Protein 4CQB (pdb70)

Radius of gyration: 27.53 Å; Cα contacts (8 Å, |Δi|>4): 1996; chains: 2; bounding box: 63×80×60 Å

Solvent-accessible surface area: 27680 Å² total; per-residue (Å²): 167,123,79,12,64,5,0,0,39,61,0,13,5,44,140,83,99,52,54,46,4,0,0,0,60,41,48,72,0,79,58,26,76,85,125,1,139,39,75,25,156,68,83,14,61,1,162,16,29,1,1,1,23,0,0,0,0,0,0,0,6,0,0,0,0,6,11,0,45,71,98,67,77,4,74,62,0,107,58,96,63,79,38,68,37,0,2,102,31,4,38,159,35,0,153,121,7,64,52,120,50,0,38,136,8,0,40,69,0,0,65,37,0,0,56,47,0,0,0,13,0,5,0,0,0,2,0,2,34,48,0,121,27,56,0,0,92,0,0,34,71,0,57,102,99,5,116,90,17,1,60,9,37,0,0,0,1,0,6,3,0,7,84,76,21,140,94,0,47,69,28,0,63,101,0,10,95,48,38,4,52,8,0,0,0,0,0,0,14,70,30,7,124,54,24,68,19,0,0,70,22,0,3,96,0,0,98,85,74,103,14,42,0,0,0,6,0,20,13,112,13,57,61,0,0,106,0,0,28,55,0,0,62,9,0,56,113,38,64,6,124,34,65,1,1,0,0,4,1,56,0,9,23,83,12,65,62,120,101,4,72,133,3,18,75,40,0,112,91,0,29,6,22,2,0,1,1,13,9,20,0,23,42,102,8,26,2,36,75,0,22,111,27,61,7,19,0,0,0,0,3,13,5,0,26,0,0,20,9,0,15,10,14,1,11,0,0,23,0,0,7,8,0,0,3,2,23,79,16,35,20,15,139,27,1,16,24,0,12,83,0,0,8,45,34,0,0,134,0,13,50,50,54,173,71,15,14,20,91,94,40,35,51,0,2,0,0,0,1,50,3,73,0,10,15,13,0,0,1,40,39,28,112,10,42,0,0,0,1,38,10,163,52,4,1,70,87,97,88,48,80,87,147,33,77,4,1,0,27,61,0,13,5,44,148,81,101,51,53,46,3,0,0,0,61,40,47,70,0,81,73,28,76,83,113,0,140,50,114,16,199,66,61,12,62,1,161,17,27,1,2,2,24,0,0,0,0,0,0,0,5,0,0,1,0,16,11,0,44,71,97,69,77,4,71,63,0,109,57,97,62,79,37,68,38,0,2,100,30,4,39,146,35,0,132,112,7,65,48,118,49,0,38,123,9,0,40,66,0,0,64,40,0,0,53,48,0,0,0,13,0,5,0,0,0,3,0,2,34,44,0,110,27,55,0,0,87,0,0,26,64,0,34,103,100,5,107,103,17,1,58,8,37,0,0,0,1,0,8,3,0,7,85,77,20,143,94,0,47,68,27,0,62,102,0,9,94,56,37,5,52,7,0,0,0,0,0,0,14,72,30,6,124,55,24,66,19,0,0,72,23,1,3,98,0,0,98,85,72,102,16,42,1,0,0,6,0,20,12,111,12,58,60,0,0,104,0,0,28,55,0,0,63,9,0,57,113,36,65,7,122,33,66,0,1,0,0,3,1,54,0,10,21,84,11,65,61,120,96,4,71,134,2,17,76,40,1,112,90,0,32,5,21,2,0,2,1,13,8,21,1,22,39,102,8,25,2,36,74,0,22,109,27,60,7,19,1,0,0,0,2,13,5,0,26,0,0,18,7,0,15,11,15,1,12,0,0,23,0,0,7,8,0,0,4,2,25,74,17,31,18,16,130,23,1,16,28,0,14,86,0,0,7,47,33,0,0,130,0,14,50,50,49,174,72,16,13,21,92,93,43,36,52,0,4,0,0,0,1,48,3,72,0,10,16,12,0,0,1,40,37,28,108,10,31,0,0,0,1,39,8,174,50,4,1,64,75,104,90,50,80,97

Organism: Pseudomonas sp. (strain ADP) (NCBI:txid47660)

Nearest PDB structures (foldseek):
  4cqd-assembly1_A  TM=1.002E+00  e=1.845E-79  Pseudomonas sp. ADP
  4cqc-assembly1_B  TM=1.001E+00  e=1.359E-78  Pseudomonas sp. ADP
  5akq-assembly1_B  TM=1.002E+00  e=6.426E-78  Pseudomonas sp. ADP
  2qt3-assembly1_A  TM=9.962E-01  e=4.607E-78  Pseudomonas sp. ADP
  6nbo-assembly1_A  TM=9.271E-01  e=5.659E-36  Burkholderia multivorans ATCC 17616

Structure (mmCIF, N/CA/C/O backbone):
data_4CQB
#
_entry.id   4CQB
#
_cell.length_a   106.474
_cell.length_b   86.733
_cell.length_c   114.175
_cell.angle_alpha   90.00
_cell.angle_beta   104.69
_cell.angle_gamma   90.00
#
_symmetry.space_group_name_H-M   'C 1 2 1'
#
loop_
_entity.id
_entity.type
_entity.pdbx_description
1 polymer 'N-ISOPROPYLAMMELIDE ISOPROPYL AMIDOHYDROLASE'
2 non-polymer 'ZINC ION'
3 non-polymer 'CHLORIDE ION'
4 non-polymer 'DIMETHYL SULFOXIDE'
5 non-polymer 'MALONATE ION'
6 water water
#
loop_
_atom_site.group_PDB
_atom_site.id
_atom_site.type_symbol
_atom_site.label_atom_id
_atom_site.label_alt_id
_atom_site.label_comp_id
_atom_site.label_asym_id
_atom_site.label_entity_id
_atom_site.label_seq_id
_atom_site.pdbx_PDB_ins_code
_atom_site.Cartn_x
_atom_site.Cartn_y
_atom_site.Cartn_z
_atom_site.occupancy
_atom_site.B_iso_or_equiv
_atom_site.auth_seq_id
_atom_site.auth_comp_id
_atom_site.auth_asym_id
_atom_site.auth_atom_id
_atom_site.pdbx_PDB_model_num
ATOM 1 N N . SER A 1 22 ? -15.619 0.100 107.376 1.00 46.26 2 SER A N 1
ATOM 2 C CA . SER A 1 22 ? -16.555 -0.847 106.690 1.00 44.92 2 SER A CA 1
ATOM 3 C C . SER A 1 22 ? -16.889 -2.170 107.408 1.00 44.02 2 SER A C 1
ATOM 4 O O . SER A 1 22 ? -17.956 -2.727 107.156 1.00 43.69 2 SER A O 1
ATOM 7 N N . LYS A 1 23 ? -15.995 -2.694 108.256 1.00 44.00 3 LYS A N 1
ATOM 8 C CA . LYS A 1 23 ? -16.140 -4.071 108.828 1.00 40.19 3 LYS A CA 1
ATOM 9 C C . LYS A 1 23 ? -16.633 -4.111 110.277 1.00 34.24 3 LYS A C 1
ATOM 10 O O . LYS A 1 23 ? -16.439 -3.181 111.019 1.00 38.37 3 LYS A O 1
ATOM 16 N N . ASP A 1 24 ? -17.299 -5.196 110.661 1.00 25.58 4 ASP A N 1
ATOM 17 C CA . ASP A 1 24 ? -17.911 -5.299 111.983 1.00 23.54 4 ASP A CA 1
ATOM 18 C C . ASP A 1 24 ? -16.893 -5.338 113.148 1.00 25.26 4 ASP A C 1
ATOM 19 O O . ASP A 1 24 ? -17.206 -4.839 114.217 1.00 26.21 4 ASP A O 1
ATOM 24 N N . PHE A 1 25 ? -15.705 -5.945 112.958 1.00 22.73 5 PHE A N 1
ATOM 25 C CA . PHE A 1 25 ? -14.720 -6.093 114.061 1.00 22.21 5 PHE A CA 1
ATOM 26 C C . PHE A 1 25 ? -13.353 -5.880 113.528 1.00 22.49 5 PHE A C 1
ATOM 27 O O . PHE A 1 25 ? -13.079 -6.277 112.397 1.00 20.14 5 PHE A O 1
ATOM 35 N N . ASP A 1 26 ? -12.481 -5.265 114.326 1.00 25.65 6 ASP A N 1
ATOM 36 C CA . ASP A 1 26 ? -11.096 -5.086 113.934 1.00 21.82 6 ASP A CA 1
ATOM 37 C C . ASP A 1 26 ? -10.301 -6.380 114.140 1.00 24.93 6 ASP A C 1
ATOM 38 O O . ASP A 1 26 ? -9.361 -6.667 113.398 1.00 27.25 6 ASP A O 1
ATOM 43 N N . LEU A 1 27 ? -10.646 -7.112 115.188 1.00 24.45 7 LEU A N 1
ATOM 44 C CA . LEU A 1 27 ? -9.952 -8.328 115.581 1.00 21.38 7 LEU A CA 1
ATOM 45 C C . LEU A 1 27 ? -10.959 -9.245 116.213 1.00 23.69 7 LEU A C 1
ATOM 46 O O . LEU A 1 27 ? -11.824 -8.788 117.004 1.00 19.54 7 LEU A O 1
ATOM 51 N N . ILE A 1 28 ? -10.882 -10.525 115.865 1.00 20.61 8 ILE A N 1
ATOM 52 C CA . ILE A 1 28 ? -11.675 -11.555 116.544 1.00 19.92 8 ILE A CA 1
ATOM 53 C C . ILE A 1 28 ? -10.746 -12.661 116.958 1.00 21.01 8 ILE A C 1
ATOM 54 O O . ILE A 1 28 ? -9.922 -13.147 116.145 1.00 18.71 8 ILE A O 1
ATOM 59 N N . ILE A 1 29 ? -10.814 -12.989 118.245 1.00 20.67 9 ILE A N 1
ATOM 60 C CA . ILE A 1 29 ? -10.117 -14.130 118.778 1.00 22.42 9 ILE A CA 1
ATOM 61 C C . ILE A 1 29 ? -11.105 -15.247 118.817 1.00 19.32 9 ILE A C 1
ATOM 62 O O . ILE A 1 29 ? -12.081 -15.183 119.571 1.00 20.29 9 ILE A O 1
ATOM 67 N N . ARG A 1 30 ? -10.876 -16.285 117.991 1.00 19.80 10 ARG A N 1
ATOM 68 C CA . ARG A 1 30 ? -11.812 -17.445 117.966 1.00 22.73 10 ARG A CA 1
ATOM 69 C C . ARG A 1 30 ? -11.475 -18.489 119.007 1.00 23.20 10 ARG A C 1
ATOM 70 O O . ARG A 1 30 ? -10.276 -18.747 119.315 1.00 21.36 10 ARG A O 1
ATOM 78 N N . ASN A 1 31 ? -12.527 -19.100 119.557 1.00 21.53 11 ASN A N 1
ATOM 79 C CA . ASN A 1 31 ? -12.360 -20.346 120.325 1.00 22.99 11 ASN A CA 1
ATOM 80 C C . ASN A 1 31 ? -11.513 -20.168 121.592 1.00 24.95 11 ASN A C 1
ATOM 81 O O . ASN A 1 31 ? -10.554 -20.960 121.853 1.00 19.01 11 ASN A O 1
ATOM 86 N N . ALA A 1 32 ? -11.883 -19.132 122.354 1.00 25.29 12 ALA A N 1
ATOM 87 C CA . ALA A 1 32 ? -11.102 -18.712 123.529 1.00 23.43 12 ALA A CA 1
ATOM 88 C C . ALA A 1 32 ? -11.708 -19.312 124.780 1.00 24.78 12 ALA A C 1
ATOM 89 O O . ALA A 1 32 ? -12.841 -18.971 125.120 1.00 22.45 12 ALA A O 1
ATOM 91 N N . TYR A 1 33 ? -10.955 -20.174 125.490 1.00 19.82 13 TYR A N 1
ATOM 92 C CA . TYR A 1 33 ? -11.436 -20.641 126.807 1.00 19.87 13 TYR A CA 1
ATOM 93 C C . TYR A 1 33 ? -11.298 -19.478 127.808 1.00 19.28 13 TYR A C 1
ATOM 94 O O . TYR A 1 33 ? -10.218 -18.874 127.926 1.00 20.12 13 TYR A O 1
ATOM 103 N N . LEU A 1 34 ? -12.382 -19.141 128.504 1.00 21.18 14 LEU A N 1
ATOM 104 C CA . LEU A 1 34 ? -12.368 -18.036 129.481 1.00 23.44 14 LEU A CA 1
ATOM 105 C C . LEU A 1 34 ? -12.584 -18.552 130.897 1.00 25.03 14 LEU A C 1
ATOM 106 O O . LEU A 1 34 ? -13.628 -19.114 131.235 1.00 21.84 14 LEU A O 1
ATOM 111 N N . SER A 1 35 ? -11.561 -18.414 131.730 1.00 23.04 15 SER A N 1
ATOM 112 C CA . SER A 1 35 ? -11.576 -19.130 133.015 1.00 24.45 15 SER A CA 1
ATOM 113 C C . SER A 1 35 ? -12.704 -18.602 133.909 1.00 22.09 15 SER A C 1
ATOM 114 O O . SER A 1 35 ? -13.410 -19.384 134.541 1.00 26.76 15 SER A O 1
ATOM 117 N N . GLU A 1 36 ? -12.908 -17.295 133.930 1.00 24.71 16 GLU A N 1
ATOM 118 C CA . GLU A 1 36 ? -13.999 -16.737 134.769 1.00 26.80 16 GLU A CA 1
ATOM 119 C C . GLU A 1 36 ? -15.375 -17.224 134.329 1.00 27.98 16 GLU A C 1
ATOM 120 O O . GLU A 1 36 ? -16.270 -17.364 135.162 1.00 31.51 16 GLU A O 1
ATOM 126 N N . LYS A 1 37 ? -15.585 -17.508 133.055 1.00 24.65 17 LYS A N 1
ATOM 127 C CA . LYS A 1 37 ? -16.931 -17.982 132.621 1.00 29.41 17 LYS A CA 1
ATOM 128 C C . LYS A 1 37 ? -17.000 -19.500 132.494 1.00 34.63 17 LYS A C 1
ATOM 129 O O . LYS A 1 37 ? -18.071 -20.066 132.346 1.00 39.13 17 LYS A O 1
ATOM 135 N N . ASP A 1 38 ? -15.836 -20.142 132.531 1.00 33.96 18 ASP A N 1
ATOM 136 C CA . ASP A 1 38 ? -15.697 -21.575 132.371 1.00 29.81 18 ASP A CA 1
ATOM 137 C C . ASP A 1 38 ? -16.355 -22.112 131.087 1.00 32.55 18 ASP A C 1
ATOM 138 O O . ASP A 1 38 ? -17.078 -23.133 131.102 1.00 28.75 18 ASP A O 1
ATOM 143 N N . SER A 1 39 ? -16.043 -21.455 129.967 1.00 27.28 19 SER A N 1
ATOM 144 C CA . SER A 1 39 ? -16.466 -21.924 128.672 1.00 25.84 19 SER A CA 1
ATOM 145 C C . SER A 1 39 ? -15.663 -21.224 127.571 1.00 23.84 19 SER A C 1
ATOM 146 O O . SER A 1 39 ? -14.878 -20.310 127.849 1.00 21.86 19 SER A O 1
ATOM 149 N N . VAL A 1 40 ? -15.882 -21.673 126.329 1.00 27.19 20 VAL A N 1
ATOM 150 C CA . VAL A 1 40 ? -15.131 -21.252 125.143 1.00 23.53 20 VAL A CA 1
ATOM 151 C C . VAL A 1 40 ? -16.037 -20.227 124.406 1.00 28.44 20 VAL A C 1
ATOM 152 O O . VAL A 1 40 ? -17.228 -20.440 124.222 1.00 25.45 20 VAL A O 1
ATOM 156 N N . TYR A 1 41 ? -15.457 -19.093 124.061 1.00 25.70 21 TYR A N 1
ATOM 157 C CA . TYR A 1 41 ? -16.128 -18.038 123.319 1.00 30.34 21 TYR A CA 1
ATOM 158 C C . TYR A 1 41 ? -15.256 -17.429 122.232 1.00 27.41 21 TYR A C 1
ATOM 159 O O . TYR A 1 41 ? -14.017 -17.468 122.305 1.00 24.99 21 TYR A O 1
ATOM 168 N N . ASP A 1 42 ? -15.918 -16.783 121.268 1.00 24.67 22 ASP A N 1
ATOM 169 C CA . ASP A 1 42 ? -15.267 -15.831 120.377 1.00 25.74 22 ASP A CA 1
ATOM 170 C C . ASP A 1 42 ? -15.283 -14.436 121.025 1.00 22.36 22 ASP A C 1
ATOM 171 O O . ASP A 1 42 ? -16.250 -14.044 121.660 1.00 20.07 22 ASP A O 1
ATOM 176 N N . ILE A 1 43 ? -14.209 -13.706 120.823 1.00 23.51 23 ILE A N 1
ATOM 177 C CA . ILE A 1 43 ? -14.037 -12.367 121.380 1.00 21.20 23 ILE A CA 1
ATOM 178 C C . ILE A 1 43 ? -13.863 -11.376 120.279 1.00 19.27 23 ILE A C 1
ATOM 179 O O . ILE A 1 43 ? -12.950 -11.465 119.479 1.00 20.03 23 ILE A O 1
ATOM 184 N N . GLY A 1 44 ? -14.746 -10.372 120.251 1.00 21.80 24 GLY A N 1
ATOM 185 C CA . GLY A 1 44 ? -14.753 -9.373 119.189 1.00 21.32 24 GLY A CA 1
ATOM 186 C C . GLY A 1 44 ? -14.290 -8.035 119.690 1.00 23.76 24 GLY A C 1
ATOM 187 O O . GLY A 1 44 ? -14.713 -7.604 120.748 1.00 24.44 24 GLY A O 1
ATOM 188 N N . ILE A 1 45 ? -13.371 -7.431 118.949 1.00 20.82 25 ILE A N 1
ATOM 189 C CA . ILE A 1 45 ? -12.632 -6.279 119.388 1.00 18.85 25 ILE A CA 1
ATOM 190 C C . ILE A 1 45 ? -12.713 -5.235 118.315 1.00 17.36 25 ILE A C 1
ATOM 191 O O . ILE A 1 45 ? -12.502 -5.521 117.128 1.00 21.54 25 ILE A O 1
ATOM 196 N N . VAL A 1 46 ? -12.943 -4.001 118.748 1.00 19.44 26 VAL A N 1
ATOM 197 C CA . VAL A 1 46 ? -12.845 -2.809 117.893 1.00 21.08 26 VAL A CA 1
ATOM 198 C C . VAL A 1 46 ? -11.996 -1.732 118.576 1.00 20.26 26 VAL A C 1
ATOM 199 O O . VAL A 1 46 ? -12.218 -1.396 119.755 1.00 18.92 26 VAL A O 1
ATOM 203 N N . GLY A 1 47 ? -11.020 -1.207 117.871 1.00 17.67 27 GLY A N 1
ATOM 204 C CA . GLY A 1 47 ? -10.096 -0.296 118.518 1.00 19.56 27 GLY A CA 1
ATOM 205 C C . GLY A 1 47 ? -9.383 -0.993 119.711 1.00 23.61 27 GLY A C 1
ATOM 206 O O . GLY A 1 47 ? -9.016 -2.145 119.601 1.00 26.91 27 GLY A O 1
ATOM 207 N N . ASP A 1 48 ? -9.252 -0.312 120.850 1.00 26.41 28 ASP A N 1
ATOM 208 C CA . ASP A 1 48 ? -8.615 -0.884 122.061 1.00 25.84 28 ASP A CA 1
ATOM 209 C C . ASP A 1 48 ? -9.657 -1.498 123.012 1.00 24.01 28 ASP A C 1
ATOM 210 O O . ASP A 1 48 ? -9.388 -1.697 124.204 1.00 23.86 28 ASP A O 1
ATOM 215 N N . ARG A 1 49 ? -10.856 -1.814 122.505 1.00 22.26 29 ARG A N 1
ATOM 216 C CA . ARG A 1 49 ? -11.934 -2.306 123.375 1.00 23.97 29 ARG A CA 1
ATOM 217 C C . ARG A 1 49 ? -12.507 -3.649 122.934 1.00 21.73 29 ARG A C 1
ATOM 218 O O . ARG A 1 49 ? -12.645 -3.961 121.729 1.00 17.73 29 ARG A O 1
ATOM 226 N N . ILE A 1 50 ? -12.840 -4.422 123.952 1.00 19.57 30 ILE A N 1
ATOM 227 C CA . ILE A 1 50 ? -13.597 -5.650 123.792 1.00 18.09 30 ILE A CA 1
ATOM 228 C C . ILE A 1 50 ? -15.039 -5.128 123.634 1.00 20.32 30 ILE A C 1
ATOM 229 O O . ILE A 1 50 ? -15.597 -4.471 124.515 1.00 20.35 30 ILE A O 1
ATOM 234 N N . ILE A 1 51 ? -15.628 -5.524 122.510 1.00 24.82 31 ILE A N 1
ATOM 235 C CA . ILE A 1 51 ? -16.993 -5.159 122.137 1.00 26.21 31 ILE A CA 1
ATOM 236 C C . ILE A 1 51 ? -17.976 -6.287 122.330 1.00 24.07 31 ILE A C 1
ATOM 237 O O . ILE A 1 51 ? -19.185 -6.041 122.588 1.00 26.09 31 ILE A O 1
ATOM 242 N N . LYS A 1 52 ? -17.568 -7.525 122.080 1.00 21.39 32 LYS A N 1
ATOM 243 C CA . LYS A 1 52 ? -18.508 -8.639 122.115 1.00 23.43 32 LYS A CA 1
ATOM 244 C C . LYS A 1 52 ? -17.848 -9.968 122.566 1.00 22.62 32 LYS A C 1
ATOM 245 O O . LYS A 1 52 ? -16.749 -10.237 122.195 1.00 19.52 32 LYS A O 1
ATOM 251 N N . ILE A 1 53 ? -18.548 -10.734 123.392 1.00 20.20 33 ILE A N 1
ATOM 252 C CA . ILE A 1 53 ? -18.142 -12.081 123.796 1.00 23.86 33 ILE A CA 1
ATOM 253 C C . ILE A 1 53 ? -19.302 -13.007 123.592 1.00 25.16 33 ILE A C 1
ATOM 254 O O . ILE A 1 53 ? -20.282 -12.927 124.315 1.00 23.68 33 ILE A O 1
ATOM 259 N N . GLU A 1 54 ? -19.166 -13.932 122.642 1.00 27.85 34 GLU A N 1
ATOM 260 C CA . GLU A 1 54 ? -20.266 -14.813 122.263 1.00 31.15 34 GLU A CA 1
ATOM 261 C C . GLU A 1 54 ? -19.749 -16.175 121.851 1.00 28.76 34 GLU A C 1
ATOM 262 O O . GLU A 1 54 ? -18.629 -16.319 121.336 1.00 32.98 34 GLU A O 1
ATOM 268 N N . ALA A 1 55 ? -20.583 -17.172 122.045 1.00 29.34 35 ALA A N 1
ATOM 269 C CA . ALA A 1 55 ? -20.248 -18.544 121.735 1.00 31.38 35 ALA A CA 1
ATOM 270 C C . ALA A 1 55 ? -19.780 -18.632 120.295 1.00 34.74 35 ALA A C 1
ATOM 271 O O . ALA A 1 55 ? -18.890 -19.412 119.983 1.00 34.86 35 ALA A O 1
ATOM 273 N N . LYS A 1 56 ? -20.384 -17.830 119.424 1.00 34.41 36 LYS A N 1
ATOM 274 C CA . LYS A 1 56 ? -19.954 -17.731 118.051 1.00 37.93 36 LYS A CA 1
ATOM 275 C C . LYS A 1 56 ? -20.267 -16.325 117.546 1.00 37.07 36 LYS A C 1
ATOM 276 O O . LYS A 1 56 ? -21.399 -15.845 117.718 1.00 33.34 36 LYS A O 1
ATOM 282 N N . ILE A 1 57 ? -19.265 -15.666 116.957 1.00 30.51 37 ILE A N 1
ATOM 283 C CA . ILE A 1 57 ? -19.449 -14.342 116.401 1.00 35.00 37 ILE A CA 1
ATOM 284 C C . ILE A 1 57 ? -19.566 -14.451 114.881 1.00 38.67 37 ILE A C 1
ATOM 285 O O . ILE A 1 57 ? -18.700 -15.035 114.217 1.00 32.65 37 ILE A O 1
ATOM 290 N N . GLU A 1 58 ? -20.691 -13.936 114.378 1.00 41.41 38 GLU A N 1
ATOM 291 C CA . GLU A 1 58 ? -20.910 -13.678 112.948 1.00 43.60 38 GLU A CA 1
ATOM 292 C C . GLU A 1 58 ? -20.623 -12.204 112.633 1.00 42.74 38 GLU A C 1
ATOM 293 O O . GLU A 1 58 ? -20.885 -11.282 113.428 1.00 34.17 38 GLU A O 1
ATOM 299 N N . GLY A 1 59 ? -20.053 -11.976 111.463 1.00 46.69 39 GLY A N 1
ATOM 300 C CA . GLY A 1 59 ? -19.751 -10.626 111.018 1.00 39.47 39 GLY A CA 1
ATOM 301 C C . GLY A 1 59 ? -18.412 -10.497 110.330 1.00 36.88 39 GLY A C 1
ATOM 302 O O . GLY A 1 59 ? -17.552 -11.375 110.410 1.00 41.23 39 GLY A O 1
ATOM 303 N N . THR A 1 60 ? -18.220 -9.385 109.638 1.00 35.95 40 THR A N 1
ATOM 304 C CA . THR A 1 60 ? -16.981 -9.196 108.905 1.00 31.94 40 THR A CA 1
ATOM 305 C C . THR A 1 60 ? -15.937 -8.782 109.946 1.00 37.21 40 THR A C 1
ATOM 306 O O . THR A 1 60 ? -16.277 -8.183 110.971 1.00 34.59 40 THR A O 1
ATOM 310 N N . VAL A 1 61 ? -14.684 -9.088 109.655 1.00 33.03 41 VAL A N 1
ATOM 311 C CA . VAL A 1 61 ? -13.584 -8.849 110.583 1.00 34.05 41 VAL A CA 1
ATOM 312 C C . VAL A 1 61 ? -12.281 -8.698 109.790 1.00 35.10 41 VAL A C 1
ATOM 313 O O . VAL A 1 61 ? -12.052 -9.497 108.923 1.00 32.37 41 VAL A O 1
ATOM 317 N N . LYS A 1 62 ? -11.447 -7.709 110.111 1.00 36.11 42 LYS A N 1
ATOM 318 C CA . LYS A 1 62 ? -10.137 -7.544 109.485 1.00 36.60 42 LYS A CA 1
ATOM 319 C C . LYS A 1 62 ? -9.231 -8.755 109.740 1.00 45.77 42 LYS A C 1
ATOM 320 O O . LYS A 1 62 ? -8.833 -9.438 108.800 1.00 46.32 42 LYS A O 1
ATOM 326 N N . ASP A 1 63 ? -8.882 -8.982 111.012 1.00 37.00 43 ASP A N 1
ATOM 327 C CA . ASP A 1 63 ? -7.854 -9.949 111.409 1.00 33.62 43 ASP A CA 1
ATOM 328 C C . ASP A 1 63 ? -8.457 -10.946 112.372 1.00 30.98 43 ASP A C 1
ATOM 329 O O . ASP A 1 63 ? -9.274 -10.550 113.184 1.00 27.75 43 ASP A O 1
ATOM 334 N N . GLU A 1 64 ? -8.030 -12.216 112.347 1.00 30.14 44 GLU A N 1
ATOM 335 C CA . GLU A 1 64 ? -8.469 -13.197 113.352 1.00 33.57 44 GLU A CA 1
ATOM 336 C C . GLU A 1 64 ? -7.277 -13.946 113.958 1.00 36.79 44 GLU A C 1
ATOM 337 O O . GLU A 1 64 ? -6.212 -14.041 113.323 1.00 33.90 44 GLU A O 1
ATOM 343 N N . ILE A 1 65 ? -7.445 -14.407 115.202 1.00 34.09 45 ILE A N 1
ATOM 344 C CA . ILE A 1 65 ? -6.511 -15.273 115.903 1.00 25.37 45 ILE A CA 1
ATOM 345 C C . ILE A 1 65 ? -7.324 -16.431 116.399 1.00 26.19 45 ILE A C 1
ATOM 346 O O . ILE A 1 65 ? -8.315 -16.254 117.101 1.00 26.95 45 ILE A O 1
ATOM 351 N N . ASP A 1 66 ? -6.898 -17.647 116.074 1.00 28.48 46 ASP A N 1
ATOM 352 C CA . ASP A 1 66 ? -7.568 -18.808 116.604 1.00 23.00 46 ASP A CA 1
ATOM 353 C C . ASP A 1 66 ? -6.858 -19.350 117.868 1.00 25.05 46 ASP A C 1
ATOM 354 O O . ASP A 1 66 ? -5.785 -19.914 117.773 1.00 22.85 46 ASP A O 1
ATOM 359 N N . ALA A 1 67 ? -7.500 -19.246 119.037 1.00 21.51 47 ALA A N 1
ATOM 360 C CA . ALA A 1 67 ? -6.941 -19.792 120.285 1.00 24.20 47 ALA A CA 1
ATOM 361 C C . ALA A 1 67 ? -7.083 -21.327 120.410 1.00 25.94 47 ALA A C 1
ATOM 362 O O . ALA A 1 67 ? -6.427 -21.958 121.294 1.00 25.18 47 ALA A O 1
ATOM 364 N N . LYS A 1 68 ? -7.956 -21.912 119.565 1.00 24.73 48 LYS A N 1
ATOM 365 C CA . LYS A 1 68 ? -8.075 -23.372 119.399 1.00 26.76 48 LYS A CA 1
ATOM 366 C C . LYS A 1 68 ? -8.506 -24.068 120.673 1.00 24.69 48 LYS A C 1
ATOM 367 O O . LYS A 1 68 ? -8.053 -25.161 120.988 1.00 24.22 48 LYS A O 1
ATOM 373 N N . GLY A 1 69 ? -9.367 -23.407 121.427 1.00 20.34 49 GLY A N 1
ATOM 374 C CA . GLY A 1 69 ? -9.862 -23.895 122.692 1.00 19.47 49 GLY A CA 1
ATOM 375 C C . GLY A 1 69 ? -9.000 -23.680 123.914 1.00 18.43 49 GLY A C 1
ATOM 376 O O . GLY A 1 69 ? -9.403 -24.039 125.007 1.00 20.65 49 GLY A O 1
ATOM 377 N N . ASN A 1 70 ? -7.835 -23.080 123.746 1.00 20.94 50 ASN A N 1
ATOM 378 C CA . ASN A 1 70 ? -6.982 -22.809 124.873 1.00 20.49 50 ASN A CA 1
ATOM 379 C C . ASN A 1 70 ? -7.387 -21.562 125.630 1.00 21.38 50 ASN A C 1
ATOM 380 O O . ASN A 1 70 ? -8.188 -20.729 125.163 1.00 19.27 50 ASN A O 1
ATOM 385 N N . LEU A 1 71 ? -6.820 -21.419 126.817 1.00 23.54 51 LEU A N 1
ATOM 386 C CA . LEU A 1 71 ? -7.000 -20.237 127.642 1.00 18.95 51 LEU A CA 1
ATOM 387 C C . LEU A 1 71 ? -6.536 -18.964 126.972 1.00 14.56 51 LEU A C 1
ATOM 388 O O . LEU A 1 71 ? -5.438 -18.832 126.393 1.00 13.22 51 LEU A O 1
ATOM 393 N N . VAL A 1 72 ? -7.396 -17.962 127.090 1.00 15.79 52 VAL A N 1
ATOM 394 C CA . VAL A 1 72 ? -7.045 -16.584 126.832 1.00 16.33 52 VAL A CA 1
ATOM 395 C C . VAL A 1 72 ? -7.284 -15.788 128.120 1.00 16.42 52 VAL A C 1
ATOM 396 O O . VAL A 1 72 ? -8.319 -15.918 128.760 1.00 16.19 52 VAL A O 1
ATOM 400 N N . SER A 1 73 ? -6.287 -14.972 128.480 1.00 18.59 53 SER A N 1
ATOM 401 C CA . SER A 1 73 ? -6.228 -14.304 129.772 1.00 16.73 53 SER A CA 1
ATOM 402 C C . SER A 1 73 ? -6.078 -12.796 129.526 1.00 16.71 53 SER A C 1
ATOM 403 O O . SER A 1 73 ? -5.442 -12.394 128.554 1.00 15.45 53 SER A O 1
ATOM 406 N N . PRO A 1 74 ? -6.532 -11.957 130.460 1.00 15.95 54 PRO A N 1
ATOM 407 C CA . PRO A 1 74 ? -6.065 -10.557 130.441 1.00 15.96 54 PRO A CA 1
ATOM 408 C C . PRO A 1 74 ? -4.568 -10.542 130.627 1.00 18.82 54 PRO A C 1
ATOM 409 O O . PRO A 1 74 ? -3.984 -11.570 131.092 1.00 16.41 54 PRO A O 1
ATOM 413 N N . GLY A 1 75 ? -3.937 -9.450 130.213 1.00 18.63 55 GLY A N 1
ATOM 414 C CA . GLY A 1 75 ? -2.506 -9.300 130.336 1.00 16.77 55 GLY A CA 1
ATOM 415 C C . GLY A 1 75 ? -2.055 -9.492 131.787 1.00 15.33 55 GLY A C 1
ATOM 416 O O . GLY A 1 75 ? -2.668 -9.010 132.709 1.00 12.84 55 GLY A O 1
ATOM 417 N N . PHE A 1 76 ? -0.881 -10.084 131.963 1.00 13.94 56 PHE A N 1
ATOM 418 C CA . PHE A 1 76 ? -0.402 -10.286 133.319 1.00 12.04 56 PHE A CA 1
ATOM 419 C C . PHE A 1 76 ? 0.061 -8.973 133.939 1.00 11.64 56 PHE A C 1
ATOM 420 O O . PHE A 1 76 ? 0.462 -8.044 133.237 1.00 14.31 56 PHE A O 1
ATOM 428 N N . VAL A 1 77 ? 0.053 -8.922 135.279 1.00 14.51 57 VAL A N 1
ATOM 429 C CA . VAL A 1 77 ? 0.462 -7.721 135.971 1.00 13.91 57 VAL A CA 1
ATOM 430 C C . VAL A 1 77 ? 1.633 -8.040 136.878 1.00 12.77 57 VAL A C 1
ATOM 431 O O . VAL A 1 77 ? 1.481 -8.907 137.746 1.00 12.98 57 VAL A O 1
ATOM 435 N N . ASP A 1 78 ? 2.758 -7.401 136.606 1.00 10.43 58 ASP A N 1
ATOM 436 C CA . ASP A 1 78 ? 3.994 -7.541 137.356 1.00 12.96 58 ASP A CA 1
ATOM 437 C C . ASP A 1 78 ? 4.010 -6.269 138.197 1.00 13.09 58 ASP A C 1
ATOM 438 O O . ASP A 1 78 ? 4.537 -5.224 137.804 1.00 12.46 58 ASP A O 1
ATOM 443 N N . ALA A 1 79 ? 3.475 -6.410 139.427 1.00 13.40 59 ALA A N 1
ATOM 444 C CA . ALA A 1 79 ? 3.206 -5.228 140.277 1.00 10.74 59 ALA A CA 1
ATOM 445 C C . ALA A 1 79 ? 4.376 -4.609 140.983 1.00 11.93 59 ALA A C 1
ATOM 446 O O . ALA A 1 79 ? 4.216 -3.641 141.737 1.00 13.27 59 ALA A O 1
ATOM 448 N N . HIS A 1 80 ? 5.610 -5.082 140.715 1.00 11.62 60 HIS A N 1
ATOM 449 C CA . HIS A 1 80 ? 6.798 -4.538 141.391 1.00 12.64 60 HIS A CA 1
ATOM 450 C C . HIS A 1 80 ? 8.057 -4.989 140.683 1.00 14.04 60 HIS A C 1
ATOM 451 O O . HIS A 1 80 ? 8.508 -6.141 140.817 1.00 11.27 60 HIS A O 1
ATOM 458 N N . THR A 1 81 ? 8.656 -4.040 139.960 1.00 12.64 61 THR A N 1
ATOM 459 C CA . THR A 1 81 ? 9.927 -4.234 139.334 1.00 13.61 61 THR A CA 1
ATOM 460 C C . THR A 1 81 ? 10.941 -3.141 139.642 1.00 11.35 61 THR A C 1
ATOM 461 O O . THR A 1 81 ? 10.630 -2.106 140.296 1.00 13.78 61 THR A O 1
ATOM 465 N N . HIS A 1 82 ? 12.149 -3.308 139.127 1.00 9.78 62 HIS A N 1
ATOM 466 C CA . HIS A 1 82 ? 13.228 -2.335 139.175 1.00 10.49 62 HIS A CA 1
ATOM 467 C C . HIS A 1 82 ? 13.868 -2.213 137.755 1.00 11.52 62 HIS A C 1
ATOM 468 O O . HIS A 1 82 ? 14.968 -2.638 137.519 1.00 11.59 62 HIS A O 1
ATOM 475 N N . MET A 1 83 ? 13.139 -1.657 136.837 1.00 14.22 63 MET A N 1
ATOM 476 C CA . MET A 1 83 ? 13.566 -1.721 135.416 1.00 15.20 63 MET A CA 1
ATOM 477 C C . MET A 1 83 ? 14.898 -0.938 135.196 1.00 16.66 63 MET A C 1
ATOM 478 O O . MET A 1 83 ? 15.739 -1.283 134.291 1.00 13.74 63 MET A O 1
ATOM 483 N N . ASP A 1 84 ? 15.065 0.103 136.008 1.00 15.57 64 ASP A N 1
ATOM 484 C CA . ASP A 1 84 ? 16.233 0.980 135.934 1.00 18.01 64 ASP A CA 1
ATOM 485 C C . ASP A 1 84 ? 17.602 0.305 136.015 1.00 17.54 64 ASP A C 1
ATOM 486 O O . ASP A 1 84 ? 18.562 0.619 135.259 1.00 18.37 64 ASP A O 1
ATOM 491 N N . LYS A 1 85 ? 17.710 -0.629 136.938 1.00 17.77 65 LYS A N 1
ATOM 492 C CA . LYS A 1 85 ? 18.951 -1.292 137.205 1.00 16.31 65 LYS A CA 1
ATOM 493 C C . LYS A 1 85 ? 18.944 -2.759 136.763 1.00 16.69 65 LYS A C 1
ATOM 494 O O . LYS A 1 85 ? 19.867 -3.496 137.049 1.00 17.02 65 LYS A O 1
ATOM 500 N N . SER A 1 86 ? 17.977 -3.149 135.943 1.00 14.64 66 SER A N 1
ATOM 501 C CA . SER A 1 86 ? 17.927 -4.537 135.509 1.00 15.31 66 SER A CA 1
ATOM 502 C C . SER A 1 86 ? 19.049 -4.856 134.507 1.00 15.55 66 SER A C 1
ATOM 503 O O . SER A 1 86 ? 19.536 -3.959 133.827 1.00 17.19 66 SER A O 1
ATOM 506 N N . PHE A 1 87 ? 19.408 -6.145 134.469 1.00 14.91 67 PHE A N 1
ATOM 507 C CA . PHE A 1 87 ? 20.328 -6.734 133.536 1.00 17.70 67 PHE A CA 1
ATOM 508 C C . PHE A 1 87 ? 21.758 -6.297 133.764 1.00 16.50 67 PHE A C 1
ATOM 509 O O . PHE A 1 87 ? 22.713 -6.724 133.017 1.00 16.91 67 PHE A O 1
ATOM 517 N N . THR A 1 88 ? 21.984 -5.576 134.834 1.00 15.52 68 THR A N 1
ATOM 518 C CA . THR A 1 88 ? 23.377 -5.197 135.207 1.00 15.75 68 THR A CA 1
ATOM 519 C C . THR A 1 88 ? 24.294 -6.332 135.670 1.00 16.76 68 THR A C 1
ATOM 520 O O . THR A 1 88 ? 25.550 -6.153 135.790 1.00 17.37 68 THR A O 1
ATOM 524 N N . SER A 1 89 ? 23.736 -7.515 135.937 1.00 15.13 69 SER A N 1
ATOM 525 C CA . SER A 1 89 ? 24.582 -8.682 136.309 1.00 13.64 69 SER A CA 1
ATOM 526 C C . SER A 1 89 ? 25.094 -9.422 135.081 1.00 15.66 69 SER A C 1
ATOM 527 O O . SER A 1 89 ? 25.909 -10.339 135.210 1.00 16.75 69 SER A O 1
ATOM 530 N N . THR A 1 90 ? 24.619 -9.027 133.908 1.00 17.15 70 THR A N 1
ATOM 531 C CA . THR A 1 90 ? 24.947 -9.734 132.673 1.00 20.20 70 THR A CA 1
ATOM 532 C C . THR A 1 90 ? 26.266 -9.273 132.036 1.00 21.51 70 THR A C 1
ATOM 533 O O . THR A 1 90 ? 26.798 -8.209 132.349 1.00 17.61 70 THR A O 1
ATOM 537 N N . GLY A 1 91 ? 26.788 -10.140 131.168 1.00 24.77 71 GLY A N 1
ATOM 538 C CA . GLY A 1 91 ? 27.939 -9.826 130.296 1.00 28.91 71 GLY A CA 1
ATOM 539 C C . GLY A 1 91 ? 29.153 -10.705 130.491 1.00 28.59 71 GLY A C 1
ATOM 540 O O . GLY A 1 91 ? 30.133 -10.544 129.770 1.00 27.08 71 GLY A O 1
ATOM 541 N N . GLU A 1 92 ? 29.119 -11.606 131.476 1.00 22.12 72 GLU A N 1
ATOM 542 C CA . GLU A 1 92 ? 30.196 -12.584 131.696 1.00 22.30 72 GLU A CA 1
ATOM 543 C C . GLU A 1 92 ? 29.675 -14.020 131.779 1.00 21.11 72 GLU A C 1
ATOM 544 O O . GLU A 1 92 ? 28.447 -14.257 131.731 1.00 21.61 72 GLU A O 1
ATOM 550 N N . ARG A 1 93 ? 30.627 -14.969 131.855 1.00 17.95 73 ARG A N 1
ATOM 551 C CA . ARG A 1 93 ? 30.317 -16.370 131.911 1.00 19.95 73 ARG A CA 1
ATOM 552 C C . ARG A 1 93 ? 29.436 -16.681 133.161 1.00 18.59 73 ARG A C 1
ATOM 553 O O . ARG A 1 93 ? 28.521 -17.485 133.071 1.00 22.79 73 ARG A O 1
ATOM 561 N N . LEU A 1 94 ? 29.783 -16.075 134.276 1.00 17.79 74 LEU A N 1
ATOM 562 C CA . LEU A 1 94 ? 29.009 -16.136 135.523 1.00 21.69 74 LEU A CA 1
ATOM 563 C C . LEU A 1 94 ? 28.335 -14.814 135.830 1.00 21.24 74 LEU A C 1
ATOM 564 O O . LEU A 1 94 ? 28.871 -13.726 135.538 1.00 20.03 74 LEU A O 1
ATOM 569 N N . PRO A 1 95 ? 27.187 -14.893 136.513 1.00 18.38 75 PRO A N 1
ATOM 570 C CA . PRO A 1 95 ? 26.563 -13.590 136.894 1.00 18.36 75 PRO A CA 1
ATOM 571 C C . PRO A 1 95 ? 27.513 -12.725 137.671 1.00 18.45 75 PRO A C 1
ATOM 572 O O . PRO A 1 95 ? 28.192 -13.228 138.578 1.00 19.95 75 PRO A O 1
ATOM 576 N N . LYS A 1 96 ? 27.572 -11.436 137.343 1.00 22.08 76 LYS A N 1
ATOM 577 C CA . LYS A 1 96 ? 28.364 -10.508 138.107 1.00 19.20 76 LYS A CA 1
ATOM 578 C C . LYS A 1 96 ? 27.715 -10.325 139.474 1.00 21.54 76 LYS A C 1
ATOM 579 O O . LYS A 1 96 ? 26.555 -10.525 139.615 1.00 20.00 76 LYS A O 1
ATOM 585 N N . PHE A 1 97 ? 28.512 -9.939 140.442 1.00 19.19 77 PHE A N 1
ATOM 586 C CA . PHE A 1 97 ? 28.082 -9.609 141.831 1.00 21.37 77 PHE A CA 1
ATOM 587 C C . PHE A 1 97 ? 27.825 -10.796 142.738 1.00 19.15 77 PHE A C 1
ATOM 588 O O . PHE A 1 97 ? 27.792 -10.615 143.945 1.00 23.81 77 PHE A O 1
ATOM 596 N N . TRP A 1 98 ? 27.616 -11.991 142.196 1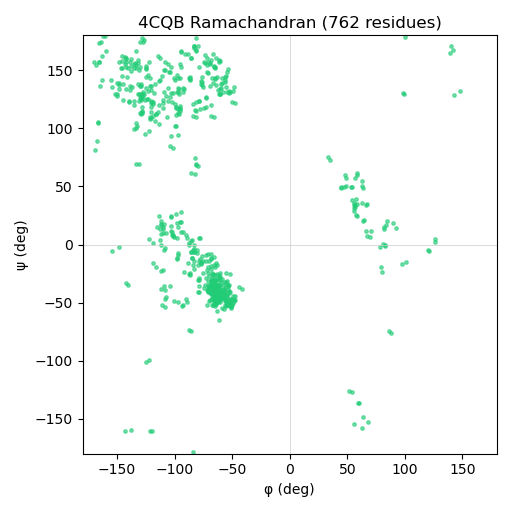.00 15.81 78 TRP A N 1
ATOM 597 C CA . TRP A 1 98 ? 27.108 -13.138 143.002 1.00 16.32 78 TRP A CA 1
ATOM 598 C C . TRP A 1 98 ? 28.205 -14.091 143.457 1.00 18.78 78 TRP A C 1
ATOM 599 O O . TRP A 1 98 ? 27.970 -15.245 143.807 1.00 17.39 78 TRP A O 1
ATOM 610 N N . SER A 1 99 ? 29.403 -13.529 143.571 1.00 18.70 79 SER A N 1
ATOM 611 C CA . SER A 1 99 ? 30.465 -14.202 144.325 1.00 21.81 79 SER A CA 1
ATOM 612 C C . SER A 1 99 ? 30.229 -14.065 145.824 1.00 25.25 79 SER A C 1
ATOM 613 O O . SER A 1 99 ? 30.918 -14.695 146.608 1.00 29.54 79 SER A O 1
ATOM 616 N N . ARG A 1 100 ? 29.283 -13.238 146.245 1.00 23.65 80 ARG A N 1
ATOM 617 C CA . ARG A 1 100 ? 29.067 -12.961 147.668 1.00 26.67 80 ARG A CA 1
ATOM 618 C C . ARG A 1 100 ? 27.583 -13.059 147.929 1.00 24.41 80 ARG A C 1
ATOM 619 O O . ARG A 1 100 ? 26.805 -12.884 147.021 1.00 25.32 80 ARG A O 1
ATOM 627 N N . PRO A 1 101 ? 27.180 -13.413 149.172 1.00 27.51 81 PRO A N 1
ATOM 628 C CA . PRO A 1 101 ? 25.739 -13.465 149.518 1.00 25.06 81 PRO A CA 1
ATOM 629 C C . PRO A 1 101 ? 25.072 -12.082 149.546 1.00 23.42 81 PRO A C 1
ATOM 630 O O . PRO A 1 101 ? 25.761 -11.068 149.724 1.00 19.39 81 PRO A O 1
ATOM 634 N N . TYR A 1 102 ? 23.758 -12.080 149.413 1.00 21.45 82 TYR A N 1
ATOM 635 C CA . TYR A 1 102 ? 22.984 -10.877 149.478 1.00 22.35 82 TYR A CA 1
ATOM 636 C C . TYR A 1 102 ? 22.817 -10.351 150.922 1.00 22.38 82 TYR A C 1
ATOM 637 O O . TYR A 1 102 ? 22.562 -11.110 151.816 1.00 19.16 82 TYR A O 1
ATOM 646 N N . THR A 1 103 ? 22.984 -9.046 151.096 1.00 18.71 83 THR A N 1
ATOM 647 C CA . THR A 1 103 ? 22.357 -8.274 152.180 1.00 21.08 83 THR A CA 1
ATOM 648 C C . THR A 1 103 ? 21.872 -6.960 151.587 1.00 21.95 83 THR A C 1
ATOM 649 O O . THR A 1 103 ? 22.501 -6.400 150.655 1.00 18.89 83 THR A O 1
ATOM 653 N N . ARG A 1 104 ? 20.799 -6.453 152.166 1.00 18.68 84 ARG A N 1
ATOM 654 C CA . ARG A 1 104 ? 20.222 -5.182 151.724 1.00 18.79 84 ARG A CA 1
ATOM 655 C C . ARG A 1 104 ? 21.259 -4.077 151.698 1.00 19.27 84 ARG A C 1
ATOM 656 O O . ARG A 1 104 ? 21.420 -3.405 150.647 1.00 20.38 84 ARG A O 1
ATOM 664 N N . ASP A 1 105 ? 22.018 -3.886 152.786 1.00 18.60 85 ASP A N 1
ATOM 665 C CA . ASP A 1 105 ? 22.934 -2.764 152.801 1.00 19.13 85 ASP A CA 1
ATOM 666 C C . ASP A 1 105 ? 24.049 -2.922 151.808 1.00 18.99 85 ASP A C 1
ATOM 667 O O . ASP A 1 105 ? 24.484 -1.940 151.193 1.00 19.20 85 ASP A O 1
ATOM 672 N N . ALA A 1 106 ? 24.507 -4.138 151.566 1.00 16.63 86 ALA A N 1
ATOM 673 C CA . ALA A 1 106 ? 25.483 -4.289 150.493 1.00 19.39 86 ALA A CA 1
ATOM 674 C C . ALA A 1 106 ? 24.957 -3.956 149.089 1.00 19.19 86 ALA A C 1
ATOM 675 O O . ALA A 1 106 ? 25.707 -3.411 148.213 1.00 20.99 86 ALA A O 1
ATOM 677 N N . ALA A 1 107 ? 23.735 -4.383 148.807 1.00 16.11 87 ALA A N 1
ATOM 678 C CA . ALA A 1 107 ? 23.132 -4.211 147.501 1.00 16.15 87 ALA A CA 1
ATOM 679 C C . ALA A 1 107 ? 22.904 -2.683 147.291 1.00 16.40 87 ALA A C 1
ATOM 680 O O . ALA A 1 107 ? 23.063 -2.161 146.175 1.00 13.74 87 ALA A O 1
ATOM 682 N N . ILE A 1 108 ? 22.650 -1.972 148.372 1.00 18.15 88 ILE A N 1
ATOM 683 C CA . ILE A 1 108 ? 22.521 -0.513 148.305 1.00 17.98 88 ILE A CA 1
ATOM 684 C C . ILE A 1 108 ? 23.850 0.122 147.881 1.00 16.51 88 ILE A C 1
ATOM 685 O O . ILE A 1 108 ? 23.865 0.954 146.982 1.00 17.27 88 ILE A O 1
ATOM 690 N N . GLU A 1 109 ? 24.942 -0.237 148.538 1.00 20.51 89 GLU A N 1
ATOM 691 C CA . GLU A 1 109 ? 26.316 0.196 148.152 1.00 20.49 89 GLU A CA 1
ATOM 692 C C . GLU A 1 109 ? 26.728 -0.175 146.724 1.00 18.71 89 GLU A C 1
ATOM 693 O O . GLU A 1 109 ? 27.238 0.647 146.005 1.00 16.56 89 GLU A O 1
ATOM 699 N N . ASP A 1 110 ? 26.379 -1.360 146.284 1.00 21.85 90 ASP A N 1
ATOM 700 C CA . ASP A 1 110 ? 26.542 -1.768 144.875 1.00 20.45 90 ASP A CA 1
ATOM 701 C C . ASP A 1 110 ? 25.803 -0.814 143.913 1.00 21.18 90 ASP A C 1
ATOM 702 O O . ASP A 1 110 ? 26.318 -0.425 142.830 1.00 18.27 90 ASP A O 1
ATOM 707 N N . GLY A 1 111 ? 24.583 -0.431 144.291 1.00 16.96 91 GLY A N 1
ATOM 708 C CA . GLY A 1 111 ? 23.806 0.426 143.472 1.00 15.28 91 GLY A CA 1
ATOM 709 C C . GLY A 1 111 ? 24.392 1.843 143.370 1.00 16.81 91 GLY A C 1
ATOM 710 O O . GLY A 1 111 ? 24.379 2.476 142.307 1.00 19.60 91 GLY A O 1
ATOM 711 N N . LEU A 1 112 ? 24.889 2.348 144.459 1.00 17.12 92 LEU A N 1
ATOM 712 C CA . LEU A 1 112 ? 25.526 3.683 144.492 1.00 16.37 92 LEU A CA 1
ATOM 713 C C . LEU A 1 112 ? 26.821 3.670 143.688 1.00 19.14 92 LEU A C 1
ATOM 714 O O . LEU A 1 112 ? 27.174 4.687 143.012 1.00 19.46 92 LEU A O 1
ATOM 719 N N . LYS A 1 113 ? 27.545 2.565 143.724 1.00 18.84 93 LYS A N 1
ATOM 720 C CA . LYS A 1 113 ? 28.753 2.411 142.881 1.00 21.37 93 LYS A CA 1
ATOM 721 C C . LYS A 1 113 ? 28.367 2.368 141.401 1.00 23.02 93 LYS A C 1
ATOM 722 O O . LYS A 1 113 ? 28.894 3.095 140.572 1.00 21.18 93 LYS A O 1
ATOM 728 N N . TYR A 1 114 ? 27.431 1.495 141.060 1.00 27.14 94 TYR A N 1
ATOM 729 C CA . TYR A 1 114 ? 26.895 1.438 139.710 1.00 23.97 94 TYR A CA 1
ATOM 730 C C . TYR A 1 114 ? 26.400 2.779 139.110 1.00 21.34 94 TYR A C 1
ATOM 731 O O . TYR A 1 114 ? 26.746 3.124 137.968 1.00 21.78 94 TYR A O 1
ATOM 740 N N . TYR A 1 115 ? 25.542 3.493 139.801 1.00 19.00 95 TYR A N 1
ATOM 741 C CA . TYR A 1 115 ? 24.980 4.717 139.259 1.00 20.78 95 TYR A CA 1
ATOM 742 C C . TYR A 1 115 ? 26.011 5.879 139.164 1.00 23.61 95 TYR A C 1
ATOM 743 O O . TYR A 1 115 ? 25.738 6.858 138.470 1.00 26.27 95 TYR A O 1
ATOM 752 N N . LYS A 1 116 ? 27.158 5.758 139.831 1.00 24.77 96 LYS A N 1
ATOM 753 C CA . LYS A 1 116 ? 28.185 6.792 139.691 1.00 28.36 96 LYS A CA 1
ATOM 754 C C . LYS A 1 116 ? 28.463 7.057 138.207 1.00 27.80 96 LYS A C 1
ATOM 755 O O . LYS A 1 116 ? 28.314 8.197 137.767 1.00 40.66 96 LYS A O 1
ATOM 761 N N . ASN A 1 117 ? 28.783 6.020 137.440 1.00 28.31 97 ASN A N 1
ATOM 762 C CA . ASN A 1 117 ? 29.139 6.166 136.005 1.00 27.86 97 ASN A CA 1
ATOM 763 C C . ASN A 1 117 ? 28.126 5.651 134.975 1.00 27.56 97 ASN A C 1
ATOM 764 O O . ASN A 1 117 ? 28.337 5.781 133.773 1.00 26.73 97 ASN A O 1
ATOM 769 N N . ALA A 1 118 ? 27.041 5.032 135.413 1.00 20.22 98 ALA A N 1
ATOM 770 C CA . ALA A 1 118 ? 26.044 4.563 134.454 1.00 23.60 98 ALA A CA 1
ATOM 771 C C . ALA A 1 118 ? 25.462 5.707 133.618 1.00 20.41 98 ALA A C 1
ATOM 772 O O . ALA A 1 118 ? 25.082 6.748 134.173 1.00 23.58 98 ALA A O 1
ATOM 774 N N . THR A 1 119 ? 25.283 5.472 132.324 1.00 23.87 99 THR A N 1
ATOM 775 C CA . THR A 1 119 ? 24.815 6.494 131.409 1.00 20.31 99 THR A CA 1
ATOM 776 C C . THR A 1 119 ? 23.321 6.439 131.234 1.00 23.32 99 THR A C 1
ATOM 777 O O . THR A 1 119 ? 22.698 5.376 131.345 1.00 26.75 99 THR A O 1
ATOM 781 N N . HIS A 1 120 ? 22.735 7.574 130.919 1.00 19.99 100 HIS A N 1
ATOM 782 C CA . HIS A 1 120 ? 21.356 7.632 130.534 1.00 21.45 100 HIS A CA 1
ATOM 783 C C . HIS A 1 120 ? 21.024 6.568 129.484 1.00 22.93 100 HIS A C 1
ATOM 784 O O . HIS A 1 120 ? 20.019 5.890 129.608 1.00 20.56 100 HIS A O 1
ATOM 791 N N . GLU A 1 121 ? 21.828 6.426 128.434 1.00 20.59 101 GLU A N 1
ATOM 792 C CA . GLU A 1 121 ? 21.472 5.439 127.398 1.00 22.54 101 GLU A CA 1
ATOM 793 C C . GLU A 1 121 ? 21.528 3.967 127.928 1.00 19.15 101 GLU A C 1
ATOM 794 O O . GLU A 1 121 ? 20.679 3.149 127.530 1.00 19.84 101 GLU A O 1
ATOM 800 N N . GLU A 1 122 ? 22.506 3.639 128.771 1.00 19.29 102 GLU A N 1
ATOM 801 C CA . GLU A 1 122 ? 22.587 2.255 129.320 1.00 19.75 102 GLU A CA 1
ATOM 802 C C . GLU A 1 122 ? 21.263 1.933 130.087 1.00 17.85 102 GLU A C 1
ATOM 803 O O . GLU A 1 122 ? 20.647 0.872 129.933 1.00 19.53 102 GLU A O 1
ATOM 809 N N . ILE A 1 123 ? 20.846 2.895 130.895 1.00 16.43 103 ILE A N 1
ATOM 810 C CA . ILE A 1 123 ? 19.684 2.719 131.755 1.00 18.85 103 ILE A CA 1
ATOM 811 C C . ILE A 1 123 ? 18.423 2.623 130.901 1.00 19.87 103 ILE A C 1
ATOM 812 O O . ILE A 1 123 ? 17.562 1.751 131.082 1.00 20.44 103 ILE A O 1
ATOM 817 N N . LYS A 1 124 ? 18.278 3.521 129.938 1.00 15.48 104 LYS A N 1
ATOM 818 C CA . LYS A 1 124 ? 17.131 3.409 129.059 1.00 18.28 104 LYS A CA 1
ATOM 819 C C . LYS A 1 124 ? 17.122 2.060 128.314 1.00 18.16 104 LYS A C 1
ATOM 820 O O . LYS A 1 124 ? 16.047 1.451 128.142 1.00 13.12 104 LYS A O 1
ATOM 826 N N . ARG A 1 125 ? 18.304 1.610 127.861 1.00 18.57 105 ARG A N 1
ATOM 827 C CA . ARG A 1 125 ? 18.406 0.323 127.156 1.00 17.38 105 ARG A CA 1
ATOM 828 C C . ARG A 1 125 ? 17.908 -0.800 128.055 1.00 16.99 105 ARG A C 1
ATOM 829 O O . ARG A 1 125 ? 17.274 -1.725 127.566 1.00 16.61 105 ARG A O 1
ATOM 837 N N . HIS A 1 126 ? 18.272 -0.767 129.326 1.00 16.04 106 HIS A N 1
ATOM 838 C CA . HIS A 1 126 ? 17.895 -1.857 130.277 1.00 15.70 106 HIS A CA 1
ATOM 839 C C . HIS A 1 126 ? 16.397 -1.860 130.460 1.00 15.64 106 HIS A C 1
ATOM 840 O O . HIS A 1 126 ? 15.731 -2.871 130.477 1.00 14.44 106 HIS A O 1
ATOM 847 N N . VAL A 1 127 ? 15.808 -0.665 130.490 1.00 16.58 107 VAL A N 1
ATOM 848 C CA . VAL A 1 127 ? 14.366 -0.567 130.732 1.00 14.06 107 VAL A CA 1
ATOM 849 C C . VAL A 1 127 ? 13.634 -1.114 129.553 1.00 13.97 107 VAL A C 1
ATOM 850 O O . VAL A 1 127 ? 12.686 -1.800 129.697 1.00 15.57 107 VAL A O 1
ATOM 854 N N . ILE A 1 128 ? 14.113 -0.804 128.344 1.00 16.03 108 ILE A N 1
ATOM 855 C CA . ILE A 1 128 ? 13.452 -1.290 127.154 1.00 15.23 108 ILE A CA 1
ATOM 856 C C . ILE A 1 128 ? 13.630 -2.832 127.085 1.00 13.02 108 ILE A C 1
ATOM 857 O O . ILE A 1 128 ? 12.686 -3.551 126.754 1.00 15.45 108 ILE A O 1
ATOM 862 N N . GLU A 1 129 ? 14.830 -3.327 127.337 1.00 14.07 109 GLU A N 1
ATOM 863 C CA . GLU A 1 129 ? 15.083 -4.786 127.331 1.00 16.01 109 GLU A CA 1
ATOM 864 C C . GLU A 1 129 ? 14.146 -5.555 128.299 1.00 14.20 109 GLU A C 1
ATOM 865 O O . GLU A 1 129 ? 13.549 -6.607 127.980 1.00 14.80 109 GLU A O 1
ATOM 871 N N . HIS A 1 130 ? 13.941 -4.940 129.461 1.00 16.81 110 HIS A N 1
ATOM 872 C CA . HIS A 1 130 ? 13.091 -5.492 130.533 1.00 13.28 110 HIS A CA 1
ATOM 873 C C . HIS A 1 130 ? 11.666 -5.532 130.075 1.00 14.56 110 HIS A C 1
ATOM 874 O O . HIS A 1 130 ? 10.941 -6.570 130.197 1.00 13.91 110 HIS A O 1
ATOM 881 N N . ALA A 1 131 ? 11.243 -4.430 129.465 1.00 14.46 111 ALA A N 1
ATOM 882 C CA . ALA A 1 131 ? 9.859 -4.371 128.973 1.00 15.71 111 ALA A CA 1
ATOM 883 C C . ALA A 1 131 ? 9.588 -5.412 127.870 1.00 13.15 111 ALA A C 1
ATOM 884 O O . ALA A 1 131 ? 8.562 -6.071 127.823 1.00 14.82 111 ALA A O 1
ATOM 886 N N . HIS A 1 132 ? 10.515 -5.477 126.909 1.00 16.44 112 HIS A N 1
ATOM 887 C CA . HIS A 1 132 ? 10.423 -6.489 125.838 1.00 17.47 112 HIS A CA 1
ATOM 888 C C . HIS A 1 132 ? 10.323 -7.909 126.400 1.00 14.09 112 HIS A C 1
ATOM 889 O O . HIS A 1 132 ? 9.428 -8.692 126.023 1.00 16.88 112 HIS A O 1
ATOM 896 N N . MET A 1 133 ? 11.152 -8.198 127.420 1.00 13.36 113 MET A N 1
ATOM 897 C CA . MET A 1 133 ? 11.120 -9.511 128.057 1.00 16.13 113 MET A CA 1
ATOM 898 C C . MET A 1 133 ? 9.734 -9.763 128.729 1.00 13.07 113 MET A C 1
ATOM 899 O O . MET A 1 133 ? 9.140 -10.824 128.541 1.00 14.53 113 MET A O 1
ATOM 904 N N . GLN A 1 134 ? 9.190 -8.721 129.331 1.00 15.14 114 GLN A N 1
ATOM 905 C CA . GLN A 1 134 ? 7.884 -8.840 130.011 1.00 15.32 114 GLN A CA 1
ATOM 906 C C . GLN A 1 134 ? 6.766 -9.102 129.016 1.00 13.80 114 GLN A C 1
ATOM 907 O O . GLN A 1 134 ? 5.917 -9.999 129.190 1.00 18.27 114 GLN A O 1
ATOM 913 N N A VAL A 1 135 ? 6.734 -8.306 127.963 0.50 15.72 115 VAL A N 1
ATOM 914 N N B VAL A 1 135 ? 6.734 -8.295 127.957 0.50 15.17 115 VAL A N 1
ATOM 915 C CA A VAL A 1 135 ? 5.625 -8.378 127.016 0.50 16.06 115 VAL A CA 1
ATOM 916 C CA B VAL A 1 135 ? 5.621 -8.349 126.991 0.50 15.12 115 VAL A CA 1
ATOM 917 C C A VAL A 1 135 ? 5.641 -9.697 126.233 0.50 14.85 115 VAL A C 1
ATOM 918 C C B VAL A 1 135 ? 5.640 -9.688 126.225 0.50 14.41 115 VAL A C 1
ATOM 919 O O A VAL A 1 135 ? 4.601 -10.277 125.950 0.50 14.84 115 VAL A O 1
ATOM 920 O O B VAL A 1 135 ? 4.601 -10.273 125.950 0.50 14.50 115 VAL A O 1
ATOM 927 N N . LEU A 1 136 ? 6.832 -10.196 125.921 1.00 15.79 116 LEU A N 1
ATOM 928 C CA . LEU A 1 136 ? 6.979 -11.501 125.289 1.00 15.89 116 LEU A CA 1
ATOM 929 C C . LEU A 1 136 ? 6.325 -12.576 126.114 1.00 15.13 116 LEU A C 1
ATOM 930 O O . LEU A 1 136 ? 5.878 -13.576 125.573 1.00 16.70 116 LEU A O 1
ATOM 935 N N . HIS A 1 137 ? 6.320 -12.444 127.452 1.00 14.38 117 HIS A N 1
ATOM 936 C CA . HIS A 1 137 ? 5.644 -13.404 128.340 1.00 15.13 117 HIS A CA 1
ATOM 937 C C . HIS A 1 137 ? 4.196 -13.041 128.715 1.00 15.21 117 HIS A C 1
ATOM 938 O O . HIS A 1 137 ? 3.563 -13.660 129.617 1.00 13.21 117 HIS A O 1
ATOM 945 N N . GLY A 1 138 ? 3.649 -12.033 128.020 1.00 15.02 118 GLY A N 1
ATOM 946 C CA . GLY A 1 138 ? 2.288 -11.592 128.283 1.00 16.20 118 GLY A CA 1
ATOM 947 C C . GLY A 1 138 ? 1.984 -10.628 129.445 1.00 15.45 118 GLY A C 1
ATOM 948 O O . GLY A 1 138 ? 0.804 -10.432 129.786 1.00 15.17 118 GLY A O 1
ATOM 949 N N . THR A 1 139 ? 2.999 -10.012 130.022 1.00 12.85 119 THR A N 1
ATOM 950 C CA . THR A 1 139 ? 2.791 -8.978 130.979 1.00 15.10 119 THR A CA 1
ATOM 951 C C . THR A 1 139 ? 2.517 -7.725 130.234 1.00 14.01 119 THR A C 1
ATOM 952 O O . THR A 1 139 ? 3.343 -7.311 129.405 1.00 16.73 119 THR A O 1
ATOM 956 N N . LEU A 1 140 ? 1.387 -7.127 130.498 1.00 14.15 120 LEU A N 1
ATOM 957 C CA . LEU A 1 140 ? 1.022 -5.851 129.838 1.00 15.11 120 LEU A CA 1
ATOM 958 C C . LEU A 1 140 ? 0.987 -4.620 130.768 1.00 19.67 120 LEU A C 1
ATOM 959 O O . LEU A 1 140 ? 0.691 -3.507 130.317 1.00 14.03 120 LEU A O 1
ATOM 964 N N . TYR A 1 141 ? 1.269 -4.812 132.068 1.00 14.77 121 TYR A N 1
ATOM 965 C CA . TYR A 1 141 ? 1.159 -3.724 133.057 1.00 15.58 121 TYR A CA 1
ATOM 966 C C . TYR A 1 141 ? 2.241 -4.009 134.101 1.00 13.91 121 TYR A C 1
ATOM 967 O O . TYR A 1 141 ? 2.349 -5.188 134.530 1.00 14.77 121 TYR A O 1
ATOM 976 N N . THR A 1 142 ? 2.975 -2.973 134.459 1.00 13.43 122 THR A N 1
ATOM 977 C CA . THR A 1 142 ? 4.033 -3.086 135.498 1.00 14.45 122 THR A CA 1
ATOM 978 C C . THR A 1 142 ? 4.147 -1.830 136.300 1.00 13.68 122 THR A C 1
ATOM 979 O O . THR A 1 142 ? 3.878 -0.702 135.804 1.00 13.50 122 THR A O 1
ATOM 983 N N . ARG A 1 143 ? 4.588 -1.954 137.564 1.00 13.49 123 ARG A N 1
ATOM 984 C CA . ARG A 1 143 ? 4.898 -0.830 138.373 1.00 11.67 123 ARG A CA 1
ATOM 985 C C . ARG A 1 143 ? 6.360 -1.001 138.773 1.00 11.98 123 ARG A C 1
ATOM 986 O O . ARG A 1 143 ? 6.717 -2.002 139.481 1.00 11.79 123 ARG A O 1
ATOM 994 N N . THR A 1 144 ? 7.200 -0.140 138.218 1.00 13.74 124 THR A N 1
ATOM 995 C CA . THR A 1 144 ? 8.653 -0.114 138.460 1.00 11.53 124 THR A CA 1
ATOM 996 C C . THR A 1 144 ? 8.917 0.883 139.522 1.00 12.85 124 THR A C 1
ATOM 997 O O . THR A 1 144 ? 8.260 1.962 139.578 1.00 16.72 124 THR A O 1
ATOM 1001 N N . HIS A 1 145 ? 9.892 0.542 140.358 1.00 12.91 125 HIS A N 1
ATOM 1002 C CA . HIS A 1 145 ? 10.555 1.498 141.257 1.00 14.31 125 HIS A CA 1
ATOM 1003 C C . HIS A 1 145 ? 11.723 2.011 140.504 1.00 16.60 125 HIS A C 1
ATOM 1004 O O . HIS A 1 145 ? 12.212 1.360 139.488 1.00 14.99 125 HIS A O 1
ATOM 1011 N N A VAL A 1 146 ? 12.203 3.185 140.911 0.50 13.17 126 VAL A N 1
ATOM 1012 N N B VAL A 1 146 ? 12.196 3.197 140.896 0.50 13.31 126 VAL A N 1
ATOM 1013 C CA A VAL A 1 146 ? 13.394 3.756 140.316 0.50 14.35 126 VAL A CA 1
ATOM 1014 C CA B VAL A 1 146 ? 13.386 3.788 140.286 0.50 14.72 126 VAL A CA 1
ATOM 1015 C C A VAL A 1 146 ? 14.285 4.419 141.351 0.50 13.30 126 VAL A C 1
ATOM 1016 C C B VAL A 1 146 ? 14.285 4.434 141.338 0.50 13.47 126 VAL A C 1
ATOM 1017 O O A VAL A 1 146 ? 13.807 5.240 142.131 0.50 15.83 126 VAL A O 1
ATOM 1018 O O B VAL A 1 146 ? 13.807 5.242 142.129 0.50 16.00 126 VAL A O 1
ATOM 1025 N N . ASP A 1 147 ? 15.571 4.108 141.364 1.00 12.13 127 ASP A N 1
ATOM 1026 C CA . ASP A 1 147 ? 16.432 4.579 142.477 1.00 13.89 127 ASP A CA 1
ATOM 1027 C C . ASP A 1 147 ? 16.610 6.122 142.448 1.00 16.95 127 ASP A C 1
ATOM 1028 O O . ASP A 1 147 ? 16.957 6.651 141.385 1.00 18.64 127 ASP A O 1
ATOM 1033 N N . VAL A 1 148 ? 16.334 6.805 143.588 1.00 18.91 128 VAL A N 1
ATOM 1034 C CA . VAL A 1 148 ? 16.556 8.255 143.747 1.00 17.23 128 VAL A CA 1
ATOM 1035 C C . VAL A 1 148 ? 17.367 8.465 145.001 1.00 17.18 128 VAL A C 1
ATOM 1036 O O . VAL A 1 148 ? 16.972 8.065 146.069 1.00 16.07 128 VAL A O 1
ATOM 1040 N N . ASP A 1 149 ? 18.587 8.965 144.844 1.00 17.61 129 ASP A N 1
ATOM 1041 C CA . ASP A 1 149 ? 19.474 9.165 145.909 1.00 16.89 129 ASP A CA 1
ATOM 1042 C C . ASP A 1 149 ? 20.491 10.146 145.437 1.00 18.63 129 ASP A C 1
ATOM 1043 O O . ASP A 1 149 ? 20.484 10.559 144.269 1.00 17.69 129 ASP A O 1
ATOM 1048 N N . SER A 1 150 ? 21.434 10.491 146.308 1.00 21.09 130 SER A N 1
ATOM 1049 C CA . SER A 1 150 ? 22.419 11.515 145.959 1.00 23.97 130 SER A CA 1
ATOM 1050 C C . SER A 1 150 ? 23.349 11.176 144.791 1.00 24.40 130 SER A C 1
ATOM 1051 O O . SER A 1 150 ? 24.044 12.064 144.297 1.00 26.97 130 SER A O 1
ATOM 1054 N N . VAL A 1 151 ? 23.471 9.905 144.412 1.00 22.01 131 VAL A N 1
ATOM 1055 C CA . VAL A 1 151 ? 24.375 9.540 143.336 1.00 17.93 131 VAL A CA 1
ATOM 1056 C C . VAL A 1 151 ? 23.614 9.410 142.038 1.00 19.87 131 VAL A C 1
ATOM 1057 O O . VAL A 1 151 ? 24.053 9.924 140.980 1.00 17.54 131 VAL A O 1
ATOM 1061 N N . ALA A 1 152 ? 22.522 8.662 142.074 1.00 17.65 132 ALA A N 1
ATOM 1062 C CA . ALA A 1 152 ? 21.676 8.535 140.894 1.00 19.55 132 ALA A CA 1
ATOM 1063 C C . ALA A 1 152 ? 20.971 9.867 140.538 1.00 20.47 132 ALA A C 1
ATOM 1064 O O . ALA A 1 152 ? 20.680 10.113 139.391 1.00 20.67 132 ALA A O 1
ATOM 1066 N N . LYS A 1 153 ? 20.670 10.674 141.561 1.00 20.09 133 LYS A N 1
ATOM 1067 C CA . LYS A 1 153 ? 19.940 11.895 141.405 1.00 22.78 133 LYS A CA 1
ATOM 1068 C C . LYS A 1 153 ? 18.630 11.619 140.675 1.00 22.67 133 LYS A C 1
ATOM 1069 O O . LYS A 1 153 ? 17.900 10.737 141.076 1.00 18.57 133 LYS A O 1
ATOM 1075 N N . THR A 1 154 ? 18.328 12.326 139.579 1.00 18.98 134 THR A N 1
ATOM 1076 C CA . THR A 1 154 ? 17.186 11.996 138.752 1.00 17.16 134 THR A CA 1
ATOM 1077 C C . THR A 1 154 ? 17.601 11.459 137.375 1.00 18.78 134 THR A C 1
ATOM 1078 O O . THR A 1 154 ? 16.805 11.433 136.462 1.00 20.60 134 THR A O 1
ATOM 1082 N N . LYS A 1 155 ? 18.860 11.045 137.247 1.00 17.76 135 LYS A N 1
ATOM 1083 C CA . LYS A 1 155 ? 19.355 10.427 136.012 1.00 17.81 135 LYS A CA 1
ATOM 1084 C C . LYS A 1 155 ? 18.578 9.140 135.662 1.00 19.26 135 LYS A C 1
ATOM 1085 O O . LYS A 1 155 ? 18.108 8.963 134.523 1.00 17.54 135 LYS A O 1
ATOM 1091 N N . ALA A 1 156 ? 18.362 8.260 136.660 1.00 16.56 136 ALA A N 1
ATOM 1092 C CA . ALA A 1 156 ? 17.633 7.030 136.402 1.00 14.57 136 ALA A CA 1
ATOM 1093 C C . ALA A 1 156 ? 16.173 7.390 136.120 1.00 14.67 136 ALA A C 1
ATOM 1094 O O . ALA A 1 156 ? 15.556 6.822 135.251 1.00 12.35 136 ALA A O 1
ATOM 1096 N N . VAL A 1 157 ? 15.598 8.333 136.881 1.00 16.46 137 VAL A N 1
ATOM 1097 C CA . VAL A 1 157 ? 14.183 8.694 136.688 1.00 16.87 137 VAL A CA 1
ATOM 1098 C C . VAL A 1 157 ? 13.947 9.196 135.241 1.00 18.42 137 VAL A C 1
ATOM 1099 O O . VAL A 1 157 ? 12.947 8.883 134.609 1.00 19.72 137 VAL A O 1
ATOM 1103 N N . GLU A 1 158 ? 14.907 9.987 134.769 1.00 16.49 138 GLU A N 1
ATOM 1104 C CA . GLU A 1 158 ? 14.802 10.633 133.489 1.00 18.19 138 GLU A CA 1
ATOM 1105 C C . GLU A 1 158 ? 14.756 9.560 132.409 1.00 20.11 138 GLU A C 1
ATOM 1106 O O . GLU A 1 158 ? 13.891 9.590 131.515 1.00 23.61 138 GLU A O 1
ATOM 1112 N N . ALA A 1 159 ? 15.671 8.602 132.508 1.00 20.16 139 ALA A N 1
ATOM 1113 C CA . ALA A 1 159 ? 15.747 7.523 131.527 1.00 17.32 139 ALA A CA 1
ATOM 1114 C C . ALA A 1 159 ? 14.476 6.615 131.548 1.00 15.40 139 ALA A C 1
ATOM 1115 O O . ALA A 1 159 ? 13.986 6.180 130.545 1.00 15.42 139 ALA A O 1
ATOM 1117 N N . VAL A 1 160 ? 13.999 6.294 132.728 1.00 16.41 140 VAL A N 1
ATOM 1118 C CA . VAL A 1 160 ? 12.790 5.500 132.856 1.00 14.96 140 VAL A CA 1
ATOM 1119 C C . VAL A 1 160 ? 11.592 6.182 132.244 1.00 17.08 140 VAL A C 1
ATOM 1120 O O . VAL A 1 160 ? 10.792 5.523 131.522 1.00 20.24 140 VAL A O 1
ATOM 1124 N N . LEU A 1 161 ? 11.414 7.483 132.515 1.00 18.12 141 LEU A N 1
ATOM 1125 C CA . LEU A 1 161 ? 10.250 8.215 131.952 1.00 16.88 141 LEU A CA 1
ATOM 1126 C C . LEU A 1 161 ? 10.405 8.363 130.420 1.00 16.93 141 LEU A C 1
ATOM 1127 O O . LEU A 1 161 ? 9.470 8.237 129.673 1.00 19.27 141 LEU A O 1
ATOM 1132 N N . GLU A 1 162 ? 11.618 8.515 129.957 1.00 20.81 142 GLU A N 1
ATOM 1133 C CA . GLU A 1 162 ? 11.809 8.529 128.528 1.00 21.51 142 GLU A CA 1
ATOM 1134 C C . GLU A 1 162 ? 11.416 7.158 127.870 1.00 17.67 142 GLU A C 1
ATOM 1135 O O . GLU A 1 162 ? 10.751 7.108 126.835 1.00 16.60 142 GLU A O 1
ATOM 1141 N N . ALA A 1 163 ? 11.857 6.048 128.454 1.00 22.44 143 ALA A N 1
ATOM 1142 C CA . ALA A 1 163 ? 11.576 4.737 127.903 1.00 17.59 143 ALA A CA 1
ATOM 1143 C C . ALA A 1 163 ? 10.143 4.510 127.966 1.00 15.50 143 ALA A C 1
ATOM 1144 O O . ALA A 1 163 ? 9.586 3.958 127.044 1.00 18.61 143 ALA A O 1
ATOM 1146 N N . LYS A 1 164 ? 9.523 4.885 129.081 1.00 18.65 144 LYS A N 1
ATOM 1147 C CA . LYS A 1 164 ? 8.079 4.627 129.293 1.00 18.46 144 LYS A CA 1
ATOM 1148 C C . LYS A 1 164 ? 7.263 5.112 128.120 1.00 19.03 144 LYS A C 1
ATOM 1149 O O . LYS A 1 164 ? 6.314 4.469 127.667 1.00 22.77 144 LYS A O 1
ATOM 1155 N N . GLU A 1 165 ? 7.557 6.340 127.728 1.00 21.86 145 GLU A N 1
ATOM 1156 C CA . GLU A 1 165 ? 6.892 7.005 126.604 1.00 19.91 145 GLU A CA 1
ATOM 1157 C C . GLU A 1 165 ? 7.109 6.264 125.300 1.00 22.18 145 GLU A C 1
ATOM 1158 O O . GLU A 1 165 ? 6.183 6.121 124.533 1.00 21.89 145 GLU A O 1
ATOM 1164 N N . GLU A 1 166 ? 8.315 5.797 125.049 1.00 21.91 146 GLU A N 1
ATOM 1165 C CA . GLU A 1 166 ? 8.600 4.995 123.862 1.00 24.63 146 GLU A CA 1
ATOM 1166 C C . GLU A 1 166 ? 7.956 3.612 123.874 1.00 27.24 146 GLU A C 1
ATOM 1167 O O . GLU A 1 166 ? 7.805 3.034 122.814 1.00 21.03 146 GLU A O 1
ATOM 1173 N N . LEU A 1 167 ? 7.588 3.102 125.068 1.00 21.16 147 LEU A N 1
ATOM 1174 C CA . LEU A 1 167 ? 6.992 1.748 125.212 1.00 22.98 147 LEU A CA 1
ATOM 1175 C C . LEU A 1 167 ? 5.474 1.727 125.308 1.00 20.54 147 LEU A C 1
ATOM 1176 O O . LEU A 1 167 ? 4.860 0.667 125.529 1.00 17.82 147 LEU A O 1
ATOM 1181 N N . LYS A 1 168 ? 4.823 2.873 125.135 1.00 24.60 148 LYS A N 1
ATOM 1182 C CA . LYS A 1 168 ? 3.388 2.977 125.471 1.00 23.59 148 LYS A CA 1
ATOM 1183 C C . LYS A 1 168 ? 2.462 2.104 124.594 1.00 25.89 148 LYS A C 1
ATOM 1184 O O . LYS A 1 168 ? 1.356 1.690 125.009 1.00 27.61 148 LYS A O 1
ATOM 1190 N N . ASP A 1 169 ? 2.948 1.688 123.419 1.00 26.55 149 ASP A N 1
ATOM 1191 C CA . ASP A 1 169 ? 2.181 0.684 122.618 1.00 24.76 149 ASP A CA 1
ATOM 1192 C C . ASP A 1 169 ? 2.410 -0.788 123.008 1.00 24.08 149 ASP A C 1
ATOM 1193 O O . ASP A 1 169 ? 1.789 -1.699 122.458 1.00 21.71 149 ASP A O 1
ATOM 1198 N N . LEU A 1 170 ? 3.337 -1.025 123.947 1.00 23.49 150 LEU A N 1
ATOM 1199 C CA . LEU A 1 170 ? 3.701 -2.384 124.364 1.00 21.38 150 LEU A CA 1
ATOM 1200 C C . LEU A 1 170 ? 3.192 -2.718 125.786 1.00 19.21 150 LEU A C 1
ATOM 1201 O O . LEU A 1 170 ? 2.647 -3.837 126.027 1.00 21.35 150 LEU A O 1
ATOM 1206 N N . ILE A 1 171 ? 3.277 -1.725 126.669 1.00 18.15 151 ILE A N 1
ATOM 1207 C CA . ILE A 1 171 ? 3.149 -1.993 128.103 1.00 16.54 151 ILE A CA 1
ATOM 1208 C C . ILE A 1 171 ? 2.906 -0.741 128.902 1.00 16.69 151 ILE A C 1
ATOM 1209 O O . ILE A 1 171 ? 3.464 0.285 128.614 1.00 20.78 151 ILE A O 1
ATOM 1214 N N . ASP A 1 172 ? 1.985 -0.789 129.854 1.00 15.85 152 ASP A N 1
ATOM 1215 C CA . ASP A 1 172 ? 1.671 0.341 130.637 1.00 17.82 152 ASP A CA 1
ATOM 1216 C C . ASP A 1 172 ? 2.558 0.266 131.890 1.00 19.27 152 ASP A C 1
ATOM 1217 O O . ASP A 1 172 ? 2.698 -0.771 132.553 1.00 15.57 152 ASP A O 1
ATOM 1222 N N . ILE A 1 173 ? 3.179 1.371 132.173 1.00 19.29 153 ILE A N 1
ATOM 1223 C CA . ILE A 1 173 ? 4.170 1.448 133.275 1.00 16.30 153 ILE A CA 1
ATOM 1224 C C . ILE A 1 173 ? 3.779 2.543 134.283 1.00 21.53 153 ILE A C 1
ATOM 1225 O O . ILE A 1 173 ? 3.700 3.725 133.955 1.00 18.38 153 ILE A O 1
ATOM 1230 N N . GLN A 1 174 ? 3.667 2.173 135.569 1.00 19.35 154 GLN A N 1
ATOM 1231 C CA . GLN A 1 174 ? 3.722 3.133 136.639 1.00 17.30 154 GLN A CA 1
ATOM 1232 C C . GLN A 1 174 ? 5.115 3.178 137.231 1.00 15.47 154 GLN A C 1
ATOM 1233 O O . GLN A 1 174 ? 5.825 2.142 137.305 1.00 13.22 154 GLN A O 1
ATOM 1239 N N . VAL A 1 175 ? 5.499 4.389 137.657 1.00 15.63 155 VAL A N 1
ATOM 1240 C CA . VAL A 1 175 ? 6.851 4.666 138.116 1.00 13.92 155 VAL A CA 1
ATOM 1241 C C . VAL A 1 175 ? 6.761 5.161 139.564 1.00 15.91 155 VAL A C 1
ATOM 1242 O O . VAL A 1 175 ? 6.149 6.198 139.858 1.00 16.52 155 VAL A O 1
ATOM 1246 N N . VAL A 1 176 ? 7.453 4.427 140.458 1.00 14.03 156 VAL A N 1
ATOM 1247 C CA . VAL A 1 176 ? 7.610 4.831 141.813 1.00 14.36 156 VAL A CA 1
ATOM 1248 C C . VAL A 1 176 ? 8.975 5.488 141.970 1.00 13.48 156 VAL A C 1
ATOM 1249 O O . VAL A 1 176 ? 10.027 4.861 141.857 1.00 15.24 156 VAL A O 1
ATOM 1253 N N . ALA A 1 177 ? 8.962 6.769 142.353 1.00 15.55 157 ALA A N 1
ATOM 1254 C CA . ALA A 1 177 ? 10.108 7.470 142.875 1.00 13.79 157 ALA A CA 1
ATOM 1255 C C . ALA A 1 177 ? 10.553 6.909 144.222 1.00 13.68 157 ALA A C 1
ATOM 1256 O O . ALA A 1 177 ? 9.830 7.039 145.218 1.00 12.90 157 ALA A O 1
ATOM 1258 N N . PHE A 1 178 ? 11.714 6.230 144.220 1.00 13.81 158 PHE A N 1
ATOM 1259 C CA . PHE A 1 178 ? 12.067 5.314 145.253 1.00 11.93 158 PHE A CA 1
ATOM 1260 C C . PHE A 1 178 ? 13.302 5.776 146.020 1.00 12.40 158 PHE A C 1
ATOM 1261 O O . PHE A 1 178 ? 14.422 5.784 145.528 1.00 11.81 158 PHE A O 1
ATOM 1269 N N . ALA A 1 179 ? 13.101 6.122 147.277 1.00 14.04 159 ALA A N 1
ATOM 1270 C CA . ALA A 1 179 ? 14.224 6.607 148.120 1.00 14.63 159 ALA A CA 1
ATOM 1271 C C . ALA A 1 179 ? 15.057 5.490 148.687 1.00 13.50 159 ALA A C 1
ATOM 1272 O O . ALA A 1 179 ? 15.079 5.205 149.932 1.00 12.49 159 ALA A O 1
ATOM 1274 N N . GLN A 1 180 ? 15.752 4.871 147.776 1.00 12.63 160 GLN A N 1
ATOM 1275 C CA . GLN A 1 180 ? 16.445 3.573 148.068 1.00 12.61 160 GLN A CA 1
ATOM 1276 C C . GLN A 1 180 ? 17.378 3.646 149.228 1.00 13.49 160 GLN A C 1
ATOM 1277 O O . GLN A 1 180 ? 17.523 2.635 149.927 1.00 15.37 160 GLN A O 1
ATOM 1283 N N . SER A 1 181 ? 18.088 4.785 149.429 1.00 12.17 161 SER A N 1
ATOM 1284 C CA . SER A 1 181 ? 19.053 4.873 150.524 1.00 13.14 161 SER A CA 1
ATOM 1285 C C . SER A 1 181 ? 18.451 5.260 151.874 1.00 12.70 161 SER A C 1
ATOM 1286 O O . SER A 1 181 ? 19.130 5.110 152.865 1.00 15.60 161 SER A O 1
ATOM 1289 N N . GLY A 1 182 ? 17.208 5.706 151.897 1.00 15.13 162 GLY A N 1
ATOM 1290 C CA . GLY A 1 182 ? 16.580 6.206 153.107 1.00 16.29 162 GLY A CA 1
ATOM 1291 C C . GLY A 1 182 ? 16.588 7.737 153.183 1.00 16.94 162 GLY A C 1
ATOM 1292 O O . GLY A 1 182 ? 17.598 8.360 153.010 1.00 17.90 162 GLY A O 1
ATOM 1293 N N . PHE A 1 183 ? 15.412 8.327 153.445 1.00 18.52 163 PHE A N 1
ATOM 1294 C CA . PHE A 1 183 ? 15.257 9.739 153.621 1.00 17.74 163 PHE A CA 1
ATOM 1295 C C . PHE A 1 183 ? 16.151 10.307 154.730 1.00 19.96 163 PHE A C 1
ATOM 1296 O O . PHE A 1 183 ? 16.642 11.442 154.630 1.00 18.88 163 PHE A O 1
ATOM 1304 N N . PHE A 1 184 ? 16.394 9.542 155.803 1.00 17.96 164 PHE A N 1
ATOM 1305 C CA . PHE A 1 184 ? 17.148 10.008 156.940 1.00 18.03 164 PHE A CA 1
ATOM 1306 C C . PHE A 1 184 ? 18.555 9.451 156.906 1.00 23.57 164 PHE A C 1
ATOM 1307 O O . PHE A 1 184 ? 19.274 9.628 157.865 1.00 18.68 164 PHE A O 1
ATOM 1315 N N . VAL A 1 185 ? 18.952 8.782 155.816 1.00 20.51 165 VAL A N 1
ATOM 1316 C CA . VAL A 1 185 ? 20.303 8.326 155.713 1.00 19.09 165 VAL A CA 1
ATOM 1317 C C . VAL A 1 185 ? 21.013 9.175 154.667 1.00 20.50 165 VAL A C 1
ATOM 1318 O O . VAL A 1 185 ? 22.087 9.687 154.907 1.00 19.61 165 VAL A O 1
ATOM 1322 N N . ASP A 1 186 ? 20.439 9.242 153.480 1.00 22.28 166 ASP A N 1
ATOM 1323 C CA . ASP A 1 186 ? 20.905 10.180 152.439 1.00 19.30 166 ASP A CA 1
ATOM 1324 C C . ASP A 1 186 ? 19.934 11.383 152.520 1.00 22.49 166 ASP A C 1
ATOM 1325 O O . ASP A 1 186 ? 18.806 11.344 151.970 1.00 18.53 166 ASP A O 1
ATOM 1330 N N . LEU A 1 187 ? 20.384 12.469 153.141 1.00 22.02 167 LEU A N 1
ATOM 1331 C CA . LEU A 1 187 ? 19.580 13.697 153.296 1.00 23.10 167 LEU A CA 1
ATOM 1332 C C . LEU A 1 187 ? 19.210 14.488 152.017 1.00 21.82 167 LEU A C 1
ATOM 1333 O O . LEU A 1 187 ? 18.288 15.394 152.006 1.00 18.57 167 LEU A O 1
ATOM 1338 N N . GLU A 1 188 ? 19.834 14.109 150.908 1.00 22.88 168 GLU A N 1
ATOM 1339 C CA . GLU A 1 188 ? 19.427 14.678 149.636 1.00 25.56 168 GLU A CA 1
ATOM 1340 C C . GLU A 1 188 ? 18.164 14.050 149.071 1.00 23.90 168 GLU A C 1
ATOM 1341 O O . GLU A 1 188 ? 17.560 14.564 148.114 1.00 21.45 168 GLU A O 1
ATOM 1347 N N . SER A 1 189 ? 17.763 12.902 149.632 1.00 19.23 169 SER A N 1
ATOM 1348 C CA . SER A 1 189 ? 16.628 12.171 149.099 1.00 16.35 169 SER A CA 1
ATOM 1349 C C . SER A 1 189 ? 15.370 13.023 148.987 1.00 14.39 169 SER A C 1
ATOM 1350 O O . SER A 1 189 ? 14.668 13.010 147.972 1.00 16.02 169 SER A O 1
ATOM 1353 N N . GLU A 1 190 ? 15.006 13.733 150.048 1.00 14.14 170 GLU A N 1
ATOM 1354 C CA . GLU A 1 190 ? 13.790 14.497 149.970 1.00 14.62 170 GLU A CA 1
ATOM 1355 C C . GLU A 1 190 ? 13.694 15.471 148.748 1.00 16.30 170 GLU A C 1
ATOM 1356 O O . GLU A 1 190 ? 12.722 15.434 148.075 1.00 15.59 170 GLU A O 1
ATOM 1362 N N A SER A 1 191 ? 14.709 16.315 148.523 0.25 17.46 171 SER A N 1
ATOM 1363 N N B SER A 1 191 ? 14.709 16.315 148.523 0.25 17.46 171 SER A N 1
ATOM 1364 N N C SER A 1 191 ? 14.705 16.312 148.517 0.50 18.15 171 SER A N 1
ATOM 1365 C CA A SER A 1 191 ? 14.692 17.293 147.408 0.25 17.24 171 SER A CA 1
ATOM 1366 C CA B SER A 1 191 ? 14.692 17.293 147.408 0.25 17.24 171 SER A CA 1
ATOM 1367 C CA C SER A 1 191 ? 14.669 17.266 147.391 0.50 16.96 171 SER A CA 1
ATOM 1368 C C A SER A 1 191 ? 14.624 16.594 146.054 0.25 16.48 171 SER A C 1
ATOM 1369 C C B SER A 1 191 ? 14.624 16.594 146.054 0.25 16.48 171 SER A C 1
ATOM 1370 C C C SER A 1 191 ? 14.599 16.569 146.053 0.50 15.91 171 SER A C 1
ATOM 1371 O O A SER A 1 191 ? 13.834 16.967 145.189 0.25 17.02 171 SER A O 1
ATOM 1372 O O B SER A 1 191 ? 13.834 16.967 145.189 0.25 17.02 171 SER A O 1
ATOM 1373 O O C SER A 1 191 ? 13.814 16.938 145.186 0.50 16.74 171 SER A O 1
ATOM 1380 N N . LEU A 1 192 ? 15.440 15.560 145.905 1.00 16.44 172 LEU A N 1
ATOM 1381 C CA . LEU A 1 192 ? 15.458 14.712 144.710 1.00 16.81 172 LEU A CA 1
ATOM 1382 C C . LEU A 1 192 ? 14.149 13.973 144.427 1.00 15.71 172 LEU A C 1
ATOM 1383 O O . LEU A 1 192 ? 13.735 13.870 143.305 1.00 16.94 172 LEU A O 1
ATOM 1388 N N . ILE A 1 193 ? 13.475 13.454 145.453 1.00 16.08 173 ILE A N 1
ATOM 1389 C CA . ILE A 1 193 ? 12.175 12.775 145.239 1.00 14.81 173 ILE A CA 1
ATOM 1390 C C . ILE A 1 193 ? 11.173 13.820 144.810 1.00 16.51 173 ILE A C 1
ATOM 1391 O O . ILE A 1 193 ? 10.277 13.525 143.981 1.00 16.20 173 ILE A O 1
ATOM 1396 N N . ARG A 1 194 ? 11.201 14.999 145.425 1.00 14.89 174 ARG A N 1
ATOM 1397 C CA . ARG A 1 194 ? 10.230 16.067 144.985 1.00 17.89 174 ARG A CA 1
ATOM 1398 C C . ARG A 1 194 ? 10.375 16.366 143.512 1.00 15.94 174 ARG A C 1
ATOM 1399 O O . ARG A 1 194 ? 9.381 16.527 142.828 1.00 18.72 174 ARG A O 1
ATOM 1407 N N . LYS A 1 195 ? 11.624 16.471 143.076 1.00 16.83 175 LYS A N 1
ATOM 1408 C CA . LYS A 1 195 ? 11.911 16.731 141.683 1.00 22.48 175 LYS A CA 1
ATOM 1409 C C . LYS A 1 195 ? 11.391 15.573 140.806 1.00 23.37 175 LYS A C 1
ATOM 1410 O O . LYS A 1 195 ? 10.825 15.790 139.741 1.00 18.13 175 LYS A O 1
ATOM 1416 N N . SER A 1 196 ? 11.602 14.319 141.285 1.00 21.05 176 SER A N 1
ATOM 1417 C CA . SER A 1 196 ? 11.212 13.147 140.553 1.00 16.29 176 SER A CA 1
ATOM 1418 C C . SER A 1 196 ? 9.718 13.156 140.368 1.00 17.27 176 SER A C 1
ATOM 1419 O O . SER A 1 196 ? 9.226 12.816 139.320 1.00 20.71 176 SER A O 1
ATOM 1422 N N . LEU A 1 197 ? 8.983 13.497 141.414 1.00 15.54 177 LEU A N 1
ATOM 1423 C CA . LEU A 1 197 ? 7.546 13.612 141.279 1.00 17.75 177 LEU A CA 1
ATOM 1424 C C . LEU A 1 197 ? 7.147 14.721 140.309 1.00 21.19 177 LEU A C 1
ATOM 1425 O O . LEU A 1 197 ? 6.176 14.566 139.559 1.00 24.07 177 LEU A O 1
ATOM 1430 N N . ASP A 1 198 ? 7.879 15.822 140.361 1.00 19.83 178 ASP A N 1
ATOM 1431 C CA . ASP A 1 198 ? 7.615 16.981 139.479 1.00 23.89 178 ASP A CA 1
ATOM 1432 C C . ASP A 1 198 ? 7.833 16.565 138.052 1.00 22.12 178 ASP A C 1
ATOM 1433 O O . ASP A 1 198 ? 7.141 17.032 137.183 1.00 18.93 178 ASP A O 1
ATOM 1438 N N . MET A 1 199 ? 8.834 15.719 137.823 1.00 20.01 179 MET A N 1
ATOM 1439 C CA . MET A 1 199 ? 9.099 15.173 136.514 1.00 20.17 179 MET A CA 1
ATOM 1440 C C . MET A 1 199 ? 8.048 14.221 136.020 1.00 20.57 179 MET A C 1
ATOM 1441 O O . MET A 1 199 ? 8.000 13.931 134.851 1.00 19.82 179 MET A O 1
ATOM 1446 N N . GLY A 1 200 ? 7.212 13.677 136.893 1.00 22.06 180 GLY A N 1
ATOM 1447 C CA . GLY A 1 200 ? 6.156 12.810 136.377 1.00 20.81 180 GLY A CA 1
ATOM 1448 C C . GLY A 1 200 ? 6.075 11.423 136.984 1.00 20.66 180 GLY A C 1
ATOM 1449 O O . GLY A 1 200 ? 5.215 10.654 136.587 1.00 15.23 180 GLY A O 1
ATOM 1450 N N . CYS A 1 201 ? 6.929 11.103 137.968 1.00 18.65 181 CYS A N 1
ATOM 1451 C CA . CYS A 1 201 ? 6.725 9.820 138.664 1.00 19.17 181 CYS A CA 1
ATOM 1452 C C . CYS A 1 201 ? 5.279 9.789 139.241 1.00 18.40 181 CYS A C 1
ATOM 1453 O O . CYS A 1 201 ? 4.743 10.800 139.650 1.00 22.27 181 CYS A O 1
ATOM 1456 N N . ASP A 1 202 ? 4.676 8.615 139.220 1.00 18.45 182 ASP A N 1
ATOM 1457 C CA . ASP A 1 202 ? 3.262 8.339 139.469 1.00 20.68 182 ASP A CA 1
ATOM 1458 C C . ASP A 1 202 ? 2.997 8.008 140.952 1.00 17.12 182 ASP A C 1
ATOM 1459 O O . ASP A 1 202 ? 1.870 8.206 141.442 1.00 19.18 182 ASP A O 1
ATOM 1464 N N . LEU A 1 203 ? 4.026 7.551 141.645 1.00 15.16 183 LEU A N 1
ATOM 1465 C CA . LEU A 1 203 ? 3.986 7.150 143.077 1.00 13.11 183 LEU A CA 1
ATOM 1466 C C . LEU A 1 203 ? 5.244 7.477 143.732 1.00 11.36 183 LEU A C 1
ATOM 1467 O O . LEU A 1 203 ? 6.295 7.717 143.054 1.00 13.43 183 LEU A O 1
ATOM 1472 N N . VAL A 1 204 ? 5.193 7.516 145.074 1.00 10.83 184 VAL A N 1
ATOM 1473 C CA . VAL A 1 204 ? 6.363 7.713 145.891 1.00 13.39 184 VAL A CA 1
ATOM 1474 C C . VAL A 1 204 ? 6.522 6.557 146.937 1.00 12.51 184 VAL A C 1
ATOM 1475 O O . VAL A 1 204 ? 5.542 5.938 147.399 1.00 15.42 184 VAL A O 1
ATOM 1479 N N . GLY A 1 205 ? 7.778 6.287 147.327 1.00 14.67 185 GLY A N 1
ATOM 1480 C CA . GLY A 1 205 ? 8.078 5.269 148.327 1.00 14.40 185 GLY A CA 1
ATOM 1481 C C . GLY A 1 205 ? 9.489 5.262 148.947 1.00 13.43 185 GLY A C 1
ATOM 1482 O O . GLY A 1 205 ? 10.478 5.784 148.403 1.00 13.94 185 GLY A O 1
ATOM 1483 N N . GLY A 1 206 ? 9.541 4.679 150.128 1.00 13.06 186 GLY A N 1
ATOM 1484 C CA . GLY A 1 206 ? 10.777 4.484 150.833 1.00 11.31 186 GLY A CA 1
ATOM 1485 C C . GLY A 1 206 ? 11.109 3.020 151.126 1.00 11.79 186 GLY A C 1
ATOM 1486 O O . GLY A 1 206 ? 10.502 2.057 150.571 1.00 11.05 186 GLY A O 1
ATOM 1487 N N . VAL A 1 207 ? 12.007 2.879 152.103 1.00 11.05 187 VAL A N 1
ATOM 1488 C CA . VAL A 1 207 ? 12.507 1.571 152.550 1.00 14.11 187 VAL A CA 1
ATOM 1489 C C . VAL A 1 207 ? 12.705 1.514 154.065 1.00 15.72 187 VAL A C 1
ATOM 1490 O O . VAL A 1 207 ? 13.265 2.434 154.674 1.00 15.91 187 VAL A O 1
ATOM 1494 N N . ASP A 1 208 ? 12.222 0.416 154.646 1.00 14.90 188 ASP A N 1
ATOM 1495 C CA . ASP A 1 208 ? 12.457 0.017 156.050 1.00 13.34 188 ASP A CA 1
ATOM 1496 C C . ASP A 1 208 ? 12.585 1.173 157.042 1.00 12.10 188 ASP A C 1
ATOM 1497 O O . ASP A 1 208 ? 13.671 1.514 157.494 1.00 11.06 188 ASP A O 1
ATOM 1502 N N . PRO A 1 209 ? 11.437 1.775 157.376 1.00 10.29 189 PRO A N 1
ATOM 1503 C CA . PRO A 1 209 ? 11.288 2.815 158.354 1.00 11.53 189 PRO A CA 1
ATOM 1504 C C . PRO A 1 209 ? 12.062 2.530 159.615 1.00 13.20 189 PRO A C 1
ATOM 1505 O O . PRO A 1 209 ? 12.623 3.455 160.208 1.00 14.02 189 PRO A O 1
ATOM 1509 N N . ALA A 1 210 ? 12.133 1.256 160.029 1.00 13.01 190 ALA A N 1
ATOM 1510 C CA . ALA A 1 210 ? 12.846 0.893 161.269 1.00 11.87 190 ALA A CA 1
ATOM 1511 C C . ALA A 1 210 ? 14.339 0.652 160.985 1.00 11.81 190 ALA A C 1
ATOM 1512 O O . ALA A 1 210 ? 15.230 1.447 161.443 1.00 12.37 190 ALA A O 1
ATOM 1514 N N . THR A 1 211 ? 14.669 -0.468 160.350 1.00 12.94 191 THR A N 1
ATOM 1515 C CA . THR A 1 211 ? 16.104 -0.884 160.310 1.00 11.83 191 THR A CA 1
ATOM 1516 C C . THR A 1 211 ? 16.935 -0.165 159.292 1.00 13.86 191 THR A C 1
ATOM 1517 O O . THR A 1 211 ? 18.155 -0.258 159.320 1.00 14.48 191 THR A O 1
ATOM 1521 N N . ARG A 1 212 ? 16.318 0.481 158.310 1.00 12.36 192 ARG A N 1
ATOM 1522 C CA . ARG A 1 212 ? 17.148 1.352 157.457 1.00 14.89 192 ARG A CA 1
ATOM 1523 C C . ARG A 1 212 ? 17.189 2.793 157.949 1.00 14.18 192 ARG A C 1
ATOM 1524 O O . ARG A 1 212 ? 18.271 3.387 158.047 1.00 13.81 192 ARG A O 1
ATOM 1532 N N . GLU A 1 213 ? 16.021 3.370 158.169 1.00 15.22 193 GLU A N 1
ATOM 1533 C CA . GLU A 1 213 ? 15.880 4.779 158.505 1.00 16.25 193 GLU A CA 1
ATOM 1534 C C . GLU A 1 213 ? 16.178 5.003 159.967 1.00 17.33 193 GLU A C 1
ATOM 1535 O O . GLU A 1 213 ? 16.586 6.091 160.336 1.00 15.91 193 GLU A O 1
ATOM 1541 N N . ASN A 1 214 ? 15.916 4.017 160.833 1.00 15.36 194 ASN A N 1
ATOM 1542 C CA . ASN A 1 214 ? 16.005 4.277 162.261 1.00 13.52 194 ASN A CA 1
ATOM 1543 C C . ASN A 1 214 ? 15.059 5.443 162.759 1.00 14.97 194 ASN A C 1
ATOM 1544 O O . ASN A 1 214 ? 15.334 6.170 163.702 1.00 16.36 194 ASN A O 1
ATOM 1549 N N . ASN A 1 215 ? 13.902 5.538 162.149 1.00 15.01 195 ASN A N 1
ATOM 1550 C CA . ASN A 1 215 ? 12.978 6.564 162.441 1.00 15.95 195 ASN A CA 1
ATOM 1551 C C . ASN A 1 215 ? 11.690 6.302 161.815 1.00 13.86 195 ASN A C 1
ATOM 1552 O O . ASN A 1 215 ? 11.439 6.694 160.666 1.00 16.77 195 ASN A O 1
ATOM 1557 N N . VAL A 1 216 ? 10.909 5.467 162.468 1.00 14.54 196 VAL A N 1
ATOM 1558 C CA . VAL A 1 216 ? 9.636 5.003 161.865 1.00 13.72 196 VAL A CA 1
ATOM 1559 C C . VAL A 1 216 ? 8.622 6.132 161.626 1.00 12.10 196 VAL A C 1
ATOM 1560 O O . VAL A 1 216 ? 8.032 6.262 160.535 1.00 13.39 196 VAL A O 1
ATOM 1564 N N . GLU A 1 217 ? 8.273 6.845 162.655 1.00 12.61 197 GLU A N 1
ATOM 1565 C CA . GLU A 1 217 ? 7.287 7.939 162.535 1.00 13.29 197 GLU A CA 1
ATOM 1566 C C . GLU A 1 217 ? 7.720 9.004 161.497 1.00 16.04 197 GLU A C 1
ATOM 1567 O O . GLU A 1 217 ? 6.883 9.524 160.741 1.00 15.36 197 GLU A O 1
ATOM 1573 N N . GLY A 1 218 ? 8.994 9.343 161.502 1.00 14.58 198 GLY A N 1
ATOM 1574 C CA . GLY A 1 218 ? 9.563 10.437 160.676 1.00 13.96 198 GLY A CA 1
ATOM 1575 C C . GLY A 1 218 ? 9.587 10.113 159.223 1.00 17.34 198 GLY A C 1
ATOM 1576 O O . GLY A 1 218 ? 9.145 10.913 158.359 1.00 15.68 198 GLY A O 1
ATOM 1577 N N . SER A 1 219 ? 10.090 8.919 158.920 1.00 13.71 199 SER A N 1
ATOM 1578 C CA . SER A 1 219 ? 10.161 8.430 157.548 1.00 12.61 199 SER A CA 1
ATOM 1579 C C . SER A 1 219 ? 8.738 8.337 156.948 1.00 12.77 199 SER A C 1
ATOM 1580 O O . SER A 1 219 ? 8.463 8.858 155.834 1.00 11.58 199 SER A O 1
ATOM 1583 N N . LEU A 1 220 ? 7.829 7.714 157.674 1.00 12.14 200 LEU A N 1
ATOM 1584 C CA . LEU A 1 220 ? 6.467 7.544 157.164 1.00 12.53 200 LEU A CA 1
ATOM 1585 C C . LEU A 1 220 ? 5.810 8.945 156.979 1.00 14.81 200 LEU A C 1
ATOM 1586 O O . LEU A 1 220 ? 5.187 9.246 155.936 1.00 14.49 200 LEU A O 1
ATOM 1591 N N . ASP A 1 221 ? 5.923 9.786 157.990 1.00 15.43 201 ASP A N 1
ATOM 1592 C CA . ASP A 1 221 ? 5.294 11.153 157.878 1.00 17.07 201 ASP A CA 1
ATOM 1593 C C . ASP A 1 221 ? 5.836 11.929 156.704 1.00 17.21 201 ASP A C 1
ATOM 1594 O O . ASP A 1 221 ? 5.070 12.567 155.981 1.00 15.78 201 ASP A O 1
ATOM 1599 N N . LEU A 1 222 ? 7.162 11.830 156.488 1.00 17.16 202 LEU A N 1
ATOM 1600 C CA . LEU A 1 222 ? 7.773 12.461 155.366 1.00 15.52 202 LEU A CA 1
ATOM 1601 C C . LEU A 1 222 ? 7.271 11.919 154.027 1.00 15.10 202 LEU A C 1
ATOM 1602 O O . LEU A 1 222 ? 6.982 12.689 153.102 1.00 14.62 202 LEU A O 1
ATOM 1607 N N . CYS A 1 223 ? 7.094 10.609 153.938 1.00 17.91 203 CYS A N 1
ATOM 1608 C CA . CYS A 1 223 ? 6.543 9.997 152.673 1.00 18.07 203 CYS A CA 1
ATOM 1609 C C . CYS A 1 223 ? 5.148 10.510 152.396 1.00 17.94 203 CYS A C 1
ATOM 1610 O O . CYS A 1 223 ? 4.802 10.779 151.250 1.00 19.44 203 CYS A O 1
ATOM 1613 N N . PHE A 1 224 ? 4.311 10.590 153.416 1.00 14.73 204 PHE A N 1
ATOM 1614 C CA . PHE A 1 224 ? 2.953 11.150 153.219 1.00 14.04 204 PHE A CA 1
ATOM 1615 C C . PHE A 1 224 ? 2.938 12.627 152.831 1.00 13.80 204 PHE A C 1
ATOM 1616 O O . PHE A 1 224 ? 2.086 13.069 152.029 1.00 15.18 204 PHE A O 1
ATOM 1624 N N . LYS A 1 225 ? 3.833 13.388 153.445 1.00 16.39 205 LYS A N 1
ATOM 1625 C CA . LYS A 1 225 ? 3.950 14.829 153.100 1.00 20.46 205 LYS A CA 1
ATOM 1626 C C . LYS A 1 225 ? 4.210 14.996 151.596 1.00 20.38 205 LYS A C 1
ATOM 1627 O O . LYS A 1 225 ? 3.543 15.755 150.901 1.00 18.01 205 LYS A O 1
ATOM 1633 N N . LEU A 1 226 ? 5.224 14.292 151.118 1.00 17.89 206 LEU A N 1
ATOM 1634 C CA . LEU A 1 226 ? 5.617 14.362 149.721 1.00 16.58 206 LEU A CA 1
ATOM 1635 C C . LEU A 1 226 ? 4.560 13.854 148.796 1.00 17.05 206 LEU A C 1
ATOM 1636 O O . LEU A 1 226 ? 4.221 14.480 147.757 1.00 16.90 206 LEU A O 1
ATOM 1641 N N . ALA A 1 227 ? 3.994 12.711 149.150 1.00 16.98 207 ALA A N 1
ATOM 1642 C CA . ALA A 1 227 ? 2.841 12.135 148.405 1.00 17.88 207 ALA A CA 1
ATOM 1643 C C . ALA A 1 227 ? 1.700 13.134 148.184 1.00 16.82 207 ALA A C 1
ATOM 1644 O O . ALA A 1 227 ? 1.192 13.302 147.051 1.00 15.95 207 ALA A O 1
ATOM 1646 N N . LYS A 1 228 ? 1.285 13.747 149.271 1.00 19.00 208 LYS A N 1
ATOM 1647 C CA . LYS A 1 228 ? 0.223 14.742 149.248 1.00 20.91 208 LYS A CA 1
ATOM 1648 C C . LYS A 1 228 ? 0.571 16.026 148.462 1.00 22.56 208 LYS A C 1
ATOM 1649 O O . LYS A 1 228 ? -0.295 16.618 147.779 1.00 16.06 208 LYS A O 1
ATOM 1655 N N . GLU A 1 229 ? 1.823 16.436 148.493 1.00 21.60 209 GLU A N 1
ATOM 1656 C CA . GLU A 1 229 ? 2.191 17.600 147.758 1.00 25.48 209 GLU A CA 1
ATOM 1657 C C . GLU A 1 229 ? 1.911 17.399 146.280 1.00 31.27 209 GLU A C 1
ATOM 1658 O O . GLU A 1 229 ? 1.467 18.349 145.564 1.00 23.71 209 GLU A O 1
ATOM 1664 N N . TYR A 1 230 ? 2.238 16.206 145.790 1.00 25.44 210 TYR A N 1
ATOM 1665 C CA . TYR A 1 230 ? 2.068 15.932 144.331 1.00 22.76 210 TYR A CA 1
ATOM 1666 C C . TYR A 1 230 ? 0.882 15.133 144.007 1.00 22.56 210 TYR A C 1
ATOM 1667 O O . TYR A 1 230 ? 0.745 14.722 142.891 1.00 22.07 210 TYR A O 1
ATOM 1676 N N . ASP A 1 231 ? 0.006 14.940 144.975 1.00 16.27 211 ASP A N 1
ATOM 1677 C CA . ASP A 1 231 ? -1.196 14.144 144.848 1.00 22.64 211 ASP A CA 1
ATOM 1678 C C . ASP A 1 231 ? -0.922 12.756 144.174 1.00 23.59 211 ASP A C 1
ATOM 1679 O O . ASP A 1 231 ? -1.585 12.372 143.199 1.00 21.38 211 ASP A O 1
ATOM 1684 N N . VAL A 1 232 ? 0.085 12.052 144.685 1.00 19.91 212 VAL A N 1
ATOM 1685 C CA . VAL A 1 232 ? 0.416 10.667 144.249 1.00 17.30 212 VAL A CA 1
ATOM 1686 C C . VAL A 1 232 ? 0.179 9.588 145.314 1.00 18.74 212 VAL A C 1
ATOM 1687 O O . VAL A 1 232 ? 0.113 9.845 146.515 1.00 16.24 212 VAL A O 1
ATOM 1691 N N . ASP A 1 233 ? 0.067 8.334 144.850 1.00 19.45 213 ASP A N 1
ATOM 1692 C CA . ASP A 1 233 ? -0.136 7.151 145.708 1.00 14.00 213 ASP A CA 1
ATOM 1693 C C . ASP A 1 233 ? 1.229 6.714 146.229 1.00 17.46 213 ASP A C 1
ATOM 1694 O O . ASP A 1 233 ? 2.299 7.282 145.834 1.00 20.82 213 ASP A O 1
ATOM 1699 N N . ILE A 1 234 ? 1.217 5.771 147.178 1.00 15.63 214 ILE A N 1
ATOM 1700 C CA . ILE A 1 234 ? 2.398 5.366 147.889 1.00 15.43 214 ILE A CA 1
ATOM 1701 C C . ILE A 1 234 ? 2.601 3.847 147.669 1.00 12.93 214 ILE A C 1
ATOM 1702 O O . ILE A 1 234 ? 1.640 3.064 147.724 1.00 15.23 214 ILE A O 1
ATOM 1707 N N . ASP A 1 235 ? 3.844 3.480 147.413 1.00 15.02 215 ASP A N 1
ATOM 1708 C CA . ASP A 1 235 ? 4.294 2.057 147.426 1.00 17.72 215 ASP A CA 1
ATOM 1709 C C . ASP A 1 235 ? 5.598 1.920 148.194 1.00 13.93 215 ASP A C 1
ATOM 1710 O O . ASP A 1 235 ? 6.655 2.377 147.765 1.00 14.64 215 ASP A O 1
ATOM 1715 N N . TYR A 1 236 ? 5.469 1.385 149.407 1.00 12.68 216 TYR A N 1
ATOM 1716 C CA . TYR A 1 236 ? 6.561 1.267 150.372 1.00 14.21 216 TYR A CA 1
ATOM 1717 C C . TYR A 1 236 ? 7.262 -0.114 150.413 1.00 12.00 216 TYR A C 1
ATOM 1718 O O . TYR A 1 236 ? 6.597 -1.162 150.532 1.00 10.35 216 TYR A O 1
ATOM 1727 N N . HIS A 1 237 ? 8.584 -0.114 150.361 1.00 13.99 217 HIS A N 1
ATOM 1728 C CA . HIS A 1 237 ? 9.349 -1.337 150.514 1.00 12.11 217 HIS A CA 1
ATOM 1729 C C . HIS A 1 237 ? 9.529 -1.610 152.063 1.00 11.62 217 HIS A C 1
ATOM 1730 O O . HIS A 1 237 ? 10.328 -0.941 152.705 1.00 12.43 217 HIS A O 1
ATOM 1737 N N . ILE A 1 238 ? 8.883 -2.625 152.588 1.00 10.40 218 ILE A N 1
ATOM 1738 C CA . ILE A 1 238 ? 9.072 -3.037 154.001 1.00 11.09 218 ILE A CA 1
ATOM 1739 C C . ILE A 1 238 ? 9.540 -4.539 153.999 1.00 10.69 218 ILE A C 1
ATOM 1740 O O . ILE A 1 238 ? 8.708 -5.449 153.919 1.00 10.40 218 ILE A O 1
ATOM 1745 N N . HIS A 1 239 ? 10.843 -4.714 154.114 1.00 9.53 219 HIS A N 1
ATOM 1746 C CA . HIS A 1 239 ? 11.482 -6.035 154.171 1.00 11.59 219 HIS A CA 1
ATOM 1747 C C . HIS A 1 239 ? 11.515 -6.523 155.611 1.00 12.57 219 HIS A C 1
ATOM 1748 O O . HIS A 1 239 ? 11.575 -7.724 155.858 1.00 13.07 219 HIS A O 1
ATOM 1755 N N . ASP A 1 240 ? 11.494 -5.607 156.564 1.00 12.87 220 ASP A N 1
ATOM 1756 C CA . ASP A 1 240 ? 11.759 -5.984 157.972 1.00 12.56 220 ASP A CA 1
ATOM 1757 C C . ASP A 1 240 ? 10.865 -7.114 158.503 1.00 11.28 220 ASP A C 1
ATOM 1758 O O . ASP A 1 240 ? 9.646 -7.163 158.340 1.00 11.41 220 ASP A O 1
ATOM 1763 N N . ILE A 1 241 ? 11.554 -8.081 159.112 1.00 14.76 221 ILE A N 1
ATOM 1764 C CA . ILE A 1 241 ? 10.924 -9.348 159.499 1.00 13.38 221 ILE A CA 1
ATOM 1765 C C . ILE A 1 241 ? 10.321 -9.203 160.904 1.00 13.27 221 ILE A C 1
ATOM 1766 O O . ILE A 1 241 ? 10.672 -8.282 161.700 1.00 14.77 221 ILE A O 1
ATOM 1771 N N . GLY A 1 242 ? 9.463 -10.150 161.208 1.00 13.31 222 GLY A N 1
ATOM 1772 C CA . GLY A 1 242 ? 8.993 -10.291 162.584 1.00 11.61 222 GLY A CA 1
ATOM 1773 C C . GLY A 1 242 ? 8.116 -9.138 163.033 1.00 11.76 222 GLY A C 1
ATOM 1774 O O . GLY A 1 242 ? 7.410 -8.483 162.277 1.00 12.14 222 GLY A O 1
ATOM 1775 N N . THR A 1 243 ? 8.132 -8.912 164.336 1.00 12.99 223 THR A N 1
ATOM 1776 C CA . THR A 1 243 ? 7.267 -7.944 164.898 1.00 11.43 223 THR A CA 1
ATOM 1777 C C . THR A 1 243 ? 7.643 -6.467 164.543 1.00 10.49 223 THR A C 1
ATOM 1778 O O . THR A 1 243 ? 6.756 -5.632 164.508 1.00 13.54 223 THR A O 1
ATOM 1782 N N . VAL A 1 244 ? 8.895 -6.162 164.266 1.00 10.72 224 VAL A N 1
ATOM 1783 C CA . VAL A 1 244 ? 9.267 -4.834 163.838 1.00 10.83 224 VAL A CA 1
ATOM 1784 C C . VAL A 1 244 ? 8.679 -4.544 162.449 1.00 11.92 224 VAL A C 1
ATOM 1785 O O . VAL A 1 244 ? 8.247 -3.398 162.192 1.00 11.82 224 VAL A O 1
ATOM 1789 N N . GLY A 1 245 ? 8.609 -5.563 161.601 1.00 9.43 225 GLY A N 1
ATOM 1790 C CA . GLY A 1 245 ? 7.888 -5.419 160.304 1.00 11.52 225 GLY A CA 1
ATOM 1791 C C . GLY A 1 245 ? 6.384 -5.163 160.448 1.00 12.18 225 GLY A C 1
ATOM 1792 O O . GLY A 1 245 ? 5.824 -4.148 159.883 1.00 12.27 225 GLY A O 1
ATOM 1793 N N . VAL A 1 246 ? 5.701 -5.985 161.260 1.00 12.46 226 VAL A N 1
ATOM 1794 C CA . VAL A 1 246 ? 4.318 -5.825 161.468 1.00 12.29 226 VAL A CA 1
ATOM 1795 C C . VAL A 1 246 ? 4.043 -4.439 162.109 1.00 13.11 226 VAL A C 1
ATOM 1796 O O . VAL A 1 246 ? 3.099 -3.720 161.712 1.00 11.16 226 VAL A O 1
ATOM 1800 N N . TYR A 1 247 ? 4.891 -4.075 163.058 1.00 13.00 227 TYR A N 1
ATOM 1801 C CA . TYR A 1 247 ? 4.701 -2.762 163.716 1.00 13.07 227 TYR A CA 1
ATOM 1802 C C . TYR A 1 247 ? 4.745 -1.628 162.692 1.00 13.46 227 TYR A C 1
ATOM 1803 O O . TYR A 1 247 ? 3.879 -0.745 162.676 1.00 13.90 227 TYR A O 1
ATOM 1812 N N . SER A 1 248 ? 5.694 -1.726 161.758 1.00 15.66 228 SER A N 1
ATOM 1813 C CA . SER A 1 248 ? 5.996 -0.670 160.813 1.00 12.77 228 SER A CA 1
ATOM 1814 C C . SER A 1 248 ? 4.800 -0.592 159.807 1.00 13.08 228 SER A C 1
ATOM 1815 O O . SER A 1 248 ? 4.317 0.458 159.517 1.00 12.60 228 SER A O 1
ATOM 1818 N N . ILE A 1 249 ? 4.269 -1.723 159.375 1.00 11.96 229 ILE A N 1
ATOM 1819 C CA . ILE A 1 249 ? 3.097 -1.724 158.467 1.00 11.02 229 ILE A CA 1
ATOM 1820 C C . ILE A 1 249 ? 1.861 -1.219 159.191 1.00 12.88 229 ILE A C 1
ATOM 1821 O O . ILE A 1 249 ? 1.066 -0.505 158.599 1.00 12.56 229 ILE A O 1
ATOM 1826 N N . ASN A 1 250 ? 1.712 -1.554 160.463 1.00 15.04 230 ASN A N 1
ATOM 1827 C CA . ASN A 1 250 ? 0.628 -1.035 161.252 1.00 14.15 230 ASN A CA 1
ATOM 1828 C C . ASN A 1 250 ? 0.704 0.512 161.391 1.00 14.81 230 ASN A C 1
ATOM 1829 O O . ASN A 1 250 ? -0.333 1.191 161.270 1.00 15.51 230 ASN A O 1
ATOM 1834 N N . ARG A 1 251 ? 1.891 1.025 161.642 1.00 15.17 231 ARG A N 1
ATOM 1835 C CA . ARG A 1 251 ? 2.105 2.502 161.685 1.00 13.68 231 ARG A CA 1
ATOM 1836 C C . ARG A 1 251 ? 1.750 3.088 160.314 1.00 15.71 231 ARG A C 1
ATOM 1837 O O . ARG A 1 251 ? 0.974 4.064 160.233 1.00 16.87 231 ARG A O 1
ATOM 1845 N N . LEU A 1 252 ? 2.221 2.453 159.221 1.00 12.83 232 LEU A N 1
ATOM 1846 C CA . LEU A 1 252 ? 1.868 2.891 157.934 1.00 12.48 232 LEU A CA 1
ATOM 1847 C C . LEU A 1 252 ? 0.391 2.892 157.696 1.00 14.55 232 LEU A C 1
ATOM 1848 O O . LEU A 1 252 ? -0.126 3.864 157.087 1.00 15.00 232 LEU A O 1
ATOM 1853 N N . ALA A 1 253 ? -0.312 1.858 158.152 1.00 16.82 233 ALA A N 1
ATOM 1854 C CA . ALA A 1 253 ? -1.716 1.739 157.899 1.00 14.57 233 ALA A CA 1
ATOM 1855 C C . ALA A 1 253 ? -2.520 2.776 158.705 1.00 17.55 233 ALA A C 1
ATOM 1856 O O . ALA A 1 253 ? -3.518 3.305 158.217 1.00 13.96 233 ALA A O 1
ATOM 1858 N N . GLN A 1 254 ? -2.101 3.034 159.926 1.00 16.37 234 GLN A N 1
ATOM 1859 C CA . GLN A 1 254 ? -2.797 3.985 160.741 1.00 18.47 234 GLN A CA 1
ATOM 1860 C C . GLN A 1 254 ? -2.627 5.410 160.167 1.00 17.65 234 GLN A C 1
ATOM 1861 O O . GLN A 1 254 ? -3.592 6.181 160.088 1.00 19.07 234 GLN A O 1
ATOM 1867 N N . LYS A 1 255 ? -1.415 5.729 159.725 1.00 16.54 235 LYS A N 1
ATOM 1868 C CA . LYS A 1 255 ? -1.147 6.979 159.081 1.00 16.60 235 LYS A CA 1
ATOM 1869 C C . LYS A 1 255 ? -1.916 7.130 157.765 1.00 17.75 235 LYS A C 1
ATOM 1870 O O . LYS A 1 255 ? -2.270 8.246 157.345 1.00 16.17 235 LYS A O 1
ATOM 1876 N N . THR A 1 256 ? -2.187 6.025 157.104 1.00 15.12 236 THR A N 1
ATOM 1877 C CA . THR A 1 256 ? -2.951 6.020 155.847 1.00 18.42 236 THR A CA 1
ATOM 1878 C C . THR A 1 256 ? -4.351 6.581 156.141 1.00 19.91 236 THR A C 1
ATOM 1879 O O . THR A 1 256 ? -4.856 7.433 155.422 1.00 19.16 236 THR A O 1
ATOM 1883 N N . ILE A 1 257 ? -4.974 6.070 157.205 1.00 20.79 237 ILE A N 1
ATOM 1884 C CA . ILE A 1 257 ? -6.271 6.557 157.649 1.00 21.54 237 ILE A CA 1
ATOM 1885 C C . ILE A 1 257 ? -6.164 8.029 158.060 1.00 21.94 237 ILE A C 1
ATOM 1886 O O . ILE A 1 257 ? -7.005 8.817 157.641 1.00 22.56 237 ILE A O 1
ATOM 1891 N N . GLU A 1 258 ? -5.180 8.386 158.882 1.00 20.97 238 GLU A N 1
ATOM 1892 C CA . GLU A 1 258 ? -5.028 9.769 159.364 1.00 21.32 238 GLU A CA 1
ATOM 1893 C C . GLU A 1 258 ? -4.869 10.772 158.266 1.00 20.78 238 GLU A C 1
ATOM 1894 O O . GLU A 1 258 ? -5.381 11.874 158.383 1.00 18.64 238 GLU A O 1
ATOM 1900 N N . ASN A 1 259 ? -4.173 10.397 157.193 1.00 20.02 239 ASN A N 1
ATOM 1901 C CA . ASN A 1 259 ? -3.937 11.282 156.057 1.00 20.89 239 ASN A CA 1
ATOM 1902 C C . ASN A 1 259 ? -5.023 11.311 154.994 1.00 18.17 239 ASN A C 1
ATOM 1903 O O . ASN A 1 259 ? -4.809 11.905 153.962 1.00 19.75 239 ASN A O 1
ATOM 1908 N N . GLY A 1 260 ? -6.127 10.602 155.173 1.00 19.14 240 GLY A N 1
ATOM 1909 C CA . GLY A 1 260 ? -7.172 10.515 154.117 1.00 18.57 240 GLY A CA 1
ATOM 1910 C C . GLY A 1 260 ? -6.729 9.769 152.868 1.00 19.53 240 GLY A C 1
ATOM 1911 O O . GLY A 1 260 ? -7.143 10.094 151.760 1.00 16.65 240 GLY A O 1
ATOM 1912 N N . TYR A 1 261 ? -5.884 8.734 153.066 1.00 19.74 241 TYR A N 1
ATOM 1913 C CA . TYR A 1 261 ? -5.234 8.032 151.977 1.00 18.44 241 TYR A CA 1
ATOM 1914 C C . TYR A 1 261 ? -5.719 6.582 151.855 1.00 17.19 241 TYR A C 1
ATOM 1915 O O . TYR A 1 261 ? -5.055 5.753 151.271 1.00 17.84 241 TYR A O 1
ATOM 1924 N N . LYS A 1 262 ? -6.919 6.280 152.334 1.00 16.21 242 LYS A N 1
ATOM 1925 C CA . LYS A 1 262 ? -7.434 4.941 152.187 1.00 19.13 242 LYS A CA 1
ATOM 1926 C C . LYS A 1 262 ? -7.379 4.453 150.730 1.00 17.78 242 LYS A C 1
ATOM 1927 O O . LYS A 1 262 ? -7.842 5.135 149.830 1.00 18.97 242 LYS A O 1
ATOM 1933 N N . GLY A 1 263 ? -6.843 3.267 150.472 1.00 20.10 243 GLY A N 1
ATOM 1934 C CA . GLY A 1 263 ? -6.800 2.755 149.096 1.00 20.28 243 GLY A CA 1
ATOM 1935 C C . GLY A 1 263 ? -5.669 3.298 148.245 1.00 18.66 243 GLY A C 1
ATOM 1936 O O . GLY A 1 263 ? -5.523 2.908 147.051 1.00 20.50 243 GLY A O 1
ATOM 1937 N N . ARG A 1 264 ? -4.816 4.159 148.799 1.00 15.99 244 ARG A N 1
ATOM 1938 C CA . ARG A 1 264 ? -3.776 4.832 148.002 1.00 13.88 244 ARG A CA 1
ATOM 1939 C C . ARG A 1 264 ? -2.386 4.348 148.383 1.00 17.74 244 ARG A C 1
ATOM 1940 O O . ARG A 1 264 ? -1.359 4.928 147.942 1.00 15.71 244 ARG A O 1
ATOM 1948 N N . VAL A 1 265 ? -2.339 3.285 149.214 1.00 18.86 245 VAL A N 1
ATOM 1949 C CA . VAL A 1 265 ? -1.083 2.828 149.776 1.00 16.26 245 VAL A CA 1
ATOM 1950 C C . VAL A 1 265 ? -0.915 1.332 149.556 1.00 14.29 245 VAL A C 1
ATOM 1951 O O . VAL A 1 265 ? -1.826 0.524 149.865 1.00 13.92 245 VAL A O 1
ATOM 1955 N N . THR A 1 266 ? 0.240 0.981 149.018 1.00 13.47 246 THR A N 1
ATOM 1956 C CA . THR A 1 266 ? 0.689 -0.406 148.887 1.00 12.57 246 THR A CA 1
ATOM 1957 C C . THR A 1 266 ? 1.922 -0.672 149.764 1.00 14.76 246 THR A C 1
ATOM 1958 O O . THR A 1 266 ? 2.835 0.188 149.851 1.00 13.43 246 THR A O 1
ATOM 1962 N N . THR A 1 267 ? 1.968 -1.853 150.384 1.00 13.77 247 THR A N 1
ATOM 1963 C CA . THR A 1 267 ? 3.135 -2.308 151.114 1.00 14.70 247 THR A CA 1
ATOM 1964 C C . THR A 1 267 ? 3.708 -3.443 150.267 1.00 12.97 247 THR A C 1
ATOM 1965 O O . THR A 1 267 ? 3.024 -4.471 149.995 1.00 12.20 247 THR A O 1
ATOM 1969 N N . SER A 1 268 ? 4.934 -3.294 149.875 1.00 13.25 248 SER A N 1
ATOM 1970 C CA . SER A 1 268 ? 5.648 -4.297 149.130 1.00 13.72 248 SER A CA 1
ATOM 1971 C C . SER A 1 268 ? 6.407 -5.186 150.047 1.00 12.00 248 SER A C 1
ATOM 1972 O O . SER A 1 268 ? 7.107 -4.694 150.958 1.00 12.22 248 SER A O 1
ATOM 1975 N N . HIS A 1 269 ? 6.315 -6.517 149.798 1.00 11.00 249 HIS A N 1
ATOM 1976 C CA . HIS A 1 269 ? 7.066 -7.586 150.542 1.00 11.56 249 HIS A CA 1
ATOM 1977 C C . HIS A 1 269 ? 6.323 -8.066 151.768 1.00 10.49 249 HIS A C 1
ATOM 1978 O O . HIS A 1 269 ? 5.677 -9.137 151.729 1.00 12.71 249 HIS A O 1
ATOM 1985 N N . ALA A 1 270 ? 6.337 -7.268 152.818 1.00 11.29 250 ALA A N 1
ATOM 1986 C CA . ALA A 1 270 ? 5.717 -7.657 154.078 1.00 10.87 250 ALA A CA 1
ATOM 1987 C C . ALA A 1 270 ? 6.110 -9.148 154.405 1.00 10.46 250 ALA A C 1
ATOM 1988 O O . ALA A 1 270 ? 5.238 -9.935 154.862 1.00 11.75 250 ALA A O 1
ATOM 1990 N N . TRP A 1 271 ? 7.414 -9.421 154.290 1.00 12.18 251 TRP A N 1
ATOM 1991 C CA . TRP A 1 271 ? 7.998 -10.704 154.705 1.00 11.91 251 TRP A CA 1
ATOM 1992 C C . TRP A 1 271 ? 7.612 -11.022 156.156 1.00 12.31 251 TRP A C 1
ATOM 1993 O O . TRP A 1 271 ? 7.474 -12.192 156.515 1.00 11.34 251 TRP A O 1
ATOM 2004 N N . CYS A 1 272 ? 7.512 -9.956 156.999 1.00 14.55 252 CYS A N 1
ATOM 2005 C CA . CYS A 1 272 ? 7.172 -10.145 158.425 1.00 12.60 252 CYS A CA 1
ATOM 2006 C C . CYS A 1 272 ? 5.885 -10.999 158.708 1.00 13.17 252 CYS A C 1
ATOM 2007 O O . CYS A 1 272 ? 5.726 -11.554 159.785 1.00 12.30 252 CYS A O 1
ATOM 2010 N N . PHE A 1 273 ? 4.942 -11.048 157.770 1.00 10.81 253 PHE A N 1
ATOM 2011 C CA . PHE A 1 273 ? 3.743 -11.829 157.949 1.00 10.99 253 PHE A CA 1
ATOM 2012 C C . PHE A 1 273 ? 4.051 -13.341 158.065 1.00 10.24 253 PHE A C 1
ATOM 2013 O O . PHE A 1 273 ? 3.260 -14.089 158.621 1.00 10.64 253 PHE A O 1
ATOM 2021 N N . ALA A 1 274 ? 5.161 -13.724 157.498 1.00 10.60 254 ALA A N 1
ATOM 2022 C CA . ALA A 1 274 ? 5.674 -15.098 157.544 1.00 12.85 254 ALA A CA 1
ATOM 2023 C C . ALA A 1 274 ? 6.264 -15.538 158.922 1.00 12.69 254 ALA A C 1
ATOM 2024 O O . ALA A 1 274 ? 6.061 -16.698 159.296 1.00 15.22 254 ALA A O 1
ATOM 2026 N N . ASP A 1 275 ? 6.911 -14.683 159.692 1.00 13.66 255 ASP A N 1
ATOM 2027 C CA . ASP A 1 275 ? 7.590 -15.088 160.955 1.00 14.19 255 ASP A CA 1
ATOM 2028 C C . ASP A 1 275 ? 7.064 -14.412 162.226 1.00 16.01 255 ASP A C 1
ATOM 2029 O O . ASP A 1 275 ? 7.353 -14.908 163.342 1.00 12.83 255 ASP A O 1
ATOM 2034 N N . ALA A 1 276 ? 6.310 -13.310 162.102 1.00 13.20 256 ALA A N 1
ATOM 2035 C CA . ALA A 1 276 ? 5.626 -12.768 163.283 1.00 15.06 256 ALA A CA 1
ATOM 2036 C C . ALA A 1 276 ? 4.597 -13.714 163.782 1.00 15.99 256 ALA A C 1
ATOM 2037 O O . ALA A 1 276 ? 3.985 -14.431 162.979 1.00 17.13 256 ALA A O 1
ATOM 2039 N N . PRO A 1 277 ? 4.301 -13.663 165.102 1.00 14.92 257 PRO A N 1
ATOM 2040 C CA . PRO A 1 277 ? 3.249 -14.546 165.662 1.00 16.32 257 PRO A CA 1
ATOM 2041 C C . PRO A 1 277 ? 1.957 -14.321 164.913 1.00 17.74 257 PRO A C 1
ATOM 2042 O O . PRO A 1 277 ? 1.639 -13.196 164.550 1.00 18.26 257 PRO A O 1
ATOM 2046 N N . SER A 1 278 ? 1.212 -15.376 164.635 1.00 22.53 258 SER A N 1
ATOM 2047 C CA . SER A 1 278 ? 0.003 -15.258 163.795 1.00 20.90 258 SER A CA 1
ATOM 2048 C C . SER A 1 278 ? -1.065 -14.349 164.371 1.00 20.27 258 SER A C 1
ATOM 2049 O O . SER A 1 278 ? -1.869 -13.794 163.649 1.00 26.36 258 SER A O 1
ATOM 2052 N N A GLU A 1 279 ? -1.089 -14.220 165.683 0.50 18.96 259 GLU A N 1
ATOM 2053 N N B GLU A 1 279 ? -1.093 -14.209 165.685 0.50 20.23 259 GLU A N 1
ATOM 2054 C CA A GLU A 1 279 ? -2.023 -13.359 166.349 0.50 19.41 259 GLU A CA 1
ATOM 2055 C CA B GLU A 1 279 ? -2.035 -13.325 166.338 0.50 21.81 259 GLU A CA 1
ATOM 2056 C C A GLU A 1 279 ? -1.757 -11.853 166.051 0.50 21.19 259 GLU A C 1
ATOM 2057 C C B GLU A 1 279 ? -1.765 -11.840 166.031 0.50 22.48 259 GLU A C 1
ATOM 2058 O O A GLU A 1 279 ? -2.651 -11.019 166.193 0.50 18.09 259 GLU A O 1
ATOM 2059 O O B GLU A 1 279 ? -2.654 -11.003 166.178 0.50 19.23 259 GLU A O 1
ATOM 2070 N N . TRP A 1 280 ? -0.526 -11.517 165.680 1.00 18.75 260 TRP A N 1
ATOM 2071 C CA . TRP A 1 280 ? -0.183 -10.185 165.281 1.00 21.53 260 TRP A CA 1
ATOM 2072 C C . TRP A 1 28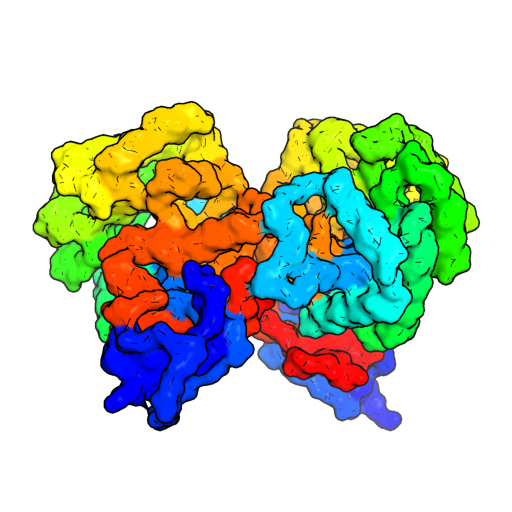0 ? -0.840 -9.907 163.946 1.00 21.69 260 TRP A C 1
ATOM 2073 O O . TRP A 1 280 ? -1.380 -8.801 163.752 1.00 19.34 260 TRP A O 1
ATOM 2084 N N . LEU A 1 281 ? -0.762 -10.846 163.001 1.00 16.74 261 LEU A N 1
ATOM 2085 C CA . LEU A 1 281 ? -1.460 -10.624 161.735 1.00 16.95 261 LEU A CA 1
ATOM 2086 C C . LEU A 1 281 ? -2.989 -10.592 161.921 1.00 16.85 261 LEU A C 1
ATOM 2087 O O . LEU A 1 281 ? -3.676 -9.765 161.351 1.00 19.95 261 LEU A O 1
ATOM 2092 N N . ASP A 1 282 ? -3.510 -11.491 162.757 1.00 17.95 262 ASP A N 1
ATOM 2093 C CA . ASP A 1 282 ? -4.940 -11.578 163.030 1.00 18.21 262 ASP A CA 1
ATOM 2094 C C . ASP A 1 282 ? -5.476 -10.258 163.581 1.00 16.12 262 ASP A C 1
ATOM 2095 O O . ASP A 1 282 ? -6.481 -9.813 163.132 1.00 16.70 262 ASP A O 1
ATOM 2100 N N A GLU A 1 283 ? -4.770 -9.666 164.529 0.50 17.56 263 GLU A N 1
ATOM 2101 N N B GLU A 1 283 ? -4.779 -9.667 164.527 0.50 18.46 263 GLU A N 1
ATOM 2102 C CA A GLU A 1 283 ? -5.139 -8.341 165.087 0.50 19.95 263 GLU A CA 1
ATOM 2103 C CA B GLU A 1 283 ? -5.178 -8.355 165.073 0.50 21.77 263 GLU A CA 1
ATOM 2104 C C A GLU A 1 283 ? -5.072 -7.229 164.045 0.50 19.09 263 GLU A C 1
ATOM 2105 C C B GLU A 1 283 ? -5.076 -7.228 164.044 0.50 20.00 263 GLU A C 1
ATOM 2106 O O A GLU A 1 283 ? -5.905 -6.332 164.042 0.50 20.87 263 GLU A O 1
ATOM 2107 O O B GLU A 1 283 ? -5.902 -6.326 164.042 0.50 21.73 263 GLU A O 1
ATOM 2118 N N . ALA A 1 284 ? -4.137 -7.322 163.114 1.00 17.71 264 ALA A N 1
ATOM 2119 C CA . ALA A 1 284 ? -3.903 -6.202 162.140 1.00 21.66 264 ALA A CA 1
ATOM 2120 C C . ALA A 1 284 ? -4.784 -6.283 160.887 1.00 22.29 264 ALA A C 1
ATOM 2121 O O . ALA A 1 284 ? -5.036 -5.276 160.233 1.00 19.72 264 ALA A O 1
ATOM 2123 N N . ILE A 1 285 ? -5.306 -7.466 160.567 1.00 19.82 265 ILE A N 1
ATOM 2124 C CA . ILE A 1 285 ? -6.177 -7.580 159.366 1.00 20.42 265 ILE A CA 1
ATOM 2125 C C . ILE A 1 285 ? -7.305 -6.549 159.245 1.00 16.95 265 ILE A C 1
ATOM 2126 O O . ILE A 1 285 ? -7.447 -5.985 158.169 1.00 16.51 265 ILE A O 1
ATOM 2131 N N . PRO A 1 286 ? -8.128 -6.339 160.305 1.00 20.18 266 PRO A N 1
ATOM 2132 C CA . PRO A 1 286 ? -9.141 -5.268 160.241 1.00 23.25 266 PRO A CA 1
ATOM 2133 C C . PRO A 1 286 ? -8.570 -3.876 159.974 1.00 18.68 266 PRO A C 1
ATOM 2134 O O . PRO A 1 286 ? -9.177 -3.098 159.247 1.00 22.70 266 PRO A O 1
ATOM 2138 N N . LEU A 1 287 ? -7.426 -3.578 160.548 1.00 19.83 267 LEU A N 1
ATOM 2139 C CA . LEU A 1 287 ? -6.750 -2.330 160.292 1.00 18.49 267 LEU A CA 1
ATOM 2140 C C . LEU A 1 287 ? -6.378 -2.192 158.778 1.00 18.04 267 LEU A C 1
ATOM 2141 O O . LEU A 1 287 ? -6.644 -1.173 158.174 1.00 19.02 267 LEU A O 1
ATOM 2146 N N . TYR A 1 288 ? -5.811 -3.246 158.206 1.00 16.86 268 TYR A N 1
ATOM 2147 C CA . TYR A 1 288 ? -5.502 -3.310 156.785 1.00 16.81 268 TYR A CA 1
ATOM 2148 C C . TYR A 1 288 ? -6.767 -3.150 155.958 1.00 16.27 268 TYR A C 1
ATOM 2149 O O . TYR A 1 288 ? -6.773 -2.373 155.015 1.00 18.90 268 TYR A O 1
ATOM 2158 N N . LYS A 1 289 ? -7.880 -3.785 156.353 1.00 18.22 269 LYS A N 1
ATOM 2159 C CA . LYS A 1 289 ? -9.084 -3.637 155.563 1.00 19.94 269 LYS A CA 1
ATOM 2160 C C . LYS A 1 289 ? -9.624 -2.239 155.671 1.00 23.07 269 LYS A C 1
ATOM 2161 O O . LYS A 1 289 ? -10.013 -1.644 154.650 1.00 18.40 269 LYS A O 1
ATOM 2167 N N A ASP A 1 290 ? -9.661 -1.710 156.901 0.50 20.89 270 ASP A N 1
ATOM 2168 N N B ASP A 1 290 ? -9.660 -1.714 156.896 0.50 20.09 270 ASP A N 1
ATOM 2169 C CA A ASP A 1 290 ? -10.094 -0.331 157.154 0.50 24.13 270 ASP A CA 1
ATOM 2170 C CA B ASP A 1 290 ? -10.110 -0.349 157.130 0.50 22.73 270 ASP A CA 1
ATOM 2171 C C A ASP A 1 290 ? -9.302 0.703 156.379 0.50 21.95 270 ASP A C 1
ATOM 2172 C C B ASP A 1 290 ? -9.306 0.699 156.374 0.50 21.28 270 ASP A C 1
ATOM 2173 O O A ASP A 1 290 ? -9.868 1.669 155.877 0.50 21.17 270 ASP A O 1
ATOM 2174 O O B ASP A 1 290 ? -9.868 1.670 155.878 0.50 20.61 270 ASP A O 1
ATOM 2183 N N . SER A 1 291 ? -7.983 0.503 156.279 1.00 20.69 271 SER A N 1
ATOM 2184 C CA . SER A 1 291 ? -7.111 1.461 155.580 1.00 20.57 271 SER A CA 1
ATOM 2185 C C . SER A 1 291 ? -7.080 1.183 154.073 1.00 19.78 271 SER A C 1
ATOM 2186 O O . SER A 1 291 ? -6.521 1.952 153.313 1.00 20.33 271 SER A O 1
ATOM 2189 N N . GLY A 1 292 ? -7.724 0.101 153.636 1.00 19.05 272 GLY A N 1
ATOM 2190 C CA . GLY A 1 292 ? -7.573 -0.341 152.228 1.00 19.99 272 GLY A CA 1
ATOM 2191 C C . GLY A 1 292 ? -6.142 -0.641 151.802 1.00 17.92 272 GLY A C 1
ATOM 2192 O O . GLY A 1 292 ? -5.794 -0.530 150.613 1.00 18.09 272 GLY A O 1
ATOM 2193 N N . MET A 1 293 ? -5.281 -0.979 152.768 1.00 16.46 273 MET A N 1
ATOM 2194 C CA . MET A 1 293 ? -3.911 -1.331 152.479 1.00 15.89 273 MET A CA 1
ATOM 2195 C C . MET A 1 293 ? -3.826 -2.453 151.404 1.00 14.77 273 MET A C 1
ATOM 2196 O O . MET A 1 293 ? -4.509 -3.469 151.485 1.00 15.35 273 MET A O 1
ATOM 2201 N N . LYS A 1 294 ? -2.987 -2.259 150.421 1.00 13.01 274 LYS A N 1
ATOM 2202 C CA . LYS A 1 294 ? -2.767 -3.244 149.354 1.00 15.63 274 LYS A CA 1
ATOM 2203 C C . LYS A 1 294 ? -1.392 -3.836 149.602 1.00 11.88 274 LYS A C 1
ATOM 2204 O O . LYS A 1 294 ? -0.545 -3.172 150.199 1.00 12.12 274 LYS A O 1
ATOM 2210 N N . PHE A 1 295 ? -1.155 -5.046 149.082 1.00 10.76 275 PHE A N 1
ATOM 2211 C CA . PHE A 1 295 ? 0.146 -5.665 149.246 1.00 12.04 275 PHE A CA 1
ATOM 2212 C C . PHE A 1 295 ? 0.621 -6.271 147.973 1.00 12.14 275 PHE A C 1
ATOM 2213 O O . PHE A 1 295 ? -0.196 -6.735 147.175 1.00 12.47 275 PHE A O 1
ATOM 2221 N N . VAL A 1 296 ? 1.949 -6.375 147.889 1.00 10.14 276 VAL A N 1
ATOM 2222 C CA . VAL A 1 296 ? 2.624 -7.120 146.810 1.00 12.85 276 VAL A CA 1
ATOM 2223 C C . VAL A 1 296 ? 3.622 -8.081 147.393 1.00 9.80 276 VAL A C 1
ATOM 2224 O O . VAL A 1 296 ? 4.585 -7.677 148.158 1.00 9.46 276 VAL A O 1
ATOM 2228 N N . THR A 1 297 ? 3.464 -9.333 146.983 1.00 11.40 277 THR A N 1
ATOM 2229 C CA . THR A 1 297 ? 4.506 -10.361 147.238 1.00 10.35 277 THR A CA 1
ATOM 2230 C C . THR A 1 297 ? 5.292 -10.646 145.955 1.00 9.93 277 THR A C 1
ATOM 2231 O O . THR A 1 297 ? 4.725 -11.021 145.005 1.00 12.86 277 THR A O 1
ATOM 2235 N N . CYS A 1 298 ? 6.616 -10.565 146.006 1.00 10.53 278 CYS A N 1
ATOM 2236 C CA . CYS A 1 298 ? 7.434 -10.811 144.781 1.00 11.01 278 CYS A CA 1
ATOM 2237 C C . CYS A 1 298 ? 7.906 -12.304 144.795 1.00 10.13 278 CYS A C 1
ATOM 2238 O O . CYS A 1 298 ? 8.432 -12.765 145.845 1.00 9.68 278 CYS A O 1
ATOM 2241 N N . PHE A 1 299 ? 7.790 -13.009 143.670 1.00 10.57 279 PHE A N 1
ATOM 2242 C CA . PHE A 1 299 ? 8.062 -14.497 143.617 1.00 10.59 279 PHE A CA 1
ATOM 2243 C C . PHE A 1 299 ? 9.531 -14.787 143.724 1.00 11.75 279 PHE A C 1
ATOM 2244 O O . PHE A 1 299 ? 9.901 -15.941 143.823 1.00 9.09 279 PHE A O 1
ATOM 2252 N N . SER A 1 300 ? 10.374 -13.729 143.658 1.00 10.55 280 SER A N 1
ATOM 2253 C CA . SER A 1 300 ? 11.797 -13.843 143.911 1.00 11.12 280 SER A CA 1
ATOM 2254 C C . SER A 1 300 ? 12.164 -13.863 145.414 1.00 11.19 280 SER A C 1
ATOM 2255 O O . SER A 1 300 ? 13.350 -13.997 145.766 1.00 12.68 280 SER A O 1
ATOM 2258 N N . SER A 1 301 ? 11.183 -13.620 146.295 1.00 11.20 281 SER A N 1
ATOM 2259 C CA . SER A 1 301 ? 11.472 -13.635 147.718 1.00 9.78 281 SER A CA 1
ATOM 2260 C C . SER A 1 301 ? 10.319 -14.100 148.618 1.00 10.93 281 SER A C 1
ATOM 2261 O O . SER A 1 301 ? 10.487 -14.093 149.834 1.00 12.09 281 SER A O 1
ATOM 2264 N N . THR A 1 302 ? 9.142 -14.411 148.106 1.00 9.77 282 THR A N 1
ATOM 2265 C CA . THR A 1 302 ? 8.023 -14.714 148.962 1.00 10.69 282 THR A CA 1
ATOM 2266 C C . THR A 1 302 ? 8.456 -15.761 150.004 1.00 11.31 282 THR A C 1
ATOM 2267 O O . THR A 1 302 ? 8.768 -16.900 149.648 1.00 10.51 282 THR A O 1
ATOM 2271 N N . PRO A 1 303 ? 8.320 -15.458 151.282 1.00 11.31 283 PRO A N 1
ATOM 2272 C CA . PRO A 1 303 ? 8.719 -16.519 152.213 1.00 11.48 283 PRO A CA 1
ATOM 2273 C C . PRO A 1 303 ? 7.833 -17.801 152.144 1.00 13.36 283 PRO A C 1
ATOM 2274 O O . PRO A 1 303 ? 6.638 -17.704 151.924 1.00 11.24 283 PRO A O 1
ATOM 2278 N N . PRO A 1 304 ? 8.452 -18.979 152.294 1.00 11.98 284 PRO A N 1
ATOM 2279 C CA . PRO A 1 304 ? 7.662 -20.169 152.185 1.00 14.65 284 PRO A CA 1
ATOM 2280 C C . PRO A 1 304 ? 6.457 -20.245 153.128 1.00 12.97 284 PRO A C 1
ATOM 2281 O O . PRO A 1 304 ? 5.468 -20.884 152.806 1.00 14.17 284 PRO A O 1
ATOM 2285 N N . THR A 1 305 ? 6.597 -19.651 154.306 1.00 13.69 285 THR A N 1
ATOM 2286 C CA . THR A 1 305 ? 5.496 -19.615 155.256 1.00 12.56 285 THR A CA 1
ATOM 2287 C C . THR A 1 305 ? 4.680 -18.305 155.251 1.00 13.83 285 THR A C 1
ATOM 2288 O O . THR A 1 305 ? 3.871 -18.084 156.120 1.00 12.58 285 THR A O 1
ATOM 2292 N N . MET A 1 306 ? 4.783 -17.526 154.188 1.00 12.10 286 MET A N 1
ATOM 2293 C CA . MET A 1 306 ? 3.938 -16.343 153.969 1.00 12.23 286 MET A CA 1
ATOM 2294 C C . MET A 1 306 ? 2.507 -16.833 153.894 1.00 13.17 286 MET A C 1
ATOM 2295 O O . MET A 1 306 ? 2.199 -17.767 153.139 1.00 14.52 286 MET A O 1
ATOM 2300 N N . PRO A 1 307 ? 1.590 -16.220 154.670 1.00 14.50 287 PRO A N 1
ATOM 2301 C CA . PRO A 1 307 ? 0.196 -16.650 154.698 1.00 13.92 287 PRO A CA 1
ATOM 2302 C C . PRO A 1 307 ? -0.648 -16.078 153.521 1.00 14.25 287 PRO A C 1
ATOM 2303 O O . PRO A 1 307 ? -1.569 -15.307 153.703 1.00 13.00 287 PRO A O 1
ATOM 2307 N N . VAL A 1 308 ? -0.221 -16.442 152.322 1.00 12.46 288 VAL A N 1
ATOM 2308 C CA . VAL A 1 308 ? -0.804 -15.957 151.094 1.00 13.83 288 VAL A CA 1
ATOM 2309 C C . VAL A 1 308 ? -2.281 -16.308 151.025 1.00 15.66 288 VAL A C 1
ATOM 2310 O O . VAL A 1 308 ? -3.149 -15.410 150.795 1.00 14.19 288 VAL A O 1
ATOM 2314 N N . ILE A 1 309 ? -2.571 -17.591 151.188 1.00 15.46 289 ILE A N 1
ATOM 2315 C CA . ILE A 1 309 ? -3.966 -18.041 151.034 1.00 17.83 289 ILE A CA 1
ATOM 2316 C C . ILE A 1 309 ? -4.821 -17.444 152.133 1.00 16.37 289 ILE A C 1
ATOM 2317 O O . ILE A 1 309 ? -5.976 -17.034 151.897 1.00 16.74 289 ILE A O 1
ATOM 2322 N N . LYS A 1 310 ? -4.281 -17.357 153.345 1.00 17.31 290 LYS A N 1
ATOM 2323 C CA . LYS A 1 310 ? -4.984 -16.735 154.439 1.00 14.45 290 LYS A CA 1
ATOM 2324 C C . LYS A 1 310 ? -5.381 -15.267 154.139 1.00 18.46 290 LYS A C 1
ATOM 2325 O O . LYS A 1 310 ? -6.476 -14.854 154.444 1.00 16.82 290 LYS A O 1
ATOM 2331 N N . LEU A 1 311 ? -4.438 -14.476 153.570 1.00 15.72 291 LEU A N 1
ATOM 2332 C CA . LEU A 1 311 ? -4.666 -13.098 153.210 1.00 15.98 291 LEU A CA 1
ATOM 2333 C C . LEU A 1 311 ? -5.732 -13.012 152.164 1.00 17.47 291 LEU A C 1
ATOM 2334 O O . LEU A 1 311 ? -6.660 -12.182 152.274 1.00 17.38 291 LEU A O 1
ATOM 2339 N N . LEU A 1 312 ? -5.627 -13.870 151.159 1.00 15.58 292 LEU A N 1
ATOM 2340 C CA . LEU A 1 312 ? -6.550 -13.794 150.103 1.00 18.04 292 LEU A CA 1
ATOM 2341 C C . LEU A 1 312 ? -7.971 -14.132 150.657 1.00 17.43 292 LEU A C 1
ATOM 2342 O O . LEU A 1 312 ? -8.965 -13.517 150.247 1.00 20.18 292 LEU A O 1
ATOM 2347 N N . GLU A 1 313 ? -8.068 -15.158 151.503 1.00 20.32 293 GLU A N 1
ATOM 2348 C CA . GLU A 1 313 ? -9.374 -15.582 152.020 1.00 20.54 293 GLU A CA 1
ATOM 2349 C C . GLU A 1 313 ? -9.980 -14.528 152.952 1.00 21.64 293 GLU A C 1
ATOM 2350 O O . GLU A 1 313 ? -11.187 -14.439 153.092 1.00 21.40 293 GLU A O 1
ATOM 2356 N N . ALA A 1 314 ? -9.146 -13.701 153.545 1.00 21.23 294 ALA A N 1
ATOM 2357 C CA . ALA A 1 314 ? -9.598 -12.611 154.414 1.00 24.22 294 ALA A CA 1
ATOM 2358 C C . ALA A 1 314 ? -9.985 -11.372 153.601 1.00 20.56 294 ALA A C 1
ATOM 2359 O O . ALA A 1 314 ? -10.450 -10.410 154.131 1.00 26.13 294 ALA A O 1
ATOM 2361 N N . GLY A 1 315 ? -9.745 -11.414 152.303 1.00 19.97 295 GLY A N 1
ATOM 2362 C CA . GLY A 1 315 ? -10.196 -10.388 151.359 1.00 21.98 295 GLY A CA 1
ATOM 2363 C C . GLY A 1 315 ? -9.172 -9.296 151.125 1.00 20.68 295 GLY A C 1
ATOM 2364 O O . GLY A 1 315 ? -9.522 -8.259 150.618 1.00 21.59 295 GLY A O 1
ATOM 2365 N N . ILE A 1 316 ? -7.919 -9.539 151.547 1.00 18.10 296 ILE A N 1
ATOM 2366 C CA . ILE A 1 316 ? -6.777 -8.601 151.407 1.00 16.85 296 ILE A CA 1
ATOM 2367 C C . ILE A 1 316 ? -6.292 -8.647 149.972 1.00 17.94 296 ILE A C 1
ATOM 2368 O O . ILE A 1 316 ? -6.209 -9.712 149.397 1.00 16.83 296 ILE A O 1
ATOM 2373 N N . ASN A 1 317 ? -5.984 -7.474 149.400 1.00 16.53 297 ASN A N 1
ATOM 2374 C CA . ASN A 1 317 ? -5.530 -7.369 148.055 1.00 15.32 297 ASN A CA 1
ATOM 2375 C C . ASN A 1 317 ? -4.030 -7.660 148.048 1.00 14.86 297 ASN A C 1
ATOM 2376 O O . ASN A 1 317 ? -3.218 -6.889 148.650 1.00 15.23 297 ASN A O 1
ATOM 2381 N N . LEU A 1 318 ? -3.661 -8.754 147.363 1.00 13.69 298 LEU A N 1
ATOM 2382 C CA . LEU A 1 318 ? -2.305 -9.230 147.309 1.00 14.17 298 LEU A CA 1
ATOM 2383 C C . LEU A 1 318 ? -1.925 -9.576 145.842 1.00 13.50 298 LEU A C 1
ATOM 2384 O O . LEU A 1 318 ? -2.346 -10.573 145.311 1.00 14.55 298 LEU A O 1
ATOM 2389 N N . GLY A 1 319 ? -1.210 -8.671 145.206 1.00 13.87 299 GLY A N 1
ATOM 2390 C CA . GLY A 1 319 ? -0.599 -8.879 143.894 1.00 11.20 299 GLY A CA 1
ATOM 2391 C C . GLY A 1 319 ? 0.746 -9.576 143.947 1.00 12.77 299 GLY A C 1
ATOM 2392 O O . GLY A 1 319 ? 1.266 -9.888 145.028 1.00 11.42 299 GLY A O 1
ATOM 2393 N N . CYS A 1 320 ? 1.354 -9.760 142.774 1.00 12.28 300 CYS A N 1
ATOM 2394 C CA . CYS A 1 320 ? 2.531 -10.557 142.642 1.00 12.65 300 CYS A CA 1
ATOM 2395 C C . CYS A 1 320 ? 3.440 -9.907 141.609 1.00 14.01 300 CYS A C 1
ATOM 2396 O O . CYS A 1 320 ? 3.044 -8.982 140.919 1.00 13.50 300 CYS A O 1
ATOM 2399 N N . ALA A 1 321 ? 4.718 -10.290 141.647 1.00 14.54 301 ALA A N 1
ATOM 2400 C CA . ALA A 1 321 ? 5.771 -9.560 140.921 1.00 13.11 301 ALA A CA 1
ATOM 2401 C C . ALA A 1 321 ? 7.133 -10.242 140.861 1.00 13.95 301 ALA A C 1
ATOM 2402 O O . ALA A 1 321 ? 7.510 -10.961 141.794 1.00 11.74 301 ALA A O 1
ATOM 2404 N N . SER A 1 322 ? 7.941 -9.863 139.846 1.00 14.05 302 SER A N 1
ATOM 2405 C CA . SER A 1 322 ? 9.319 -10.265 139.704 1.00 13.06 302 SER A CA 1
ATOM 2406 C C . SER A 1 322 ? 10.274 -9.711 140.773 1.00 13.11 302 SER A C 1
ATOM 2407 O O . SER A 1 322 ? 11.304 -10.348 141.154 1.00 14.24 302 SER A O 1
ATOM 2410 N N . ASP A 1 323 ? 10.063 -8.444 141.155 1.00 11.90 303 ASP A N 1
ATOM 2411 C CA . ASP A 1 323 ? 11.130 -7.688 141.790 1.00 10.70 303 ASP A CA 1
ATOM 2412 C C . ASP A 1 323 ? 12.219 -7.576 140.779 1.00 9.73 303 ASP A C 1
ATOM 2413 O O . ASP A 1 323 ? 11.990 -7.601 139.578 1.00 8.31 303 ASP A O 1
ATOM 2418 N N . ASN A 1 324 ? 13.420 -7.340 141.248 1.00 11.15 304 ASN A N 1
ATOM 2419 C CA . ASN A 1 324 ? 14.571 -7.198 140.396 1.00 12.21 304 ASN A CA 1
ATOM 2420 C C . ASN A 1 324 ? 14.827 -8.363 139.414 1.00 13.59 304 ASN A C 1
ATOM 2421 O O . ASN A 1 324 ? 14.488 -9.507 139.684 1.00 12.89 304 ASN A O 1
ATOM 2426 N N . ILE A 1 325 ? 15.448 -8.028 138.255 1.00 14.37 305 ILE A N 1
ATOM 2427 C CA . ILE A 1 325 ? 15.812 -9.000 137.216 1.00 12.88 305 ILE A CA 1
ATOM 2428 C C . ILE A 1 325 ? 17.308 -8.764 136.895 1.00 13.52 305 ILE A C 1
ATOM 2429 O O . ILE A 1 325 ? 17.687 -7.689 136.389 1.00 11.97 305 ILE A O 1
ATOM 2434 N N . ARG A 1 326 ? 18.128 -9.780 137.229 1.00 13.41 306 ARG A N 1
ATOM 2435 C CA . ARG A 1 326 ? 19.492 -9.907 136.748 1.00 13.72 306 ARG A CA 1
ATOM 2436 C C . ARG A 1 326 ? 20.321 -8.699 137.121 1.00 12.78 306 ARG A C 1
ATOM 2437 O O . ARG A 1 326 ? 20.906 -8.062 136.274 1.00 11.70 306 ARG A O 1
ATOM 2445 N N . ASP A 1 327 ? 20.428 -8.456 138.417 1.00 13.26 307 ASP A N 1
ATOM 2446 C CA . ASP A 1 327 ? 21.192 -7.362 138.928 1.00 12.11 307 ASP A CA 1
ATOM 2447 C C . ASP A 1 327 ? 21.903 -7.753 140.247 1.00 17.00 307 ASP A C 1
ATOM 2448 O O . ASP A 1 327 ? 22.065 -8.966 140.559 1.00 15.81 307 ASP A O 1
ATOM 2453 N N . PHE A 1 328 ? 22.288 -6.742 141.005 1.00 12.30 308 PHE A N 1
ATOM 2454 C CA . PHE A 1 328 ? 23.055 -6.904 142.252 1.00 15.16 308 PHE A CA 1
ATOM 2455 C C . PHE A 1 328 ? 22.149 -7.063 143.472 1.00 13.59 308 PHE A C 1
ATOM 2456 O O . PHE A 1 328 ? 22.639 -7.185 144.578 1.00 15.92 308 PHE A O 1
ATOM 2464 N N . TRP A 1 329 ? 20.854 -7.208 143.238 1.00 13.89 309 TRP A N 1
ATOM 2465 C CA . TRP A 1 329 ? 19.843 -7.584 144.237 1.00 12.92 309 TRP A CA 1
ATOM 2466 C C . TRP A 1 329 ? 19.289 -9.045 144.059 1.00 12.19 309 TRP A C 1
ATOM 2467 O O . TRP A 1 329 ? 19.112 -9.731 145.032 1.00 11.01 309 TRP A O 1
ATOM 2478 N N . VAL A 1 330 ? 18.932 -9.426 142.827 1.00 11.02 310 VAL A N 1
ATOM 2479 C CA . VAL A 1 330 ? 18.441 -10.689 142.434 1.00 13.17 310 VAL A CA 1
ATOM 2480 C C . VAL A 1 330 ? 19.137 -11.164 141.140 1.00 11.60 310 VAL A C 1
ATOM 2481 O O . VAL A 1 330 ? 19.007 -10.503 140.108 1.00 12.58 310 VAL A O 1
ATOM 2485 N N . PRO A 1 331 ? 19.838 -12.331 141.156 1.00 11.64 311 PRO A N 1
ATOM 2486 C CA . PRO A 1 331 ? 20.420 -12.792 139.877 1.00 10.48 311 PRO A CA 1
ATOM 2487 C C . PRO A 1 331 ? 19.468 -13.391 138.895 1.00 11.47 311 PRO A C 1
ATOM 2488 O O . PRO A 1 331 ? 19.737 -13.415 137.668 1.00 13.07 311 PRO A O 1
ATOM 2492 N N . PHE A 1 332 ? 18.361 -13.898 139.403 1.00 10.85 312 PHE A N 1
ATOM 2493 C CA . PHE A 1 332 ? 17.252 -14.404 138.600 1.00 11.51 312 PHE A CA 1
ATOM 2494 C C . PHE A 1 332 ? 16.481 -13.411 137.783 1.00 12.49 312 PHE A C 1
ATOM 2495 O O . PHE A 1 332 ? 16.520 -12.240 138.003 1.00 11.57 312 PHE A O 1
ATOM 2503 N N . GLY A 1 333 ? 15.724 -13.955 136.833 1.00 13.10 313 GLY A N 1
ATOM 2504 C CA . GLY A 1 333 ? 14.551 -13.243 136.290 1.00 12.71 313 GLY A CA 1
ATOM 2505 C C . GLY A 1 333 ? 14.360 -13.460 134.820 1.00 11.88 313 GLY A C 1
ATOM 2506 O O . GLY A 1 333 ? 15.347 -13.365 134.066 1.00 15.62 313 GLY A O 1
ATOM 2507 N N . ASN A 1 334 ? 13.158 -13.851 134.459 1.00 12.96 314 ASN A N 1
ATOM 2508 C CA . ASN A 1 334 ? 12.710 -13.956 133.082 1.00 13.96 314 ASN A CA 1
ATOM 2509 C C . ASN A 1 334 ? 11.510 -13.024 132.774 1.00 14.19 314 ASN A C 1
ATOM 2510 O O . ASN A 1 334 ? 11.003 -12.969 131.645 1.00 14.64 314 ASN A O 1
ATOM 2515 N N . GLY A 1 335 ? 11.089 -12.258 133.757 1.00 14.63 315 GLY A N 1
ATOM 2516 C CA . GLY A 1 335 ? 9.966 -11.373 133.552 1.00 14.27 315 GLY A CA 1
ATOM 2517 C C . GLY A 1 335 ? 8.717 -12.080 133.099 1.00 13.77 315 GLY A C 1
ATOM 2518 O O . GLY A 1 335 ? 7.854 -11.482 132.470 1.00 17.06 315 GLY A O 1
ATOM 2519 N N . ASP A 1 336 ? 8.560 -13.284 133.581 1.00 13.53 316 ASP A N 1
ATOM 2520 C CA . ASP A 1 336 ? 7.518 -14.151 133.217 1.00 13.91 316 ASP A CA 1
ATOM 2521 C C . ASP A 1 336 ? 6.617 -14.466 134.442 1.00 13.74 316 ASP A C 1
ATOM 2522 O O . ASP A 1 336 ? 6.946 -15.269 135.308 1.00 12.29 316 ASP A O 1
ATOM 2527 N N . MET A 1 337 ? 5.432 -13.891 134.456 1.00 11.30 317 MET A N 1
ATOM 2528 C CA . MET A 1 337 ? 4.476 -14.161 135.601 1.00 13.49 317 MET A CA 1
ATOM 2529 C C . MET A 1 337 ? 3.940 -15.600 135.705 1.00 13.33 317 MET A C 1
ATOM 2530 O O . MET A 1 337 ? 3.514 -16.051 136.796 1.00 10.62 317 MET A O 1
ATOM 2535 N N . VAL A 1 338 ? 3.898 -16.303 134.572 1.00 12.93 318 VAL A N 1
ATOM 2536 C CA . VAL A 1 338 ? 3.457 -17.697 134.590 1.00 13.54 318 VAL A CA 1
ATOM 2537 C C . VAL A 1 338 ? 4.530 -18.593 135.260 1.00 10.79 318 VAL A C 1
ATOM 2538 O O . VAL A 1 338 ? 4.192 -19.530 136.011 1.00 12.73 318 VAL A O 1
ATOM 2542 N N . GLN A 1 339 ? 5.779 -18.301 134.952 1.00 11.11 319 GLN A N 1
ATOM 2543 C CA . GLN A 1 339 ? 6.929 -18.881 135.669 1.00 10.61 319 GLN A CA 1
ATOM 2544 C C . GLN A 1 339 ? 6.934 -18.454 137.104 1.00 10.93 319 GLN A C 1
ATOM 2545 O O . GLN A 1 339 ? 7.031 -19.280 137.983 1.00 9.91 319 GLN A O 1
ATOM 2551 N N . GLY A 1 340 ? 6.728 -17.174 137.362 1.00 11.29 320 GLY A N 1
ATOM 2552 C CA . GLY A 1 340 ? 6.491 -16.729 138.758 1.00 10.92 320 GLY A CA 1
ATOM 2553 C C . GLY A 1 340 ? 5.370 -17.463 139.521 1.00 10.07 320 GLY A C 1
ATOM 2554 O O . GLY A 1 340 ? 5.520 -17.748 140.681 1.00 8.72 320 GLY A O 1
ATOM 2555 N N . ALA A 1 341 ? 4.262 -17.763 138.866 1.00 9.43 321 ALA A N 1
ATOM 2556 C CA . ALA A 1 341 ? 3.137 -18.455 139.506 1.00 10.22 321 ALA A CA 1
ATOM 2557 C C . ALA A 1 341 ? 3.566 -19.897 139.871 1.00 12.02 321 ALA A C 1
ATOM 2558 O O . ALA A 1 341 ? 3.284 -20.410 140.958 1.00 12.05 321 ALA A O 1
ATOM 2560 N N . LEU A 1 342 ? 4.365 -20.489 138.989 1.00 10.05 322 LEU A N 1
ATOM 2561 C CA . LEU A 1 342 ? 4.925 -21.858 139.310 1.00 10.09 322 LEU A CA 1
ATOM 2562 C C . LEU A 1 342 ? 5.877 -21.774 140.506 1.00 10.28 322 LEU A C 1
ATOM 2563 O O . LEU A 1 342 ? 5.757 -22.562 141.425 1.00 11.04 322 LEU A O 1
ATOM 2568 N N . ILE A 1 343 ? 6.734 -20.764 140.503 1.00 10.41 323 ILE A N 1
ATOM 2569 C CA . ILE A 1 343 ? 7.606 -20.542 141.617 1.00 10.98 323 ILE A CA 1
ATOM 2570 C C . ILE A 1 343 ? 6.821 -20.387 142.944 1.00 11.04 323 ILE A C 1
ATOM 2571 O O . ILE A 1 343 ? 7.191 -20.973 143.969 1.00 10.54 323 ILE A O 1
ATOM 2576 N N . GLU A 1 344 ? 5.770 -19.585 142.954 1.00 11.34 324 GLU A N 1
ATOM 2577 C CA . GLU A 1 344 ? 4.957 -19.446 144.167 1.00 12.53 324 GLU A CA 1
ATOM 2578 C C . GLU A 1 344 ? 4.388 -20.798 144.684 1.00 11.35 324 GLU A C 1
ATOM 2579 O O . GLU A 1 344 ? 4.335 -21.057 145.913 1.00 11.80 324 GLU A O 1
ATOM 2585 N N . THR A 1 345 ? 3.843 -21.611 143.805 1.00 11.18 325 THR A N 1
ATOM 2586 C CA . THR A 1 345 ? 3.258 -22.884 144.205 1.00 11.85 325 THR A CA 1
ATOM 2587 C C . THR A 1 345 ? 4.323 -23.771 144.860 1.00 10.28 325 THR A C 1
ATOM 2588 O O . THR A 1 345 ? 4.005 -24.511 145.792 1.00 12.47 325 THR A O 1
ATOM 2592 N N . GLN A 1 346 ? 5.589 -23.635 144.447 1.00 10.45 326 GLN A N 1
ATOM 2593 C CA . GLN A 1 346 ? 6.673 -24.429 145.041 1.00 8.87 326 GLN A CA 1
ATOM 2594 C C . GLN A 1 346 ? 7.100 -23.828 146.375 1.00 9.50 326 GLN A C 1
ATOM 2595 O O . GLN A 1 346 ? 7.286 -24.599 147.352 1.00 10.24 326 GLN A O 1
ATOM 2601 N N . ARG A 1 347 ? 7.181 -22.472 146.454 1.00 9.56 327 ARG A N 1
ATOM 2602 C CA . ARG A 1 347 ? 7.570 -21.807 147.690 1.00 10.14 327 ARG A CA 1
ATOM 2603 C C . ARG A 1 347 ? 6.593 -22.139 148.770 1.00 9.59 327 ARG A C 1
ATOM 2604 O O . ARG A 1 347 ? 6.985 -22.366 149.964 1.00 11.88 327 ARG A O 1
ATOM 2612 N N . LEU A 1 348 ? 5.315 -22.102 148.405 1.00 11.59 328 LEU A N 1
ATOM 2613 C CA . LEU A 1 348 ? 4.211 -22.171 149.347 1.00 11.77 328 LEU A CA 1
ATOM 2614 C C . LEU A 1 348 ? 3.636 -23.567 149.489 1.00 13.51 328 LEU A C 1
ATOM 2615 O O . LEU A 1 348 ? 2.734 -23.784 150.322 1.00 12.22 328 LEU A O 1
ATOM 2620 N N . GLU A 1 349 ? 4.070 -24.476 148.618 1.00 12.07 329 GLU A N 1
ATOM 2621 C CA . GLU A 1 349 ? 3.665 -25.864 148.601 1.00 12.96 329 GLU A CA 1
ATOM 2622 C C . GLU A 1 349 ? 2.183 -26.100 148.336 1.00 15.22 329 GLU A C 1
ATOM 2623 O O . GLU A 1 349 ? 1.467 -26.636 149.152 1.00 12.36 329 GLU A O 1
ATOM 2629 N N . LEU A 1 350 ? 1.705 -25.544 147.220 1.00 15.29 330 LEU A N 1
ATOM 2630 C CA . LEU A 1 350 ? 0.357 -25.629 146.806 1.00 13.46 330 LEU A CA 1
ATOM 2631 C C . LEU A 1 350 ? 0.217 -26.649 145.665 1.00 13.70 330 LEU A C 1
ATOM 2632 O O . LEU A 1 350 ? 1.119 -26.823 144.876 1.00 14.45 330 LEU A O 1
ATOM 2637 N N . LYS A 1 351 ? -0.927 -27.308 145.612 1.00 15.23 331 LYS A N 1
ATOM 2638 C CA . LYS A 1 351 ? -1.269 -28.346 144.626 1.00 13.05 331 LYS A CA 1
ATOM 2639 C C . LYS A 1 351 ? -2.731 -28.316 144.106 1.00 12.07 331 LYS A C 1
ATOM 2640 O O . LYS A 1 351 ? -3.026 -28.697 142.972 1.00 14.36 331 LYS A O 1
ATOM 2646 N N . THR A 1 352 ? -3.681 -27.960 144.955 1.00 12.07 332 THR A N 1
ATOM 2647 C CA . THR A 1 352 ? -5.034 -28.030 144.551 1.00 14.54 332 THR A CA 1
ATOM 2648 C C . THR A 1 352 ? -5.335 -27.054 143.448 1.00 14.65 332 THR A C 1
ATOM 2649 O O . THR A 1 352 ? -4.674 -26.000 143.245 1.00 15.42 332 THR A O 1
ATOM 2653 N N . ASN A 1 353 ? -6.343 -27.442 142.665 1.00 15.65 333 ASN A N 1
ATOM 2654 C CA . ASN A 1 353 ? -6.856 -26.604 141.588 1.00 13.61 333 ASN A CA 1
ATOM 2655 C C . ASN A 1 353 ? -7.309 -25.244 142.106 1.00 15.34 333 ASN A C 1
ATOM 2656 O O . ASN A 1 353 ? -6.938 -24.224 141.537 1.00 13.91 333 ASN A O 1
ATOM 2661 N N . ARG A 1 354 ? -8.057 -25.218 143.221 1.00 14.52 334 ARG A N 1
ATOM 2662 C CA . ARG A 1 354 ? -8.434 -23.953 143.884 1.00 18.21 334 ARG A CA 1
ATOM 2663 C C . ARG A 1 354 ? -7.232 -23.019 144.192 1.00 18.59 334 ARG A C 1
ATOM 2664 O O . ARG A 1 354 ? -7.279 -21.845 143.846 1.00 16.47 334 ARG A O 1
ATOM 2672 N N . ASP A 1 355 ? -6.194 -23.566 144.818 1.00 15.79 335 ASP A N 1
ATOM 2673 C CA . ASP A 1 355 ? -5.035 -22.794 145.212 1.00 16.22 335 ASP A CA 1
ATOM 2674 C C . ASP A 1 355 ? -4.239 -22.291 144.008 1.00 15.94 335 ASP A C 1
ATOM 2675 O O . ASP A 1 355 ? -3.834 -21.121 143.982 1.00 13.80 335 ASP A O 1
ATOM 2680 N N . LEU A 1 356 ? -4.070 -23.134 142.980 1.00 15.94 336 LEU A N 1
ATOM 2681 C CA . LEU A 1 356 ? -3.452 -22.665 141.747 1.00 15.25 336 LEU A CA 1
ATOM 2682 C C . LEU A 1 356 ? -4.277 -21.528 141.106 1.00 14.55 336 LEU A C 1
ATOM 2683 O O . LEU A 1 356 ? -3.723 -20.563 140.577 1.00 10.60 336 LEU A O 1
ATOM 2688 N N . GLY A 1 357 ? -5.594 -21.671 141.179 1.00 16.84 337 GLY A N 1
ATOM 2689 C CA . GLY A 1 357 ? -6.504 -20.614 140.745 1.00 17.17 337 GLY A CA 1
ATOM 2690 C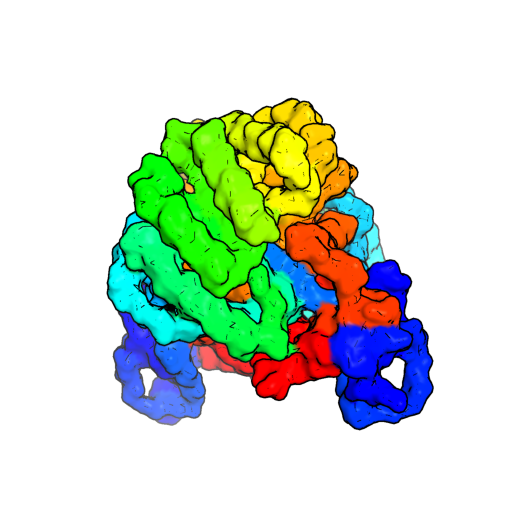 C . GLY A 1 357 ? -6.298 -19.300 141.477 1.00 18.23 337 GLY A C 1
ATOM 2691 O O . GLY A 1 357 ? -6.395 -18.238 140.858 1.00 16.41 337 GLY A O 1
ATOM 2692 N N . LEU A 1 358 ? -6.060 -19.379 142.805 1.00 14.72 338 LEU A N 1
ATOM 2693 C CA . LEU A 1 358 ? -5.735 -18.177 143.600 1.00 15.81 338 LEU A CA 1
ATOM 2694 C C . LEU A 1 358 ? -4.447 -17.511 143.170 1.00 15.04 338 LEU A C 1
ATOM 2695 O O . LEU A 1 358 ? -4.394 -16.293 143.014 1.00 10.88 338 LEU A O 1
ATOM 2700 N N . ILE A 1 359 ? -3.437 -18.320 142.892 1.00 15.35 339 ILE A N 1
ATOM 2701 C CA . ILE A 1 359 ? -2.208 -17.779 142.345 1.00 14.50 339 ILE A CA 1
ATOM 2702 C C . ILE A 1 359 ? -2.479 -17.101 140.980 1.00 14.17 339 ILE A C 1
ATOM 2703 O O . ILE A 1 359 ? -1.867 -16.074 140.681 1.00 11.81 339 ILE A O 1
ATOM 2708 N N . TRP A 1 360 ? -3.369 -17.705 140.167 1.00 11.88 340 TRP A N 1
ATOM 2709 C CA . TRP A 1 360 ? -3.631 -17.115 138.879 1.00 14.53 340 TRP A CA 1
ATOM 2710 C C . TRP A 1 360 ? -4.282 -15.702 139.045 1.00 12.85 340 TRP A C 1
ATOM 2711 O O . TRP A 1 360 ? -3.943 -14.798 138.347 1.00 13.24 340 TRP A O 1
ATOM 2722 N N . LYS A 1 361 ? -5.132 -15.533 140.039 1.00 12.03 341 LYS A N 1
ATOM 2723 C CA . LYS A 1 361 ? -5.770 -14.230 140.297 1.00 12.20 341 LYS A CA 1
ATOM 2724 C C . LYS A 1 361 ? -4.711 -13.248 140.768 1.00 12.75 341 LYS A C 1
ATOM 2725 O O . LYS A 1 361 ? -4.726 -12.080 140.336 1.00 13.54 341 LYS A O 1
ATOM 2731 N N . MET A 1 362 ? -3.720 -13.758 141.498 1.00 13.69 342 MET A N 1
ATOM 2732 C CA . MET A 1 362 ? -2.648 -12.940 141.965 1.00 11.85 342 MET A CA 1
ATOM 2733 C C . MET A 1 362 ? -1.875 -12.311 140.860 1.00 11.56 342 MET A C 1
ATOM 2734 O O . MET A 1 362 ? -1.481 -11.158 141.011 1.00 13.71 342 MET A O 1
ATOM 2739 N N . ILE A 1 363 ? -1.607 -13.047 139.789 1.00 11.74 343 ILE A N 1
ATOM 2740 C CA . ILE A 1 363 ? -0.809 -12.504 138.677 1.00 12.57 343 ILE A CA 1
ATOM 2741 C C . ILE A 1 363 ? -1.636 -11.753 137.618 1.00 15.98 343 ILE A C 1
ATOM 2742 O O . ILE A 1 363 ? -1.073 -11.160 136.673 1.00 12.53 343 ILE A O 1
ATOM 2747 N N . THR A 1 364 ? -2.934 -11.707 137.858 1.00 14.85 344 THR A N 1
ATOM 2748 C CA . THR A 1 364 ? -3.894 -11.045 136.968 1.00 15.15 344 THR A CA 1
ATOM 2749 C C . THR A 1 364 ? -4.649 -9.952 137.759 1.00 13.69 344 THR A C 1
ATOM 2750 O O . THR A 1 364 ? -4.119 -8.886 137.974 1.00 11.69 344 THR A O 1
ATOM 2754 N N . SER A 1 365 ? -5.856 -10.274 138.200 1.00 16.07 345 SER A N 1
ATOM 2755 C CA . SER A 1 365 ? -6.800 -9.312 138.767 1.00 17.19 345 SER A CA 1
ATOM 2756 C C . SER A 1 365 ? -6.420 -8.710 140.119 1.00 17.38 345 SER A C 1
ATOM 2757 O O . SER A 1 365 ? -6.740 -7.562 140.377 1.00 17.09 345 SER A O 1
ATOM 2760 N N . GLU A 1 366 ? -5.713 -9.459 140.983 1.00 16.05 346 GLU A N 1
ATOM 2761 C CA . GLU A 1 366 ? -5.169 -8.848 142.183 1.00 15.36 346 GLU A CA 1
ATOM 2762 C C . GLU A 1 366 ? -4.225 -7.738 141.873 1.00 13.95 346 GLU A C 1
ATOM 2763 O O . GLU A 1 366 ? -4.289 -6.685 142.480 1.00 13.27 346 GLU A O 1
ATOM 2769 N N . GLY A 1 367 ? -3.308 -7.976 140.901 1.00 17.36 347 GLY A N 1
ATOM 2770 C CA . GLY A 1 367 ? -2.365 -6.971 140.402 1.00 14.74 347 GLY A CA 1
ATOM 2771 C C . GLY A 1 367 ? -3.056 -5.731 139.828 1.00 17.80 347 GLY A C 1
ATOM 2772 O O . GLY A 1 367 ? -2.703 -4.614 140.115 1.00 13.88 347 GLY A O 1
ATOM 2773 N N . ALA A 1 368 ? -4.057 -5.969 139.013 1.00 16.52 348 ALA A N 1
ATOM 2774 C CA . ALA A 1 368 ? -4.878 -4.878 138.496 1.00 17.40 348 ALA A CA 1
ATOM 2775 C C . ALA A 1 368 ? -5.417 -3.946 139.625 1.00 17.18 348 ALA A C 1
ATOM 2776 O O . ALA A 1 368 ? -5.304 -2.696 139.539 1.00 14.80 348 ALA A O 1
ATOM 2778 N N . ARG A 1 369 ? -5.946 -4.557 140.686 1.00 15.90 349 ARG A N 1
ATOM 2779 C CA . ARG A 1 369 ? -6.425 -3.824 141.834 1.00 17.75 349 ARG A CA 1
ATOM 2780 C C . ARG A 1 369 ? -5.338 -3.062 142.560 1.00 16.77 349 ARG A C 1
ATOM 2781 O O . ARG A 1 369 ? -5.513 -1.939 143.008 1.00 14.65 349 ARG A O 1
ATOM 2789 N N . VAL A 1 370 ? -4.160 -3.666 142.689 1.00 13.87 350 VAL A N 1
ATOM 2790 C CA . VAL A 1 370 ? -3.048 -3.002 143.261 1.00 13.49 350 VAL A CA 1
ATOM 2791 C C . VAL A 1 370 ? -2.681 -1.751 142.450 1.00 13.99 350 VAL A C 1
ATOM 2792 O O . VAL A 1 370 ? -2.326 -0.691 143.017 1.00 15.47 350 VAL A O 1
ATOM 2796 N N . LEU A 1 371 ? -2.672 -1.913 141.120 1.00 14.28 351 LEU A N 1
ATOM 2797 C CA . LEU A 1 371 ? -2.337 -0.825 140.263 1.00 14.28 351 LEU A CA 1
ATOM 2798 C C . LEU A 1 371 ? -3.465 0.210 140.120 1.00 15.70 351 LEU A C 1
ATOM 2799 O O . LEU A 1 371 ? -3.208 1.224 139.567 1.00 16.83 351 LEU A O 1
ATOM 2804 N N . GLY A 1 372 ? -4.692 -0.131 140.532 1.00 16.89 352 GLY A N 1
ATOM 2805 C CA . GLY A 1 372 ? -5.862 0.740 140.440 1.00 17.04 352 GLY A CA 1
ATOM 2806 C C . GLY A 1 372 ? -6.550 0.731 139.111 1.00 21.70 352 GLY A C 1
ATOM 2807 O O . GLY A 1 372 ? -7.355 1.646 138.806 1.00 18.16 352 GLY A O 1
ATOM 2808 N N . ILE A 1 373 ? -6.272 -0.280 138.303 1.00 15.92 353 ILE A N 1
ATOM 2809 C CA . ILE A 1 373 ? -6.849 -0.348 136.949 1.00 17.05 353 ILE A CA 1
ATOM 2810 C C . ILE A 1 373 ? -8.001 -1.322 136.771 1.00 15.25 353 ILE A C 1
ATOM 2811 O O . ILE A 1 373 ? -8.395 -1.646 135.653 1.00 15.96 353 ILE A O 1
ATOM 2816 N N . GLU A 1 374 ? -8.593 -1.780 137.876 1.00 15.86 354 GLU A N 1
ATOM 2817 C CA . GLU A 1 374 ? -9.513 -2.846 137.833 1.00 16.42 354 GLU A CA 1
ATOM 2818 C C . GLU A 1 374 ? -10.755 -2.558 136.998 1.00 19.74 354 GLU A C 1
ATOM 2819 O O . GLU A 1 374 ? -11.319 -3.470 136.434 1.00 20.24 354 GLU A O 1
ATOM 2825 N N . LYS A 1 375 ? -11.156 -1.298 136.883 1.00 18.35 355 LYS A N 1
ATOM 2826 C CA . LYS A 1 375 ? -12.395 -1.020 136.130 1.00 21.11 355 LYS A CA 1
ATOM 2827 C C . LYS A 1 375 ? -12.258 -1.321 134.636 1.00 19.07 355 LYS A C 1
ATOM 2828 O O . LYS A 1 375 ? -13.212 -1.746 134.001 1.00 22.47 355 LYS A O 1
ATOM 2834 N N . ASN A 1 376 ? -11.073 -1.147 134.096 1.00 18.65 356 ASN A N 1
ATOM 2835 C CA . ASN A 1 376 ? -10.784 -1.433 132.673 1.00 18.95 356 ASN A CA 1
ATOM 2836 C C . ASN A 1 376 ? -10.071 -2.795 132.375 1.00 16.92 356 ASN A C 1
ATOM 2837 O O . ASN A 1 376 ? -9.730 -3.071 131.246 1.00 15.44 356 ASN A O 1
ATOM 2842 N N . TYR A 1 377 ? -9.922 -3.618 133.402 1.00 16.54 357 TYR A N 1
ATOM 2843 C CA . TYR A 1 377 ? -9.158 -4.857 133.393 1.00 17.54 357 TYR A CA 1
ATOM 2844 C C . TYR A 1 377 ? -10.060 -6.089 133.480 1.00 16.03 357 TYR A C 1
ATOM 2845 O O . TYR A 1 377 ? -10.870 -6.257 134.384 1.00 17.35 357 TYR A O 1
ATOM 2854 N N . GLY A 1 378 ? -9.915 -6.986 132.505 1.00 16.08 358 GLY A N 1
ATOM 2855 C CA . GLY A 1 378 ? -10.624 -8.257 132.534 1.00 16.98 358 GLY A CA 1
ATOM 2856 C C . GLY A 1 378 ? -11.103 -8.595 131.131 1.00 18.41 358 GLY A C 1
ATOM 2857 O O . GLY A 1 378 ? -11.013 -7.779 130.227 1.00 18.99 358 GLY A O 1
ATOM 2858 N N . ILE A 1 379 ? -11.591 -9.794 130.947 1.00 20.15 359 ILE A N 1
ATOM 2859 C CA . ILE A 1 379 ? -12.094 -10.144 129.635 1.00 21.73 359 ILE A CA 1
ATOM 2860 C C . ILE A 1 379 ? -13.604 -10.079 129.803 1.00 19.52 359 ILE A C 1
ATOM 2861 O O . ILE A 1 379 ? -14.277 -11.084 130.101 1.00 20.59 359 ILE A O 1
ATOM 2866 N N . GLU A 1 380 ? -14.091 -8.870 129.655 1.00 19.68 360 GLU A N 1
ATOM 2867 C CA . GLU A 1 380 ? -15.524 -8.585 129.672 1.00 23.88 360 GLU A CA 1
ATOM 2868 C C . GLU A 1 380 ? -15.799 -7.438 128.687 1.00 22.10 360 GLU A C 1
ATOM 2869 O O . GLU A 1 380 ? -14.921 -6.599 128.339 1.00 18.73 360 GLU A O 1
ATOM 2875 N N . VAL A 1 381 ? -17.049 -7.375 128.249 1.00 21.98 361 VAL A N 1
ATOM 2876 C CA . VAL A 1 381 ? -17.423 -6.359 127.268 1.00 20.15 361 VAL A CA 1
ATOM 2877 C C . VAL A 1 381 ? -17.195 -4.975 127.818 1.00 22.46 361 VAL A C 1
ATOM 2878 O O . VAL A 1 381 ? -17.642 -4.680 128.943 1.00 24.31 361 VAL A O 1
ATOM 2882 N N . GLY A 1 382 ? -16.492 -4.137 127.054 1.00 20.08 362 GLY A N 1
ATOM 2883 C CA . GLY A 1 382 ? -16.236 -2.742 127.441 1.00 24.40 362 GLY A CA 1
ATOM 2884 C C . GLY A 1 382 ? -14.838 -2.565 128.012 1.00 20.12 362 GLY A C 1
ATOM 2885 O O . GLY A 1 382 ? -14.326 -1.453 128.129 1.00 21.61 362 GLY A O 1
ATOM 2886 N N . LYS A 1 383 ? -14.191 -3.683 128.373 1.00 21.22 363 LYS A N 1
ATOM 2887 C CA . LYS A 1 383 ? -12.841 -3.599 128.934 1.00 19.84 363 LYS A CA 1
ATOM 2888 C C . LYS A 1 383 ? -11.805 -3.454 127.878 1.00 21.30 363 LYS A C 1
ATOM 2889 O O . LYS A 1 383 ? -12.073 -3.578 126.679 1.00 21.86 363 LYS A O 1
ATOM 2895 N N . LYS A 1 384 ? -10.603 -3.120 128.311 1.00 20.50 364 LYS A N 1
ATOM 2896 C CA . LYS A 1 384 ? -9.520 -2.978 127.353 1.00 23.93 364 LYS A CA 1
ATOM 2897 C C . LYS A 1 384 ? -9.157 -4.352 126.709 1.00 21.57 364 LYS A C 1
ATOM 2898 O O . LYS A 1 384 ? -9.035 -5.343 127.391 1.00 18.20 364 LYS A O 1
ATOM 2904 N N . ALA A 1 385 ? -8.913 -4.324 125.400 1.00 18.24 365 ALA A N 1
ATOM 2905 C CA . ALA A 1 385 ? -8.465 -5.441 124.609 1.00 20.54 365 ALA A CA 1
ATOM 2906 C C . ALA A 1 385 ? -6.940 -5.606 124.776 1.00 17.75 365 ALA A C 1
ATOM 2907 O O . ALA A 1 385 ? -6.166 -5.375 123.849 1.00 17.57 365 ALA A O 1
ATOM 2909 N N . ASP A 1 386 ? -6.565 -6.000 126.000 1.00 17.34 366 ASP A N 1
ATOM 2910 C CA . ASP A 1 386 ? -5.191 -6.310 126.360 1.00 16.79 366 ASP A CA 1
ATOM 2911 C C . ASP A 1 386 ? -5.233 -7.759 126.813 1.00 20.48 366 ASP A C 1
ATOM 2912 O O . ASP A 1 386 ? -5.809 -8.098 127.893 1.00 19.25 366 ASP A O 1
ATOM 2917 N N . LEU A 1 387 ? -4.667 -8.662 126.015 1.00 16.92 367 LEU A N 1
ATOM 2918 C CA . LEU A 1 387 ? -4.977 -10.078 126.161 1.00 17.70 367 LEU A CA 1
ATOM 2919 C C . LEU A 1 387 ? -3.800 -10.922 125.788 1.00 16.92 367 LEU A C 1
ATOM 2920 O O . LEU A 1 387 ? -2.934 -10.477 125.031 1.00 16.77 367 LEU A O 1
ATOM 2925 N N . VAL A 1 388 ? -3.807 -12.128 126.324 1.00 18.70 368 VAL A N 1
ATOM 2926 C CA . VAL A 1 388 ? -2.764 -13.079 126.084 1.00 16.70 368 VAL A CA 1
ATOM 2927 C C . VAL A 1 388 ? -3.439 -14.382 125.691 1.00 18.05 368 VAL A C 1
ATOM 2928 O O . VAL A 1 388 ? -4.240 -14.934 126.444 1.00 17.14 368 VAL A O 1
ATOM 2932 N N . VAL A 1 389 ? -3.079 -14.895 124.511 1.00 16.56 369 VAL A N 1
ATOM 2933 C CA . VAL A 1 389 ? -3.576 -16.218 124.121 1.00 16.87 369 VAL A CA 1
ATOM 2934 C C . VAL A 1 389 ? -2.477 -17.219 124.516 1.00 18.65 369 VAL A C 1
ATOM 2935 O O . VAL A 1 389 ? -1.354 -17.108 124.033 1.00 16.47 369 VAL A O 1
ATOM 2939 N N . LEU A 1 390 ? -2.809 -18.156 125.395 1.00 19.16 370 LEU A N 1
ATOM 2940 C CA . LEU A 1 390 ? -1.886 -19.154 125.880 1.00 20.14 370 LEU A CA 1
ATOM 2941 C C . LEU A 1 390 ? -1.970 -20.437 125.088 1.00 19.71 370 LEU A C 1
ATOM 2942 O O . LEU A 1 390 ? -2.876 -20.642 124.284 1.00 20.28 370 LEU A O 1
ATOM 2947 N N . ASN A 1 391 ? -0.964 -21.275 125.281 1.00 20.71 371 ASN A N 1
ATOM 2948 C CA . ASN A 1 391 ? -0.898 -22.575 124.655 1.00 19.05 371 ASN A CA 1
ATOM 2949 C C . ASN A 1 391 ? -1.255 -23.658 125.631 1.00 22.92 371 ASN A C 1
ATOM 2950 O O . ASN A 1 391 ? -0.837 -24.786 125.469 1.00 25.84 371 ASN A O 1
ATOM 2955 N N . SER A 1 392 ? -2.034 -23.319 126.669 1.00 21.59 372 SER A N 1
ATOM 2956 C CA . SER A 1 392 ? -2.471 -24.286 127.666 1.00 21.72 372 SER A CA 1
ATOM 2957 C C . SER A 1 392 ? -3.961 -24.156 127.892 1.00 21.56 372 SER A C 1
ATOM 2958 O O . SER A 1 392 ? -4.566 -23.094 127.607 1.00 24.19 372 SER A O 1
ATOM 2961 N N . LEU A 1 393 ? -4.549 -25.217 128.415 1.00 21.58 373 LEU A N 1
ATOM 2962 C CA . LEU A 1 393 ? -6.002 -25.356 128.570 1.00 19.28 373 LEU A CA 1
ATOM 2963 C C . LEU A 1 393 ? -6.627 -24.514 129.649 1.00 21.19 373 LEU A C 1
ATOM 2964 O O . LEU A 1 393 ? -7.805 -24.131 129.561 1.00 23.51 373 LEU A O 1
ATOM 2969 N N . SER A 1 394 ? -5.870 -24.214 130.698 1.00 18.06 374 SER A N 1
ATOM 2970 C CA . SER A 1 394 ? -6.450 -23.542 131.828 1.00 18.52 374 SER A CA 1
ATOM 2971 C C . SER A 1 394 ? -5.402 -22.855 132.658 1.00 17.21 374 SER A C 1
ATOM 2972 O O . SER A 1 394 ? -4.206 -23.107 132.473 1.00 18.15 374 SER A O 1
ATOM 2975 N N . PRO A 1 395 ? -5.848 -21.970 133.572 1.00 16.85 375 PRO A N 1
ATOM 2976 C CA . PRO A 1 395 ? -4.853 -21.416 134.483 1.00 19.43 375 PRO A CA 1
ATOM 2977 C C . PRO A 1 395 ? -3.979 -22.499 135.137 1.00 14.88 375 PRO A C 1
ATOM 2978 O O . PRO A 1 395 ? -2.791 -22.347 135.232 1.00 15.81 375 PRO A O 1
ATOM 2982 N N . GLN A 1 396 ? -4.582 -23.567 135.582 1.00 15.24 376 GLN A N 1
ATOM 2983 C CA . GLN A 1 396 ? -3.839 -24.653 136.290 1.00 14.01 376 GLN A CA 1
ATOM 2984 C C . GLN A 1 396 ? -2.848 -25.330 135.365 1.00 13.56 376 GLN A C 1
ATOM 2985 O O . GLN A 1 396 ? -1.644 -25.509 135.694 1.00 12.28 376 GLN A O 1
ATOM 2991 N N . TRP A 1 397 ? -3.328 -25.700 134.181 1.00 13.31 377 TRP A N 1
ATOM 2992 C CA . TRP A 1 397 ? -2.430 -26.329 133.201 1.00 16.20 377 TRP A CA 1
ATOM 2993 C C . TRP A 1 397 ? -1.362 -25.392 132.709 1.00 13.42 377 TRP A C 1
ATOM 2994 O O . TRP A 1 397 ? -0.263 -25.847 132.458 1.00 16.13 377 TRP A O 1
ATOM 3005 N N . ALA A 1 398 ? -1.627 -24.082 132.623 1.00 13.27 378 ALA A N 1
ATOM 3006 C CA . ALA A 1 398 ? -0.562 -23.088 132.235 1.00 13.33 378 ALA A CA 1
ATOM 3007 C C . ALA A 1 398 ? 0.556 -23.023 133.277 1.00 12.65 378 ALA A C 1
ATOM 3008 O O . ALA A 1 398 ? 1.755 -22.988 132.965 1.00 10.30 378 ALA A O 1
ATOM 3010 N N . ILE A 1 399 ? 0.184 -22.979 134.531 1.00 10.86 379 ILE A N 1
ATOM 3011 C CA . ILE A 1 399 ? 1.165 -22.929 135.612 1.00 11.92 379 ILE A CA 1
ATOM 3012 C C . ILE A 1 399 ? 2.004 -24.239 135.542 1.00 12.92 379 ILE A C 1
ATOM 3013 O O . ILE A 1 399 ? 3.209 -24.206 135.642 1.00 13.83 379 ILE A O 1
ATOM 3018 N N . ILE A 1 400 ? 1.346 -25.365 135.401 1.00 12.00 380 ILE A N 1
ATOM 3019 C CA . ILE A 1 400 ? 2.012 -26.671 135.359 1.00 11.31 380 ILE A CA 1
ATOM 3020 C C . ILE A 1 400 ? 2.908 -26.880 134.155 1.00 12.35 380 ILE A C 1
ATOM 3021 O O . ILE A 1 400 ? 4.117 -27.196 134.306 1.00 14.58 380 ILE A O 1
ATOM 3026 N N . ASP A 1 401 ? 2.376 -26.630 132.968 1.00 13.38 381 ASP A N 1
ATOM 3027 C CA . ASP A 1 401 ? 3.105 -26.893 131.731 1.00 15.82 381 ASP A CA 1
ATOM 3028 C C . ASP A 1 401 ? 4.064 -25.850 131.227 1.00 16.82 381 ASP A C 1
ATOM 3029 O O . ASP A 1 401 ? 4.862 -26.181 130.410 1.00 14.83 381 ASP A O 1
ATOM 3034 N N . GLN A 1 402 ? 3.959 -24.596 131.704 1.00 15.79 382 GLN A N 1
ATOM 3035 C CA . GLN A 1 402 ? 4.866 -23.521 131.366 1.00 15.71 382 GLN A CA 1
ATOM 3036 C C . GLN A 1 402 ? 4.953 -23.308 129.852 1.00 18.13 382 GLN A C 1
ATOM 3037 O O . GLN A 1 402 ? 5.964 -22.978 129.352 1.00 16.38 382 GLN A O 1
ATOM 3043 N N . ALA A 1 403 ? 3.907 -23.615 129.127 1.00 19.17 383 ALA A N 1
ATOM 3044 C CA . ALA A 1 403 ? 3.961 -23.442 127.653 1.00 22.04 383 ALA A CA 1
ATOM 3045 C C . ALA A 1 403 ? 4.144 -21.970 127.277 1.00 22.46 383 ALA A C 1
ATOM 3046 O O . ALA A 1 403 ? 3.626 -21.034 127.948 1.00 18.20 383 ALA A O 1
ATOM 3048 N N . LYS A 1 404 ? 4.908 -21.746 126.209 1.00 24.29 384 LYS A N 1
ATOM 3049 C CA . LYS A 1 404 ? 5.196 -20.384 125.734 1.00 24.43 384 LYS A CA 1
ATOM 3050 C C . LYS A 1 404 ? 3.848 -19.759 125.358 1.00 21.79 384 LYS A C 1
ATOM 3051 O O . LYS A 1 404 ? 2.839 -20.484 125.093 1.00 19.25 384 LYS A O 1
ATOM 3057 N N . ARG A 1 405 ? 3.819 -18.425 125.364 1.00 19.14 385 ARG A N 1
ATOM 3058 C CA . ARG A 1 405 ? 2.602 -17.686 124.948 1.00 21.40 385 ARG A CA 1
ATOM 3059 C C . ARG A 1 405 ? 2.448 -17.815 123.425 1.00 22.46 385 ARG A C 1
ATOM 3060 O O . ARG A 1 405 ? 3.447 -17.918 122.718 1.00 26.04 385 ARG A O 1
ATOM 3068 N N . LEU A 1 406 ? 1.227 -17.819 122.931 1.00 18.80 386 LEU A N 1
ATOM 3069 C CA . LEU A 1 406 ? 1.008 -17.889 121.461 1.00 20.22 386 LEU A CA 1
ATOM 3070 C C . LEU A 1 406 ? 0.969 -16.490 120.839 1.00 23.77 386 LEU A C 1
ATOM 3071 O O . LEU A 1 406 ? 1.631 -16.220 119.843 1.00 20.78 386 LEU A O 1
ATOM 3076 N N . CYS A 1 407 ? 0.159 -15.626 121.444 1.00 20.34 387 CYS A N 1
ATOM 3077 C CA . CYS A 1 407 ? -0.077 -14.303 120.931 1.00 19.70 387 CYS A CA 1
ATOM 3078 C C . CYS A 1 407 ? -0.268 -13.357 122.102 1.00 19.02 387 CYS A C 1
ATOM 3079 O O . CYS A 1 407 ? -0.881 -13.715 123.121 1.00 16.71 387 CYS A O 1
ATOM 3082 N N . VAL A 1 408 ? 0.217 -12.146 121.911 1.00 17.91 388 VAL A N 1
ATOM 3083 C CA . VAL A 1 408 ? -0.064 -11.054 122.809 1.00 17.91 388 VAL A CA 1
ATOM 3084 C C . VAL A 1 408 ? -0.654 -9.863 122.068 1.00 15.57 388 VAL A C 1
ATOM 3085 O O . VAL A 1 408 ? -0.076 -9.340 121.100 1.00 17.14 388 VAL A O 1
ATOM 3089 N N . ILE A 1 409 ? -1.702 -9.333 122.679 1.00 16.29 389 ILE A N 1
ATOM 3090 C CA . ILE A 1 409 ? -2.539 -8.226 122.115 1.00 17.41 389 ILE A CA 1
ATOM 3091 C C . ILE A 1 409 ? -2.610 -7.084 123.129 1.00 17.89 389 ILE A C 1
ATOM 3092 O O . ILE A 1 409 ? -2.930 -7.329 124.310 1.00 18.18 389 ILE A O 1
ATOM 3097 N N . LYS A 1 410 ? -2.227 -5.867 122.717 1.00 16.56 390 LYS A N 1
ATOM 3098 C CA . LYS A 1 410 ? -2.273 -4.663 123.583 1.00 18.22 390 LYS A CA 1
ATOM 3099 C C . LYS A 1 410 ? -3.046 -3.587 122.803 1.00 19.54 390 LYS A C 1
ATOM 3100 O O . LYS A 1 410 ? -2.769 -3.347 121.621 1.00 19.79 390 LYS A O 1
ATOM 3106 N N . ASN A 1 411 ? -4.012 -2.949 123.440 1.00 21.04 391 ASN A N 1
ATOM 3107 C CA . ASN A 1 411 ? -4.793 -1.909 122.780 1.00 20.26 391 ASN A CA 1
ATOM 3108 C C . ASN A 1 411 ? -5.392 -2.457 121.456 1.00 19.79 391 ASN A C 1
ATOM 3109 O O . ASN A 1 411 ? -5.530 -1.702 120.502 1.00 17.61 391 ASN A O 1
ATOM 3114 N N . GLY A 1 412 ? -5.826 -3.724 121.463 1.00 20.02 392 GLY A N 1
ATOM 3115 C CA . GLY A 1 412 ? -6.485 -4.399 120.346 1.00 18.21 392 GLY A CA 1
ATOM 3116 C C . GLY A 1 412 ? -5.633 -4.628 119.117 1.00 20.03 392 GLY A C 1
ATOM 3117 O O . GLY A 1 412 ? -6.173 -4.947 118.045 1.00 17.61 392 GLY A O 1
ATOM 3118 N N . ARG A 1 413 ? -4.311 -4.420 119.247 1.00 18.30 393 ARG A N 1
ATOM 3119 C CA . ARG A 1 413 ? -3.349 -4.696 118.191 1.00 25.02 393 ARG A CA 1
ATOM 3120 C C . ARG A 1 413 ? -2.450 -5.864 118.610 1.00 23.96 393 ARG A C 1
ATOM 3121 O O . ARG A 1 413 ? -2.061 -5.982 119.769 1.00 19.00 393 ARG A O 1
ATOM 3129 N N . ILE A 1 414 ? -2.125 -6.715 117.656 1.00 23.86 394 ILE A N 1
ATOM 3130 C CA . ILE A 1 414 ? -1.212 -7.815 117.903 1.00 21.09 394 ILE A CA 1
ATOM 3131 C C . ILE A 1 414 ? 0.208 -7.310 118.052 1.00 20.84 394 ILE A C 1
ATOM 3132 O O . ILE A 1 414 ? 0.737 -6.666 117.191 1.00 19.17 394 ILE A O 1
ATOM 3137 N N . ILE A 1 415 ? 0.810 -7.529 119.214 1.00 17.34 395 ILE A N 1
ATOM 3138 C CA . ILE A 1 415 ? 2.166 -7.088 119.479 1.00 17.67 395 ILE A CA 1
ATOM 3139 C C . ILE A 1 415 ? 3.209 -8.218 119.597 1.00 16.97 395 ILE A C 1
ATOM 3140 O O . ILE A 1 415 ? 4.405 -7.978 119.380 1.00 21.19 395 ILE A O 1
ATOM 3145 N N . VAL A 1 416 ? 2.753 -9.441 119.894 1.00 17.95 396 VAL A N 1
ATOM 3146 C CA . VAL A 1 416 ? 3.647 -10.590 119.957 1.00 16.78 396 VAL A CA 1
ATOM 3147 C C . VAL A 1 416 ? 2.945 -11.739 119.263 1.00 21.96 396 VAL A C 1
ATOM 3148 O O . VAL A 1 416 ? 1.761 -12.024 119.499 1.00 17.69 396 VAL A O 1
ATOM 3152 N N . LYS A 1 417 ? 3.704 -12.452 118.422 1.00 26.02 397 LYS A N 1
ATOM 3153 C CA . LYS A 1 417 ? 3.209 -13.667 117.772 1.00 29.91 397 LYS A CA 1
ATOM 3154 C C . LYS A 1 417 ? 4.376 -14.634 117.653 1.00 33.95 397 LYS A C 1
ATOM 3155 O O . LYS A 1 417 ? 5.461 -14.261 117.185 1.00 31.39 397 LYS A O 1
ATOM 3161 N N . ASP A 1 418 ? 4.176 -15.832 118.201 1.00 42.02 398 ASP A N 1
ATOM 3162 C CA . ASP A 1 418 ? 5.189 -16.900 118.152 1.00 47.21 398 ASP A CA 1
ATOM 3163 C C . ASP A 1 418 ? 6.576 -16.370 118.563 1.00 40.66 398 ASP A C 1
ATOM 3164 O O . ASP A 1 418 ? 7.502 -16.433 117.786 1.00 45.06 398 ASP A O 1
ATOM 3169 N N . GLU A 1 419 ? 6.690 -15.845 119.785 1.00 44.49 399 GLU A N 1
ATOM 3170 C CA . GLU A 1 419 ? 7.977 -15.441 120.404 1.00 41.52 399 GLU A CA 1
ATOM 3171 C C . GLU A 1 419 ? 8.745 -14.302 119.761 1.00 32.82 399 GLU A C 1
ATOM 3172 O O . GLU A 1 419 ? 9.940 -14.107 120.041 1.00 30.94 399 GLU A O 1
ATOM 3178 N N . VAL A 1 420 ? 8.057 -13.485 118.990 1.00 24.67 400 VAL A N 1
ATOM 3179 C CA . VAL A 1 420 ? 8.643 -12.326 118.436 1.00 25.87 400 VAL A CA 1
ATOM 3180 C C . VAL A 1 420 ? 7.713 -11.156 118.692 1.00 24.80 400 VAL A C 1
ATOM 3181 O O . VAL A 1 420 ? 6.504 -11.265 118.491 1.00 24.52 400 VAL A O 1
ATOM 3185 N N . ILE A 1 421 ? 8.302 -10.035 119.056 1.00 22.28 401 ILE A N 1
ATOM 3186 C CA . ILE A 1 421 ? 7.614 -8.762 119.056 1.00 24.28 401 ILE A CA 1
ATOM 3187 C C . ILE A 1 421 ? 7.431 -8.249 117.599 1.00 26.44 401 ILE A C 1
ATOM 3188 O O . ILE A 1 421 ? 8.418 -7.966 116.888 1.00 24.83 401 ILE A O 1
ATOM 3193 N N . VAL A 1 422 ? 6.171 -8.120 117.194 1.00 28.60 402 VAL A N 1
ATOM 3194 C CA . VAL A 1 422 ? 5.802 -7.750 115.826 1.00 31.75 402 VAL A CA 1
ATOM 3195 C C . VAL A 1 422 ? 5.153 -6.379 115.760 1.00 41.89 402 VAL A C 1
ATOM 3196 O O . VAL A 1 422 ? 4.543 -6.043 114.742 1.00 41.82 402 VAL A O 1
ATOM 3200 N N . ALA A 1 423 ? 5.259 -5.596 116.843 1.00 48.51 403 ALA A N 1
ATOM 3201 C CA . ALA A 1 423 ? 4.490 -4.347 116.972 1.00 51.08 403 ALA A CA 1
ATOM 3202 C C . ALA A 1 423 ? 5.069 -3.252 116.090 1.00 52.56 403 ALA A C 1
ATOM 3203 O O . ALA A 1 423 ? 6.281 -3.138 115.915 1.00 56.56 403 ALA A O 1
ATOM 3206 N N . ASP B 1 24 ? 38.537 -41.714 111.913 1.00 39.89 4 ASP B N 1
ATOM 3207 C CA . ASP B 1 24 ? 38.317 -40.493 112.726 1.00 40.51 4 ASP B CA 1
ATOM 3208 C C . ASP B 1 24 ? 36.862 -40.367 113.279 1.00 36.65 4 ASP B C 1
ATOM 3209 O O . ASP B 1 24 ? 36.081 -41.321 113.323 1.00 38.21 4 ASP B O 1
ATOM 3214 N N . PHE B 1 25 ? 36.477 -39.164 113.641 1.00 27.11 5 PHE B N 1
ATOM 3215 C CA . PHE B 1 25 ? 35.436 -39.049 114.652 1.00 24.55 5 PHE B CA 1
ATOM 3216 C C . PHE B 1 25 ? 34.056 -39.350 114.093 1.00 22.41 5 PHE B C 1
ATOM 3217 O O . PHE B 1 25 ? 33.763 -39.002 112.975 1.00 18.54 5 PHE B O 1
ATOM 3225 N N . ASP B 1 26 ? 33.201 -39.973 114.887 1.00 19.22 6 ASP B N 1
ATOM 3226 C CA . ASP B 1 26 ? 31.791 -40.199 114.519 1.00 21.65 6 ASP B CA 1
ATOM 3227 C C . ASP B 1 26 ? 30.972 -38.920 114.727 1.00 21.48 6 ASP B C 1
ATOM 3228 O O . ASP B 1 26 ? 29.971 -38.688 114.027 1.00 20.57 6 ASP B O 1
ATOM 3233 N N . LEU B 1 27 ? 31.406 -38.085 115.679 1.00 20.53 7 LEU B N 1
ATOM 3234 C CA . LEU B 1 27 ? 30.726 -36.835 116.030 1.00 19.09 7 LEU B CA 1
ATOM 3235 C C . LEU B 1 27 ? 31.702 -35.878 116.648 1.00 16.01 7 LEU B C 1
ATOM 3236 O O . LEU B 1 27 ? 32.585 -36.312 117.446 1.00 16.86 7 LEU B O 1
ATOM 3241 N N . ILE B 1 28 ? 31.560 -34.590 116.315 1.00 13.28 8 ILE B N 1
ATOM 3242 C CA . ILE B 1 28 ? 32.334 -33.534 116.957 1.00 14.02 8 ILE B CA 1
ATOM 3243 C C . ILE B 1 28 ? 31.439 -32.428 117.414 1.00 14.43 8 ILE B C 1
ATOM 3244 O O . ILE B 1 28 ? 30.610 -31.973 116.636 1.00 12.26 8 ILE B O 1
ATOM 3249 N N . ILE B 1 29 ? 31.542 -32.090 118.713 1.00 14.19 9 ILE B N 1
ATOM 3250 C CA . ILE B 1 29 ? 30.881 -30.957 119.224 1.00 14.91 9 ILE B CA 1
ATOM 3251 C C . ILE B 1 29 ? 31.843 -29.806 119.230 1.00 16.57 9 ILE B C 1
ATOM 3252 O O . ILE B 1 29 ? 32.855 -29.873 119.957 1.00 15.49 9 ILE B O 1
ATOM 3257 N N . ARG B 1 30 ? 31.571 -28.775 118.431 1.00 16.14 10 ARG B N 1
ATOM 3258 C CA . ARG B 1 30 ? 32.447 -27.581 118.399 1.00 17.55 10 ARG B CA 1
ATOM 3259 C C . ARG B 1 30 ? 32.110 -26.520 119.442 1.00 18.32 10 ARG B C 1
ATOM 3260 O O . ARG B 1 30 ? 30.944 -26.279 119.744 1.00 17.38 10 ARG B O 1
ATOM 3268 N N . ASN B 1 31 ? 33.154 -25.917 119.993 1.00 20.14 11 ASN B N 1
ATOM 3269 C CA . ASN B 1 31 ? 33.013 -24.666 120.757 1.00 21.84 11 ASN B CA 1
ATOM 3270 C C . ASN B 1 31 ? 32.129 -24.886 122.011 1.00 22.47 11 ASN B C 1
ATOM 3271 O O . ASN B 1 31 ? 31.213 -24.092 122.296 1.00 21.48 11 ASN B O 1
ATOM 3276 N N . ALA B 1 32 ? 32.490 -25.919 122.747 1.00 18.01 12 ALA B N 1
ATOM 3277 C CA . ALA B 1 32 ? 31.742 -26.339 123.939 1.00 18.08 12 ALA B CA 1
ATOM 3278 C C . ALA B 1 32 ? 32.349 -25.738 125.154 1.00 18.03 12 ALA B C 1
ATOM 3279 O O . ALA B 1 32 ? 33.516 -26.092 125.506 1.00 20.81 12 ALA B O 1
ATOM 3281 N N . TYR B 1 33 ? 31.600 -24.897 125.872 1.00 19.75 13 TYR B N 1
ATOM 3282 C CA . TYR B 1 33 ? 32.079 -24.435 127.204 1.00 17.70 13 TYR B CA 1
ATOM 3283 C C . TYR B 1 33 ? 31.958 -25.597 128.160 1.00 18.70 13 TYR B C 1
ATOM 3284 O O . TYR B 1 33 ? 30.874 -26.168 128.325 1.00 15.11 13 TYR B O 1
ATOM 3293 N N . LEU B 1 34 ? 33.053 -25.948 128.836 1.00 20.23 14 LEU B N 1
ATOM 3294 C CA . LEU B 1 34 ? 33.036 -27.002 129.883 1.00 18.71 14 LEU B CA 1
ATOM 3295 C C . LEU B 1 34 ? 33.237 -26.464 131.301 1.00 19.29 14 LEU B C 1
ATOM 3296 O O . LEU B 1 34 ? 34.245 -25.837 131.613 1.00 19.72 14 LEU B O 1
ATOM 3301 N N . SER B 1 35 ? 32.236 -26.653 132.156 1.00 18.78 15 SER B N 1
ATOM 3302 C CA . SER B 1 35 ? 32.201 -25.912 133.417 1.00 23.29 15 SER B CA 1
ATOM 3303 C C . SER B 1 35 ? 33.364 -26.406 134.305 1.00 23.70 15 SER B C 1
ATOM 3304 O O . SER B 1 35 ? 34.047 -25.599 134.924 1.00 26.94 15 SER B O 1
ATOM 3307 N N . GLU B 1 36 ? 33.619 -27.712 134.335 1.00 24.36 16 GLU B N 1
ATOM 3308 C CA . GLU B 1 36 ? 34.675 -28.235 135.191 1.00 27.58 16 GLU B CA 1
ATOM 3309 C C . GLU B 1 36 ? 36.058 -27.736 134.753 1.00 28.12 16 GLU B C 1
ATOM 3310 O O . GLU B 1 36 ? 36.934 -27.584 135.585 1.00 30.03 16 GLU B O 1
ATOM 3316 N N . LYS B 1 37 ? 36.277 -27.466 133.464 1.00 27.57 17 LYS B N 1
ATOM 3317 C CA . LYS B 1 37 ? 37.585 -26.973 133.010 1.00 25.55 17 LYS B CA 1
ATOM 3318 C C . LYS B 1 37 ? 37.622 -25.460 132.854 1.00 26.13 17 LYS B C 1
ATOM 3319 O O . LYS B 1 37 ? 38.682 -24.877 132.671 1.00 31.10 17 LYS B O 1
ATOM 3325 N N . ASP B 1 38 ? 36.454 -24.819 132.911 1.00 24.02 18 ASP B N 1
ATOM 3326 C CA . ASP B 1 38 ? 36.281 -23.393 132.759 1.00 22.66 18 ASP B CA 1
ATOM 3327 C C . ASP B 1 38 ? 36.914 -22.836 131.478 1.00 26.61 18 ASP B C 1
ATOM 3328 O O . ASP B 1 38 ? 37.649 -21.823 131.498 1.00 24.79 18 ASP B O 1
ATOM 3333 N N . SER B 1 39 ? 36.609 -23.494 130.363 1.00 25.61 19 SER B N 1
ATOM 3334 C CA . SER B 1 39 ? 37.055 -23.048 129.068 1.00 28.92 19 SER B CA 1
ATOM 3335 C C . SER B 1 39 ? 36.285 -23.763 127.962 1.00 23.55 19 SER B C 1
ATOM 3336 O O . SER B 1 39 ? 35.510 -24.700 128.226 1.00 24.58 19 SER B O 1
ATOM 3339 N N . VAL B 1 40 ? 36.518 -23.321 126.729 1.00 22.24 20 VAL B N 1
ATOM 3340 C CA . VAL B 1 40 ? 35.799 -23.770 125.545 1.00 21.45 20 VAL B CA 1
ATOM 3341 C C . VAL B 1 40 ? 36.705 -24.748 124.769 1.00 22.57 20 VAL B C 1
ATOM 3342 O O . VAL B 1 40 ? 37.899 -24.526 124.596 1.00 18.52 20 VAL B O 1
ATOM 3346 N N . TYR B 1 41 ? 36.135 -25.885 124.425 1.00 18.90 21 TYR B N 1
ATOM 3347 C CA . TYR B 1 41 ? 36.825 -26.946 123.708 1.00 21.29 21 TYR B CA 1
ATOM 3348 C C . TYR B 1 41 ? 35.974 -27.591 122.623 1.00 23.44 21 TYR B C 1
ATOM 3349 O O . TYR B 1 41 ? 34.708 -27.556 122.691 1.00 19.75 21 TYR B O 1
ATOM 3358 N N . ASP B 1 42 ? 36.661 -28.202 121.643 1.00 20.36 22 ASP B N 1
ATOM 3359 C CA . ASP B 1 42 ? 36.003 -29.144 120.745 1.00 22.39 22 ASP B CA 1
ATOM 3360 C C . ASP B 1 42 ? 36.030 -30.536 121.383 1.00 17.90 22 ASP B C 1
ATOM 3361 O O . ASP B 1 42 ? 37.005 -30.912 122.020 1.00 19.65 22 ASP B O 1
ATOM 3366 N N . ILE B 1 43 ? 34.961 -31.291 121.208 1.00 17.45 23 ILE B N 1
ATOM 3367 C CA . ILE B 1 43 ? 34.818 -32.620 121.745 1.00 17.12 23 ILE B CA 1
ATOM 3368 C C . ILE B 1 43 ? 34.649 -33.628 120.642 1.00 18.58 23 ILE B C 1
ATOM 3369 O O . ILE B 1 43 ? 33.703 -33.580 119.887 1.00 18.77 23 ILE B O 1
ATOM 3374 N N . GLY B 1 44 ? 35.542 -34.587 120.631 1.00 18.58 24 GLY B N 1
ATOM 3375 C CA . GLY B 1 44 ? 35.519 -35.613 119.621 1.00 19.77 24 GLY B CA 1
ATOM 3376 C C . GLY B 1 44 ? 35.014 -36.917 120.199 1.00 20.36 24 GLY B C 1
ATOM 3377 O O . GLY B 1 44 ? 35.475 -37.334 121.245 1.00 20.61 24 GLY B O 1
ATOM 3378 N N . ILE B 1 45 ? 34.112 -37.575 119.461 1.00 17.37 25 ILE B N 1
ATOM 3379 C CA . ILE B 1 45 ? 33.409 -38.777 119.911 1.00 18.46 25 ILE B CA 1
ATOM 3380 C C . ILE B 1 45 ? 33.522 -39.871 118.868 1.00 18.21 25 ILE B C 1
ATOM 3381 O O . ILE B 1 45 ? 33.337 -39.606 117.663 1.00 18.10 25 ILE B O 1
ATOM 3386 N N . VAL B 1 46 ? 33.799 -41.091 119.343 1.00 18.33 26 VAL B N 1
ATOM 3387 C CA . VAL B 1 46 ? 33.750 -42.304 118.510 1.00 18.43 26 VAL B CA 1
ATOM 3388 C C . VAL B 1 46 ? 32.959 -43.372 119.248 1.00 17.67 26 VAL B C 1
ATOM 3389 O O . VAL B 1 46 ? 33.204 -43.679 120.414 1.00 19.30 26 VAL B O 1
ATOM 3393 N N . GLY B 1 47 ? 31.996 -43.951 118.577 1.00 17.97 27 GLY B N 1
ATOM 3394 C CA . GLY B 1 47 ? 31.113 -44.885 119.229 1.00 18.79 27 GLY B CA 1
ATOM 3395 C C . GLY B 1 47 ? 30.394 -44.155 120.365 1.00 21.70 27 GLY B C 1
ATOM 3396 O O . GLY B 1 47 ? 29.942 -43.028 120.193 1.00 21.52 27 GLY B O 1
ATOM 3397 N N . ASP B 1 48 ? 30.288 -44.807 121.537 1.00 23.82 28 ASP B N 1
ATOM 3398 C CA . ASP B 1 48 ? 29.599 -44.203 122.713 1.00 20.92 28 ASP B CA 1
ATOM 3399 C C . ASP B 1 48 ? 30.564 -43.533 123.652 1.00 20.49 28 ASP B C 1
ATOM 3400 O O . ASP B 1 48 ? 30.252 -43.308 124.811 1.00 18.54 28 ASP B O 1
ATOM 3405 N N . ARG B 1 49 ? 31.753 -43.229 123.151 1.00 18.17 29 ARG B N 1
ATOM 3406 C CA . ARG B 1 49 ? 32.806 -42.702 123.946 1.00 18.13 29 ARG B CA 1
ATOM 3407 C C . ARG B 1 49 ? 33.314 -41.357 123.489 1.00 18.08 29 ARG B C 1
ATOM 3408 O O . ARG B 1 49 ? 33.492 -41.064 122.296 1.00 17.04 29 ARG B O 1
ATOM 3416 N N . ILE B 1 50 ? 33.638 -40.564 124.490 1.00 17.65 30 ILE B N 1
ATOM 3417 C CA . ILE B 1 50 ? 34.405 -39.367 124.323 1.00 15.39 30 ILE B CA 1
ATOM 3418 C C . ILE B 1 50 ? 35.874 -39.749 124.188 1.00 19.25 30 ILE B C 1
ATOM 3419 O O . ILE B 1 50 ? 36.443 -40.438 125.069 1.00 21.15 30 ILE B O 1
ATOM 3424 N N . ILE B 1 51 ? 36.482 -39.310 123.067 1.00 19.42 31 ILE B N 1
ATOM 3425 C CA . ILE B 1 51 ? 37.863 -39.695 122.691 1.00 24.39 31 ILE B CA 1
ATOM 3426 C C . ILE B 1 51 ? 38.856 -38.565 122.826 1.00 23.62 31 ILE B C 1
ATOM 3427 O O . ILE B 1 51 ? 40.025 -38.797 123.078 1.00 27.20 31 ILE B O 1
ATOM 3432 N N . LYS B 1 52 ? 38.427 -37.343 122.525 1.00 22.40 32 LYS B N 1
ATOM 3433 C CA . LYS B 1 52 ? 39.327 -36.235 122.533 1.00 21.60 32 LYS B CA 1
ATOM 3434 C C . LYS B 1 52 ? 38.640 -34.943 123.010 1.00 21.27 32 LYS B C 1
ATOM 3435 O O . LYS B 1 52 ? 37.536 -34.691 122.661 1.00 15.78 32 LYS B O 1
ATOM 3441 N N . ILE B 1 53 ? 39.318 -34.163 123.838 1.00 19.71 33 ILE B N 1
ATOM 3442 C CA . ILE B 1 53 ? 38.851 -32.833 124.227 1.00 18.25 33 ILE B CA 1
ATOM 3443 C C . ILE B 1 53 ? 40.030 -31.873 123.998 1.00 18.43 33 ILE B C 1
ATOM 3444 O O . ILE B 1 53 ? 41.017 -31.943 124.720 1.00 20.34 33 ILE B O 1
ATOM 3449 N N . GLU B 1 54 ? 39.895 -30.972 123.020 1.00 19.90 34 GLU B N 1
ATOM 3450 C CA . GLU B 1 54 ? 40.964 -30.084 122.641 1.00 22.58 34 GLU B CA 1
ATOM 3451 C C . GLU B 1 54 ? 40.460 -28.723 122.288 1.00 22.02 34 GLU B C 1
ATOM 3452 O O . GLU B 1 54 ? 39.361 -28.580 121.765 1.00 21.72 34 GLU B O 1
ATOM 3458 N N . ALA B 1 55 ? 41.312 -27.720 122.463 1.00 20.57 35 ALA B N 1
ATOM 3459 C CA . ALA B 1 55 ? 40.969 -26.353 122.154 1.00 28.14 35 ALA B CA 1
ATOM 3460 C C . ALA B 1 55 ? 40.455 -26.212 120.727 1.00 30.40 35 ALA B C 1
ATOM 3461 O O . ALA B 1 55 ? 39.589 -25.392 120.473 1.00 20.47 35 ALA B O 1
ATOM 3463 N N . LYS B 1 56 ? 41.019 -27.008 119.809 1.00 25.04 36 LYS B N 1
ATOM 3464 C CA . LYS B 1 56 ? 40.553 -27.095 118.430 1.00 28.23 36 LYS B CA 1
ATOM 3465 C C . LYS B 1 56 ? 40.872 -28.498 117.882 1.00 25.85 36 LYS B C 1
ATOM 3466 O O . LYS B 1 56 ? 42.003 -28.971 118.018 1.00 26.85 36 LYS B O 1
ATOM 3472 N N . ILE B 1 57 ? 39.887 -29.187 117.294 1.00 21.18 37 ILE B N 1
ATOM 3473 C CA . ILE B 1 57 ? 40.091 -30.496 116.699 1.00 22.18 37 ILE B CA 1
ATOM 3474 C C . ILE B 1 57 ? 40.236 -30.245 115.201 1.00 28.32 37 ILE B C 1
ATOM 3475 O O . ILE B 1 57 ? 39.327 -29.728 114.526 1.00 21.38 37 ILE B O 1
ATOM 3480 N N . GLU B 1 58 ? 41.386 -30.663 114.667 1.00 30.73 38 GLU B N 1
ATOM 3481 C CA . GLU B 1 58 ? 41.714 -30.365 113.275 1.00 33.52 38 GLU B CA 1
ATOM 3482 C C . GLU B 1 58 ? 40.911 -31.292 112.394 1.00 24.75 38 GLU B C 1
ATOM 3483 O O . GLU B 1 58 ? 40.748 -32.473 112.686 1.00 32.09 38 GLU B O 1
ATOM 3489 N N . GLY B 1 59 ? 40.414 -30.756 111.294 1.00 28.60 39 GLY B N 1
ATOM 3490 C CA . GLY B 1 59 ? 39.777 -31.593 110.304 1.00 28.43 39 GLY B CA 1
ATOM 3491 C C . GLY B 1 59 ? 38.296 -31.468 110.498 1.00 30.28 39 GLY B C 1
ATOM 3492 O O . GLY B 1 59 ? 37.840 -30.766 111.408 1.00 27.13 39 GLY B O 1
ATOM 3493 N N . THR B 1 60 ? 37.547 -32.145 109.650 1.00 29.08 40 THR B N 1
ATOM 3494 C CA . THR B 1 60 ? 36.082 -32.084 109.659 1.00 25.98 40 THR B CA 1
ATOM 3495 C C . THR B 1 60 ? 35.590 -33.502 109.571 1.00 25.20 40 THR B C 1
ATOM 3496 O O . THR B 1 60 ? 36.322 -34.420 109.088 1.00 26.94 40 THR B O 1
ATOM 3500 N N . VAL B 1 61 ? 34.378 -33.723 110.084 1.00 19.67 41 VAL B N 1
ATOM 3501 C CA . VAL B 1 61 ? 33.686 -34.961 109.950 1.00 15.30 41 VAL B CA 1
ATOM 3502 C C . VAL B 1 61 ? 32.226 -34.683 109.519 1.00 15.84 41 VAL B C 1
ATOM 3503 O O . VAL B 1 61 ? 31.734 -33.539 109.573 1.00 17.51 41 VAL B O 1
ATOM 3507 N N . LYS B 1 62 ? 31.570 -35.738 109.104 1.00 15.55 42 LYS B N 1
ATOM 3508 C CA . LYS B 1 62 ? 30.170 -35.646 108.631 1.00 18.73 42 LYS B CA 1
ATOM 3509 C C . LYS B 1 62 ? 29.224 -34.960 109.641 1.00 23.48 42 LYS B C 1
ATOM 3510 O O . LYS B 1 62 ? 28.476 -34.033 109.303 1.00 19.02 42 LYS B O 1
ATOM 3516 N N . ASP B 1 63 ? 29.260 -35.464 110.867 1.00 22.87 43 ASP B N 1
ATOM 3517 C CA . ASP B 1 63 ? 28.258 -35.071 111.912 1.00 24.30 43 ASP B CA 1
ATOM 3518 C C . ASP B 1 63 ? 28.924 -34.175 112.911 1.00 21.85 43 ASP B C 1
ATOM 3519 O O . ASP B 1 63 ? 29.878 -34.610 113.596 1.00 21.37 43 ASP B O 1
ATOM 3524 N N . GLU B 1 64 ? 28.546 -32.901 112.896 1.00 19.11 44 GLU B N 1
ATOM 3525 C CA . GLU B 1 64 ? 29.084 -31.949 113.837 1.00 21.51 44 GLU B CA 1
ATOM 3526 C C . GLU B 1 64 ? 27.906 -31.187 114.439 1.00 25.60 44 GLU B C 1
ATOM 3527 O O . GLU B 1 64 ? 26.882 -31.046 113.781 1.00 21.02 44 GLU B O 1
ATOM 3533 N N . ILE B 1 65 ? 28.091 -30.753 115.690 1.00 16.12 45 ILE B N 1
ATOM 3534 C CA . ILE B 1 65 ? 27.179 -29.837 116.380 1.00 19.40 45 ILE B CA 1
ATOM 3535 C C . ILE B 1 65 ? 28.015 -28.680 116.890 1.00 18.27 45 ILE B C 1
ATOM 3536 O O . ILE B 1 65 ? 29.013 -28.884 117.572 1.00 19.54 45 ILE B O 1
ATOM 3541 N N . ASP B 1 66 ? 27.583 -27.462 116.597 1.00 19.76 46 ASP B N 1
ATOM 3542 C CA . ASP B 1 66 ? 28.229 -26.313 117.084 1.00 18.01 46 ASP B CA 1
ATOM 3543 C C . ASP B 1 66 ? 27.551 -25.729 118.314 1.00 18.31 46 ASP B C 1
ATOM 3544 O O . ASP B 1 66 ? 26.498 -25.160 118.199 1.00 16.58 46 ASP B O 1
ATOM 3549 N N . ALA B 1 67 ? 28.192 -25.806 119.468 1.00 15.01 47 ALA B N 1
ATOM 3550 C CA . ALA B 1 67 ? 27.604 -25.298 120.709 1.00 15.68 47 ALA B CA 1
ATOM 3551 C C . ALA B 1 67 ? 27.695 -23.758 120.794 1.00 21.64 47 ALA B C 1
ATOM 3552 O O . ALA B 1 67 ? 27.068 -23.124 121.687 1.00 17.55 47 ALA B O 1
ATOM 3554 N N . LYS B 1 68 ? 28.543 -23.169 119.923 1.00 18.75 48 LYS B N 1
ATOM 3555 C CA . LYS B 1 68 ? 28.690 -21.725 119.807 1.00 21.19 48 LYS B CA 1
ATOM 3556 C C . LYS B 1 68 ? 29.090 -21.036 121.118 1.00 19.83 48 LYS B C 1
ATOM 3557 O O . LYS B 1 68 ? 28.656 -19.900 121.396 1.00 20.00 48 LYS B O 1
ATOM 3563 N N . GLY B 1 69 ? 29.969 -21.671 121.889 1.00 16.62 49 GLY B N 1
ATOM 3564 C CA . GLY B 1 69 ? 30.465 -21.140 123.103 1.00 15.78 49 GLY B CA 1
ATOM 3565 C C . GLY B 1 69 ? 29.593 -21.343 124.307 1.00 18.08 49 GLY B C 1
ATOM 3566 O O . GLY B 1 69 ? 29.969 -20.975 125.417 1.00 16.19 49 GLY B O 1
ATOM 3567 N N . ASN B 1 70 ? 28.448 -21.977 124.124 1.00 18.43 50 ASN B N 1
ATOM 3568 C CA . ASN B 1 70 ? 27.593 -22.254 125.260 1.00 18.50 50 ASN B CA 1
ATOM 3569 C C . ASN B 1 70 ? 28.007 -23.536 126.019 1.00 18.28 50 ASN B C 1
ATOM 3570 O O . ASN B 1 70 ? 28.830 -24.332 125.558 1.00 13.13 50 ASN B O 1
ATOM 3575 N N . LEU B 1 71 ? 27.399 -23.708 127.203 1.00 17.18 51 LEU B N 1
ATOM 3576 C CA . LEU B 1 71 ? 27.621 -24.874 128.040 1.00 16.72 51 LEU B CA 1
ATOM 3577 C C . LEU B 1 71 ? 27.201 -26.176 127.398 1.00 14.56 51 LEU B C 1
ATOM 3578 O O . LEU B 1 71 ? 26.112 -26.292 126.834 1.00 12.61 51 LEU B O 1
ATOM 3583 N N . VAL B 1 72 ? 28.091 -27.161 127.496 1.00 13.89 52 VAL B N 1
ATOM 3584 C CA . VAL B 1 72 ? 27.770 -28.561 127.212 1.00 14.35 52 VAL B CA 1
ATOM 3585 C C . VAL B 1 72 ? 27.996 -29.314 128.494 1.00 12.67 52 VAL B C 1
ATOM 3586 O O . VAL B 1 72 ? 29.015 -29.132 129.143 1.00 13.51 52 VAL B O 1
ATOM 3590 N N . SER B 1 73 ? 26.997 -30.119 128.883 1.00 14.18 53 SER B N 1
ATOM 3591 C CA . SER B 1 73 ? 26.928 -30.780 130.183 1.00 14.03 53 SER B CA 1
ATOM 3592 C C . SER B 1 73 ? 26.828 -32.306 129.957 1.00 14.92 53 SER B C 1
ATOM 3593 O O . SER B 1 73 ? 26.213 -32.732 128.974 1.00 14.26 53 SER B O 1
ATOM 3596 N N . PRO B 1 74 ? 27.231 -33.109 130.966 1.00 11.87 54 PRO B N 1
ATOM 3597 C CA . PRO B 1 74 ? 26.816 -34.516 130.939 1.00 14.30 54 PRO B CA 1
ATOM 3598 C C . PRO B 1 74 ? 25.282 -34.538 131.056 1.00 14.73 54 PRO B C 1
ATOM 3599 O O . PRO B 1 74 ? 24.684 -33.509 131.458 1.00 17.74 54 PRO B O 1
ATOM 3603 N N . GLY B 1 75 ? 24.648 -35.636 130.673 1.00 14.82 55 GLY B N 1
ATOM 3604 C CA . GLY B 1 75 ? 23.205 -35.786 130.768 1.00 12.71 55 GLY B CA 1
ATOM 3605 C C . GLY B 1 75 ? 22.687 -35.644 132.195 1.00 12.50 55 GLY B C 1
ATOM 3606 O O . GLY B 1 75 ? 23.323 -36.065 133.164 1.00 12.13 55 GLY B O 1
ATOM 3607 N N . PHE B 1 76 ? 21.516 -35.041 132.360 1.00 11.60 56 PHE B N 1
ATOM 3608 C CA . PHE B 1 76 ? 21.012 -34.838 133.695 1.00 10.93 56 PHE B CA 1
ATOM 3609 C C . PHE B 1 76 ? 20.508 -36.153 134.262 1.00 10.63 56 PHE B C 1
ATOM 3610 O O . PHE B 1 76 ? 20.146 -37.105 133.522 1.00 10.00 56 PHE B O 1
ATOM 3618 N N . VAL B 1 77 ? 20.473 -36.212 135.585 1.00 10.28 57 VAL B N 1
ATOM 3619 C CA . VAL B 1 77 ? 20.106 -37.427 136.273 1.00 11.90 57 VAL B CA 1
ATOM 3620 C C . VAL B 1 77 ? 18.890 -37.068 137.109 1.00 12.03 57 VAL B C 1
ATOM 3621 O O . VAL B 1 77 ? 19.006 -36.230 137.985 1.00 12.25 57 VAL B O 1
ATOM 3625 N N . ASP B 1 78 ? 17.768 -37.670 136.748 1.00 10.59 58 ASP B N 1
ATOM 3626 C CA . ASP B 1 78 ? 16.501 -37.585 137.484 1.00 11.74 58 ASP B CA 1
ATOM 3627 C C . ASP B 1 78 ? 16.457 -38.817 138.329 1.00 8.73 58 ASP B C 1
ATOM 3628 O O . ASP B 1 78 ? 15.920 -39.860 137.972 1.00 10.24 58 ASP B O 1
ATOM 3633 N N . ALA B 1 79 ? 16.915 -38.653 139.578 1.00 10.75 59 ALA B N 1
ATOM 3634 C CA . ALA B 1 79 ? 17.181 -39.807 140.430 1.00 9.40 59 ALA B CA 1
ATOM 3635 C C . ALA B 1 79 ? 15.963 -40.499 141.131 1.00 10.66 59 ALA B C 1
ATOM 3636 O O . ALA B 1 79 ? 16.127 -41.446 141.874 1.00 11.18 59 ALA B O 1
ATOM 3638 N N . HIS B 1 80 ? 14.731 -40.071 140.835 1.00 10.23 60 HIS B N 1
ATOM 3639 C CA . HIS B 1 80 ? 13.524 -40.586 141.494 1.00 10.75 60 HIS B CA 1
ATOM 3640 C C . HIS B 1 80 ? 12.306 -40.165 140.739 1.00 10.25 60 HIS B C 1
ATOM 3641 O O . HIS B 1 80 ? 11.863 -39.007 140.861 1.00 10.99 60 HIS B O 1
ATOM 3648 N N . THR B 1 81 ? 11.737 -41.109 140.010 1.00 9.10 61 THR B N 1
ATOM 3649 C CA . THR B 1 81 ? 10.481 -40.918 139.352 1.00 11.09 61 THR B CA 1
ATOM 3650 C C . THR B 1 81 ? 9.447 -42.054 139.611 1.00 12.49 61 THR B C 1
ATOM 3651 O O . THR B 1 81 ? 9.744 -43.043 140.311 1.00 12.27 61 THR B O 1
ATOM 3655 N N . HIS B 1 82 ? 8.233 -41.843 139.108 1.00 10.25 62 HIS B N 1
ATOM 3656 C CA . HIS B 1 82 ? 7.150 -42.784 139.100 1.00 11.59 62 HIS B CA 1
ATOM 3657 C C . HIS B 1 82 ? 6.515 -42.899 137.686 1.00 10.36 62 HIS B C 1
ATOM 3658 O O . HIS B 1 82 ? 5.408 -42.473 137.428 1.00 12.57 62 HIS B O 1
ATOM 3665 N N . MET B 1 83 ? 7.253 -43.471 136.761 1.00 11.99 63 MET B N 1
ATOM 3666 C CA . MET B 1 83 ? 6.906 -43.386 135.327 1.00 14.18 63 MET B CA 1
ATOM 3667 C C . MET B 1 83 ? 5.620 -44.171 135.059 1.00 13.76 63 MET B C 1
ATOM 3668 O O . MET B 1 83 ? 4.827 -43.843 134.138 1.00 11.80 63 MET B O 1
ATOM 3673 N N . ASP B 1 84 ? 5.412 -45.202 135.889 1.00 17.40 64 ASP B N 1
ATOM 3674 C CA . ASP B 1 84 ? 4.248 -46.108 135.759 1.00 15.53 64 ASP B CA 1
ATOM 3675 C C . ASP B 1 84 ? 2.892 -45.449 135.822 1.00 16.43 64 ASP B C 1
ATOM 3676 O O . ASP B 1 84 ? 1.940 -45.751 135.033 1.00 16.54 64 ASP B O 1
ATOM 3681 N N . LYS B 1 85 ? 2.766 -44.494 136.690 1.00 14.72 65 LYS B N 1
ATOM 3682 C CA . LYS B 1 85 ? 1.484 -43.838 136.939 1.00 13.22 65 LYS B CA 1
ATOM 3683 C C . LYS B 1 85 ? 1.535 -42.353 136.540 1.00 13.81 65 LYS B C 1
ATOM 3684 O O . LYS B 1 85 ? 0.639 -41.625 136.842 1.00 14.02 65 LYS B O 1
ATOM 3690 N N . SER B 1 86 ? 2.553 -41.944 135.768 1.00 13.59 66 SER B N 1
ATOM 3691 C CA . SER B 1 86 ? 2.600 -40.556 135.334 1.00 12.26 66 SER B CA 1
ATOM 3692 C C . SER B 1 86 ? 1.510 -40.258 134.299 1.00 14.70 66 SER B C 1
ATOM 3693 O O . SER B 1 86 ? 1.023 -41.161 133.598 1.00 15.84 66 SER B O 1
ATOM 3696 N N . PHE B 1 87 ? 1.166 -38.959 134.210 1.00 13.56 67 PHE B N 1
ATOM 3697 C CA . PHE B 1 87 ? 0.216 -38.376 133.272 1.00 15.12 67 PHE B CA 1
ATOM 3698 C C . PHE B 1 87 ? -1.229 -38.804 133.490 1.00 16.89 67 PHE B C 1
ATOM 3699 O O . PHE B 1 87 ? -2.144 -38.400 132.719 1.00 18.97 67 PHE B O 1
ATOM 3707 N N . THR B 1 88 ? -1.493 -39.507 134.558 1.00 15.26 68 THR B N 1
ATOM 3708 C CA . THR B 1 88 ? -2.853 -39.857 134.922 1.00 14.35 68 THR B CA 1
ATOM 3709 C C . THR B 1 88 ? -3.768 -38.755 135.362 1.00 17.07 68 THR B C 1
ATOM 3710 O O . THR B 1 88 ? -5.027 -38.940 135.419 1.00 15.22 68 THR B O 1
ATOM 3714 N N . SER B 1 89 ? -3.220 -37.555 135.634 1.00 17.01 69 SER B N 1
ATOM 3715 C CA . SER B 1 89 ? -4.092 -36.407 135.930 1.00 15.41 69 SER B CA 1
ATOM 3716 C C . SER B 1 89 ? -4.566 -35.692 134.696 1.00 17.20 69 SER B C 1
ATOM 3717 O O . SER B 1 89 ? -5.394 -34.773 134.782 1.00 19.19 69 SER B O 1
ATOM 3720 N N . THR B 1 90 ? -4.058 -36.087 133.535 1.00 18.21 70 THR B N 1
ATOM 3721 C CA . THR B 1 90 ? -4.361 -35.373 132.291 1.00 19.68 70 THR B CA 1
ATOM 3722 C C . THR B 1 90 ? -5.651 -35.841 131.641 1.00 21.61 70 THR B C 1
ATOM 3723 O O . THR B 1 90 ? -6.182 -36.891 131.965 1.00 19.82 70 THR B O 1
ATOM 3727 N N . GLY B 1 91 ? -6.177 -34.993 130.763 1.00 21.98 71 GLY B N 1
ATOM 3728 C CA . GLY B 1 91 ? -7.304 -35.314 129.863 1.00 25.68 71 GLY B CA 1
ATOM 3729 C C . GLY B 1 91 ? -8.528 -34.413 130.021 1.00 26.61 71 GLY B C 1
ATOM 3730 O O . GLY B 1 91 ? -9.484 -34.557 129.267 1.00 24.36 71 GLY B O 1
ATOM 3731 N N . GLU B 1 92 ? -8.526 -33.510 131.007 1.00 22.41 72 GLU B N 1
ATOM 3732 C CA . GLU B 1 92 ? -9.634 -32.546 131.189 1.00 25.52 72 GLU B CA 1
ATOM 3733 C C . GLU B 1 92 ? -9.122 -31.120 131.240 1.00 23.16 72 GLU B C 1
ATOM 3734 O O . GLU B 1 92 ? -7.889 -30.873 131.212 1.00 20.30 72 GLU B O 1
ATOM 3740 N N . ARG B 1 93 ? -10.068 -30.187 131.316 1.00 19.86 73 ARG B N 1
ATOM 3741 C CA . ARG B 1 93 ? -9.767 -28.766 131.432 1.00 21.54 73 ARG B CA 1
ATOM 3742 C C . ARG B 1 93 ? -8.930 -28.422 132.707 1.00 18.17 73 ARG B C 1
ATOM 3743 O O . ARG B 1 93 ? -8.020 -27.620 132.644 1.00 18.74 73 ARG B O 1
ATOM 3751 N N . LEU B 1 94 ? -9.315 -29.010 133.832 1.00 16.54 74 LEU B N 1
ATOM 3752 C CA . LEU B 1 94 ? -8.560 -28.940 135.067 1.00 20.59 74 LEU B CA 1
ATOM 3753 C C . LEU B 1 94 ? -7.841 -30.291 135.310 1.00 20.34 74 LEU B C 1
ATOM 3754 O O . LEU B 1 94 ? -8.378 -31.392 135.037 1.00 18.91 74 LEU B O 1
ATOM 3759 N N . PRO B 1 95 ? -6.675 -30.232 135.951 1.00 16.24 75 PRO B N 1
ATOM 3760 C CA . PRO B 1 95 ? -6.107 -31.531 136.430 1.00 13.84 75 PRO B CA 1
ATOM 3761 C C . PRO B 1 95 ? -7.100 -32.386 137.186 1.00 16.06 75 PRO B C 1
ATOM 3762 O O . PRO B 1 95 ? -7.778 -31.897 138.085 1.00 16.14 75 PRO B O 1
ATOM 3766 N N . LYS B 1 96 ? -7.121 -33.673 136.878 1.00 15.09 76 LYS B N 1
ATOM 3767 C CA . LYS B 1 96 ? -7.913 -34.619 137.658 1.00 18.46 76 LYS B CA 1
ATOM 3768 C C . LYS B 1 96 ? -7.318 -34.789 139.028 1.00 19.83 76 LYS B C 1
ATOM 3769 O O . LYS B 1 96 ? -6.143 -34.634 139.186 1.00 20.85 76 LYS B O 1
ATOM 3775 N N . PHE B 1 97 ? -8.142 -35.205 139.983 1.00 17.99 77 PHE B N 1
ATOM 3776 C CA . PHE B 1 97 ? -7.750 -35.543 141.363 1.00 20.13 77 PHE B CA 1
ATOM 3777 C C . PHE B 1 97 ? -7.571 -34.342 142.296 1.00 19.41 77 PHE B C 1
ATOM 3778 O O . PHE B 1 97 ? -7.707 -34.506 143.498 1.00 21.96 77 PHE B O 1
ATOM 3786 N N . TRP B 1 98 ? -7.292 -33.152 141.759 1.00 15.75 78 TRP B N 1
ATOM 3787 C CA . TRP B 1 98 ? -6.796 -32.037 142.578 1.00 16.64 78 TRP B CA 1
ATOM 3788 C C . TRP B 1 98 ? -7.914 -31.087 143.061 1.00 19.45 78 TRP B C 1
ATOM 3789 O O . TRP B 1 98 ? -7.714 -29.921 143.381 1.00 15.83 78 TRP B O 1
ATOM 3800 N N . SER B 1 99 ? -9.098 -31.659 143.200 1.00 18.60 79 SER B N 1
ATOM 3801 C CA . SER B 1 99 ? -10.187 -30.939 143.893 1.00 21.84 79 SER B CA 1
ATOM 3802 C C . SER B 1 99 ? -10.038 -31.130 145.382 1.00 25.32 79 SER B C 1
ATOM 3803 O O . SER B 1 99 ? -10.769 -30.548 146.134 1.00 27.39 79 SER B O 1
ATOM 3806 N N . ARG B 1 100 ? -9.066 -31.932 145.826 1.00 24.32 80 ARG B N 1
ATOM 3807 C CA . ARG B 1 100 ? -8.914 -32.237 147.240 1.00 26.55 80 ARG B CA 1
ATOM 3808 C C . ARG B 1 100 ? -7.440 -32.116 147.518 1.00 27.61 80 ARG B C 1
ATOM 3809 O O . ARG B 1 100 ? -6.662 -32.311 146.604 1.00 25.32 80 ARG B O 1
ATOM 3817 N N . PRO B 1 101 ? -7.052 -31.768 148.756 1.00 25.13 81 PRO B N 1
ATOM 3818 C CA . PRO B 1 101 ? -5.639 -31.648 149.115 1.00 23.08 81 PRO B CA 1
ATOM 3819 C C . PRO B 1 101 ? -4.975 -33.015 149.190 1.00 23.35 81 PRO B C 1
ATOM 3820 O O . PRO B 1 101 ? -5.659 -34.021 149.366 1.00 23.96 81 PRO B O 1
ATOM 3824 N N . TYR B 1 102 ? -3.653 -33.018 149.100 1.00 23.05 82 TYR B N 1
ATOM 3825 C CA . TYR B 1 102 ? -2.896 -34.253 149.155 1.00 20.09 82 TYR B CA 1
ATOM 3826 C C . TYR B 1 102 ? -2.802 -34.774 150.596 1.00 19.80 82 TYR B C 1
ATOM 3827 O O . TYR B 1 102 ? -2.519 -34.035 151.519 1.00 16.38 82 TYR B O 1
ATOM 3836 N N . THR B 1 103 ? -2.984 -36.069 150.769 1.00 20.56 83 THR B N 1
ATOM 3837 C CA . THR B 1 103 ? -2.322 -36.814 151.864 1.00 19.17 83 THR B CA 1
ATOM 3838 C C . THR B 1 103 ? -1.824 -38.156 151.299 1.00 18.29 83 THR B C 1
ATOM 3839 O O . THR B 1 103 ? -2.430 -38.713 150.333 1.00 17.74 83 THR B O 1
ATOM 3843 N N . ARG B 1 104 ? -0.785 -38.696 151.908 1.00 17.15 84 ARG B N 1
ATOM 3844 C CA . ARG B 1 104 ? -0.197 -39.960 151.469 1.00 16.66 84 ARG B CA 1
ATOM 3845 C C . ARG B 1 104 ? -1.178 -41.109 151.409 1.00 17.07 84 ARG B C 1
ATOM 3846 O O . ARG B 1 104 ? -1.350 -41.743 150.360 1.00 15.39 84 ARG B O 1
ATOM 3854 N N . ASP B 1 105 ? -1.953 -41.296 152.467 1.00 17.89 85 ASP B N 1
ATOM 3855 C CA . ASP B 1 105 ? -2.935 -42.423 152.425 1.00 17.42 85 ASP B CA 1
ATOM 3856 C C . ASP B 1 105 ? -4.041 -42.244 151.425 1.00 19.53 85 ASP B C 1
ATOM 3857 O O . ASP B 1 105 ? -4.471 -43.216 150.807 1.00 22.66 85 ASP B O 1
ATOM 3862 N N . ALA B 1 106 ? -4.499 -41.018 151.193 1.00 21.32 86 ALA B N 1
ATOM 3863 C CA . ALA B 1 106 ? -5.461 -40.848 150.101 1.00 19.36 86 ALA B CA 1
ATOM 3864 C C . ALA B 1 106 ? -4.875 -41.128 148.694 1.00 22.72 86 ALA B C 1
ATOM 3865 O O . ALA B 1 106 ? -5.584 -41.691 147.796 1.00 19.43 86 ALA B O 1
ATOM 3867 N N . ALA B 1 107 ? -3.638 -40.659 148.453 1.00 16.21 87 ALA B N 1
ATOM 3868 C CA . ALA B 1 107 ? -2.962 -40.892 147.182 1.00 17.91 87 ALA B CA 1
ATOM 3869 C C . ALA B 1 107 ? -2.755 -42.411 146.994 1.00 16.61 87 ALA B C 1
ATOM 3870 O O . ALA B 1 107 ? -2.896 -42.940 145.866 1.00 17.80 87 ALA B O 1
ATOM 3872 N N . ILE B 1 108 ? -2.505 -43.137 148.087 1.00 17.23 88 ILE B N 1
ATOM 3873 C CA . ILE B 1 108 ? -2.401 -44.603 148.020 1.00 16.28 88 ILE B CA 1
ATOM 3874 C C . ILE B 1 108 ? -3.704 -45.266 147.566 1.00 16.61 88 ILE B C 1
ATOM 3875 O O . ILE B 1 108 ? -3.702 -46.071 146.639 1.00 16.53 88 ILE B O 1
ATOM 3880 N N . GLU B 1 109 ? -4.815 -44.911 148.177 1.00 20.21 89 GLU B N 1
ATOM 3881 C CA . GLU B 1 109 ? -6.151 -45.327 147.711 1.00 20.07 89 GLU B CA 1
ATOM 3882 C C . GLU B 1 109 ? -6.469 -44.972 146.228 1.00 20.75 89 GLU B C 1
ATOM 3883 O O . GLU B 1 109 ? -7.033 -45.762 145.538 1.00 23.39 89 GLU B O 1
ATOM 3889 N N . ASP B 1 110 ? -6.203 -43.744 145.804 1.00 23.25 90 ASP B N 1
ATOM 3890 C CA . ASP B 1 110 ? -6.314 -43.330 144.393 1.00 22.58 90 ASP B CA 1
ATOM 3891 C C . ASP B 1 110 ? -5.542 -44.275 143.458 1.00 18.72 90 ASP B C 1
ATOM 3892 O O . ASP B 1 110 ? -6.016 -44.695 142.405 1.00 21.95 90 ASP B O 1
ATOM 3897 N N . GLY B 1 111 ? -4.361 -44.671 143.905 1.00 19.18 91 GLY B N 1
ATOM 3898 C CA . GLY B 1 111 ? -3.509 -45.552 143.096 1.00 17.84 91 GLY B CA 1
ATOM 3899 C C . GLY B 1 111 ? -4.094 -46.967 142.998 1.00 18.74 91 GLY B C 1
ATOM 3900 O O . GLY B 1 111 ? -4.055 -47.580 141.964 1.00 16.71 91 GLY B O 1
ATOM 3901 N N . LEU B 1 112 ? -4.679 -47.452 144.079 1.00 17.29 92 LEU B N 1
ATOM 3902 C CA . LEU B 1 112 ? -5.311 -48.795 144.078 1.00 18.96 92 LEU B CA 1
ATOM 3903 C C . LEU B 1 112 ? -6.575 -48.800 143.249 1.00 21.06 92 LEU B C 1
ATOM 3904 O O . LEU B 1 112 ? -6.858 -49.789 142.551 1.00 20.10 92 LEU B O 1
ATOM 3909 N N . LYS B 1 113 ? -7.312 -47.681 143.269 1.00 19.40 93 LYS B N 1
ATOM 3910 C CA . LYS B 1 113 ? -8.460 -47.555 142.424 1.00 24.36 93 LYS B CA 1
ATOM 3911 C C . LYS B 1 113 ? -8.028 -47.496 140.926 1.00 22.70 93 LYS B C 1
ATOM 3912 O O . LYS B 1 113 ? -8.522 -48.239 140.085 1.00 24.10 93 LYS B O 1
ATOM 3918 N N . TYR B 1 114 ? -7.104 -46.605 140.602 1.00 20.43 94 TYR B N 1
ATOM 3919 C CA . TYR B 1 114 ? -6.540 -46.552 139.250 1.00 20.74 94 TYR B CA 1
ATOM 3920 C C . TYR B 1 114 ? -5.982 -47.893 138.656 1.00 21.16 94 TYR B C 1
ATOM 3921 O O . TYR B 1 114 ? -6.274 -48.242 137.504 1.00 23.21 94 TYR B O 1
ATOM 3930 N N . TYR B 1 115 ? -5.180 -48.611 139.408 1.00 19.14 95 TYR B N 1
ATOM 3931 C CA . TYR B 1 115 ? -4.575 -49.844 138.886 1.00 20.44 95 TYR B CA 1
ATOM 3932 C C . TYR B 1 115 ? -5.593 -51.001 138.756 1.00 20.50 95 TYR B C 1
ATOM 3933 O O . TYR B 1 115 ? -5.291 -51.986 138.066 1.00 21.80 95 TYR B O 1
ATOM 3942 N N . LYS B 1 116 ? -6.761 -50.881 139.366 1.00 22.29 96 LYS B N 1
ATOM 3943 C CA . LYS B 1 116 ? -7.799 -51.906 139.165 1.00 26.49 96 LYS B CA 1
ATOM 3944 C C . LYS B 1 116 ? -8.043 -52.172 137.676 1.00 24.80 96 LYS B C 1
ATOM 3945 O O . LYS B 1 116 ? -7.899 -53.311 137.254 1.00 26.99 96 LYS B O 1
ATOM 3951 N N . ASN B 1 117 ? -8.343 -51.143 136.890 1.00 26.88 97 ASN B N 1
ATOM 3952 C CA . ASN B 1 117 ? -8.665 -51.281 135.450 1.00 27.38 97 ASN B CA 1
ATOM 3953 C C . ASN B 1 117 ? -7.615 -50.771 134.465 1.00 27.56 97 ASN B C 1
ATOM 3954 O O . ASN B 1 117 ? -7.775 -50.891 133.242 1.00 23.07 97 ASN B O 1
ATOM 3959 N N . ALA B 1 118 ? -6.538 -50.192 134.954 1.00 22.78 98 ALA B N 1
ATOM 3960 C CA . ALA B 1 118 ? -5.517 -49.674 134.032 1.00 23.60 98 ALA B CA 1
ATOM 3961 C C . ALA B 1 118 ? -4.867 -50.821 133.228 1.00 18.91 98 ALA B C 1
ATOM 3962 O O . ALA B 1 118 ? -4.517 -51.844 133.794 1.00 17.23 98 ALA B O 1
ATOM 3964 N N . THR B 1 119 ? -4.672 -50.619 131.943 1.00 20.08 99 THR B N 1
ATOM 3965 C CA . THR B 1 119 ? -4.215 -51.664 131.071 1.00 18.09 99 THR B CA 1
ATOM 3966 C C . THR B 1 119 ? -2.706 -51.590 130.912 1.00 23.19 99 THR B C 1
ATOM 3967 O O . THR B 1 119 ? -2.118 -50.505 131.046 1.00 23.84 99 THR B O 1
ATOM 3971 N N . HIS B 1 120 ? -2.090 -52.722 130.590 1.00 20.07 100 HIS B N 1
ATOM 3972 C CA . HIS B 1 120 ? -0.726 -52.778 130.254 1.00 24.93 100 HIS B CA 1
ATOM 3973 C C . HIS B 1 120 ? -0.394 -51.693 129.217 1.00 21.81 100 HIS B C 1
ATOM 3974 O O . HIS B 1 120 ? 0.609 -51.024 129.348 1.00 20.24 100 HIS B O 1
ATOM 3981 N N . GLU B 1 121 ? -1.188 -51.554 128.168 1.00 19.62 101 GLU B N 1
ATOM 3982 C CA . GLU B 1 121 ? -0.807 -50.575 127.114 1.00 23.18 101 GLU B CA 1
ATOM 3983 C C . GLU B 1 121 ? -0.891 -49.126 127.600 1.00 20.12 101 GLU B C 1
ATOM 3984 O O . GLU B 1 121 ? -0.043 -48.309 127.221 1.00 19.62 101 GLU B O 1
ATOM 3990 N N . GLU B 1 122 ? -1.870 -48.784 128.453 1.00 17.11 102 GLU B N 1
ATOM 3991 C CA . GLU B 1 122 ? -1.927 -47.408 129.017 1.00 17.82 102 GLU B CA 1
ATOM 3992 C C . GLU B 1 122 ? -0.697 -47.072 129.845 1.00 17.05 102 GLU B C 1
ATOM 3993 O O . GLU B 1 122 ? -0.042 -46.028 129.690 1.00 19.12 102 GLU B O 1
ATOM 3999 N N . ILE B 1 123 ? -0.313 -48.021 130.678 1.00 15.00 103 ILE B N 1
ATOM 4000 C CA . ILE B 1 123 ? 0.882 -47.833 131.491 1.00 15.25 103 ILE B CA 1
ATOM 4001 C C . ILE B 1 123 ? 2.162 -47.732 130.658 1.00 17.60 103 ILE B C 1
ATOM 4002 O O . ILE B 1 123 ? 2.997 -46.839 130.872 1.00 17.50 103 ILE B O 1
ATOM 4007 N N . LYS B 1 124 ? 2.385 -48.690 129.751 1.00 16.53 104 LYS B N 1
ATOM 4008 C CA . LYS B 1 124 ? 3.556 -48.587 128.856 1.00 17.71 104 LYS B CA 1
ATOM 4009 C C . LYS B 1 124 ? 3.591 -47.213 128.128 1.00 17.02 104 LYS B C 1
ATOM 4010 O O . LYS B 1 124 ? 4.671 -46.599 128.008 1.00 15.42 104 LYS B O 1
ATOM 4016 N N . ARG B 1 125 ? 2.424 -46.738 127.664 1.00 17.28 105 ARG B N 1
ATOM 4017 C CA . ARG B 1 125 ? 2.330 -45.471 126.952 1.00 19.88 105 ARG B CA 1
ATOM 4018 C C . ARG B 1 125 ? 2.789 -44.321 127.836 1.00 19.22 105 ARG B C 1
ATOM 4019 O O . ARG B 1 125 ? 3.474 -43.446 127.361 1.00 15.37 105 ARG B O 1
ATOM 4027 N N . HIS B 1 126 ? 2.353 -44.312 129.108 1.00 17.86 106 HIS B N 1
ATOM 4028 C CA . HIS B 1 126 ? 2.730 -43.246 130.027 1.00 15.56 106 HIS B CA 1
ATOM 4029 C C . HIS B 1 126 ? 4.250 -43.303 130.308 1.00 16.40 106 HIS B C 1
ATOM 4030 O O . HIS B 1 126 ? 4.964 -42.292 130.394 1.00 16.74 106 HIS B O 1
ATOM 4037 N N . VAL B 1 127 ? 4.810 -44.474 130.392 1.00 14.01 107 VAL B N 1
ATOM 4038 C CA . VAL B 1 127 ? 6.213 -44.560 130.638 1.00 14.28 107 VAL B CA 1
ATOM 4039 C C . VAL B 1 127 ? 6.990 -43.976 129.481 1.00 14.77 107 VAL B C 1
ATOM 4040 O O . VAL B 1 127 ? 7.961 -43.307 129.667 1.00 14.68 107 VAL B O 1
ATOM 4044 N N . ILE B 1 128 ? 6.572 -44.309 128.263 1.00 16.35 108 ILE B N 1
ATOM 4045 C CA . ILE B 1 128 ? 7.257 -43.833 127.099 1.00 16.17 108 ILE B CA 1
ATOM 4046 C C . ILE B 1 128 ? 7.084 -42.293 126.970 1.00 14.98 108 ILE B C 1
ATOM 4047 O O . ILE B 1 128 ? 8.042 -41.608 126.657 1.00 12.09 108 ILE B O 1
ATOM 4052 N N A GLU B 1 129 ? 5.876 -41.779 127.215 0.50 15.14 109 GLU B N 1
ATOM 4053 N N B GLU B 1 129 ? 5.868 -41.785 127.218 0.50 14.84 109 GLU B N 1
ATOM 4054 C CA A GLU B 1 129 ? 5.632 -40.338 127.220 0.50 14.80 109 GLU B CA 1
ATOM 4055 C CA B GLU B 1 129 ? 5.577 -40.352 127.251 0.50 14.30 109 GLU B CA 1
ATOM 4056 C C A GLU B 1 129 ? 6.585 -39.608 128.214 0.50 14.43 109 GLU B C 1
ATOM 4057 C C B GLU B 1 129 ? 6.536 -39.605 128.222 0.50 14.35 109 GLU B C 1
ATOM 4058 O O A GLU B 1 129 ? 7.156 -38.542 127.924 0.50 13.14 109 GLU B O 1
ATOM 4059 O O B GLU B 1 129 ? 7.055 -38.520 127.927 0.50 13.53 109 GLU B O 1
ATOM 4070 N N . HIS B 1 130 ? 6.741 -40.212 129.385 1.00 13.28 110 HIS B N 1
ATOM 4071 C CA . HIS B 1 130 ? 7.526 -39.638 130.442 1.00 12.64 110 HIS B CA 1
ATOM 4072 C C . HIS B 1 130 ? 9.013 -39.585 130.032 1.00 13.07 110 HIS B C 1
ATOM 4073 O O . HIS B 1 130 ? 9.703 -38.527 130.252 1.00 13.23 110 HIS B O 1
ATOM 4080 N N . ALA B 1 131 ? 9.468 -40.684 129.458 1.00 13.17 111 ALA B N 1
ATOM 4081 C CA . ALA B 1 131 ? 10.841 -40.779 128.989 1.00 13.25 111 ALA B CA 1
ATOM 4082 C C . ALA B 1 131 ? 11.110 -39.730 127.897 1.00 12.59 111 ALA B C 1
ATOM 4083 O O . ALA B 1 131 ? 12.135 -39.045 127.940 1.00 11.10 111 ALA B O 1
ATOM 4085 N N . HIS B 1 132 ? 10.218 -39.646 126.925 1.00 13.18 112 HIS B N 1
ATOM 4086 C CA . HIS B 1 132 ? 10.355 -38.682 125.867 1.00 17.58 112 HIS B CA 1
ATOM 4087 C C . HIS B 1 132 ? 10.438 -37.252 126.442 1.00 17.11 112 HIS B C 1
ATOM 4088 O O . HIS B 1 132 ? 11.351 -36.471 126.111 1.00 15.29 112 HIS B O 1
ATOM 4095 N N . MET B 1 133 ? 9.567 -36.956 127.424 1.00 14.64 113 MET B N 1
ATOM 4096 C CA . MET B 1 133 ? 9.602 -35.649 128.030 1.00 13.76 113 MET B CA 1
ATOM 4097 C C . MET B 1 133 ? 10.966 -35.408 128.699 1.00 13.40 113 MET B C 1
ATOM 4098 O O . MET B 1 133 ? 11.543 -34.311 128.600 1.00 12.93 113 MET B O 1
ATOM 4103 N N . GLN B 1 134 ? 11.522 -36.437 129.353 1.00 13.29 114 GLN B N 1
ATOM 4104 C CA . GLN B 1 134 ? 12.787 -36.294 130.101 1.00 12.21 114 GLN B CA 1
ATOM 4105 C C . GLN B 1 134 ? 13.947 -36.048 129.156 1.00 12.87 114 GLN B C 1
ATOM 4106 O O . GLN B 1 134 ? 14.753 -35.136 129.360 1.00 10.61 114 GLN B O 1
ATOM 4112 N N A VAL B 1 135 ? 14.016 -36.868 128.120 0.50 13.51 115 VAL B N 1
ATOM 4113 N N B VAL B 1 135 ? 14.096 -36.930 128.149 0.50 13.24 115 VAL B N 1
ATOM 4114 C CA A VAL B 1 135 ? 15.133 -36.780 127.207 0.50 13.23 115 VAL B CA 1
ATOM 4115 C CA B VAL B 1 135 ? 15.208 -36.774 127.174 0.50 12.79 115 VAL B CA 1
ATOM 4116 C C A VAL B 1 135 ? 15.109 -35.474 126.425 0.50 13.08 115 VAL B C 1
ATOM 4117 C C B VAL B 1 135 ? 15.126 -35.450 126.423 0.50 12.87 115 VAL B C 1
ATOM 4118 O O A VAL B 1 135 ? 16.149 -34.879 126.184 0.50 11.81 115 VAL B O 1
ATOM 4119 O O B VAL B 1 135 ? 16.154 -34.823 126.183 0.50 11.56 115 VAL B O 1
ATOM 4126 N N . LEU B 1 136 ? 13.917 -34.972 126.096 1.00 11.17 116 LEU B N 1
ATOM 4127 C CA . LEU B 1 136 ? 13.783 -33.637 125.461 1.00 12.72 116 LEU B CA 1
ATOM 4128 C C . LEU B 1 136 ? 14.425 -32.546 126.311 1.00 12.45 116 LEU B C 1
ATOM 4129 O O . LEU B 1 136 ? 14.897 -31.576 125.795 1.00 13.66 116 LEU B O 1
ATOM 4134 N N . HIS B 1 137 ? 14.431 -32.691 127.643 1.00 12.37 117 HIS B N 1
ATOM 4135 C CA . HIS B 1 137 ? 15.099 -31.736 128.529 1.00 10.59 117 HIS B CA 1
ATOM 4136 C C . HIS B 1 137 ? 16.532 -32.078 128.940 1.00 10.67 117 HIS B C 1
ATOM 4137 O O . HIS B 1 137 ? 17.092 -31.471 129.893 1.00 8.92 117 HIS B O 1
ATOM 4144 N N . GLY B 1 138 ? 17.094 -33.094 128.278 1.00 10.05 118 GLY B N 1
ATOM 4145 C CA . GLY B 1 138 ? 18.442 -33.570 128.551 1.00 11.87 118 GLY B CA 1
ATOM 4146 C C . GLY B 1 138 ? 18.704 -34.524 129.700 1.00 12.36 118 GLY B C 1
ATOM 4147 O O . GLY B 1 138 ? 19.866 -34.720 130.101 1.00 13.60 118 GLY B O 1
ATOM 4148 N N . THR B 1 139 ? 17.656 -35.132 130.240 1.00 11.94 119 THR B N 1
ATOM 4149 C CA . THR B 1 139 ? 17.839 -36.150 131.240 1.00 10.74 119 THR B CA 1
ATOM 4150 C C . THR B 1 139 ? 18.102 -37.431 130.534 1.00 10.61 119 THR B C 1
ATOM 4151 O O . THR B 1 139 ? 17.339 -37.833 129.685 1.00 13.40 119 THR B O 1
ATOM 4155 N N . LEU B 1 140 ? 19.259 -38.019 130.816 1.00 13.76 120 LEU B N 1
ATOM 4156 C CA . LEU B 1 140 ? 19.625 -39.293 130.147 1.00 12.92 120 LEU B CA 1
ATOM 4157 C C . LEU B 1 140 ? 19.673 -40.499 131.088 1.00 14.15 120 LEU B C 1
ATOM 4158 O O . LEU B 1 140 ? 19.986 -41.624 130.649 1.00 11.04 120 LEU B O 1
ATOM 4163 N N . TYR B 1 141 ? 19.314 -40.305 132.374 1.00 10.96 121 TYR B N 1
ATOM 4164 C CA . TYR B 1 141 ? 19.436 -41.359 133.338 1.00 11.37 121 TYR B CA 1
ATOM 4165 C C . TYR B 1 141 ? 18.355 -41.128 134.357 1.00 11.65 121 TYR B C 1
ATOM 4166 O O . TYR B 1 141 ? 18.178 -39.967 134.803 1.00 10.75 121 TYR B O 1
ATOM 4175 N N . THR B 1 142 ? 17.552 -42.163 134.615 1.00 11.04 122 THR B N 1
ATOM 4176 C CA . THR B 1 142 ? 16.507 -42.057 135.666 1.00 12.06 122 THR B CA 1
ATOM 4177 C C . THR B 1 142 ? 16.332 -43.302 136.501 1.00 12.96 122 THR B C 1
ATOM 4178 O O . THR B 1 142 ? 16.552 -44.438 136.026 1.00 12.70 122 THR B O 1
ATOM 4182 N N . ARG B 1 143 ? 15.893 -43.134 137.762 1.00 12.71 123 ARG B N 1
ATOM 4183 C CA . ARG B 1 143 ? 15.520 -44.280 138.586 1.00 11.26 123 ARG B CA 1
ATOM 4184 C C . ARG B 1 143 ? 14.052 -44.123 138.939 1.00 10.87 123 ARG B C 1
ATOM 4185 O O . ARG B 1 143 ? 13.675 -43.162 139.633 1.00 12.09 123 ARG B O 1
ATOM 4193 N N . THR B 1 144 ? 13.225 -44.990 138.379 1.00 10.20 124 THR B N 1
ATOM 4194 C CA . THR B 1 144 ? 11.758 -44.982 138.562 1.00 9.42 124 THR B CA 1
ATOM 4195 C C . THR B 1 144 ? 11.439 -46.053 139.574 1.00 10.23 124 THR B C 1
ATOM 4196 O O . THR B 1 144 ? 12.115 -47.117 139.658 1.00 10.02 124 THR B O 1
ATOM 4200 N N . HIS B 1 145 ? 10.457 -45.730 140.395 1.00 12.85 125 HIS B N 1
ATOM 4201 C CA . HIS B 1 145 ? 9.777 -46.661 141.265 1.00 12.05 125 HIS B CA 1
ATOM 4202 C C . HIS B 1 145 ? 8.593 -47.139 140.472 1.00 13.05 125 HIS B C 1
ATOM 4203 O O . HIS B 1 145 ? 8.170 -46.466 139.471 1.00 13.99 125 HIS B O 1
ATOM 4210 N N A VAL B 1 146 ? 8.089 -48.302 140.864 0.50 11.02 126 VAL B N 1
ATOM 4211 N N B VAL B 1 146 ? 8.093 -48.331 140.786 0.50 11.34 126 VAL B N 1
ATOM 4212 C CA A VAL B 1 146 ? 6.927 -48.877 140.252 0.50 11.05 126 VAL B CA 1
ATOM 4213 C CA B VAL B 1 146 ? 6.869 -48.858 140.197 0.50 11.90 126 VAL B CA 1
ATOM 4214 C C A VAL B 1 146 ? 6.022 -49.538 141.281 0.50 11.52 126 VAL B C 1
ATOM 4215 C C B VAL B 1 146 ? 6.029 -49.495 141.273 0.50 11.90 126 VAL B C 1
ATOM 4216 O O A VAL B 1 146 ? 6.492 -50.357 142.064 0.50 14.26 126 VAL B O 1
ATOM 4217 O O B VAL B 1 146 ? 6.562 -50.235 142.088 0.50 14.64 126 VAL B O 1
ATOM 4224 N N . ASP B 1 147 ? 4.733 -49.252 141.249 1.00 11.69 127 ASP B N 1
ATOM 4225 C CA . ASP B 1 147 ? 3.822 -49.707 142.351 1.00 12.24 127 ASP B CA 1
ATOM 4226 C C . ASP B 1 147 ? 3.706 -51.230 142.304 1.00 14.10 127 ASP B C 1
ATOM 4227 O O . ASP B 1 147 ? 3.395 -51.790 141.196 1.00 15.31 127 ASP B O 1
ATOM 4232 N N . VAL B 1 148 ? 3.947 -51.893 143.451 1.00 15.38 128 VAL B N 1
ATOM 4233 C CA . VAL B 1 148 ? 3.673 -53.320 143.601 1.00 15.27 128 VAL B CA 1
ATOM 4234 C C . VAL B 1 148 ? 2.832 -53.530 144.848 1.00 13.23 128 VAL B C 1
ATOM 4235 O O . VAL B 1 148 ? 3.234 -53.164 145.946 1.00 14.30 128 VAL B O 1
ATOM 4239 N N . ASP B 1 149 ? 1.645 -54.063 144.662 1.00 14.83 129 ASP B N 1
ATOM 4240 C CA . ASP B 1 149 ? 0.693 -54.289 145.702 1.00 15.09 129 ASP B CA 1
ATOM 4241 C C . ASP B 1 149 ? -0.332 -55.304 145.160 1.00 15.60 129 ASP B C 1
ATOM 4242 O O . ASP B 1 149 ? -0.270 -55.695 143.996 1.00 13.57 129 ASP B O 1
ATOM 4247 N N . SER B 1 150 ? -1.310 -55.660 145.998 1.00 18.08 130 SER B N 1
ATOM 4248 C CA . SER B 1 150 ? -2.289 -56.664 145.622 1.00 18.24 130 SER B CA 1
ATOM 4249 C C . SER B 1 150 ? -3.190 -56.288 144.442 1.00 19.51 130 SER B C 1
ATOM 4250 O O . SER B 1 150 ? -3.839 -57.161 143.902 1.00 21.51 130 SER B O 1
ATOM 4253 N N . VAL B 1 151 ? -3.273 -55.020 144.043 1.00 17.28 131 VAL B N 1
ATOM 4254 C CA . VAL B 1 151 ? -4.146 -54.634 142.910 1.00 18.48 131 VAL B CA 1
ATOM 4255 C C . VAL B 1 151 ? -3.333 -54.455 141.651 1.00 20.75 131 VAL B C 1
ATOM 4256 O O . VAL B 1 151 ? -3.694 -55.018 140.573 1.00 17.28 131 VAL B O 1
ATOM 4260 N N . ALA B 1 152 ? -2.224 -53.699 141.750 1.00 15.07 132 ALA B N 1
ATOM 4261 C CA . ALA B 1 152 ? -1.348 -53.589 140.605 1.00 16.57 132 ALA B CA 1
ATOM 4262 C C . ALA B 1 152 ? -0.694 -54.978 140.245 1.00 14.20 132 ALA B C 1
ATOM 4263 O O . ALA B 1 152 ? -0.311 -55.226 139.112 1.00 17.95 132 ALA B O 1
ATOM 4265 N N . LYS B 1 153 ? -0.450 -55.777 141.255 1.00 15.54 133 LYS B N 1
ATOM 4266 C CA . LYS B 1 153 ? 0.341 -57.006 141.116 1.00 16.62 133 LYS B CA 1
ATOM 4267 C C . LYS B 1 153 ? 1.678 -56.730 140.421 1.00 17.40 133 LYS B C 1
ATOM 4268 O O . LYS B 1 153 ? 2.406 -55.835 140.847 1.00 17.09 133 LYS B O 1
ATOM 4274 N N . THR B 1 154 ? 2.008 -57.442 139.346 1.00 14.72 134 THR B N 1
ATOM 4275 C CA . THR B 1 154 ? 3.181 -57.124 138.547 1.00 14.79 134 THR B CA 1
ATOM 4276 C C . THR B 1 154 ? 2.833 -56.615 137.171 1.00 19.55 134 THR B C 1
ATOM 4277 O O . THR B 1 154 ? 3.670 -56.573 136.286 1.00 20.07 134 THR B O 1
ATOM 4281 N N . LYS B 1 155 ? 1.603 -56.184 136.994 1.00 15.61 135 LYS B N 1
ATOM 4282 C CA . LYS B 1 155 ? 1.138 -55.569 135.777 1.00 19.05 135 LYS B CA 1
ATOM 4283 C C . LYS B 1 155 ? 1.935 -54.281 135.440 1.00 19.16 135 LYS B C 1
ATOM 4284 O O . LYS B 1 155 ? 2.393 -54.114 134.311 1.00 13.58 135 LYS B O 1
ATOM 4290 N N . ALA B 1 156 ? 2.135 -53.391 136.424 1.00 17.63 136 ALA B N 1
ATOM 4291 C CA . ALA B 1 156 ? 2.886 -52.159 136.189 1.00 15.01 136 ALA B CA 1
ATOM 4292 C C . ALA B 1 156 ? 4.348 -52.516 135.971 1.00 19.58 136 ALA B C 1
ATOM 4293 O O . ALA B 1 156 ? 4.964 -51.924 135.107 1.00 19.90 136 ALA B O 1
ATOM 4295 N N . VAL B 1 157 ? 4.886 -53.502 136.735 1.00 14.34 137 VAL B N 1
ATOM 4296 C CA . VAL B 1 157 ? 6.271 -53.908 136.603 1.00 15.11 137 VAL B CA 1
ATOM 4297 C C . VAL B 1 157 ? 6.554 -54.364 135.185 1.00 16.92 137 VAL B C 1
ATOM 4298 O O . VAL B 1 157 ? 7.600 -53.978 134.583 1.00 16.71 137 VAL B O 1
ATOM 4302 N N . GLU B 1 158 ? 5.600 -55.121 134.659 1.00 16.96 138 GLU B N 1
ATOM 4303 C CA . GLU B 1 158 ? 5.745 -55.742 133.372 1.00 22.75 138 GLU B CA 1
ATOM 4304 C C . GLU B 1 158 ? 5.846 -54.666 132.317 1.00 18.65 138 GLU B C 1
ATOM 4305 O O . GLU B 1 158 ? 6.723 -54.704 131.444 1.00 21.01 138 GLU B O 1
ATOM 4311 N N . ALA B 1 159 ? 4.901 -53.754 132.353 1.00 17.99 139 ALA B N 1
ATOM 4312 C CA . ALA B 1 159 ? 4.857 -52.677 131.386 1.00 15.87 139 ALA B CA 1
ATOM 4313 C C . ALA B 1 159 ? 6.142 -51.789 131.442 1.00 15.26 139 ALA B C 1
ATOM 4314 O O . ALA B 1 159 ? 6.632 -51.328 130.431 1.00 14.30 139 ALA B O 1
ATOM 43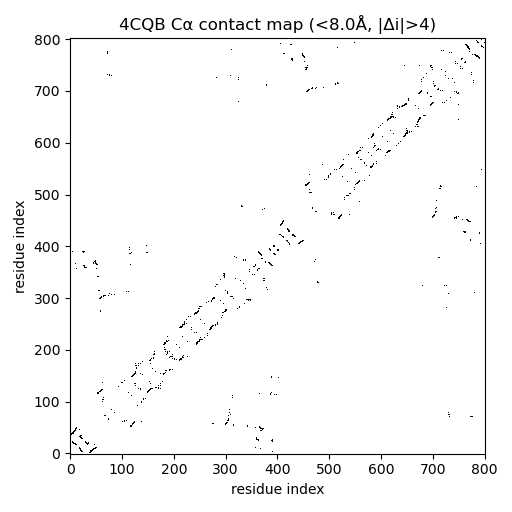16 N N . VAL B 1 160 ? 6.609 -51.454 132.643 1.00 13.75 140 VAL B N 1
ATOM 4317 C CA . VAL B 1 160 ? 7.779 -50.641 132.793 1.00 14.27 140 VAL B CA 1
ATOM 4318 C C . VAL B 1 160 ? 8.994 -51.335 132.230 1.00 16.69 140 VAL B C 1
ATOM 4319 O O . VAL B 1 160 ? 9.831 -50.669 131.542 1.00 15.78 140 VAL B O 1
ATOM 4323 N N . LEU B 1 161 ? 9.146 -52.655 132.503 1.00 15.33 141 LEU B N 1
ATOM 4324 C CA . LEU B 1 161 ? 10.339 -53.355 132.019 1.00 17.95 141 LEU B CA 1
ATOM 4325 C C . LEU B 1 161 ? 10.251 -53.439 130.508 1.00 20.19 141 LEU B C 1
ATOM 4326 O O . LEU B 1 161 ? 11.280 -53.339 129.807 1.00 21.52 141 LEU B O 1
ATOM 4331 N N . GLU B 1 162 ? 9.037 -53.594 130.011 1.00 19.41 142 GLU B N 1
ATOM 4332 C CA . GLU B 1 162 ? 8.883 -53.639 128.571 1.00 19.79 142 GLU B CA 1
ATOM 4333 C C . GLU B 1 162 ? 9.243 -52.310 127.858 1.00 18.98 142 GLU B C 1
ATOM 4334 O O . GLU B 1 162 ? 10.005 -52.317 126.867 1.00 16.18 142 GLU B O 1
ATOM 4340 N N . ALA B 1 163 ? 8.810 -51.163 128.425 1.00 15.94 143 ALA B N 1
ATOM 4341 C CA . ALA B 1 163 ? 9.154 -49.873 127.903 1.00 16.32 143 ALA B CA 1
ATOM 4342 C C . ALA B 1 163 ? 10.589 -49.628 128.031 1.00 17.61 143 ALA B C 1
ATOM 4343 O O . ALA B 1 163 ? 11.194 -49.124 127.114 1.00 21.13 143 ALA B O 1
ATOM 4345 N N . LYS B 1 164 ? 11.182 -50.043 129.141 1.00 19.28 144 LYS B N 1
ATOM 4346 C CA . LYS B 1 164 ? 12.597 -49.825 129.402 1.00 20.13 144 LYS B CA 1
ATOM 4347 C C . LYS B 1 164 ? 13.444 -50.345 128.237 1.00 21.06 144 LYS B C 1
ATOM 4348 O O . LYS B 1 164 ? 14.365 -49.677 127.788 1.00 21.19 144 LYS B O 1
ATOM 4354 N N . GLU B 1 165 ? 13.130 -51.564 127.836 1.00 25.87 145 GLU B N 1
ATOM 4355 C CA . GLU B 1 165 ? 13.819 -52.236 126.727 1.00 25.10 145 GLU B CA 1
ATOM 4356 C C . GLU B 1 165 ? 13.661 -51.498 125.438 1.00 22.70 145 GLU B C 1
ATOM 4357 O O . GLU B 1 165 ? 14.634 -51.325 124.705 1.00 26.17 145 GLU B O 1
ATOM 4363 N N . GLU B 1 166 ? 12.477 -50.973 125.189 1.00 21.11 146 GLU B N 1
ATOM 4364 C CA . GLU B 1 166 ? 12.264 -50.170 123.995 1.00 23.79 146 GLU B CA 1
ATOM 4365 C C . GLU B 1 166 ? 12.927 -48.798 123.998 1.00 24.43 146 GLU B C 1
ATOM 4366 O O . GLU B 1 166 ? 13.118 -48.233 122.944 1.00 16.97 146 GLU B O 1
ATOM 4372 N N . LEU B 1 167 ? 13.284 -48.282 125.173 1.00 19.53 147 LEU B N 1
ATOM 4373 C CA . LEU B 1 167 ? 13.852 -46.926 125.315 1.00 19.24 147 LEU B CA 1
ATOM 4374 C C . LEU B 1 167 ? 15.331 -46.866 125.491 1.00 18.49 147 LEU B C 1
ATOM 4375 O O . LEU B 1 167 ? 15.907 -45.773 125.700 1.00 15.10 147 LEU B O 1
ATOM 4380 N N . LYS B 1 168 ? 16.013 -47.994 125.337 1.00 19.34 148 LYS B N 1
ATOM 4381 C CA . LYS B 1 168 ? 17.454 -48.034 125.616 1.00 22.77 148 LYS B CA 1
ATOM 4382 C C . LYS B 1 168 ? 18.327 -47.123 124.787 1.00 19.68 148 LYS B C 1
ATOM 4383 O O . LYS B 1 168 ? 19.394 -46.677 125.240 1.00 21.72 148 LYS B O 1
ATOM 4389 N N . ASP B 1 169 ? 17.875 -46.754 123.587 1.00 19.58 149 ASP B N 1
ATOM 4390 C CA . ASP B 1 169 ? 18.631 -45.788 122.784 1.00 17.40 149 ASP B CA 1
ATOM 4391 C C . ASP B 1 169 ? 18.384 -44.317 123.228 1.00 17.13 149 ASP B C 1
ATOM 4392 O O . ASP B 1 169 ? 19.046 -43.402 122.771 1.00 16.38 149 ASP B O 1
ATOM 4397 N N . LEU B 1 170 ? 17.469 -44.096 124.197 1.00 17.86 150 LEU B N 1
ATOM 4398 C CA . LEU B 1 170 ? 17.119 -42.745 124.600 1.00 17.62 150 LEU B CA 1
ATOM 4399 C C . LEU B 1 170 ? 17.585 -42.414 126.018 1.00 13.93 150 LEU B C 1
ATOM 4400 O O . LEU B 1 170 ? 18.087 -41.291 126.304 1.00 13.59 150 LEU B O 1
ATOM 4405 N N . ILE B 1 171 ? 17.471 -43.404 126.871 1.00 16.54 151 ILE B N 1
ATOM 4406 C CA . ILE B 1 171 ? 17.591 -43.142 128.351 1.00 14.70 151 ILE B CA 1
ATOM 4407 C C . ILE B 1 171 ? 17.833 -44.391 129.126 1.00 14.34 151 ILE B C 1
ATOM 4408 O O . ILE B 1 171 ? 17.234 -45.387 128.836 1.00 18.42 151 ILE B O 1
ATOM 4413 N N . ASP B 1 172 ? 18.694 -44.319 130.173 1.00 16.81 152 ASP B N 1
ATOM 4414 C CA . ASP B 1 172 ? 18.973 -45.463 130.937 1.00 14.58 152 ASP B CA 1
ATOM 4415 C C . ASP B 1 172 ? 18.050 -45.428 132.157 1.00 14.99 152 ASP B C 1
ATOM 4416 O O . ASP B 1 172 ? 17.880 -44.377 132.818 1.00 16.35 152 ASP B O 1
ATOM 4421 N N . ILE B 1 173 ? 17.371 -46.534 132.386 1.00 15.18 153 ILE B N 1
ATOM 4422 C CA . ILE B 1 173 ? 16.341 -46.624 133.479 1.00 12.67 153 ILE B CA 1
ATOM 4423 C C . ILE B 1 173 ? 16.657 -47.698 134.513 1.00 14.56 153 ILE B C 1
ATOM 4424 O O . ILE B 1 173 ? 16.795 -48.871 134.200 1.00 13.11 153 ILE B O 1
ATOM 4429 N N . GLN B 1 174 ? 16.744 -47.306 135.788 1.00 16.23 154 GLN B N 1
ATOM 4430 C CA . GLN B 1 174 ? 16.705 -48.278 136.889 1.00 12.76 154 GLN B CA 1
ATOM 4431 C C . GLN B 1 174 ? 15.323 -48.317 137.473 1.00 13.70 154 GLN B C 1
ATOM 4432 O O . GLN B 1 174 ? 14.591 -47.288 137.489 1.00 14.66 154 GLN B O 1
ATOM 4438 N N . VAL B 1 175 ? 14.901 -49.533 137.826 1.00 13.33 155 VAL B N 1
ATOM 4439 C CA . VAL B 1 175 ? 13.518 -49.800 138.203 1.00 13.46 155 VAL B CA 1
ATOM 4440 C C . VAL B 1 175 ? 13.562 -50.309 139.660 1.00 12.99 155 VAL B C 1
ATOM 4441 O O . VAL B 1 175 ? 14.163 -51.374 139.959 1.00 14.48 155 VAL B O 1
ATOM 4445 N N . VAL B 1 176 ? 12.847 -49.567 140.537 1.00 12.13 156 VAL B N 1
ATOM 4446 C CA . VAL B 1 176 ? 12.658 -49.968 141.895 1.00 13.56 156 VAL B CA 1
ATOM 4447 C C . VAL B 1 176 ? 11.290 -50.647 142.072 1.00 12.36 156 VAL B C 1
ATOM 4448 O O . VAL B 1 176 ? 10.243 -50.030 141.888 1.00 15.40 156 VAL B O 1
ATOM 4452 N N . ALA B 1 177 ? 11.304 -51.942 142.464 1.00 12.51 157 ALA B N 1
ATOM 4453 C CA . ALA B 1 177 ? 10.129 -52.645 142.935 1.00 12.77 157 ALA B CA 1
ATOM 4454 C C . ALA B 1 177 ? 9.696 -52.072 144.272 1.00 12.72 157 ALA B C 1
ATOM 4455 O O . ALA B 1 177 ? 10.433 -52.197 145.254 1.00 14.50 157 ALA B O 1
ATOM 4457 N N . PHE B 1 178 ? 8.560 -51.392 144.272 1.00 14.06 158 PHE B N 1
ATOM 4458 C CA . PHE B 1 178 ? 8.159 -50.439 145.286 1.00 11.40 158 PHE B CA 1
ATOM 4459 C C . PHE B 1 178 ? 6.925 -50.915 146.001 1.00 13.36 158 PHE B C 1
ATOM 4460 O O . PHE B 1 178 ? 5.816 -50.922 145.458 1.00 12.18 158 PHE B O 1
ATOM 4468 N N . ALA B 1 179 ? 7.082 -51.248 147.277 1.00 15.12 159 ALA B N 1
ATOM 4469 C CA . ALA B 1 179 ? 5.930 -51.699 148.041 1.00 12.40 159 ALA B CA 1
ATOM 4470 C C . ALA B 1 179 ? 5.090 -50.554 148.564 1.00 12.83 159 ALA B C 1
ATOM 4471 O O . ALA B 1 179 ? 5.011 -50.270 149.810 1.00 11.49 159 ALA B O 1
ATOM 4473 N N . GLN B 1 180 ? 4.374 -49.974 147.654 1.00 12.03 160 GLN B N 1
ATOM 4474 C CA . GLN B 1 180 ? 3.664 -48.691 147.915 1.00 12.54 160 GLN B CA 1
ATOM 4475 C C . GLN B 1 180 ? 2.730 -48.758 149.069 1.00 13.83 160 GLN B C 1
ATOM 4476 O O . GLN B 1 180 ? 2.555 -47.754 149.742 1.00 14.13 160 GLN B O 1
ATOM 4482 N N . SER B 1 181 ? 2.007 -49.898 149.229 1.00 13.26 161 SER B N 1
ATOM 4483 C CA . SER B 1 181 ? 0.981 -49.988 150.313 1.00 14.31 161 SER B CA 1
ATOM 4484 C C . SER B 1 181 ? 1.536 -50.389 151.672 1.00 17.47 161 SER B C 1
ATOM 4485 O O . SER B 1 181 ? 0.836 -50.228 152.638 1.00 16.43 161 SER B O 1
ATOM 4488 N N . GLY B 1 182 ? 2.785 -50.835 151.737 1.00 17.40 162 GLY B N 1
ATOM 4489 C CA . GLY B 1 182 ? 3.421 -51.367 152.985 1.00 18.53 162 GLY B CA 1
ATOM 4490 C C . GLY B 1 182 ? 3.419 -52.903 153.073 1.00 14.67 162 GLY B C 1
ATOM 4491 O O . GLY B 1 182 ? 2.396 -53.500 152.829 1.00 17.26 162 GLY B O 1
ATOM 4492 N N . PHE B 1 183 ? 4.560 -53.497 153.364 1.00 15.39 163 PHE B N 1
ATOM 4493 C CA . PHE B 1 183 ? 4.745 -54.913 153.506 1.00 14.23 163 PHE B CA 1
ATOM 4494 C C . PHE B 1 183 ? 3.799 -55.472 154.585 1.00 16.96 163 PHE B C 1
ATOM 4495 O O . PHE B 1 183 ? 3.318 -56.592 154.492 1.00 17.97 163 PHE B O 1
ATOM 4503 N N . PHE B 1 184 ? 3.491 -54.663 155.617 1.00 17.02 164 PHE B N 1
ATOM 4504 C CA . PHE B 1 184 ? 2.718 -55.129 156.759 1.00 15.66 164 PHE B CA 1
ATOM 4505 C C . PHE B 1 184 ? 1.342 -54.558 156.713 1.00 16.95 164 PHE B C 1
ATOM 4506 O O . PHE B 1 184 ? 0.602 -54.672 157.688 1.00 16.80 164 PHE B O 1
ATOM 4514 N N . VAL B 1 185 ? 0.944 -53.926 155.617 1.00 15.27 165 VAL B N 1
ATOM 4515 C CA . VAL B 1 185 ? -0.400 -53.466 155.494 1.00 16.13 165 VAL B CA 1
ATOM 4516 C C . VAL B 1 185 ? -1.087 -54.301 154.428 1.00 19.55 165 VAL B C 1
ATOM 4517 O O . VAL B 1 185 ? -2.167 -54.801 154.629 1.00 19.55 165 VAL B O 1
ATOM 4521 N N . ASP B 1 186 ? -0.471 -54.395 153.255 1.00 18.64 166 ASP B N 1
ATOM 4522 C CA . ASP B 1 186 ? -0.881 -55.333 152.183 1.00 20.33 166 ASP B CA 1
ATOM 4523 C C . ASP B 1 186 ? 0.075 -56.523 152.271 1.00 18.83 166 ASP B C 1
ATOM 4524 O O . ASP B 1 186 ? 1.240 -56.485 151.784 1.00 14.46 166 ASP B O 1
ATOM 4529 N N . LEU B 1 187 ? -0.422 -57.609 152.852 1.00 20.09 167 LEU B N 1
ATOM 4530 C CA . LEU B 1 187 ? 0.338 -58.819 153.090 1.00 18.64 167 LEU B CA 1
ATOM 4531 C C . LEU B 1 187 ? 0.759 -59.632 151.819 1.00 18.15 167 LEU B C 1
ATOM 4532 O O . LEU B 1 187 ? 1.641 -60.567 151.868 1.00 20.59 167 LEU B O 1
ATOM 4537 N N . GLU B 1 188 ? 0.228 -59.213 150.688 1.00 20.71 168 GLU B N 1
ATOM 4538 C CA . GLU B 1 188 ? 0.644 -59.792 149.414 1.00 20.42 168 GLU B CA 1
ATOM 4539 C C . GLU B 1 188 ? 1.893 -59.197 148.863 1.00 17.68 168 GLU B C 1
ATOM 4540 O O . GLU B 1 188 ? 2.521 -59.727 147.921 1.00 18.41 168 GLU B O 1
ATOM 4546 N N . SER B 1 189 ? 2.269 -58.063 149.423 1.00 16.93 169 SER B N 1
ATOM 4547 C CA . SER B 1 189 ? 3.456 -57.322 148.946 1.00 16.44 169 SER B CA 1
ATOM 4548 C C . SER B 1 189 ? 4.687 -58.157 148.864 1.00 15.54 169 SER B C 1
ATOM 4549 O O . SER B 1 189 ? 5.437 -58.136 147.871 1.00 15.23 169 SER B O 1
ATOM 4552 N N . GLU B 1 190 ? 4.991 -58.896 149.936 1.00 17.48 170 GLU B N 1
ATOM 4553 C CA . GLU B 1 190 ? 6.239 -59.622 149.908 1.00 18.93 170 GLU B CA 1
ATOM 4554 C C . GLU B 1 190 ? 6.348 -60.559 148.632 1.00 16.88 170 GLU B C 1
ATOM 4555 O O . GLU B 1 190 ? 7.371 -60.551 147.994 1.00 18.69 170 GLU B O 1
ATOM 4561 N N . SER B 1 191 ? 5.376 -61.403 148.392 1.00 18.00 171 SER B N 1
ATOM 4562 C CA . SER B 1 191 ? 5.405 -62.395 147.289 1.00 21.62 171 SER B CA 1
ATOM 4563 C C . SER B 1 191 ? 5.510 -61.733 145.926 1.00 16.91 171 SER B C 1
ATOM 4564 O O . SER B 1 191 ? 6.327 -62.120 145.097 1.00 18.82 171 SER B O 1
ATOM 4567 N N . LEU B 1 192 ? 4.748 -60.680 145.757 1.00 19.44 172 LEU B N 1
ATOM 4568 C CA . LEU B 1 192 ? 4.760 -59.824 144.569 1.00 16.65 172 LEU B CA 1
ATOM 4569 C C . LEU B 1 192 ? 6.052 -59.112 144.336 1.00 15.54 172 LEU B C 1
ATOM 4570 O O . LEU B 1 192 ? 6.479 -58.989 143.217 1.00 17.49 172 LEU B O 1
ATOM 4575 N N . ILE B 1 193 ? 6.696 -58.616 145.367 1.00 15.34 173 ILE B N 1
ATOM 4576 C CA . ILE B 1 193 ? 8.001 -57.912 145.229 1.00 15.03 173 ILE B CA 1
ATOM 4577 C C . ILE B 1 193 ? 9.090 -58.940 144.843 1.00 14.88 173 ILE B C 1
ATOM 4578 O O . ILE B 1 193 ? 9.925 -58.667 144.036 1.00 17.20 173 ILE B O 1
ATOM 4583 N N . ARG B 1 194 ? 8.992 -60.143 145.396 1.00 17.03 174 ARG B N 1
ATOM 4584 C CA . ARG B 1 194 ? 9.958 -61.216 145.028 1.00 19.86 174 ARG B CA 1
ATOM 4585 C C . ARG B 1 194 ? 9.855 -61.552 143.536 1.00 18.15 174 ARG B C 1
ATOM 4586 O O . ARG B 1 194 ? 10.874 -61.636 142.876 1.00 17.44 174 ARG B O 1
ATOM 4594 N N . LYS B 1 195 ? 8.634 -61.644 143.063 1.00 15.34 175 LYS B N 1
ATOM 4595 C CA . LYS B 1 195 ? 8.372 -61.849 141.655 1.00 18.38 175 LYS B CA 1
ATOM 4596 C C . LYS B 1 195 ? 8.909 -60.709 140.795 1.00 18.09 175 LYS B C 1
ATOM 4597 O O . LYS B 1 195 ? 9.539 -60.938 139.741 1.00 18.70 175 LYS B O 1
ATOM 4603 N N . SER B 1 196 ? 8.738 -59.471 141.283 1.00 13.64 176 SER B N 1
ATOM 4604 C CA . SER B 1 196 ? 9.116 -58.300 140.584 1.00 14.70 176 SER B CA 1
ATOM 4605 C C . SER B 1 196 ? 10.597 -58.266 140.426 1.00 15.94 176 SER B C 1
ATOM 4606 O O . SER B 1 196 ? 11.111 -57.905 139.362 1.00 18.18 176 SER B O 1
ATOM 4609 N N . LEU B 1 197 ? 11.327 -58.657 141.478 1.00 16.58 177 LEU B N 1
ATOM 4610 C CA . LEU B 1 197 ? 12.725 -58.734 141.369 1.00 17.09 177 LEU B CA 1
ATOM 4611 C C . LEU B 1 197 ? 13.151 -59.816 140.384 1.00 18.59 177 LEU B C 1
ATOM 4612 O O . LEU B 1 197 ? 14.146 -59.650 139.686 1.00 19.41 177 LEU B O 1
ATOM 4617 N N . ASP B 1 198 ? 12.463 -60.948 140.446 1.00 18.46 178 ASP B N 1
ATOM 4618 C CA . ASP B 1 198 ? 12.769 -62.106 139.596 1.00 22.33 178 ASP B CA 1
ATOM 4619 C C . ASP B 1 198 ? 12.618 -61.679 138.150 1.00 22.21 178 ASP B C 1
ATOM 4620 O O . ASP B 1 198 ? 13.434 -62.093 137.327 1.00 19.32 178 ASP B O 1
ATOM 4625 N N . MET B 1 199 ? 11.570 -60.892 137.864 1.00 22.24 179 MET B N 1
ATOM 4626 C CA . MET B 1 199 ? 11.326 -60.338 136.532 1.00 18.70 179 MET B CA 1
ATOM 4627 C C . MET B 1 199 ? 12.364 -59.357 136.098 1.00 17.87 179 MET B C 1
ATOM 4628 O O . MET B 1 199 ? 12.493 -59.068 134.911 1.00 18.55 179 MET B O 1
ATOM 4633 N N . GLY B 1 200 ? 13.159 -58.816 137.001 1.00 16.85 180 GLY B N 1
ATOM 4634 C CA . GLY B 1 200 ? 14.242 -57.962 136.508 1.00 18.62 180 GLY B CA 1
ATOM 4635 C C . GLY B 1 200 ? 14.324 -56.570 137.081 1.00 17.64 180 GLY B C 1
ATOM 4636 O O . GLY B 1 200 ? 15.212 -55.796 136.715 1.00 13.03 180 GLY B O 1
ATOM 4637 N N . CYS B 1 201 ? 13.486 -56.260 138.050 1.00 17.75 181 CYS B N 1
ATOM 4638 C CA . CYS B 1 201 ? 13.718 -54.975 138.764 1.00 17.61 181 CYS B CA 1
ATOM 4639 C C . CYS B 1 201 ? 15.128 -54.916 139.358 1.00 16.44 181 CYS B C 1
ATOM 4640 O O . CYS B 1 201 ? 15.649 -55.902 139.843 1.00 16.14 181 CYS B O 1
ATOM 4643 N N . ASP B 1 202 ? 15.727 -53.746 139.298 1.00 15.80 182 ASP B N 1
ATOM 4644 C CA . ASP B 1 202 ? 17.109 -53.457 139.646 1.00 18.11 182 ASP B CA 1
ATOM 4645 C C . ASP B 1 202 ? 17.279 -53.161 141.145 1.00 15.26 182 ASP B C 1
ATOM 4646 O O . ASP B 1 202 ? 18.382 -53.375 141.692 1.00 18.95 182 ASP B O 1
ATOM 4651 N N . LEU B 1 203 ? 16.222 -52.679 141.782 1.00 14.20 183 LEU B N 1
ATOM 4652 C CA . LEU B 1 203 ? 16.241 -52.228 143.222 1.00 13.09 183 LEU B CA 1
ATOM 4653 C C . LEU B 1 203 ? 14.979 -52.594 143.870 1.00 11.86 183 LEU B C 1
ATOM 4654 O O . LEU B 1 203 ? 13.942 -52.884 143.187 1.00 13.88 183 LEU B O 1
ATOM 4659 N N . VAL B 1 204 ? 15.005 -52.628 145.214 1.00 12.91 184 VAL B N 1
ATOM 4660 C CA . VAL B 1 204 ? 13.807 -52.842 146.011 1.00 12.15 184 VAL B CA 1
ATOM 4661 C C . VAL B 1 204 ? 13.627 -51.662 147.047 1.00 13.39 184 VAL B C 1
ATOM 4662 O O . VAL B 1 204 ? 14.581 -51.068 147.514 1.00 14.52 184 VAL B O 1
ATOM 4666 N N . GLY B 1 205 ? 12.380 -51.388 147.390 1.00 12.98 185 GLY B N 1
ATOM 4667 C CA . GLY B 1 205 ? 12.040 -50.382 148.414 1.00 12.31 185 GLY B CA 1
ATOM 4668 C C . GLY B 1 205 ? 10.648 -50.364 148.972 1.00 11.71 185 GLY B C 1
ATOM 4669 O O . GLY B 1 205 ? 9.647 -50.916 148.404 1.00 13.07 185 GLY B O 1
ATOM 4670 N N . GLY B 1 206 ? 10.547 -49.795 150.162 1.00 12.35 186 GLY B N 1
ATOM 4671 C CA . GLY B 1 206 ? 9.267 -49.579 150.806 1.00 11.79 186 GLY B CA 1
ATOM 4672 C C . GLY B 1 206 ? 8.966 -48.147 151.132 1.00 13.60 186 GLY B C 1
ATOM 4673 O O . GLY B 1 206 ? 9.581 -47.192 150.574 1.00 12.35 186 GLY B O 1
ATOM 4674 N N . VAL B 1 207 ? 8.009 -48.009 152.064 1.00 11.96 187 VAL B N 1
ATOM 4675 C CA . VAL B 1 207 ? 7.524 -46.699 152.521 1.00 13.49 187 VAL B CA 1
ATOM 4676 C C . VAL B 1 207 ? 7.299 -46.660 154.034 1.00 13.36 187 VAL B C 1
ATOM 4677 O O . VAL B 1 207 ? 6.708 -47.577 154.603 1.00 12.77 187 VAL B O 1
ATOM 4681 N N . ASP B 1 208 ? 7.749 -45.559 154.620 1.00 11.87 188 ASP B N 1
ATOM 4682 C CA . ASP B 1 208 ? 7.432 -45.144 156.019 1.00 11.53 188 ASP B CA 1
ATOM 4683 C C . ASP B 1 208 ? 7.305 -46.319 156.990 1.00 10.53 188 ASP B C 1
ATOM 4684 O O . ASP B 1 208 ? 6.224 -46.684 157.398 1.00 11.11 188 ASP B O 1
ATOM 4689 N N . PRO B 1 209 ? 8.447 -46.905 157.309 1.00 9.47 189 PRO B N 1
ATOM 4690 C CA . PRO B 1 209 ? 8.536 -47.935 158.323 1.00 11.23 189 PRO B CA 1
ATOM 4691 C C . PRO B 1 209 ? 7.711 -47.650 159.540 1.00 12.13 189 PRO B C 1
ATOM 4692 O O . PRO B 1 209 ? 7.147 -48.562 160.145 1.00 10.80 189 PRO B O 1
ATOM 4696 N N . ALA B 1 210 ? 7.656 -46.370 159.960 1.00 13.21 190 ALA B N 1
ATOM 4697 C CA . ALA B 1 210 ? 6.901 -46.008 161.207 1.00 11.61 190 ALA B CA 1
ATOM 4698 C C . ALA B 1 210 ? 5.426 -45.773 160.889 1.00 13.06 190 ALA B C 1
ATOM 4699 O O . ALA B 1 210 ? 4.539 -46.584 161.267 1.00 12.09 190 ALA B O 1
ATOM 4701 N N . THR B 1 211 ? 5.109 -44.651 160.276 1.00 13.74 191 THR B N 1
ATOM 4702 C CA . THR B 1 211 ? 3.711 -44.263 160.144 1.00 13.16 191 THR B CA 1
ATOM 4703 C C . THR B 1 211 ? 2.895 -44.968 159.087 1.00 14.27 191 THR B C 1
ATOM 4704 O O . THR B 1 211 ? 1.710 -44.824 159.058 1.00 16.71 191 THR B O 1
ATOM 4708 N N . ARG B 1 212 ? 3.507 -45.640 158.124 1.00 14.42 192 ARG B N 1
ATOM 4709 C CA . ARG B 1 212 ? 2.692 -46.476 157.242 1.00 14.37 192 ARG B CA 1
ATOM 4710 C C . ARG B 1 212 ? 2.652 -47.926 157.773 1.00 14.52 192 ARG B C 1
ATOM 4711 O O . ARG B 1 212 ? 1.581 -48.519 157.846 1.00 17.66 192 ARG B O 1
ATOM 4719 N N . GLU B 1 213 ? 3.814 -48.497 158.006 1.00 13.52 193 GLU B N 1
ATOM 4720 C CA . GLU B 1 213 ? 3.951 -49.921 158.343 1.00 14.28 193 GLU B CA 1
ATOM 4721 C C . GLU B 1 213 ? 3.595 -50.124 159.812 1.00 14.51 193 GLU B C 1
ATOM 4722 O O . GLU B 1 213 ? 3.191 -51.221 160.194 1.00 11.78 193 GLU B O 1
ATOM 4728 N N . ASN B 1 214 ? 3.839 -49.129 160.661 1.00 14.62 194 ASN B N 1
ATOM 4729 C CA . ASN B 1 214 ? 3.734 -49.381 162.116 1.00 12.05 194 ASN B CA 1
ATOM 4730 C C . ASN B 1 214 ? 4.632 -50.552 162.626 1.00 15.21 194 ASN B C 1
ATOM 4731 O O . ASN B 1 214 ? 4.327 -51.282 163.584 1.00 15.84 194 ASN B O 1
ATOM 4736 N N . ASN B 1 215 ? 5.793 -50.661 162.030 1.00 15.23 195 ASN B N 1
ATOM 4737 C CA . ASN B 1 215 ? 6.747 -51.659 162.364 1.00 14.96 195 ASN B CA 1
ATOM 4738 C C . ASN B 1 215 ? 8.067 -51.359 161.736 1.00 13.75 195 ASN B C 1
ATOM 4739 O O . ASN B 1 215 ? 8.334 -51.800 160.626 1.00 14.22 195 ASN B O 1
ATOM 4744 N N . VAL B 1 216 ? 8.905 -50.599 162.434 1.00 13.30 196 VAL B N 1
ATOM 4745 C CA . VAL B 1 216 ? 10.129 -50.082 161.872 1.00 13.83 196 VAL B CA 1
ATOM 4746 C C . VAL B 1 216 ? 11.179 -51.202 161.677 1.00 14.00 196 VAL B C 1
ATOM 4747 O O . VAL B 1 216 ? 11.772 -51.398 160.599 1.00 10.95 196 VAL B O 1
ATOM 4751 N N . GLU B 1 217 ? 11.440 -51.965 162.708 1.00 13.68 197 GLU B N 1
ATOM 4752 C CA . GLU B 1 217 ? 12.412 -53.044 162.577 1.00 14.01 197 GLU B CA 1
ATOM 4753 C C . GLU B 1 217 ? 12.004 -54.102 161.561 1.00 13.70 197 GLU B C 1
ATOM 4754 O O . GLU B 1 217 ? 12.881 -54.653 160.837 1.00 15.97 197 GLU B O 1
ATOM 4760 N N . GLY B 1 218 ? 10.707 -54.425 161.578 1.00 14.50 198 GLY B N 1
ATOM 4761 C CA . GLY B 1 218 ? 10.180 -55.522 160.753 1.00 16.47 198 GLY B CA 1
ATOM 4762 C C . GLY B 1 218 ? 10.298 -55.204 159.270 1.00 16.21 198 GLY B C 1
ATOM 4763 O O . GLY B 1 218 ? 10.734 -56.025 158.426 1.00 17.90 198 GLY B O 1
ATOM 4764 N N . SER B 1 219 ? 9.847 -54.023 158.947 1.00 15.31 199 SER B N 1
ATOM 4765 C CA . SER B 1 219 ? 9.743 -53.567 157.554 1.00 13.00 199 SER B CA 1
ATOM 4766 C C . SER B 1 219 ? 11.146 -53.459 156.996 1.00 12.49 199 SER B C 1
ATOM 4767 O O . SER B 1 219 ? 11.457 -54.012 155.928 1.00 14.28 199 SER B O 1
ATOM 4770 N N . LEU B 1 220 ? 12.050 -52.830 157.739 1.00 13.34 200 LEU B N 1
ATOM 4771 C CA . LEU B 1 220 ? 13.397 -52.678 157.286 1.00 12.63 200 LEU B CA 1
ATOM 4772 C C . LEU B 1 220 ? 14.102 -54.059 157.109 1.00 13.93 200 LEU B C 1
ATOM 4773 O O . LEU B 1 220 ? 14.732 -54.347 156.072 1.00 14.67 200 LEU B O 1
ATOM 4778 N N . ASP B 1 221 ? 13.958 -54.918 158.100 1.00 14.90 201 ASP B N 1
ATOM 4779 C CA . ASP B 1 221 ? 14.577 -56.285 158.008 1.00 15.92 201 ASP B CA 1
ATOM 4780 C C . ASP B 1 221 ? 14.069 -57.061 156.825 1.00 16.26 201 ASP B C 1
ATOM 4781 O O . ASP B 1 221 ? 14.838 -57.665 156.119 1.00 16.82 201 ASP B O 1
ATOM 4786 N N . LEU B 1 222 ? 12.757 -56.970 156.585 1.00 18.74 202 LEU B N 1
ATOM 4787 C CA . LEU B 1 222 ? 12.173 -57.613 155.422 1.00 16.47 202 LEU B CA 1
ATOM 4788 C C . LEU B 1 222 ? 12.737 -57.096 154.114 1.00 18.57 202 LEU B C 1
ATOM 4789 O O . LEU B 1 222 ? 13.007 -57.880 153.218 1.00 14.24 202 LEU B O 1
ATOM 4794 N N . CYS B 1 223 ? 12.885 -55.770 154.011 1.00 17.52 203 CYS B N 1
ATOM 4795 C CA . CYS B 1 223 ? 13.435 -55.182 152.789 1.00 16.44 203 CYS B CA 1
ATOM 4796 C C . CYS B 1 223 ? 14.842 -55.681 152.547 1.00 16.38 203 CYS B C 1
ATOM 4797 O O . CYS B 1 223 ? 15.213 -55.933 151.384 1.00 16.93 203 CYS B O 1
ATOM 4800 N N . PHE B 1 224 ? 15.689 -55.709 153.576 1.00 14.32 204 PHE B N 1
ATOM 4801 C CA . PHE B 1 224 ? 17.013 -56.314 153.454 1.00 15.36 204 PHE B CA 1
ATOM 4802 C C . PHE B 1 224 ? 17.036 -57.803 153.062 1.00 16.98 204 PHE B C 1
ATOM 4803 O O . PHE B 1 224 ? 17.925 -58.233 152.262 1.00 16.75 204 PHE B O 1
ATOM 4811 N N . LYS B 1 225 ? 16.157 -58.582 153.662 1.00 20.66 205 LYS B N 1
ATOM 4812 C CA . LYS B 1 225 ? 16.017 -60.026 153.296 1.00 20.68 205 LYS B CA 1
ATOM 4813 C C . LYS B 1 225 ? 15.768 -60.205 151.791 1.00 21.60 205 LYS B C 1
ATOM 4814 O O . LYS B 1 225 ? 16.499 -60.937 151.092 1.00 19.11 205 LYS B O 1
ATOM 4820 N N . LEU B 1 226 ? 14.762 -59.490 151.278 1.00 20.63 206 LEU B N 1
ATOM 4821 C CA . LEU B 1 226 ? 14.416 -59.536 149.860 1.00 18.21 206 LEU B CA 1
ATOM 4822 C C . LEU B 1 226 ? 15.552 -59.030 148.965 1.00 20.84 206 LEU B C 1
ATOM 4823 O O . LEU B 1 226 ? 15.893 -59.640 147.933 1.00 17.07 206 LEU B O 1
ATOM 4828 N N . ALA B 1 227 ? 16.123 -57.898 149.344 1.00 17.95 207 ALA B N 1
ATOM 4829 C CA . ALA B 1 227 ? 17.281 -57.305 148.637 1.00 19.95 207 ALA B CA 1
ATOM 4830 C C . ALA B 1 227 ? 18.402 -58.318 148.431 1.00 19.35 207 ALA B C 1
ATOM 4831 O O . ALA B 1 227 ? 18.916 -58.468 147.327 1.00 15.99 207 ALA B O 1
ATOM 4833 N N . LYS B 1 228 ? 18.786 -58.938 149.531 1.00 19.19 208 LYS B N 1
ATOM 4834 C CA . LYS B 1 228 ? 19.851 -59.928 149.529 1.00 21.55 208 LYS B CA 1
ATOM 4835 C C . LYS B 1 228 ? 19.526 -61.216 148.713 1.00 23.39 208 LYS B C 1
ATOM 4836 O O . LYS B 1 228 ? 20.441 -61.795 148.077 1.00 20.47 208 LYS B O 1
ATOM 4842 N N . GLU B 1 229 ? 18.266 -61.638 148.705 1.00 19.73 209 GLU B N 1
ATOM 4843 C CA . GLU B 1 229 ? 17.893 -62.798 147.986 1.00 25.07 209 GLU B CA 1
ATOM 4844 C C . GLU B 1 229 ? 18.199 -62.570 146.514 1.00 28.28 209 GLU B C 1
ATOM 4845 O O . GLU B 1 229 ? 18.680 -63.478 145.808 1.00 26.67 209 GLU B O 1
ATOM 4851 N N . TYR B 1 230 ? 17.880 -61.370 146.029 1.00 23.07 210 TYR B N 1
ATOM 4852 C CA . TYR B 1 230 ? 18.096 -61.066 144.606 1.00 24.98 210 TYR B CA 1
ATOM 4853 C C . TYR B 1 230 ? 19.252 -60.232 144.308 1.00 19.71 210 TYR B C 1
ATOM 4854 O O . TYR B 1 230 ? 19.453 -59.862 143.175 1.00 19.95 210 TYR B O 1
ATOM 4863 N N . ASP B 1 231 ? 20.111 -60.036 145.284 1.00 17.95 211 ASP B N 1
ATOM 4864 C CA . ASP B 1 231 ? 21.328 -59.280 145.143 1.00 20.07 211 ASP B CA 1
ATOM 4865 C C . ASP B 1 231 ? 21.087 -57.910 144.455 1.00 21.27 211 ASP B C 1
ATOM 4866 O O . ASP B 1 231 ? 21.791 -57.539 143.517 1.00 20.84 211 ASP B O 1
ATOM 4871 N N . VAL B 1 232 ? 20.101 -57.186 144.976 1.00 18.51 212 VAL B N 1
ATOM 4872 C CA . VAL B 1 232 ? 19.799 -55.814 144.546 1.00 15.49 212 VAL B CA 1
ATOM 4873 C C . VAL B 1 232 ? 20.015 -54.701 145.591 1.00 15.31 212 VAL B C 1
ATOM 4874 O O . VAL B 1 232 ? 20.044 -54.955 146.800 1.00 15.59 212 VAL B O 1
ATOM 4878 N N . ASP B 1 233 ? 20.096 -53.467 145.105 1.00 16.42 213 ASP B N 1
ATOM 4879 C CA . ASP B 1 233 ? 20.296 -52.272 145.969 1.00 13.80 213 ASP B CA 1
ATOM 4880 C C . ASP B 1 233 ? 18.931 -51.857 146.499 1.00 15.24 213 ASP B C 1
ATOM 4881 O O . ASP B 1 233 ? 17.851 -52.409 146.069 1.00 17.17 213 ASP B O 1
ATOM 4886 N N . ILE B 1 234 ? 18.933 -50.910 147.453 1.00 14.74 214 ILE B N 1
ATOM 4887 C CA . ILE B 1 234 ? 17.740 -50.478 148.118 1.00 14.42 214 ILE B CA 1
ATOM 4888 C C . ILE B 1 234 ? 17.540 -48.949 147.894 1.00 11.73 214 ILE B C 1
ATOM 4889 O O . ILE B 1 234 ? 18.504 -48.194 147.958 1.00 11.04 214 ILE B O 1
ATOM 4894 N N . ASP B 1 235 ? 16.288 -48.576 147.596 1.00 12.01 215 ASP B N 1
ATOM 4895 C CA . ASP B 1 235 ? 15.837 -47.174 147.580 1.00 12.10 215 ASP B CA 1
ATOM 4896 C C . ASP B 1 235 ? 14.526 -46.998 148.323 1.00 10.53 215 ASP B C 1
ATOM 4897 O O . ASP B 1 235 ? 13.484 -47.478 147.908 1.00 12.84 215 ASP B O 1
ATOM 4902 N N . TYR B 1 236 ? 14.654 -46.479 149.567 1.00 12.14 216 TYR B N 1
ATOM 4903 C CA . TYR B 1 236 ? 13.471 -46.374 150.524 1.00 13.51 216 TYR B CA 1
ATOM 4904 C C . TYR B 1 236 ? 12.790 -45.001 150.559 1.00 11.04 216 TYR B C 1
ATOM 4905 O O . TYR B 1 236 ? 13.487 -43.956 150.662 1.00 9.19 216 TYR B O 1
ATOM 4914 N N . HIS B 1 237 ? 11.468 -44.982 150.446 1.00 10.27 217 HIS B N 1
ATOM 4915 C CA . HIS B 1 237 ? 10.685 -43.798 150.613 1.00 10.07 217 HIS B CA 1
ATOM 4916 C C . HIS B 1 237 ? 10.447 -43.520 152.118 1.00 10.28 217 HIS B C 1
ATOM 4917 O O . HIS B 1 237 ? 9.659 -44.193 152.733 1.00 10.64 217 HIS B O 1
ATOM 4924 N N . ILE B 1 238 ? 11.070 -42.478 152.647 1.00 9.90 218 ILE B N 1
ATOM 4925 C CA . ILE B 1 238 ? 10.855 -42.060 154.049 1.00 9.65 218 ILE B CA 1
ATOM 4926 C C . ILE B 1 238 ? 10.447 -40.605 154.070 1.00 9.20 218 ILE B C 1
ATOM 4927 O O . ILE B 1 238 ? 11.344 -39.679 154.022 1.00 10.08 218 ILE B O 1
ATOM 4932 N N . HIS B 1 239 ? 9.133 -40.396 154.104 1.00 10.18 219 HIS B N 1
ATOM 4933 C CA . HIS B 1 239 ? 8.493 -39.087 154.160 1.00 11.30 219 HIS B CA 1
ATOM 4934 C C . HIS B 1 239 ? 8.342 -38.586 155.605 1.00 13.60 219 HIS B C 1
ATOM 4935 O O . HIS B 1 239 ? 8.264 -37.384 155.848 1.00 16.00 219 HIS B O 1
ATOM 4942 N N . ASP B 1 240 ? 8.302 -39.492 156.557 1.00 14.66 220 ASP B N 1
ATOM 4943 C CA . ASP B 1 240 ? 8.038 -39.141 157.931 1.00 13.33 220 ASP B CA 1
ATOM 4944 C C . ASP B 1 240 ? 8.926 -38.027 158.455 1.00 12.18 220 ASP B C 1
ATOM 4945 O O . ASP B 1 240 ? 10.209 -38.028 158.350 1.00 9.72 220 ASP B O 1
ATOM 4950 N N . ILE B 1 241 ? 8.224 -37.050 159.075 1.00 13.03 221 ILE B N 1
ATOM 4951 C CA . ILE B 1 241 ? 8.850 -35.820 159.470 1.00 13.38 221 ILE B CA 1
ATOM 4952 C C . ILE B 1 241 ? 9.388 -35.909 160.913 1.00 13.17 221 ILE B C 1
ATOM 4953 O O . ILE B 1 241 ? 9.065 -36.867 161.717 1.00 12.64 221 ILE B O 1
ATOM 4958 N N . GLY B 1 242 ? 10.250 -34.971 161.223 1.00 12.12 222 GLY B N 1
ATOM 4959 C CA . GLY B 1 242 ? 10.775 -34.857 162.589 1.00 12.11 222 GLY B CA 1
ATOM 4960 C C . GLY B 1 242 ? 11.582 -36.015 163.081 1.00 10.35 222 GLY B C 1
ATOM 4961 O O . GLY B 1 242 ? 12.336 -36.664 162.345 1.00 11.10 222 GLY B O 1
ATOM 4962 N N . THR B 1 243 ? 11.501 -36.248 164.392 1.00 8.66 223 THR B N 1
ATOM 4963 C CA . THR B 1 243 ? 12.377 -37.224 164.990 1.00 9.36 223 THR B CA 1
ATOM 4964 C C . THR B 1 243 ? 12.044 -38.698 164.619 1.00 9.29 223 THR B C 1
ATOM 4965 O O . THR B 1 243 ? 12.953 -39.519 164.566 1.00 10.62 223 THR B O 1
ATOM 4969 N N . VAL B 1 244 ? 10.803 -38.990 164.255 1.00 10.99 224 VAL B N 1
ATOM 4970 C CA . VAL B 1 244 ? 10.436 -40.334 163.854 1.00 9.40 224 VAL B CA 1
ATOM 4971 C C . VAL B 1 244 ? 11.074 -40.630 162.480 1.00 11.10 224 VAL B C 1
ATOM 4972 O O . VAL B 1 244 ? 11.439 -41.751 162.232 1.00 11.31 224 VAL B O 1
ATOM 4976 N N . GLY B 1 245 ? 11.227 -39.602 161.655 1.00 9.39 225 GLY B N 1
ATOM 4977 C CA . GLY B 1 245 ? 11.941 -39.748 160.349 1.00 10.92 225 GLY B CA 1
ATOM 4978 C C . GLY B 1 245 ? 13.421 -39.990 160.514 1.00 10.93 225 GLY B C 1
ATOM 4979 O O . GLY B 1 245 ? 13.982 -41.023 159.964 1.00 12.94 225 GLY B O 1
ATOM 4980 N N . VAL B 1 246 ? 14.061 -39.170 161.380 1.00 11.16 226 VAL B N 1
ATOM 4981 C CA . VAL B 1 246 ? 15.451 -39.299 161.608 1.00 12.31 226 VAL B CA 1
ATOM 4982 C C . VAL B 1 246 ? 15.705 -40.685 162.248 1.00 12.84 226 VAL B C 1
ATOM 4983 O O . VAL B 1 246 ? 16.692 -41.390 161.857 1.00 13.15 226 VAL B O 1
ATOM 4987 N N . TYR B 1 247 ? 14.818 -41.080 163.185 1.00 12.40 227 TYR B N 1
ATOM 4988 C CA . TYR B 1 247 ? 14.999 -42.358 163.859 1.00 12.65 227 TYR B CA 1
ATOM 4989 C C . TYR B 1 247 ? 14.981 -43.501 162.824 1.00 12.56 227 TYR B C 1
ATOM 4990 O O . TYR B 1 247 ? 15.872 -44.379 162.798 1.00 12.97 227 TYR B O 1
ATOM 4999 N N . SER B 1 248 ? 14.040 -43.418 161.909 1.00 12.33 228 SER B N 1
ATOM 5000 C CA . SER B 1 248 ? 13.779 -44.460 160.911 1.00 13.06 228 SER B CA 1
ATOM 5001 C C . SER B 1 248 ? 14.977 -44.543 159.935 1.00 13.78 228 SER B C 1
ATOM 5002 O O . SER B 1 248 ? 15.481 -45.624 159.669 1.00 11.79 228 SER B O 1
ATOM 5005 N N . ILE B 1 249 ? 15.520 -43.410 159.494 1.00 12.75 229 ILE B N 1
ATOM 5006 C CA . ILE B 1 249 ? 16.704 -43.385 158.649 1.00 11.17 229 ILE B CA 1
ATOM 5007 C C . ILE B 1 249 ? 17.947 -43.885 159.391 1.00 12.00 229 ILE B C 1
ATOM 5008 O O . ILE B 1 249 ? 18.750 -44.625 158.841 1.00 11.00 229 ILE B O 1
ATOM 5013 N N . ASN B 1 250 ? 18.070 -43.543 160.672 1.00 12.66 230 ASN B N 1
ATOM 5014 C CA . ASN B 1 250 ? 19.100 -44.096 161.489 1.00 13.46 230 ASN B CA 1
ATOM 5015 C C . ASN B 1 250 ? 19.042 -45.620 161.611 1.00 12.97 230 ASN B C 1
ATOM 5016 O O . ASN B 1 250 ? 20.089 -46.315 161.496 1.00 11.90 230 ASN B O 1
ATOM 5021 N N . ARG B 1 251 ? 17.866 -46.157 161.839 1.00 12.52 231 ARG B N 1
ATOM 5022 C CA . ARG B 1 251 ? 17.671 -47.642 161.892 1.00 12.97 231 ARG B CA 1
ATOM 5023 C C . ARG B 1 251 ? 18.040 -48.257 160.517 1.00 13.33 231 ARG B C 1
ATOM 5024 O O . ARG B 1 251 ? 18.822 -49.210 160.459 1.00 13.53 231 ARG B O 1
ATOM 5032 N N . LEU B 1 252 ? 17.575 -47.638 159.425 1.00 11.96 232 LEU B N 1
ATOM 5033 C CA . LEU B 1 252 ? 17.999 -48.019 158.120 1.00 10.92 232 LEU B CA 1
ATOM 5034 C C . LEU B 1 252 ? 19.467 -48.037 157.948 1.00 11.01 232 LEU B C 1
ATOM 5035 O O . LEU B 1 252 ? 19.986 -49.013 157.330 1.00 13.46 232 LEU B O 1
ATOM 5040 N N . ALA B 1 253 ? 20.182 -46.970 158.380 1.00 13.34 233 ALA B N 1
ATOM 5041 C CA . ALA B 1 253 ? 21.619 -46.879 158.174 1.00 13.39 233 ALA B CA 1
ATOM 5042 C C . ALA B 1 253 ? 22.379 -47.872 159.025 1.00 14.96 233 ALA B C 1
ATOM 5043 O O . ALA B 1 253 ? 23.376 -48.483 158.563 1.00 12.76 233 ALA B O 1
ATOM 5045 N N . GLN B 1 254 ? 21.895 -48.131 160.254 1.00 13.84 234 GLN B N 1
ATOM 5046 C CA . GLN B 1 254 ? 22.565 -49.128 161.059 1.00 16.52 234 GLN B CA 1
ATOM 5047 C C . GLN B 1 254 ? 22.426 -50.521 160.457 1.00 13.65 234 GLN B C 1
ATOM 5048 O O . GLN B 1 254 ? 23.388 -51.317 160.420 1.00 15.66 234 GLN B O 1
ATOM 5054 N N . LYS B 1 255 ? 21.232 -50.836 159.972 1.00 13.87 235 LYS B N 1
ATOM 5055 C CA . LYS B 1 255 ? 20.979 -52.103 159.345 1.00 15.18 235 LYS B CA 1
ATOM 5056 C C . LYS B 1 255 ? 21.755 -52.261 158.006 1.00 16.31 235 LYS B C 1
ATOM 5057 O O . LYS B 1 255 ? 22.143 -53.384 157.634 1.00 18.15 235 LYS B O 1
ATOM 5063 N N . THR B 1 256 ? 22.094 -51.148 157.364 1.00 14.14 236 THR B N 1
ATOM 5064 C CA . THR B 1 256 ? 22.859 -51.150 156.142 1.00 14.26 236 THR B CA 1
ATOM 5065 C C . THR B 1 256 ? 24.279 -51.725 156.498 1.00 17.48 236 THR B C 1
ATOM 5066 O O . THR B 1 256 ? 24.807 -52.584 155.799 1.00 17.75 236 THR B O 1
ATOM 5070 N N . ILE B 1 257 ? 24.873 -51.211 157.577 1.00 18.86 237 ILE B N 1
ATOM 5071 C CA . ILE B 1 257 ? 26.172 -51.693 158.064 1.00 18.55 237 ILE B CA 1
ATOM 5072 C C . ILE B 1 257 ? 26.053 -53.158 158.489 1.00 19.29 237 ILE B C 1
ATOM 5073 O O . ILE B 1 257 ? 26.903 -53.978 158.081 1.00 17.58 237 ILE B O 1
ATOM 5078 N N . GLU B 1 258 ? 25.008 -53.514 159.237 1.00 21.80 238 GLU B N 1
ATOM 5079 C CA . GLU B 1 258 ? 24.824 -54.905 159.709 1.00 19.64 238 GLU B CA 1
ATOM 5080 C C . GLU B 1 258 ? 24.691 -55.904 158.610 1.00 23.42 238 GLU B C 1
ATOM 5081 O O . GLU B 1 258 ? 25.175 -57.066 158.725 1.00 19.49 238 GLU B O 1
ATOM 5087 N N . ASN B 1 259 ? 24.054 -55.495 157.522 1.00 19.83 239 ASN B N 1
ATOM 5088 C CA . ASN B 1 259 ? 23.847 -56.371 156.410 1.00 20.00 239 ASN B CA 1
ATOM 5089 C C . ASN B 1 259 ? 24.959 -56.385 155.365 1.00 19.74 239 ASN B C 1
ATOM 5090 O O . ASN B 1 259 ? 24.795 -57.041 154.354 1.00 22.72 239 ASN B O 1
ATOM 5095 N N . GLY B 1 260 ? 26.062 -55.703 155.587 1.00 20.63 240 GLY B N 1
ATOM 5096 C CA . GLY B 1 260 ? 27.169 -55.640 154.588 1.00 22.09 240 GLY B CA 1
ATOM 5097 C C . GLY B 1 260 ? 26.754 -54.905 153.333 1.00 21.98 240 GLY B C 1
ATOM 5098 O O . GLY B 1 260 ? 27.179 -55.261 152.188 1.00 19.96 240 GLY B O 1
ATOM 5099 N N . TYR B 1 261 ? 25.889 -53.892 153.506 1.00 19.24 241 TYR B N 1
ATOM 5100 C CA . TYR B 1 261 ? 25.254 -53.193 152.385 1.00 17.77 241 TYR B CA 1
ATOM 5101 C C . TYR B 1 261 ? 25.749 -51.765 152.248 1.00 15.77 241 TYR B C 1
ATOM 5102 O O . TYR B 1 261 ? 25.084 -50.919 151.650 1.00 19.55 241 TYR B O 1
ATOM 5111 N N . LYS B 1 262 ? 26.897 -51.456 152.807 1.00 14.40 242 LYS B N 1
ATOM 5112 C CA . LYS B 1 262 ? 27.429 -50.078 152.658 1.00 18.40 242 LYS B CA 1
ATOM 5113 C C . LYS B 1 262 ? 27.422 -49.594 151.200 1.00 19.09 242 LYS B C 1
ATOM 5114 O O . LYS B 1 262 ? 27.855 -50.317 150.305 1.00 18.46 242 LYS B O 1
ATOM 5120 N N . GLY B 1 263 ? 26.925 -48.378 150.933 1.00 17.21 243 GLY B N 1
ATOM 5121 C CA . GLY B 1 263 ? 26.866 -47.868 149.557 1.00 15.68 243 GLY B CA 1
ATOM 5122 C C . GLY B 1 263 ? 25.735 -48.393 148.657 1.00 14.71 243 GLY B C 1
ATOM 5123 O O . GLY B 1 263 ? 25.654 -48.022 147.494 1.00 15.80 243 GLY B O 1
ATOM 5124 N N . ARG B 1 264 ? 24.898 -49.315 149.151 1.00 13.25 244 ARG B N 1
ATOM 5125 C CA . ARG B 1 264 ? 23.892 -49.975 148.325 1.00 13.07 244 ARG B CA 1
ATOM 5126 C C . ARG B 1 264 ? 22.481 -49.525 148.711 1.00 13.00 244 ARG B C 1
ATOM 5127 O O . ARG B 1 264 ? 21.473 -50.078 148.230 1.00 13.27 244 ARG B O 1
ATOM 5135 N N . VAL B 1 265 ? 22.414 -48.484 149.551 1.00 11.71 245 VAL B N 1
ATOM 5136 C CA . VAL B 1 265 ? 21.120 -47.983 150.053 1.00 11.17 245 VAL B CA 1
ATOM 5137 C C . VAL B 1 265 ? 20.965 -46.475 149.835 1.00 11.35 245 VAL B C 1
ATOM 5138 O O . VAL B 1 265 ? 21.895 -45.669 150.126 1.00 13.32 245 VAL B O 1
ATOM 5142 N N . THR B 1 266 ? 19.859 -46.107 149.221 1.00 10.85 246 THR B N 1
ATOM 5143 C CA . THR B 1 266 ? 19.420 -44.744 149.122 1.00 11.07 246 THR B CA 1
ATOM 5144 C C . THR B 1 266 ? 18.151 -44.496 149.962 1.00 11.93 246 THR B C 1
ATOM 5145 O O . THR B 1 266 ? 17.247 -45.310 150.008 1.00 14.22 246 THR B O 1
ATOM 5149 N N . THR B 1 267 ? 18.062 -43.302 150.539 1.00 12.86 247 THR B N 1
ATOM 5150 C CA . THR B 1 267 ? 16.891 -42.837 151.245 1.00 13.31 247 THR B CA 1
ATOM 5151 C C . THR B 1 267 ? 16.323 -41.654 150.419 1.00 12.43 247 THR B C 1
ATOM 5152 O O . THR B 1 267 ? 17.039 -40.670 150.180 1.00 13.28 247 THR B O 1
ATOM 5156 N N . SER B 1 268 ? 15.108 -41.812 149.986 1.00 11.30 248 SER B N 1
ATOM 5157 C CA . SER B 1 268 ? 14.395 -40.836 149.230 1.00 12.85 248 SER B CA 1
ATOM 5158 C C . SER B 1 268 ? 13.603 -39.951 150.155 1.00 12.57 248 SER B C 1
ATOM 5159 O O . SER B 1 268 ? 12.929 -40.476 151.050 1.00 14.31 248 SER B O 1
ATOM 5162 N N . HIS B 1 269 ? 13.697 -38.629 149.909 1.00 10.18 249 HIS B N 1
ATOM 5163 C CA . HIS B 1 269 ? 12.991 -37.568 150.617 1.00 11.17 249 HIS B CA 1
ATOM 5164 C C . HIS B 1 269 ? 13.713 -37.110 151.847 1.00 11.39 249 HIS B C 1
ATOM 5165 O O . HIS B 1 269 ? 14.375 -36.044 151.828 1.00 11.70 249 HIS B O 1
ATOM 5172 N N . ALA B 1 270 ? 13.676 -37.905 152.893 1.00 10.24 250 ALA B N 1
ATOM 5173 C CA . ALA B 1 270 ? 14.258 -37.506 154.164 1.00 9.81 250 ALA B CA 1
ATOM 5174 C C . ALA B 1 270 ? 13.883 -36.035 154.532 1.00 10.78 250 ALA B C 1
ATOM 5175 O O . ALA B 1 270 ? 14.783 -35.236 154.959 1.00 12.26 250 ALA B O 1
ATOM 5177 N N . TRP B 1 271 ? 12.593 -35.736 154.448 1.00 11.47 251 TRP B N 1
ATOM 5178 C CA . TRP B 1 271 ? 12.041 -34.445 154.803 1.00 10.76 251 TRP B CA 1
ATOM 5179 C C . TRP B 1 271 ? 12.298 -34.125 156.249 1.00 9.49 251 TRP B C 1
ATOM 5180 O O . TRP B 1 271 ? 12.379 -32.939 156.586 1.00 8.63 251 TRP B O 1
ATOM 5191 N N . CYS B 1 272 ? 12.425 -35.176 157.079 1.00 10.52 252 CYS B N 1
ATOM 5192 C CA . CYS B 1 272 ? 12.710 -34.985 158.507 1.00 10.70 252 CYS B CA 1
ATOM 5193 C C . CYS B 1 272 ? 13.980 -34.150 158.812 1.00 10.56 252 CYS B C 1
ATOM 5194 O O . CYS B 1 272 ? 14.112 -33.583 159.921 1.00 11.01 252 CYS B O 1
ATOM 5197 N N . PHE B 1 273 ? 14.920 -34.102 157.895 1.00 8.79 253 PHE B N 1
ATOM 5198 C CA . PHE B 1 273 ? 16.098 -33.309 158.099 1.00 10.40 253 PHE B CA 1
ATOM 5199 C C . PHE B 1 273 ? 15.774 -31.799 158.272 1.00 9.98 253 PHE B C 1
ATOM 5200 O O . PHE B 1 273 ? 16.600 -31.088 158.810 1.00 13.54 253 PHE B O 1
ATOM 5208 N N . ALA B 1 274 ? 14.673 -31.399 157.703 1.00 10.14 254 ALA B N 1
ATOM 5209 C CA . ALA B 1 274 ? 14.176 -30.027 157.700 1.00 12.05 254 ALA B CA 1
ATOM 5210 C C . ALA B 1 274 ? 13.598 -29.592 159.026 1.00 12.15 254 ALA B C 1
ATOM 5211 O O . ALA B 1 274 ? 13.791 -28.454 159.394 1.00 14.19 254 ALA B O 1
ATOM 5213 N N . ASP B 1 275 ? 12.908 -30.470 159.741 1.00 14.11 255 ASP B N 1
ATOM 5214 C CA . ASP B 1 275 ? 12.153 -30.060 160.981 1.00 12.70 255 ASP B CA 1
ATOM 5215 C C . ASP B 1 275 ? 12.660 -30.687 162.258 1.00 15.41 255 ASP B C 1
ATOM 5216 O O . ASP B 1 275 ? 12.326 -30.205 163.364 1.00 12.71 255 ASP B O 1
ATOM 5221 N N . ALA B 1 276 ? 13.422 -31.801 162.170 1.00 14.17 256 ALA B N 1
ATOM 5222 C CA . ALA B 1 276 ? 14.097 -32.352 163.380 1.00 14.14 256 ALA B CA 1
ATOM 5223 C C . ALA B 1 276 ? 15.140 -31.439 163.895 1.00 15.09 256 ALA B C 1
ATOM 5224 O O . ALA B 1 276 ? 15.727 -30.674 163.120 1.00 17.38 256 ALA B O 1
ATOM 5226 N N . PRO B 1 277 ? 15.435 -31.505 165.218 1.00 17.78 257 PRO B N 1
ATOM 5227 C CA . PRO B 1 277 ? 16.474 -30.614 165.795 1.00 16.44 257 PRO B CA 1
ATOM 5228 C C . PRO B 1 277 ? 17.754 -30.852 165.106 1.00 18.76 257 PRO B C 1
ATOM 5229 O O . PRO B 1 277 ? 18.071 -31.977 164.780 1.00 18.82 257 PRO B O 1
ATOM 5233 N N . SER B 1 278 ? 18.495 -29.797 164.816 1.00 19.80 258 SER B N 1
ATOM 5234 C CA . SER B 1 278 ? 19.689 -29.911 163.993 1.00 23.39 258 SER B CA 1
ATOM 5235 C C . SER B 1 278 ? 20.768 -30.817 164.641 1.00 20.56 258 SER B C 1
ATOM 5236 O O . SER B 1 278 ? 21.568 -31.372 163.957 1.00 19.81 258 SER B O 1
ATOM 5239 N N A GLU B 1 279 ? 20.747 -30.941 165.954 0.50 21.31 259 GLU B N 1
ATOM 5240 N N B GLU B 1 279 ? 20.728 -30.937 165.961 0.50 21.42 259 GLU B N 1
ATOM 5241 C CA A GLU B 1 279 ? 21.650 -31.810 166.671 0.50 21.10 259 GLU B CA 1
ATOM 5242 C CA B GLU B 1 279 ? 21.606 -31.827 166.692 0.50 21.17 259 GLU B CA 1
ATOM 5243 C C A GLU B 1 279 ? 21.373 -33.297 166.371 0.50 19.66 259 GLU B C 1
ATOM 5244 C C B GLU B 1 279 ? 21.400 -33.267 166.258 0.50 19.70 259 GLU B C 1
ATOM 5245 O O A GLU B 1 279 ? 22.265 -34.129 166.531 0.50 16.47 259 GLU B O 1
ATOM 5246 O O B GLU B 1 279 ? 22.368 -34.020 166.186 0.50 16.12 259 GLU B O 1
ATOM 5257 N N . TRP B 1 280 ? 20.152 -33.622 165.936 1.00 17.54 260 TRP B N 1
ATOM 5258 C CA . TRP B 1 280 ? 19.814 -34.982 165.546 1.00 18.48 260 TRP B CA 1
ATOM 5259 C C . TRP B 1 280 ? 20.491 -35.283 164.211 1.00 17.72 260 TRP B C 1
ATOM 5260 O O . TRP B 1 280 ? 21.058 -36.348 164.054 1.00 16.66 260 TRP B O 1
ATOM 5271 N N . LEU B 1 281 ? 20.461 -34.342 163.270 1.00 17.67 261 LEU B N 1
ATOM 5272 C CA . LEU B 1 281 ? 21.211 -34.549 162.038 1.00 19.36 261 LEU B CA 1
ATOM 5273 C C . LEU B 1 281 ? 22.721 -34.540 162.286 1.00 19.99 261 LEU B C 1
ATOM 5274 O O . LEU B 1 281 ? 23.465 -35.370 161.724 1.00 24.27 261 LEU B O 1
ATOM 5279 N N . ASP B 1 282 ? 23.198 -33.633 163.123 1.00 21.38 262 ASP B N 1
ATOM 5280 C CA . ASP B 1 282 ? 24.638 -33.558 163.423 1.00 21.01 262 ASP B CA 1
ATOM 5281 C C . ASP B 1 282 ? 25.168 -34.868 163.975 1.00 19.23 262 ASP B C 1
ATOM 5282 O O . ASP B 1 282 ? 26.203 -35.299 163.556 1.00 21.83 262 ASP B O 1
ATOM 5287 N N A GLU B 1 283 ? 24.440 -35.471 164.915 0.50 19.20 263 GLU B N 1
ATOM 5288 N N B GLU B 1 283 ? 24.444 -35.452 164.912 0.50 21.01 263 GLU B N 1
ATOM 5289 C CA A GLU B 1 283 ? 24.775 -36.800 165.484 0.50 19.11 263 GLU B CA 1
ATOM 5290 C CA B GLU B 1 283 ? 24.806 -36.750 165.476 0.50 22.55 263 GLU B CA 1
ATOM 5291 C C A GLU B 1 283 ? 24.779 -37.877 164.436 0.50 19.91 263 GLU B C 1
ATOM 5292 C C B GLU B 1 283 ? 24.735 -37.888 164.480 0.50 21.71 263 GLU B C 1
ATOM 5293 O O A GLU B 1 283 ? 25.641 -38.757 164.479 0.50 19.01 263 GLU B O 1
ATOM 5294 O O B GLU B 1 283 ? 25.532 -38.814 164.592 0.50 20.98 263 GLU B O 1
ATOM 5305 N N . ALA B 1 284 ? 23.846 -37.805 163.480 1.00 16.70 264 ALA B N 1
ATOM 5306 C CA . ALA B 1 284 ? 23.665 -38.901 162.516 1.00 21.08 264 ALA B CA 1
ATOM 5307 C C . ALA B 1 284 ? 24.637 -38.854 161.310 1.00 19.84 264 ALA B C 1
ATOM 5308 O O . ALA B 1 284 ? 24.905 -39.865 160.667 1.00 17.74 264 ALA B O 1
ATOM 5310 N N . ILE B 1 285 ? 25.144 -37.684 160.980 1.00 17.99 265 ILE B N 1
ATOM 5311 C CA . ILE B 1 285 ? 26.017 -37.585 159.808 1.00 16.09 265 ILE B CA 1
ATOM 5312 C C . ILE B 1 285 ? 27.141 -38.622 159.722 1.00 18.33 265 ILE B C 1
ATOM 5313 O O . ILE B 1 285 ? 27.332 -39.160 158.624 1.00 17.38 265 ILE B O 1
ATOM 5318 N N . PRO B 1 286 ? 27.933 -38.842 160.810 1.00 17.90 266 PRO B N 1
ATOM 5319 C CA . PRO B 1 286 ? 28.992 -39.876 160.763 1.00 20.37 266 PRO B CA 1
ATOM 5320 C C . PRO B 1 286 ? 28.421 -41.252 160.519 1.00 18.40 266 PRO B C 1
ATOM 5321 O O . PRO B 1 286 ? 29.051 -42.044 159.793 1.00 21.41 266 PRO B O 1
ATOM 5325 N N . LEU B 1 287 ? 27.239 -41.530 161.059 1.00 17.55 267 LEU B N 1
ATOM 5326 C CA . LEU B 1 287 ? 26.552 -42.812 160.740 1.00 17.17 267 LEU B CA 1
ATOM 5327 C C . LEU B 1 287 ? 26.223 -42.971 159.229 1.00 16.02 267 LEU B C 1
ATOM 5328 O O . LEU B 1 287 ? 26.504 -43.980 158.623 1.00 17.63 267 LEU B O 1
ATOM 5333 N N . TYR B 1 288 ? 25.697 -41.925 158.635 1.00 16.68 268 TYR B N 1
ATOM 5334 C CA . TYR B 1 288 ? 25.416 -41.858 157.197 1.00 15.04 268 TYR B CA 1
ATOM 5335 C C . TYR B 1 288 ? 26.725 -41.976 156.390 1.00 17.84 268 TYR B C 1
ATOM 5336 O O . TYR B 1 288 ? 26.769 -42.707 155.408 1.00 18.13 268 TYR B O 1
ATOM 5345 N N . LYS B 1 289 ? 27.800 -41.331 156.824 1.00 16.28 269 LYS B N 1
ATOM 5346 C CA . LYS B 1 289 ? 29.039 -41.463 156.087 1.00 19.75 269 LYS B CA 1
ATOM 5347 C C . LYS B 1 289 ? 29.582 -42.882 156.241 1.00 21.44 269 LYS B C 1
ATOM 5348 O O . LYS B 1 289 ? 30.008 -43.485 155.235 1.00 22.27 269 LYS B O 1
ATOM 5354 N N A ASP B 1 290 ? 29.556 -43.415 157.461 0.50 21.34 270 ASP B N 1
ATOM 5355 N N B ASP B 1 290 ? 29.549 -43.422 157.465 0.50 20.82 270 ASP B N 1
ATOM 5356 C CA A ASP B 1 290 ? 29.993 -44.796 157.709 0.50 23.32 270 ASP B CA 1
ATOM 5357 C CA B ASP B 1 290 ? 30.018 -44.798 157.699 0.50 22.42 270 ASP B CA 1
ATOM 5358 C C A ASP B 1 290 ? 29.224 -45.837 156.890 0.50 21.06 270 ASP B C 1
ATOM 5359 C C B ASP B 1 290 ? 29.234 -45.832 156.883 0.50 20.63 270 ASP B C 1
ATOM 5360 O O A ASP B 1 290 ? 29.810 -46.798 156.425 0.50 20.11 270 ASP B O 1
ATOM 5361 O O B ASP B 1 290 ? 29.831 -46.782 156.406 0.50 19.78 270 ASP B O 1
ATOM 5370 N N . SER B 1 291 ? 27.914 -45.653 156.747 1.00 16.62 271 SER B N 1
ATOM 5371 C CA . SER B 1 291 ? 27.059 -46.602 156.037 1.00 17.78 271 SER B CA 1
ATOM 5372 C C . SER B 1 291 ? 27.064 -46.334 154.516 1.00 16.67 271 SER B C 1
ATOM 5373 O O . SER B 1 291 ? 26.492 -47.061 153.752 1.00 17.23 271 SER B O 1
ATOM 5376 N N . GLY B 1 292 ? 27.759 -45.293 154.101 1.00 17.63 272 GLY B N 1
ATOM 5377 C CA . GLY B 1 292 ? 27.661 -44.835 152.704 1.00 19.82 272 GLY B CA 1
ATOM 5378 C C . GLY B 1 292 ? 26.232 -44.472 152.252 1.00 15.57 272 GLY B C 1
ATOM 5379 O O . GLY B 1 292 ? 25.914 -44.548 151.050 1.00 17.05 272 GLY B O 1
ATOM 5380 N N . MET B 1 293 ? 25.351 -44.088 153.179 1.00 17.10 273 MET B N 1
ATOM 5381 C CA . MET B 1 293 ? 23.936 -43.779 152.825 1.00 12.64 273 MET B CA 1
ATOM 5382 C C . MET B 1 293 ? 23.848 -42.654 151.762 1.00 14.62 273 MET B C 1
ATOM 5383 O O . MET B 1 293 ? 24.507 -41.651 151.889 1.00 16.88 273 MET B O 1
ATOM 5388 N N . LYS B 1 294 ? 23.067 -42.870 150.714 1.00 14.29 274 LYS B N 1
ATOM 5389 C CA . LYS B 1 294 ? 22.889 -41.904 149.650 1.00 16.48 274 LYS B CA 1
ATOM 5390 C C . LYS B 1 294 ? 21.501 -41.321 149.866 1.00 11.40 274 LYS B C 1
ATOM 5391 O O . LYS B 1 294 ? 20.612 -41.978 150.472 1.00 11.24 274 LYS B O 1
ATOM 5397 N N . PHE B 1 295 ? 21.297 -40.113 149.377 1.00 12.01 275 PHE B N 1
ATOM 5398 C CA . PHE B 1 295 ? 19.982 -39.489 149.504 1.00 11.93 275 PHE B CA 1
ATOM 5399 C C . PHE B 1 295 ? 19.509 -38.846 148.207 1.00 10.41 275 PHE B C 1
ATOM 5400 O O . PHE B 1 295 ? 20.316 -38.390 147.415 1.00 10.17 275 PHE B O 1
ATOM 5408 N N . VAL B 1 296 ? 18.195 -38.701 148.084 1.00 11.43 276 VAL B N 1
ATOM 5409 C CA . VAL B 1 296 ? 17.555 -37.985 146.992 1.00 11.78 276 VAL B CA 1
ATOM 5410 C C . VAL B 1 296 ? 16.458 -37.061 147.480 1.00 10.65 276 VAL B C 1
ATOM 5411 O O . VAL B 1 296 ? 15.529 -37.476 148.223 1.00 9.38 276 VAL B O 1
ATOM 5415 N N . THR B 1 297 ? 16.640 -35.777 147.095 1.00 10.12 277 THR B N 1
ATOM 5416 C CA . THR B 1 297 ? 15.624 -34.788 147.405 1.00 11.73 277 THR B CA 1
ATOM 5417 C C . THR B 1 297 ? 14.905 -34.426 146.107 1.00 11.86 277 THR B C 1
ATOM 5418 O O . THR B 1 297 ? 15.550 -34.091 145.166 1.00 14.03 277 THR B O 1
ATOM 5422 N N . CYS B 1 298 ? 13.583 -34.494 146.080 1.00 10.59 278 CYS B N 1
ATOM 5423 C CA . CYS B 1 298 ? 12.853 -34.268 144.877 1.00 11.27 278 CYS B CA 1
ATOM 5424 C C . CYS B 1 298 ? 12.368 -32.809 144.880 1.00 10.25 278 CYS B C 1
ATOM 5425 O O . CYS B 1 298 ? 11.801 -32.362 145.921 1.00 10.98 278 CYS B O 1
ATOM 5428 N N . PHE B 1 299 ? 12.530 -32.117 143.744 1.00 9.43 279 PHE B N 1
ATOM 5429 C CA . PHE B 1 299 ? 12.216 -30.661 143.678 1.00 10.06 279 PHE B CA 1
ATOM 5430 C C . PHE B 1 299 ? 10.762 -30.383 143.731 1.00 9.53 279 PHE B C 1
ATOM 5431 O O . PHE B 1 299 ? 10.340 -29.203 143.861 1.00 13.02 279 PHE B O 1
ATOM 5439 N N . SER B 1 300 ? 9.925 -31.444 143.657 1.00 11.06 280 SER B N 1
ATOM 5440 C CA . SER B 1 300 ? 8.495 -31.303 143.877 1.00 9.94 280 SER B CA 1
ATOM 5441 C C . SER B 1 300 ? 8.072 -31.310 145.377 1.00 9.20 280 SER B C 1
ATOM 5442 O O . SER B 1 300 ? 6.909 -31.201 145.691 1.00 10.52 280 SER B O 1
ATOM 5445 N N . SER B 1 301 ? 9.007 -31.444 146.282 1.00 11.56 281 SER B N 1
ATOM 5446 C CA . SER B 1 301 ? 8.667 -31.447 147.705 1.00 10.81 281 SER B CA 1
ATOM 5447 C C . SER B 1 301 ? 9.783 -30.997 148.638 1.00 12.81 281 SER B C 1
ATOM 5448 O O . SER B 1 301 ? 9.590 -30.992 149.853 1.00 15.00 281 SER B O 1
ATOM 5451 N N . THR B 1 302 ? 10.982 -30.744 148.161 1.00 10.69 282 THR B N 1
ATOM 5452 C CA . THR B 1 302 ? 12.095 -30.398 149.064 1.00 11.07 282 THR B CA 1
ATOM 5453 C C . THR B 1 302 ? 11.654 -29.320 150.072 1.00 11.79 282 THR B C 1
ATOM 5454 O O . THR B 1 302 ? 11.330 -28.224 149.711 1.00 11.97 282 THR B O 1
ATOM 5458 N N . PRO B 1 303 ? 11.756 -29.605 151.355 1.00 12.39 283 PRO B N 1
ATOM 5459 C CA . PRO B 1 303 ? 11.276 -28.547 152.280 1.00 10.95 283 PRO B CA 1
ATOM 5460 C C . PRO B 1 303 ? 12.200 -27.314 152.201 1.00 10.95 283 PRO B C 1
ATOM 5461 O O . PRO B 1 303 ? 13.390 -27.467 151.993 1.00 9.88 283 PRO B O 1
ATOM 5465 N N . PRO B 1 304 ? 11.633 -26.089 152.296 1.00 12.11 284 PRO B N 1
ATOM 5466 C CA . PRO B 1 304 ? 12.406 -24.919 152.223 1.00 12.81 284 PRO B CA 1
ATOM 5467 C C . PRO B 1 304 ? 13.568 -24.851 153.237 1.00 13.22 284 PRO B C 1
ATOM 5468 O O . PRO B 1 304 ? 14.549 -24.225 152.954 1.00 11.70 284 PRO B O 1
ATOM 5472 N N . THR B 1 305 ? 13.392 -25.457 154.386 1.00 11.66 285 THR B N 1
ATOM 5473 C CA . THR B 1 305 ? 14.471 -25.504 155.384 1.00 11.59 285 THR B CA 1
ATOM 5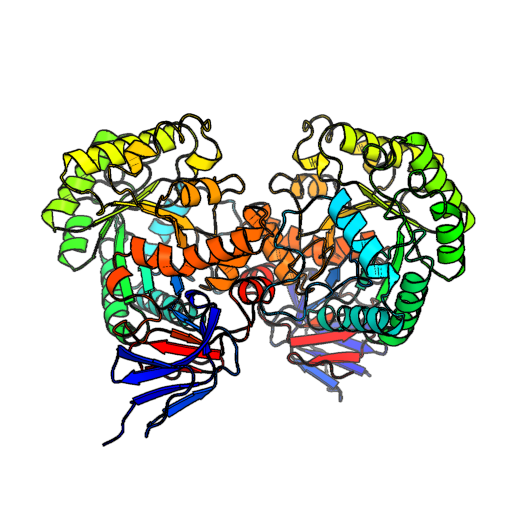474 C C . THR B 1 305 ? 15.296 -26.796 155.362 1.00 11.98 285 THR B C 1
ATOM 5475 O O . THR B 1 305 ? 16.060 -27.046 156.252 1.00 12.39 285 THR B O 1
ATOM 5479 N N . MET B 1 306 ? 15.181 -27.580 154.298 1.00 12.21 286 MET B N 1
ATOM 5480 C CA . MET B 1 306 ? 15.996 -28.755 154.144 1.00 14.48 286 MET B CA 1
ATOM 5481 C C . MET B 1 306 ? 17.448 -28.270 154.118 1.00 14.46 286 MET B C 1
ATOM 5482 O O . MET B 1 306 ? 17.782 -27.361 153.357 1.00 15.22 286 MET B O 1
ATOM 5487 N N . PRO B 1 307 ? 18.350 -28.930 154.869 1.00 13.13 287 PRO B N 1
ATOM 5488 C CA . PRO B 1 307 ? 19.757 -28.482 154.940 1.00 14.61 287 PRO B CA 1
ATOM 5489 C C . PRO B 1 307 ? 20.599 -29.046 153.805 1.00 13.08 287 PRO B C 1
ATOM 5490 O O . PRO B 1 307 ? 21.548 -29.814 153.996 1.00 13.53 287 PRO B O 1
ATOM 5494 N N . VAL B 1 308 ? 20.201 -28.688 152.598 1.00 13.07 288 VAL B N 1
ATOM 5495 C CA . VAL B 1 308 ? 20.869 -29.181 151.398 1.00 14.36 288 VAL B CA 1
ATOM 5496 C C . VAL B 1 308 ? 22.345 -28.848 151.389 1.00 13.39 288 VAL B C 1
ATOM 5497 O O . VAL B 1 308 ? 23.232 -29.722 151.163 1.00 16.90 288 VAL B O 1
ATOM 5501 N N . ILE B 1 309 ? 22.648 -27.584 151.523 1.00 12.63 289 ILE B N 1
ATOM 5502 C CA . ILE B 1 309 ? 24.033 -27.113 151.421 1.00 17.78 289 ILE B CA 1
ATOM 5503 C C . ILE B 1 309 ? 24.880 -27.727 152.561 1.00 17.05 289 ILE B C 1
ATOM 5504 O O . ILE B 1 309 ? 26.039 -28.089 152.360 1.00 19.62 289 ILE B O 1
ATOM 5509 N N . LYS B 1 310 ? 24.288 -27.845 153.758 1.00 17.68 290 LYS B N 1
ATOM 5510 C CA . LYS B 1 310 ? 24.952 -28.449 154.884 1.00 17.23 290 LYS B CA 1
ATOM 5511 C C . LYS B 1 310 ? 25.352 -29.898 154.580 1.00 17.24 290 LYS B C 1
ATOM 5512 O O . LYS B 1 310 ? 26.470 -30.295 154.866 1.00 14.93 290 LYS B O 1
ATOM 5518 N N . LEU B 1 311 ? 24.426 -30.657 153.997 1.00 14.66 291 LEU B N 1
ATOM 5519 C CA . LEU B 1 311 ? 24.642 -32.069 153.651 1.00 13.70 291 LEU B CA 1
ATOM 5520 C C . LEU B 1 311 ? 25.750 -32.152 152.618 1.00 15.60 291 LEU B C 1
ATOM 5521 O O . LEU B 1 311 ? 26.657 -32.947 152.737 1.00 18.92 291 LEU B O 1
ATOM 5526 N N . LEU B 1 312 ? 25.686 -31.270 151.634 1.00 17.32 292 LEU B N 1
ATOM 5527 C CA . LEU B 1 312 ? 26.660 -31.319 150.574 1.00 21.00 292 LEU B CA 1
ATOM 5528 C C . LEU B 1 312 ? 28.045 -30.996 151.143 1.00 19.81 292 LEU B C 1
ATOM 5529 O O . LEU B 1 312 ? 29.047 -31.649 150.776 1.00 17.36 292 LEU B O 1
ATOM 5534 N N . GLU B 1 313 ? 28.124 -30.000 152.002 1.00 23.37 293 GLU B N 1
ATOM 5535 C CA . GLU B 1 313 ? 29.429 -29.579 152.535 1.00 22.85 293 GLU B CA 1
ATOM 5536 C C . GLU B 1 313 ? 29.981 -30.615 153.524 1.00 23.42 293 GLU B C 1
ATOM 5537 O O . GLU B 1 313 ? 31.183 -30.736 153.716 1.00 24.09 293 GLU B O 1
ATOM 5543 N N . ALA B 1 314 ? 29.108 -31.438 154.088 1.00 20.92 294 ALA B N 1
ATOM 5544 C CA . ALA B 1 314 ? 29.546 -32.501 154.969 1.00 20.20 294 ALA B CA 1
ATOM 5545 C C . ALA B 1 314 ? 29.973 -33.737 154.142 1.00 21.71 294 ALA B C 1
ATOM 5546 O O . ALA B 1 314 ? 30.407 -34.727 154.696 1.00 20.82 294 ALA B O 1
ATOM 5548 N N . GLY B 1 315 ? 29.749 -33.685 152.839 1.00 20.07 295 GLY B N 1
ATOM 5549 C CA . GLY B 1 315 ? 30.190 -34.698 151.904 1.00 18.21 295 GLY B CA 1
ATOM 5550 C C . GLY B 1 315 ? 29.196 -35.811 151.693 1.00 17.22 295 GLY B C 1
ATOM 5551 O O . GLY B 1 315 ? 29.575 -36.842 151.195 1.00 20.30 295 GLY B O 1
ATOM 5552 N N . ILE B 1 316 ? 27.929 -35.585 152.049 1.00 16.06 296 ILE B N 1
ATOM 5553 C CA . ILE B 1 316 ? 26.868 -36.518 151.859 1.00 16.25 296 ILE B CA 1
ATOM 5554 C C . ILE B 1 316 ? 26.479 -36.478 150.385 1.00 16.71 296 ILE B C 1
ATOM 5555 O O . ILE B 1 316 ? 26.416 -35.405 149.799 1.00 16.98 296 ILE B O 1
ATOM 5560 N N . ASN B 1 317 ? 26.192 -37.652 149.824 1.00 15.44 297 ASN B N 1
ATOM 5561 C CA . ASN B 1 317 ? 25.722 -37.788 148.446 1.00 14.37 297 ASN B CA 1
ATOM 5562 C C . ASN B 1 317 ? 24.215 -37.514 148.402 1.00 14.47 297 ASN B C 1
ATOM 5563 O O . ASN B 1 317 ? 23.405 -38.273 149.007 1.00 15.00 297 ASN B O 1
ATOM 5568 N N . LEU B 1 318 ? 23.852 -36.430 147.711 1.00 14.23 298 LEU B N 1
ATOM 5569 C CA . LEU B 1 318 ? 22.478 -35.922 147.663 1.00 12.48 298 LEU B CA 1
ATOM 5570 C C . LEU B 1 318 ? 22.139 -35.553 146.186 1.00 11.84 298 LEU B C 1
ATOM 5571 O O . LEU B 1 318 ? 22.572 -34.550 145.667 1.00 10.53 298 LEU B O 1
ATOM 5576 N N . GLY B 1 319 ? 21.443 -36.453 145.547 1.00 10.59 299 GLY B N 1
ATOM 5577 C CA . GLY B 1 319 ? 20.828 -36.312 144.242 1.00 11.41 299 GLY B CA 1
ATOM 5578 C C . GLY B 1 319 ? 19.493 -35.587 144.251 1.00 12.18 299 GLY B C 1
ATOM 5579 O O . GLY B 1 319 ? 18.962 -35.191 145.292 1.00 10.18 299 GLY B O 1
ATOM 5580 N N . CYS B 1 320 ? 18.926 -35.409 143.062 1.00 10.99 300 CYS B N 1
ATOM 5581 C CA . CYS B 1 320 ? 17.777 -34.577 142.891 1.00 10.73 300 CYS B CA 1
ATOM 5582 C C . CYS B 1 320 ? 16.878 -35.228 141.867 1.00 11.97 300 CYS B C 1
ATOM 5583 O O . CYS B 1 320 ? 17.306 -36.138 141.117 1.00 12.63 300 CYS B O 1
ATOM 5586 N N . ALA B 1 321 ? 15.604 -34.850 141.873 1.00 11.90 301 ALA B N 1
ATOM 5587 C CA . ALA B 1 321 ? 14.592 -35.599 141.109 1.00 10.76 301 ALA B CA 1
ATOM 5588 C C . ALA B 1 321 ? 13.252 -34.909 140.983 1.00 10.09 301 ALA B C 1
ATOM 5589 O O . ALA B 1 321 ? 12.847 -34.152 141.862 1.00 10.96 301 ALA B O 1
ATOM 5591 N N . SER B 1 322 ? 12.531 -35.249 139.925 1.00 9.50 302 SER B N 1
ATOM 5592 C CA . SER B 1 322 ? 11.076 -34.852 139.707 1.00 9.36 302 SER B CA 1
ATOM 5593 C C . SER B 1 322 ? 10.127 -35.391 140.777 1.00 8.73 302 SER B C 1
ATOM 5594 O O . SER B 1 322 ? 9.058 -34.774 141.090 1.00 8.98 302 SER B O 1
ATOM 5597 N N . ASP B 1 323 ? 10.372 -36.622 141.228 1.00 10.69 303 ASP B N 1
ATOM 5598 C CA . ASP B 1 323 ? 9.257 -37.440 141.796 1.00 10.24 303 ASP B CA 1
ATOM 5599 C C . ASP B 1 323 ? 8.163 -37.514 140.729 1.00 9.71 303 ASP B 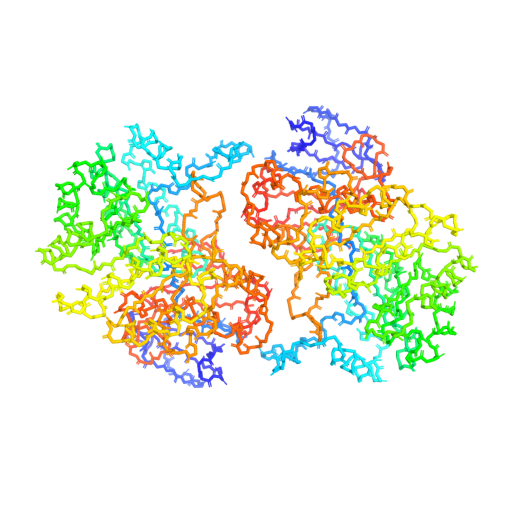C 1
ATOM 5600 O O . ASP B 1 323 ? 8.427 -37.527 139.536 1.00 8.21 303 ASP B O 1
ATOM 5605 N N . ASN B 1 324 ? 6.921 -37.712 141.165 1.00 12.11 304 ASN B N 1
ATOM 5606 C CA . ASN B 1 324 ? 5.790 -37.858 140.318 1.00 12.31 304 ASN B CA 1
ATOM 5607 C C . ASN B 1 324 ? 5.579 -36.724 139.314 1.00 12.77 304 ASN B C 1
ATOM 5608 O O . ASN B 1 324 ? 5.884 -35.538 139.600 1.00 11.61 304 ASN B O 1
ATOM 5613 N N . ILE B 1 325 ? 5.014 -37.074 138.156 1.00 13.64 305 ILE B N 1
ATOM 5614 C CA . ILE B 1 325 ? 4.670 -36.095 137.062 1.00 12.11 305 ILE B CA 1
ATOM 5615 C C . ILE B 1 325 ? 3.206 -36.330 136.697 1.00 11.87 305 ILE B C 1
ATOM 5616 O O . ILE B 1 325 ? 2.807 -37.433 136.218 1.00 12.65 305 ILE B O 1
ATOM 5621 N N . ARG B 1 326 ? 2.363 -35.326 136.997 1.00 13.99 306 ARG B N 1
ATOM 5622 C CA . ARG B 1 326 ? 0.987 -35.193 136.517 1.00 13.74 306 ARG B CA 1
ATOM 5623 C C . ARG B 1 326 ? 0.129 -36.383 136.866 1.00 15.00 306 ARG B C 1
ATOM 5624 O O . ARG B 1 326 ? -0.399 -37.019 135.999 1.00 14.05 306 ARG B O 1
ATOM 5632 N N . ASP B 1 327 ? 0.049 -36.681 138.165 1.00 13.48 307 ASP B N 1
ATOM 5633 C CA . ASP B 1 327 ? -0.746 -37.737 138.645 1.00 14.83 307 ASP B CA 1
ATOM 5634 C C . ASP B 1 327 ? -1.512 -37.347 139.941 1.00 13.29 307 ASP B C 1
ATOM 5635 O O . ASP B 1 327 ? -1.674 -36.141 140.232 1.00 15.39 307 ASP B O 1
ATOM 5640 N N . PHE B 1 328 ? -1.947 -38.367 140.688 1.00 13.61 308 PHE B N 1
ATOM 5641 C CA . PHE B 1 328 ? -2.708 -38.238 141.909 1.00 12.54 308 PHE B CA 1
ATOM 5642 C C . PHE B 1 328 ? -1.864 -38.016 143.161 1.00 12.22 308 PHE B C 1
ATOM 5643 O O . PHE B 1 328 ? -2.350 -38.008 144.271 1.00 12.80 308 PHE B O 1
ATOM 5651 N N . TRP B 1 329 ? -0.557 -37.886 142.972 1.00 13.99 309 TRP B N 1
ATOM 5652 C CA . TRP B 1 329 ? 0.432 -37.538 144.028 1.00 13.79 309 TRP B CA 1
ATOM 5653 C C . TRP B 1 329 ? 0.974 -36.077 143.875 1.00 13.40 309 TRP B C 1
ATOM 5654 O O . TRP B 1 329 ? 1.127 -35.391 144.835 1.00 12.77 309 TRP B O 1
ATOM 5665 N N . VAL B 1 330 ? 1.320 -35.677 142.639 1.00 12.82 310 VAL B N 1
ATOM 5666 C CA . VAL B 1 330 ? 1.879 -34.422 142.296 1.00 12.49 310 VAL B CA 1
ATOM 5667 C C . VAL B 1 330 ? 1.243 -33.919 140.944 1.00 13.52 310 VAL B C 1
ATOM 5668 O O . VAL B 1 330 ? 1.341 -34.609 139.930 1.00 14.08 310 VAL B O 1
ATOM 5672 N N . PRO B 1 331 ? 0.621 -32.692 140.899 1.00 12.48 311 PRO B N 1
ATOM 5673 C CA . PRO B 1 331 ? -0.014 -32.284 139.638 1.00 11.72 311 PRO B CA 1
ATOM 5674 C C . PRO B 1 331 ? 0.935 -31.689 138.666 1.00 10.85 311 PRO B C 1
ATOM 5675 O O . PRO B 1 331 ? 0.720 -31.756 137.444 1.00 12.35 311 PRO B O 1
ATOM 5679 N N . PHE B 1 332 ? 2.051 -31.225 139.178 1.00 10.10 312 PHE B N 1
ATOM 5680 C CA . PHE B 1 332 ? 3.169 -30.661 138.395 1.00 11.27 312 PHE B CA 1
ATOM 5681 C C . PHE B 1 332 ? 4.001 -31.680 137.645 1.00 12.35 312 PHE B C 1
ATOM 5682 O O . PHE B 1 332 ? 3.941 -32.893 137.843 1.00 14.08 312 PHE B O 1
ATOM 5690 N N . GLY B 1 333 ? 4.731 -31.175 136.707 1.00 13.55 313 GLY B N 1
ATOM 5691 C CA . GLY B 1 333 ? 5.915 -31.859 136.214 1.00 12.57 313 GLY B CA 1
ATOM 5692 C C . GLY B 1 333 ? 6.119 -31.575 134.745 1.00 13.02 313 GLY B C 1
ATOM 5693 O O . GLY B 1 333 ? 5.193 -31.679 133.994 1.00 11.26 313 GLY B O 1
ATOM 5694 N N . ASN B 1 334 ? 7.358 -31.222 134.405 1.00 12.52 314 ASN B N 1
ATOM 5695 C CA . ASN B 1 334 ? 7.804 -31.161 132.999 1.00 14.05 314 ASN B CA 1
ATOM 5696 C C . ASN B 1 334 ? 9.030 -32.098 132.739 1.00 13.95 314 ASN B C 1
ATOM 5697 O O . ASN B 1 334 ? 9.597 -32.133 131.634 1.00 14.88 314 ASN B O 1
ATOM 5702 N N . GLY B 1 335 ? 9.424 -32.851 133.737 1.00 11.83 315 GLY B N 1
ATOM 5703 C CA . GLY B 1 335 ? 10.617 -33.732 133.600 1.00 13.70 315 GLY B CA 1
ATOM 5704 C C . GLY B 1 335 ? 11.868 -33.016 133.218 1.00 12.28 315 GLY B C 1
ATOM 5705 O O . GLY B 1 335 ? 12.770 -33.606 132.548 1.00 13.53 315 GLY B O 1
ATOM 5706 N N . ASP B 1 336 ? 11.977 -31.771 133.682 1.00 11.70 316 ASP B N 1
ATOM 5707 C CA . ASP B 1 336 ? 13.042 -30.875 133.315 1.00 12.16 316 ASP B CA 1
ATOM 5708 C C . ASP B 1 336 ? 13.921 -30.583 134.569 1.00 12.55 316 ASP B C 1
ATOM 5709 O O . ASP B 1 336 ? 13.542 -29.809 135.427 1.00 11.64 316 ASP B O 1
ATOM 5714 N N . MET B 1 337 ? 15.093 -31.201 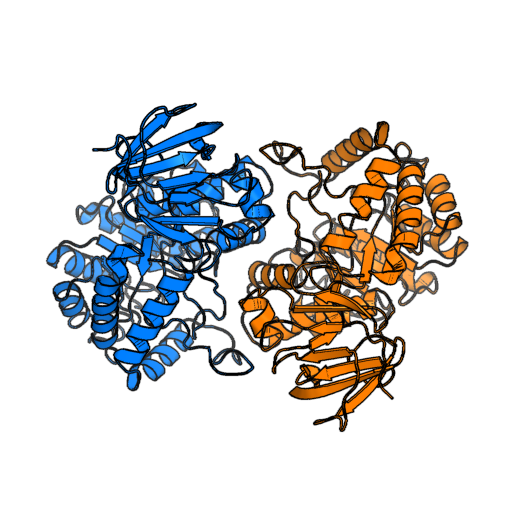134.641 1.00 10.78 317 MET B N 1
ATOM 5715 C CA . MET B 1 337 ? 16.020 -30.981 135.790 1.00 10.07 317 MET B CA 1
ATOM 5716 C C . MET B 1 337 ? 16.585 -29.557 135.909 1.00 11.55 317 MET B C 1
ATOM 5717 O O . MET B 1 337 ? 16.949 -29.081 137.000 1.00 9.25 317 MET B O 1
ATOM 5722 N N . VAL B 1 338 ? 16.657 -28.842 134.778 1.00 10.03 318 VAL B N 1
ATOM 5723 C CA . VAL B 1 338 ? 17.092 -27.411 134.800 1.00 11.04 318 VAL B CA 1
ATOM 5724 C C . VAL B 1 338 ? 16.010 -26.506 135.427 1.00 10.76 318 VAL B C 1
ATOM 5725 O O . VAL B 1 338 ? 16.306 -25.587 136.201 1.00 11.45 318 VAL B O 1
ATOM 5729 N N . GLN B 1 339 ? 14.757 -26.806 135.104 1.00 10.69 319 GLN B N 1
ATOM 5730 C CA . GLN B 1 339 ? 13.649 -26.185 135.779 1.00 11.69 319 GLN B CA 1
ATOM 5731 C C . GLN B 1 339 ? 13.571 -26.633 137.245 1.00 12.24 319 GLN B C 1
ATOM 5732 O O . GLN B 1 339 ? 13.392 -25.818 138.135 1.00 12.58 319 GLN B O 1
ATOM 5738 N N . GLY B 1 340 ? 13.782 -27.903 137.486 1.00 10.44 320 GLY B N 1
ATOM 5739 C CA . GLY B 1 340 ? 13.961 -28.382 138.871 1.00 10.91 320 GLY B CA 1
ATOM 5740 C C . GLY B 1 340 ? 15.006 -27.696 139.665 1.00 8.75 320 GLY B C 1
ATOM 5741 O O . GLY B 1 340 ? 14.800 -27.395 140.837 1.00 10.09 320 GLY B O 1
ATOM 5742 N N . ALA B 1 341 ? 16.107 -27.364 139.056 1.00 8.68 321 ALA B N 1
ATOM 5743 C CA . ALA B 1 341 ? 17.213 -26.639 139.720 1.00 9.06 321 ALA B CA 1
ATOM 5744 C C . ALA B 1 341 ? 16.791 -25.219 140.084 1.00 9.80 321 ALA B C 1
ATOM 5745 O O . ALA B 1 341 ? 17.078 -24.733 141.181 1.00 10.65 321 ALA B O 1
ATOM 5747 N N . LEU B 1 342 ? 16.062 -24.581 139.187 1.00 10.34 322 LEU B N 1
ATOM 5748 C CA . LEU B 1 342 ? 15.517 -23.240 139.507 1.00 10.74 322 LEU B CA 1
ATOM 5749 C C . LEU B 1 342 ? 14.535 -23.334 140.659 1.00 11.28 322 LEU B C 1
ATOM 5750 O O . LEU B 1 342 ? 14.582 -22.540 141.583 1.00 11.11 322 LEU B O 1
ATOM 5755 N N . ILE B 1 343 ? 13.669 -24.354 140.633 1.00 12.12 323 ILE B N 1
ATOM 5756 C CA . ILE B 1 343 ? 12.774 -24.585 141.750 1.00 9.13 323 ILE B CA 1
ATOM 5757 C C . ILE B 1 343 ? 13.492 -24.760 143.075 1.00 9.74 323 ILE B C 1
ATOM 5758 O O . ILE B 1 343 ? 13.085 -24.140 144.095 1.00 9.00 323 ILE B O 1
ATOM 5763 N N . GLU B 1 344 ? 14.519 -25.597 143.127 1.00 9.01 324 GLU B N 1
ATOM 5764 C CA . GLU B 1 344 ? 15.359 -25.685 144.362 1.00 11.06 324 GLU B CA 1
ATOM 5765 C C . GLU B 1 344 ? 15.949 -24.360 144.873 1.00 10.38 324 GLU B C 1
ATOM 5766 O O . GLU B 1 344 ? 15.908 -24.061 146.083 1.00 12.14 324 GLU B O 1
ATOM 5772 N N . THR B 1 345 ? 16.483 -23.529 143.992 1.00 10.12 325 THR B N 1
ATOM 5773 C CA . THR B 1 345 ? 17.017 -22.226 144.403 1.00 11.37 325 THR B CA 1
ATOM 5774 C C . THR B 1 345 ? 15.901 -21.339 145.060 1.00 12.21 325 THR B C 1
ATOM 5775 O O . THR B 1 345 ? 16.162 -20.633 146.000 1.00 12.67 325 THR B O 1
ATOM 5779 N N . GLN B 1 346 ? 14.664 -21.470 144.604 1.00 9.82 326 GLN B N 1
ATOM 5780 C CA . GLN B 1 346 ? 13.599 -20.707 145.157 1.00 9.29 326 GLN B CA 1
ATOM 5781 C C . GLN B 1 346 ? 13.105 -21.303 146.508 1.00 8.95 326 GLN B C 1
ATOM 5782 O O . GLN B 1 346 ? 12.856 -20.544 147.435 1.00 9.70 326 GLN B O 1
ATOM 5788 N N . ARG B 1 347 ? 13.011 -22.650 146.575 1.00 9.43 327 ARG B N 1
ATOM 5789 C CA . ARG B 1 347 ? 12.616 -23.340 147.815 1.00 10.14 327 ARG B CA 1
ATOM 5790 C C . ARG B 1 347 ? 13.589 -23.054 148.900 1.00 10.66 327 ARG B C 1
ATOM 5791 O O . ARG B 1 347 ? 13.181 -22.762 150.062 1.00 13.32 327 ARG B O 1
ATOM 5799 N N . LEU B 1 348 ? 14.876 -23.057 148.555 1.00 10.70 328 LEU B N 1
ATOM 5800 C CA . LEU B 1 348 ? 15.922 -22.959 149.516 1.00 10.99 328 LEU B CA 1
ATOM 5801 C C . LEU B 1 348 ? 16.475 -21.545 149.692 1.00 11.47 328 LEU B C 1
ATOM 5802 O O . LEU B 1 348 ? 17.368 -21.341 150.533 1.00 7.98 328 LEU B O 1
ATOM 5807 N N . GLU B 1 349 ? 16.029 -20.634 148.834 1.00 12.94 329 GLU B N 1
ATOM 5808 C CA . GLU B 1 349 ? 16.468 -19.222 148.791 1.00 12.32 329 GLU B CA 1
ATOM 5809 C C . GLU B 1 349 ? 17.956 -19.056 148.567 1.00 14.11 329 GLU B C 1
ATOM 5810 O O . GLU B 1 349 ? 18.653 -18.480 149.374 1.00 10.39 329 GLU B O 1
ATOM 5816 N N . LEU B 1 350 ? 18.425 -19.546 147.421 1.00 11.55 330 LEU B N 1
ATOM 5817 C CA . LEU B 1 350 ? 19.835 -19.459 147.068 1.00 12.02 330 LEU B CA 1
ATOM 5818 C C . LEU B 1 350 ? 20.005 -18.443 145.947 1.00 10.90 330 LEU B C 1
ATOM 5819 O O . LEU B 1 350 ? 19.119 -18.305 145.122 1.00 14.13 330 LEU B O 1
ATOM 5824 N N . LYS B 1 351 ? 21.163 -17.808 145.932 1.00 14.41 331 LYS B N 1
ATOM 5825 C CA . LYS B 1 351 ? 21.534 -16.808 144.955 1.00 14.11 331 LYS B CA 1
ATOM 5826 C C . LYS B 1 351 ? 22.974 -16.805 144.496 1.00 12.57 331 LYS B C 1
ATOM 5827 O O . LYS B 1 351 ? 23.293 -16.425 143.344 1.00 14.76 331 LYS B O 1
ATOM 5833 N N . THR B 1 352 ? 23.910 -17.151 145.363 1.00 13.22 332 THR B N 1
ATOM 5834 C CA . THR B 1 352 ? 25.308 -17.095 145.005 1.00 14.62 332 THR B CA 1
ATOM 5835 C C . THR B 1 352 ? 25.644 -18.078 143.898 1.00 16.12 332 THR B C 1
ATOM 5836 O O . THR B 1 352 ? 24.982 -19.118 143.654 1.00 13.14 332 THR B O 1
ATOM 5840 N N . ASN B 1 353 ? 26.668 -17.693 143.157 1.00 17.85 333 ASN B N 1
ATOM 5841 C CA . ASN B 1 353 ? 27.181 -18.533 142.070 1.00 15.89 333 ASN B CA 1
ATOM 5842 C C . ASN B 1 353 ? 27.632 -19.889 142.613 1.00 14.01 333 ASN B C 1
ATOM 5843 O O . ASN B 1 353 ? 27.292 -20.893 142.030 1.00 15.93 333 ASN B O 1
ATOM 5848 N N . ARG B 1 354 ? 28.347 -19.916 143.761 1.00 16.21 334 ARG B N 1
ATOM 5849 C CA . ARG B 1 354 ? 28.690 -21.158 144.442 1.00 17.64 334 ARG B CA 1
ATOM 5850 C C . ARG B 1 354 ? 27.476 -22.044 144.705 1.00 17.06 334 ARG B C 1
ATOM 5851 O O . ARG B 1 354 ? 27.525 -23.204 144.357 1.00 15.70 334 ARG B O 1
ATOM 5859 N N . ASP B 1 355 ? 26.419 -21.484 145.333 1.00 13.81 335 ASP B N 1
ATOM 5860 C CA . ASP B 1 355 ? 25.236 -22.275 145.665 1.00 13.79 335 ASP B CA 1
ATOM 5861 C C . ASP B 1 355 ? 24.531 -22.800 144.427 1.00 13.22 335 ASP B C 1
ATOM 5862 O O . ASP B 1 355 ? 24.109 -23.999 144.397 1.00 11.72 335 ASP B O 1
ATOM 5867 N N . LEU B 1 356 ? 24.380 -21.979 143.394 1.00 13.79 336 LEU B N 1
ATOM 5868 C CA . LEU B 1 356 ? 23.744 -22.471 142.110 1.00 15.14 336 LEU B CA 1
ATOM 5869 C C . LEU B 1 356 ? 24.608 -23.616 141.518 1.00 14.30 336 LEU B C 1
ATOM 5870 O O . LEU B 1 356 ? 24.085 -24.568 140.977 1.00 13.01 336 LEU B O 1
ATOM 5875 N N . GLY B 1 357 ? 25.930 -23.461 141.647 1.00 14.31 337 GLY B N 1
ATOM 5876 C CA . GLY B 1 357 ? 26.900 -24.514 141.258 1.00 14.22 337 GLY B CA 1
ATOM 5877 C C . GLY B 1 357 ? 26.632 -25.814 141.957 1.00 12.44 337 GLY B C 1
ATOM 5878 O O . GLY B 1 357 ? 26.737 -26.880 141.334 1.00 14.38 337 GLY B O 1
ATOM 5879 N N . LEU B 1 358 ? 26.341 -25.747 143.272 1.00 11.65 338 LEU B N 1
ATOM 5880 C CA . LEU B 1 358 ? 26.024 -26.915 144.049 1.00 11.83 338 LEU B CA 1
ATOM 5881 C C . LEU B 1 358 ? 24.745 -27.596 143.581 1.00 11.64 338 LEU B C 1
ATOM 5882 O O . LEU B 1 358 ? 24.694 -28.806 143.415 1.00 11.26 338 LEU B O 1
ATOM 5887 N N . ILE B 1 359 ? 23.715 -26.791 143.267 1.00 10.94 339 ILE B N 1
ATOM 5888 C CA . ILE B 1 359 ? 22.487 -27.328 142.725 1.00 11.33 339 ILE B CA 1
ATOM 5889 C C . ILE B 1 359 ? 22.768 -27.978 141.367 1.00 11.44 339 ILE B C 1
ATOM 5890 O O . ILE B 1 359 ? 22.208 -29.045 141.042 1.00 11.39 339 ILE B O 1
ATOM 5895 N N . TRP B 1 360 ? 23.677 -27.398 140.594 1.00 11.61 340 TRP B N 1
ATOM 5896 C CA . TRP B 1 360 ? 24.001 -28.031 139.297 1.00 10.80 340 TRP B CA 1
ATOM 5897 C C . TRP B 1 360 ? 24.660 -29.403 139.494 1.00 11.01 340 TRP B C 1
ATOM 5898 O O . TRP B 1 360 ? 24.338 -30.334 138.784 1.00 11.79 340 TRP B O 1
ATOM 5909 N N . LYS B 1 361 ? 25.509 -29.555 140.526 1.00 12.15 341 LYS B N 1
ATOM 5910 C CA . LYS B 1 361 ? 26.125 -30.853 140.793 1.00 12.62 341 LYS B CA 1
ATOM 5911 C C . LYS B 1 361 ? 25.063 -31.861 141.204 1.00 11.98 341 LYS B C 1
ATOM 5912 O O . LYS B 1 361 ? 25.122 -33.033 140.803 1.00 12.62 341 LYS B O 1
ATOM 5918 N N . MET B 1 362 ? 24.050 -31.370 141.929 1.00 11.34 342 MET B N 1
ATOM 5919 C CA . MET B 1 362 ? 22.953 -32.223 142.368 1.00 11.19 342 MET B CA 1
ATOM 5920 C C . MET B 1 362 ? 22.220 -32.852 141.222 1.00 11.80 342 MET B C 1
ATOM 5921 O O . MET B 1 362 ? 21.801 -34.005 141.356 1.00 13.42 342 MET B O 1
ATOM 5926 N N . ILE B 1 363 ? 22.000 -32.108 140.152 1.00 10.98 343 ILE B N 1
ATOM 5927 C CA . ILE B 1 363 ? 21.250 -32.645 139.003 1.00 11.29 343 ILE B CA 1
ATOM 5928 C C . ILE B 1 363 ? 22.119 -33.402 137.960 1.00 10.25 343 ILE B C 1
ATOM 5929 O O . ILE B 1 363 ? 21.569 -33.943 137.005 1.00 11.03 343 ILE B O 1
ATOM 5934 N N . THR B 1 364 ? 23.405 -33.484 138.253 1.00 15.37 344 THR B N 1
ATOM 5935 C CA . THR B 1 364 ? 24.426 -34.098 137.386 1.00 13.33 344 THR B CA 1
ATOM 5936 C C . THR B 1 364 ? 25.171 -35.181 138.173 1.00 12.50 344 THR B C 1
ATOM 5937 O O . THR B 1 364 ? 24.609 -36.246 138.399 1.00 13.61 344 THR B O 1
ATOM 5941 N N . SER B 1 365 ? 26.361 -34.861 138.652 1.00 14.98 345 SER B N 1
ATOM 5942 C CA . SER B 1 365 ? 27.281 -35.810 139.242 1.00 13.58 345 SER B CA 1
ATOM 5943 C C . SER B 1 365 ? 26.809 -36.400 140.592 1.00 13.83 345 SER B C 1
ATOM 5944 O O . SER B 1 365 ? 27.113 -37.545 140.872 1.00 14.64 345 SER B O 1
ATOM 5947 N N . GLU B 1 366 ? 26.045 -35.668 141.407 1.00 13.14 346 GLU B N 1
ATOM 5948 C CA . GLU B 1 366 ? 25.494 -36.274 142.642 1.00 12.19 346 GLU B CA 1
ATOM 5949 C C . GLU B 1 366 ? 24.548 -37.407 142.258 1.00 13.08 346 GLU B C 1
ATOM 5950 O O . GLU B 1 366 ? 24.602 -38.474 142.872 1.00 13.38 346 GLU B O 1
ATOM 5956 N N . GLY B 1 367 ? 23.647 -37.138 141.288 1.00 13.30 347 GLY B N 1
ATOM 5957 C CA . GLY B 1 367 ? 22.740 -38.141 140.758 1.00 13.27 347 GLY B CA 1
ATOM 5958 C C . GLY B 1 367 ? 23.498 -39.384 140.256 1.00 12.65 347 GLY B C 1
ATOM 5959 O O . GLY B 1 367 ? 23.110 -40.504 140.462 1.00 11.84 347 GLY B O 1
ATOM 5960 N N . ALA B 1 368 ? 24.498 -39.145 139.452 1.00 11.50 348 ALA B N 1
ATOM 5961 C CA . ALA B 1 368 ? 25.336 -40.225 138.928 1.00 14.49 348 ALA B CA 1
ATOM 5962 C C . ALA B 1 368 ? 25.849 -41.142 140.045 1.00 13.67 348 ALA B C 1
ATOM 5963 O O . ALA B 1 368 ? 25.760 -42.406 139.937 1.00 15.36 348 ALA B O 1
ATOM 5965 N N . ARG B 1 369 ? 26.364 -40.534 141.113 1.00 13.65 349 ARG B N 1
ATOM 5966 C CA . ARG B 1 369 ? 26.828 -41.275 142.265 1.00 15.79 349 ARG B CA 1
ATOM 5967 C C . ARG B 1 369 ? 25.664 -42.040 142.953 1.00 14.57 349 ARG B C 1
ATOM 5968 O O . ARG B 1 369 ? 25.826 -43.191 143.393 1.00 14.06 349 ARG B O 1
ATOM 5976 N N . VAL B 1 370 ? 24.448 -41.447 143.003 1.00 15.39 350 VAL B N 1
ATOM 5977 C CA . VAL B 1 370 ? 23.327 -42.134 143.586 1.00 14.19 350 VAL B CA 1
ATOM 5978 C C . VAL B 1 370 ? 23.006 -43.394 142.804 1.00 15.59 350 VAL B C 1
ATOM 5979 O O . VAL B 1 370 ? 22.660 -44.470 143.354 1.00 13.51 350 VAL B O 1
ATOM 5983 N N . LEU B 1 371 ? 23.028 -43.249 141.474 1.00 13.29 351 LEU B N 1
ATOM 5984 C CA . LEU B 1 371 ? 22.720 -44.349 140.620 1.00 11.89 351 LEU B CA 1
ATOM 5985 C C . LEU B 1 371 ? 23.845 -45.353 140.463 1.00 13.13 351 LEU B C 1
ATOM 5986 O O . LEU B 1 371 ? 23.600 -46.389 139.884 1.00 15.25 351 LEU B O 1
ATOM 5991 N N . GLY B 1 372 ? 25.048 -45.011 140.893 1.00 12.60 352 GLY B N 1
ATOM 5992 C CA . GLY B 1 372 ? 26.220 -45.885 140.835 1.00 16.65 352 GLY B CA 1
ATOM 5993 C C . GLY B 1 372 ? 26.951 -45.876 139.515 1.00 17.23 352 GLY B C 1
ATOM 5994 O O . GLY B 1 372 ? 27.782 -46.770 139.254 1.00 19.90 352 GLY B O 1
ATOM 5995 N N . ILE B 1 373 ? 26.754 -44.838 138.715 1.00 15.86 353 ILE B N 1
ATOM 5996 C CA . ILE B 1 373 ? 27.382 -44.757 137.364 1.00 16.88 353 ILE B CA 1
ATOM 5997 C C . ILE B 1 373 ? 28.488 -43.716 137.220 1.00 15.51 353 ILE B C 1
ATOM 5998 O O . ILE B 1 373 ? 28.931 -43.406 136.110 1.00 17.27 353 ILE B O 1
ATOM 6003 N N . GLU B 1 374 ? 29.020 -43.266 138.340 1.00 16.23 354 GLU B N 1
ATOM 6004 C CA . GLU B 1 374 ? 29.992 -42.214 138.329 1.00 17.65 354 GLU B CA 1
ATOM 6005 C C . GLU B 1 374 ? 31.261 -42.516 137.511 1.00 22.09 354 GLU B C 1
ATOM 6006 O O . GLU B 1 374 ? 31.873 -41.606 136.992 1.00 22.50 354 GLU B O 1
ATOM 6012 N N . LYS B 1 375 ? 31.667 -43.787 137.411 1.00 20.13 355 LYS B N 1
ATOM 6013 C CA . LYS B 1 375 ? 32.923 -44.061 136.741 1.00 27.52 355 LYS B CA 1
ATOM 6014 C C . LYS B 1 375 ? 32.829 -43.701 135.254 1.00 21.16 355 LYS B C 1
ATOM 6015 O O . LYS B 1 375 ? 33.816 -43.260 134.680 1.00 23.60 355 LYS B O 1
ATOM 6021 N N . ASN B 1 376 ? 31.644 -43.859 134.661 1.00 17.81 356 ASN B N 1
ATOM 6022 C CA . ASN B 1 376 ? 31.462 -43.574 133.255 1.00 19.63 356 ASN B CA 1
ATOM 6023 C C . ASN B 1 376 ? 30.774 -42.215 132.938 1.00 19.90 356 ASN B C 1
ATOM 6024 O O . ASN B 1 376 ? 30.504 -41.915 131.781 1.00 20.59 356 ASN B O 1
ATOM 6029 N N . TYR B 1 377 ? 30.588 -41.420 133.988 1.00 16.80 357 TYR B N 1
ATOM 6030 C CA . TYR B 1 377 ? 29.850 -40.158 133.957 1.00 16.86 357 TYR B CA 1
ATOM 6031 C C . TYR B 1 377 ? 30.761 -38.927 134.023 1.00 16.89 357 TYR B C 1
ATOM 6032 O O . TYR B 1 377 ? 31.554 -38.719 134.983 1.00 17.28 357 TYR B O 1
ATOM 6041 N N . GLY B 1 378 ? 30.639 -38.044 133.033 1.00 14.96 358 GLY B N 1
ATOM 6042 C CA . GLY B 1 378 ? 31.340 -36.794 133.058 1.00 12.32 358 GLY B CA 1
ATOM 6043 C C . GLY B 1 378 ? 31.822 -36.446 131.676 1.00 14.25 358 GLY B C 1
ATOM 6044 O O . GLY B 1 378 ? 31.738 -37.270 130.769 1.00 19.30 358 GLY B O 1
ATOM 6045 N N . ILE B 1 379 ? 32.268 -35.214 131.470 1.00 15.43 359 ILE B N 1
ATOM 6046 C CA . ILE B 1 379 ? 32.780 -34.860 130.143 1.00 16.82 359 ILE B CA 1
ATOM 6047 C C . ILE B 1 379 ? 34.292 -34.907 130.294 1.00 17.61 359 ILE B C 1
ATOM 6048 O O . ILE B 1 379 ? 34.971 -33.925 130.579 1.00 17.91 359 ILE B O 1
ATOM 6053 N N . GLU B 1 380 ? 34.797 -36.128 130.179 1.00 19.93 360 GLU B N 1
ATOM 6054 C CA . GLU B 1 380 ? 36.261 -36.381 130.203 1.00 23.87 360 GLU B CA 1
ATOM 6055 C C . GLU B 1 380 ? 36.560 -37.494 129.194 1.00 19.23 360 GLU B C 1
ATOM 6056 O O . GLU B 1 380 ? 35.710 -38.339 128.879 1.00 16.68 360 GLU B O 1
ATOM 6062 N N . VAL B 1 381 ? 37.809 -37.523 128.742 1.00 17.31 361 VAL B N 1
ATOM 6063 C CA . VAL B 1 381 ? 38.223 -38.548 127.767 1.00 18.16 361 VAL B CA 1
ATOM 6064 C C . VAL B 1 381 ? 38.048 -39.940 128.336 1.00 20.16 361 VAL B C 1
ATOM 6065 O O . VAL B 1 381 ? 38.429 -40.201 129.503 1.00 18.86 361 VAL B O 1
ATOM 6069 N N . GLY B 1 382 ? 37.389 -40.804 127.577 1.00 17.81 362 GLY B N 1
ATOM 6070 C CA . GLY B 1 382 ? 37.126 -42.209 127.976 1.00 19.99 362 GLY B CA 1
ATOM 6071 C C . GLY B 1 382 ? 35.721 -42.391 128.568 1.00 20.92 362 GLY B C 1
ATOM 6072 O O . GLY B 1 382 ? 35.229 -43.519 128.672 1.00 21.17 362 GLY B O 1
ATOM 6073 N N . LYS B 1 383 ? 35.071 -41.302 128.973 1.00 23.03 363 LYS B N 1
ATOM 6074 C CA . LYS B 1 383 ? 33.678 -41.406 129.531 1.00 19.80 363 LYS B CA 1
ATOM 6075 C C . LYS B 1 383 ? 32.635 -41.526 128.449 1.00 19.03 363 LYS B C 1
ATOM 6076 O O . LYS B 1 383 ? 32.923 -41.421 127.269 1.00 15.39 363 LYS B O 1
ATOM 6082 N N . LYS B 1 384 ? 31.413 -41.817 128.860 1.00 20.26 364 LYS B N 1
ATOM 6083 C CA . LYS B 1 384 ? 30.328 -41.972 127.913 1.00 19.11 364 LYS B CA 1
ATOM 6084 C C . LYS B 1 384 ? 29.955 -40.659 127.275 1.00 17.36 364 LYS B C 1
ATOM 6085 O O . LYS B 1 384 ? 29.821 -39.655 127.937 1.00 13.53 364 LYS B O 1
ATOM 6091 N N . ALA B 1 385 ? 29.747 -40.714 125.953 1.00 18.34 365 ALA B N 1
ATOM 6092 C CA . ALA B 1 385 ? 29.288 -39.629 125.154 1.00 15.40 365 ALA B CA 1
ATOM 6093 C C . ALA B 1 385 ? 27.761 -39.466 125.286 1.00 16.71 365 ALA B C 1
ATOM 6094 O O . ALA B 1 385 ? 27.000 -39.730 124.355 1.00 15.00 365 ALA B O 1
ATOM 6096 N N . ASP B 1 386 ? 27.340 -39.056 126.497 1.00 16.23 366 ASP B N 1
ATOM 6097 C CA . ASP B 1 386 ? 25.926 -38.798 126.833 1.00 14.86 366 ASP B CA 1
ATOM 6098 C C . ASP B 1 386 ? 25.989 -37.354 127.265 1.00 14.33 366 ASP B C 1
ATOM 6099 O O . ASP B 1 386 ? 26.530 -37.003 128.367 1.00 17.34 366 ASP B O 1
ATOM 6104 N N . LEU B 1 387 ? 25.471 -36.463 126.442 1.00 15.85 367 LEU B N 1
ATOM 6105 C CA . LEU B 1 387 ? 25.761 -35.071 126.576 1.00 11.53 367 LEU B CA 1
ATOM 6106 C C . LEU B 1 387 ? 24.553 -34.226 126.249 1.00 13.09 367 LEU B C 1
ATOM 6107 O O . LEU B 1 387 ? 23.707 -34.647 125.459 1.00 12.34 367 LEU B O 1
ATOM 6112 N N . VAL B 1 388 ? 24.534 -33.019 126.802 1.00 13.26 368 VAL B N 1
ATOM 6113 C CA . VAL B 1 388 ? 23.486 -32.042 126.489 1.00 14.14 368 VAL B CA 1
ATOM 6114 C C . VAL B 1 388 ? 24.138 -30.734 126.111 1.00 11.77 368 VAL B C 1
ATOM 6115 O O . VAL B 1 388 ? 24.952 -30.204 126.863 1.00 13.88 368 VAL B O 1
ATOM 6119 N N . VAL B 1 389 ? 23.823 -30.213 124.925 1.00 16.07 369 VAL B N 1
ATOM 6120 C CA . VAL B 1 389 ? 24.312 -28.902 124.499 1.00 14.35 369 VAL B CA 1
ATOM 6121 C C . VAL B 1 389 ? 23.228 -27.900 124.829 1.00 13.47 369 VAL B C 1
ATOM 6122 O O . VAL B 1 389 ? 22.090 -28.024 124.365 1.00 14.75 369 VAL B O 1
ATOM 6126 N N . LEU B 1 390 ? 23.553 -26.967 125.729 1.00 14.95 370 LEU B N 1
ATOM 6127 C CA . LEU B 1 390 ? 22.578 -25.971 126.200 1.00 16.27 370 LEU B CA 1
ATOM 6128 C C . LEU B 1 390 ? 22.676 -24.683 125.385 1.00 15.93 370 LEU B C 1
ATOM 6129 O O . LEU B 1 390 ? 23.597 -24.482 124.587 1.00 16.01 370 LEU B O 1
ATOM 6134 N N . ASN B 1 391 ? 21.673 -23.839 125.548 1.00 14.41 371 ASN B N 1
ATOM 6135 C CA . ASN B 1 391 ? 21.582 -22.557 124.903 1.00 15.25 371 ASN B CA 1
ATOM 6136 C C . ASN B 1 391 ? 21.921 -21.469 125.887 1.00 18.96 371 ASN B C 1
ATOM 6137 O O . ASN B 1 391 ? 21.508 -20.342 125.684 1.00 17.40 371 ASN B O 1
ATOM 6142 N N . SER B 1 392 ? 22.690 -21.791 126.946 1.00 14.38 372 SER B N 1
ATOM 6143 C CA . SER B 1 392 ? 23.076 -20.835 127.975 1.00 17.88 372 SER B CA 1
ATOM 6144 C C . SER B 1 392 ? 24.546 -20.940 128.214 1.00 17.83 372 SER B C 1
ATOM 6145 O O . SER B 1 392 ? 25.180 -22.007 127.934 1.00 18.59 372 SER B O 1
ATOM 6148 N N . LEU B 1 393 ? 25.106 -19.854 128.726 1.00 18.61 373 LEU B N 1
ATOM 6149 C CA . LEU B 1 393 ? 26.565 -19.745 128.958 1.00 16.15 373 LEU B CA 1
ATOM 6150 C C . LEU B 1 393 ? 27.176 -20.638 130.019 1.00 18.26 373 LEU B C 1
ATOM 6151 O O . LEU B 1 393 ? 28.368 -20.967 129.963 1.00 18.94 373 LEU B O 1
ATOM 6156 N N . SER B 1 394 ? 26.413 -20.974 131.063 1.00 15.90 374 SER B N 1
ATOM 6157 C CA . SER B 1 394 ? 26.998 -21.613 132.244 1.00 15.70 374 SER B CA 1
ATOM 6158 C C . SER B 1 394 ? 25.936 -22.267 133.097 1.00 14.49 374 SER B C 1
ATOM 6159 O O . SER B 1 394 ? 24.740 -22.012 132.892 1.00 13.93 374 SER B O 1
ATOM 6162 N N . PRO B 1 395 ? 26.362 -23.178 133.978 1.00 14.64 375 PRO B N 1
ATOM 6163 C CA . PRO B 1 395 ? 25.365 -23.724 134.879 1.00 14.73 375 PRO B CA 1
ATOM 6164 C C . PRO B 1 395 ? 24.493 -22.643 135.534 1.00 12.54 375 PRO B C 1
ATOM 6165 O O . PRO B 1 395 ? 23.292 -22.821 135.594 1.00 11.72 375 PRO B O 1
ATOM 6169 N N . GLN B 1 396 ? 25.093 -21.571 136.008 1.00 13.82 376 GLN B N 1
ATOM 6170 C CA . GLN B 1 396 ? 24.339 -20.495 136.701 1.00 15.23 376 GLN B CA 1
ATOM 6171 C C . GLN B 1 396 ? 23.358 -19.830 135.755 1.00 14.25 376 GLN B C 1
ATOM 6172 O O . GLN B 1 396 ? 22.116 -19.617 136.024 1.00 13.56 376 GLN B O 1
ATOM 6178 N N . TRP B 1 397 ? 23.873 -19.454 134.588 1.00 14.60 377 TRP B N 1
ATOM 6179 C CA . TRP B 1 397 ? 22.997 -18.812 133.582 1.00 12.29 377 TRP B CA 1
ATOM 6180 C C . TRP B 1 397 ? 21.912 -19.734 133.093 1.00 11.28 377 TRP B C 1
ATOM 6181 O O . TRP B 1 397 ? 20.861 -19.271 132.738 1.00 11.44 377 TRP B O 1
ATOM 6192 N N . ALA B 1 398 ? 22.152 -21.026 132.993 1.00 12.59 378 ALA B N 1
ATOM 6193 C CA . ALA B 1 398 ? 21.125 -22.004 132.548 1.00 11.70 378 ALA B CA 1
ATOM 6194 C C . ALA B 1 398 ? 19.973 -22.095 133.590 1.00 11.28 378 ALA B C 1
ATOM 6195 O O . ALA B 1 398 ? 18.824 -22.127 133.227 1.00 11.33 378 ALA B O 1
ATOM 6197 N N . ILE B 1 399 ? 20.322 -22.172 134.861 1.00 12.14 379 ILE B N 1
ATOM 6198 C CA . ILE B 1 399 ? 19.295 -22.179 135.949 1.00 11.20 379 ILE B CA 1
ATOM 6199 C C . ILE B 1 399 ? 18.480 -20.866 135.864 1.00 11.87 379 ILE B C 1
ATOM 6200 O O . ILE B 1 399 ? 17.267 -20.899 135.846 1.00 13.44 379 ILE B O 1
ATOM 6205 N N . ILE B 1 400 ? 19.170 -19.758 135.701 1.00 11.62 380 ILE B N 1
ATOM 6206 C CA . ILE B 1 400 ? 18.533 -18.437 135.622 1.00 12.23 380 ILE B CA 1
ATOM 6207 C C . ILE B 1 400 ? 17.635 -18.274 134.382 1.00 13.36 380 ILE B C 1
ATOM 6208 O O . ILE B 1 400 ? 16.443 -17.907 134.497 1.00 10.31 380 ILE B O 1
ATOM 6213 N N . ASP B 1 401 ? 18.174 -18.545 133.192 1.00 13.63 381 ASP B N 1
ATOM 6214 C CA . ASP B 1 401 ? 17.450 -18.224 131.934 1.00 13.30 381 ASP B CA 1
ATOM 6215 C C . ASP B 1 401 ? 16.536 -19.242 131.396 1.00 14.40 381 ASP B C 1
ATOM 6216 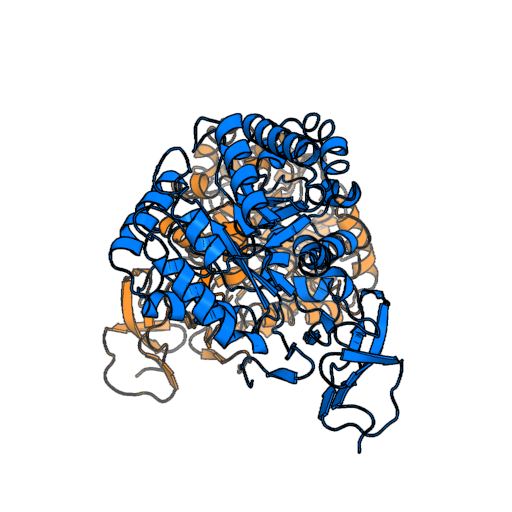O O . ASP B 1 401 ? 15.720 -18.880 130.584 1.00 11.49 381 ASP B O 1
ATOM 6221 N N . GLN B 1 402 ? 16.635 -20.494 131.858 1.00 11.58 382 GLN B N 1
ATOM 6222 C CA . GLN B 1 402 ? 15.704 -21.563 131.504 1.00 13.68 382 GLN B CA 1
ATOM 6223 C C . GLN B 1 402 ? 15.624 -21.728 129.986 1.00 13.89 382 GLN B C 1
ATOM 6224 O O . GLN B 1 402 ? 14.635 -22.079 129.477 1.00 12.91 382 GLN B O 1
ATOM 6230 N N . ALA B 1 403 ? 16.711 -21.454 129.273 1.00 15.73 383 ALA B N 1
ATOM 6231 C CA . ALA B 1 403 ? 16.689 -21.641 127.777 1.00 16.63 383 ALA B CA 1
ATOM 6232 C C . ALA B 1 403 ? 16.516 -23.105 127.431 1.00 18.30 383 ALA B C 1
ATOM 6233 O O . ALA B 1 403 ? 17.015 -24.025 128.124 1.00 15.11 383 ALA B O 1
ATOM 6235 N N . LYS B 1 404 ? 15.755 -23.352 126.359 1.00 15.20 384 LYS B N 1
ATOM 6236 C CA . LYS B 1 404 ? 15.543 -24.705 125.914 1.00 16.54 384 LYS B CA 1
ATOM 6237 C C . LYS B 1 404 ? 16.896 -25.346 125.546 1.00 16.41 384 LYS B C 1
ATOM 6238 O O . LYS B 1 404 ? 17.888 -24.637 125.277 1.00 17.91 384 LYS B O 1
ATOM 6244 N N . ARG B 1 405 ? 16.932 -26.678 125.552 1.00 14.32 385 ARG B N 1
ATOM 6245 C CA . ARG B 1 405 ? 18.104 -27.423 125.165 1.00 16.44 385 ARG B CA 1
ATOM 6246 C C . ARG B 1 405 ? 18.288 -27.281 123.646 1.00 15.33 385 ARG B C 1
ATOM 6247 O O . ARG B 1 405 ? 17.342 -27.181 122.938 1.00 15.76 385 ARG B O 1
ATOM 6255 N N . LEU B 1 406 ? 19.517 -27.283 123.199 1.00 16.29 386 LEU B N 1
ATOM 6256 C CA . LEU B 1 406 ? 19.774 -27.246 121.741 1.00 16.79 386 LEU B CA 1
ATOM 6257 C C . LEU B 1 406 ? 19.864 -28.658 121.138 1.00 17.35 386 LEU B C 1
ATOM 6258 O O . LEU B 1 406 ? 19.270 -28.945 120.093 1.00 19.79 386 LEU B O 1
ATOM 6263 N N . CYS B 1 407 ? 20.610 -29.515 121.798 1.00 15.78 387 CYS B N 1
ATOM 6264 C CA . CYS B 1 407 ? 20.927 -30.855 121.304 1.00 13.27 387 CYS B CA 1
ATOM 6265 C C . CYS B 1 407 ? 21.129 -31.805 122.450 1.00 12.87 387 CYS B C 1
ATOM 6266 O O . CYS B 1 407 ? 21.697 -31.437 123.480 1.00 11.58 387 CYS B O 1
ATOM 6269 N N . VAL B 1 408 ? 20.601 -33.020 122.297 1.00 12.87 388 VAL B N 1
ATOM 6270 C CA . VAL B 1 408 ? 20.847 -34.106 123.218 1.00 14.24 388 VAL B CA 1
ATOM 6271 C C . VAL B 1 408 ? 21.437 -35.331 122.510 1.00 15.05 388 VAL B C 1
ATOM 6272 O O . VAL B 1 408 ? 20.957 -35.790 121.465 1.00 14.74 388 VAL B O 1
ATOM 6276 N N . ILE B 1 409 ? 22.504 -35.836 123.124 1.00 15.75 389 ILE B N 1
ATOM 6277 C CA . ILE B 1 409 ? 23.344 -36.906 122.591 1.00 13.50 389 ILE B CA 1
ATOM 6278 C C . ILE B 1 409 ? 23.386 -38.041 123.594 1.00 15.82 389 ILE B C 1
ATOM 6279 O O . ILE B 1 409 ? 23.729 -37.797 124.768 1.00 13.98 389 ILE B O 1
ATOM 6284 N N . LYS B 1 410 ? 23.039 -39.263 123.163 1.00 15.96 390 LYS B N 1
ATOM 6285 C CA . LYS B 1 410 ? 23.060 -40.475 124.015 1.00 13.88 390 LYS B CA 1
ATOM 6286 C C . LYS B 1 410 ? 23.849 -41.591 123.304 1.00 14.33 390 LYS B C 1
ATOM 6287 O O . LYS B 1 410 ? 23.686 -41.831 122.115 1.00 13.82 390 LYS B O 1
ATOM 6293 N N . ASN B 1 411 ? 24.800 -42.204 124.001 1.00 16.60 391 ASN B N 1
ATOM 6294 C CA . ASN B 1 411 ? 25.649 -43.237 123.365 1.00 16.14 391 ASN B CA 1
ATOM 6295 C C . ASN B 1 411 ? 26.357 -42.742 122.114 1.00 15.42 391 ASN B C 1
ATOM 6296 O O . ASN B 1 411 ? 26.484 -43.497 121.111 1.00 18.76 391 ASN B O 1
ATOM 6301 N N . GLY B 1 412 ? 26.723 -41.467 122.110 1.00 14.57 392 GLY B N 1
ATOM 6302 C CA . GLY B 1 412 ? 27.362 -40.824 120.959 1.00 18.46 392 GLY B CA 1
ATOM 6303 C C . GLY B 1 412 ? 26.531 -40.574 119.731 1.00 16.54 392 GLY B C 1
ATOM 6304 O O . GLY B 1 412 ? 27.088 -40.231 118.672 1.00 15.97 392 GLY B O 1
ATOM 6305 N N . ARG B 1 413 ? 25.198 -40.730 119.838 1.00 16.14 393 ARG B N 1
ATOM 6306 C CA . ARG B 1 413 ? 24.274 -40.477 118.721 1.00 17.45 393 ARG B CA 1
ATOM 6307 C C . ARG B 1 413 ? 23.319 -39.311 119.068 1.00 21.31 393 ARG B C 1
ATOM 6308 O O . ARG B 1 413 ? 22.892 -39.180 120.195 1.00 16.27 393 ARG B O 1
ATOM 6316 N N . ILE B 1 414 ? 23.077 -38.427 118.115 1.00 16.48 394 ILE B N 1
ATOM 6317 C CA . ILE B 1 414 ? 22.160 -37.312 118.317 1.00 17.78 394 ILE B CA 1
ATOM 6318 C C . ILE B 1 414 ? 20.757 -37.840 118.428 1.00 13.95 394 ILE B C 1
ATOM 6319 O O . ILE B 1 414 ? 20.278 -38.539 117.544 1.00 16.25 394 ILE B O 1
ATOM 6324 N N . ILE B 1 415 ? 20.107 -37.589 119.552 1.00 12.50 395 ILE B N 1
ATOM 6325 C CA . ILE B 1 415 ? 18.732 -38.040 119.767 1.00 12.57 395 ILE B CA 1
ATOM 6326 C C . ILE B 1 415 ? 17.704 -36.903 119.824 1.00 12.25 395 ILE B C 1
ATOM 6327 O O . ILE B 1 415 ? 16.495 -37.135 119.621 1.00 16.49 395 ILE B O 1
ATOM 6332 N N . VAL B 1 416 ? 18.149 -35.684 120.137 1.00 15.90 396 VAL B N 1
ATOM 6333 C CA . VAL B 1 416 ? 17.245 -34.540 120.225 1.00 15.52 396 VAL B CA 1
ATOM 6334 C C . VAL B 1 416 ? 17.950 -33.359 119.586 1.00 16.79 396 VAL B C 1
ATOM 6335 O O . VAL B 1 416 ? 19.127 -33.098 119.847 1.00 13.77 396 VAL B O 1
ATOM 6339 N N . LYS B 1 417 ? 17.216 -32.670 118.726 1.00 16.04 397 LYS B N 1
ATOM 6340 C CA . LYS B 1 417 ? 17.679 -31.444 118.138 1.00 22.26 397 LYS B CA 1
ATOM 6341 C C . LYS B 1 417 ? 16.515 -30.466 118.095 1.00 24.62 397 LYS B C 1
ATOM 6342 O O . LYS B 1 417 ? 15.447 -30.808 117.544 1.00 21.16 397 LYS B O 1
ATOM 6348 N N . ASP B 1 418 ? 16.699 -29.301 118.724 1.00 24.10 398 ASP B N 1
ATOM 6349 C CA . ASP B 1 418 ? 15.706 -28.209 118.664 1.00 37.17 398 ASP B CA 1
ATOM 6350 C C . ASP B 1 418 ? 14.273 -28.676 118.965 1.00 31.83 398 ASP B C 1
ATOM 6351 O O . ASP B 1 418 ? 13.404 -28.609 118.112 1.00 28.46 398 ASP B O 1
ATOM 6356 N N . GLU B 1 419 ? 14.108 -29.264 120.139 1.00 30.82 399 GLU B N 1
ATOM 6357 C CA . GLU B 1 419 ? 12.815 -29.734 120.654 1.00 30.22 399 GLU B CA 1
ATOM 6358 C C . GLU B 1 419 ? 12.110 -30.856 119.895 1.00 25.69 399 GLU B C 1
ATOM 6359 O O . GLU B 1 419 ? 10.917 -31.078 120.111 1.00 18.70 399 GLU B O 1
ATOM 6365 N N . VAL B 1 420 ? 12.838 -31.627 119.090 1.00 19.61 400 VAL B N 1
ATOM 6366 C CA . VAL B 1 420 ? 12.278 -32.797 118.495 1.00 21.73 400 VAL B CA 1
ATOM 6367 C C . VAL B 1 420 ? 13.193 -33.983 118.752 1.00 17.80 400 VAL B C 1
ATOM 6368 O O . VAL B 1 420 ? 14.406 -33.869 118.643 1.00 17.59 400 VAL B O 1
ATOM 6372 N N . ILE B 1 421 ? 12.606 -35.123 119.084 1.00 16.97 401 ILE B N 1
ATOM 6373 C CA . ILE B 1 421 ? 13.322 -36.345 119.158 1.00 17.15 401 ILE B CA 1
ATOM 6374 C C . ILE B 1 421 ? 13.544 -36.878 117.721 1.00 19.35 401 ILE B C 1
ATOM 6375 O O . ILE B 1 421 ? 12.574 -37.173 116.983 1.00 17.97 401 ILE B O 1
ATOM 6380 N N . VAL B 1 422 ? 14.823 -36.953 117.335 1.00 19.87 402 VAL B N 1
ATOM 6381 C CA . VAL B 1 422 ? 15.223 -37.347 115.940 1.00 20.05 402 VAL B CA 1
ATOM 6382 C C . VAL B 1 422 ? 15.874 -38.707 115.884 1.00 22.31 402 VAL B C 1
ATOM 6383 O O . VAL B 1 422 ? 16.484 -39.078 114.888 1.00 21.46 402 VAL B O 1
ATOM 6387 N N . ALA B 1 423 ? 15.771 -39.479 116.963 1.00 24.84 403 ALA B N 1
ATOM 6388 C CA . ALA B 1 423 ? 16.371 -40.822 117.002 1.00 30.09 403 ALA B CA 1
ATOM 6389 C C . ALA B 1 423 ? 15.643 -41.856 116.151 1.00 32.65 403 ALA B C 1
ATOM 6390 O O . ALA B 1 423 ? 14.447 -41.778 115.828 1.00 31.59 403 ALA B O 1
#

B-factor: mean 19.43, std 8.18, range [2.83, 70.61]

CATH classification: 2.30.40.10 (+1 more: 3.20.20.140)

Foldseek 3Di:
DWDAAEKEAQAQEFVVRGTWIWGHDFQFTADTGNDDDIGYNYYHYLPNAHKWFFWEFAEAAQQFAQALDDDPDGPQPVDDDDLVVLLVVVLVVLQPDALVNRLVSNLVLLLLQLQQRHAEYEYEYEDAPRNQCSSLVSNVVSQVVCVQRHHYAYEDEPSQECQRGVCSLVSSLVSLVVPHQEYEYEACPPRNVHLLVRLVSRLVSCVVSVHAYEYEQQDAEPSSLVSVLSNLVVLVVSVNQLRYEYEASLNQQPYDVVSVVVCLVSCVVSNYAYEHELQDNALRRPLVVCVVSVHQYAYHNYHDCGNRGNHDSSHLLQSLLSNCVSPVNDDPVVLVSSLCRRAVSSCSNVPNNVQGTSDGGHGPWMWSAPHNDSNRCSVVVGGTAWTAGSNHTQDHPSDGPD/DAPEKEAQAQEFVVRGTWIWGHDFQFTADTGNDDPDDDDHYHYLPNAHKWFFWEFEEAAQQFFQAQDDDPDGPQPVDDDDLVVLVVVVLVVLQPDALVNRLVSNLVLLLLQLQQRHAEYEYEYEDAPRNQCSSLVSNVVSQVVCVQRHHYAYEDEDSQACQRGVCSLVSSLVSVVVPHQEYEYEACPVRNVHLLVRLVSRLVSCVVSVHAYEYEQQDAEPSSLVSVLSNLVVLVVSVNQLRYEYEASLNQQPYDVVSVVVCLVSCVVSNYAYEHELQDNALRRPLVVCVVSPHLYAYHPYHHCGNRGNHDSSHLLQSLLSNCVSPVDDDPVVLVSSLCRRAVSSCSSVPNNVQGTSDGGHTPFMWSAPAHDSNRCSVVVGGTAWTAGSRHTQDHPSDGPD

Secondary structure (DSSP, 8-state):
--SEEEEEEEEEETTTTEEEEEEEETTEEEEEESS--S-EEEEEE-TT-BEEEPEEEEEE-GGGTTTT-SSSS-TTTTS---HHHHHHHHHHHHHH--HHHHHHHHHHHHHHHHHTTEEEEEEEEE-STTTTTHHHHHHHHHHHHTTTT-EEEEEEE-TT-TTTSTTHHHHHHHHHHHT-SEEE-B-TTTTTS-HHHHHHHHHHHHHHTT-EEEEEE---HHHHHHHHHHHHHHHHHTT-TT-EEEEE-THHHHS-HHHHHHHHHHHHHHT-EEEEETTT--TT--HHHHHHTT-EEEEE----SSSS-S-----HHHHHHHHHHHHT--SHHHHHHHHHHHTHHHHHHHT-GGG-SSSTTSB--EEEESSSSHHHHHHH-PPEEEEEETTEEEEETTEE--/--SEEEEEEEETTTTEEEEEEEETTEEEEEES---S--S-EEE-TT-BEEEPEEEEEE-GGGTTTT-SSSS-TTTTS---HHHHHHHHHHHHHH--HHHHHHHHHHHHHHHHHTTEEEEEEEEE-STTTTTHHHHHHHHHHHHTTTT-EEEEEEE-TT-TTTSTTHHHHHHHHHHHT-SEEE-B-TTTTTS-HHHHHHHHHHHHHHHT-EEEEEE---HHHHHHHHHHHHHHHHHTT-TTSEEEEE-THHHHS-HHHHHHHHHHHHHHT-EEEEETTT--TT--HHHHHHTT-EEEEE----SSSS-S-----HHHHHHHHHHHHT--SHHHHHHHHHHHTHHHHHHHT-GGG-SSSTTSB--EEEESSSSHHHHHHH-PPEEEEEETTEEEEETTEE--

Sequence (802 aa):
SKDFDLIIRNAYLSEKDSVYDIGIVGDRIIKIEAKIEGTVKDEIDAKGNLVSPGFVDAHTHMDKSFTSTGERLPKFWSRPYTRDAAIEDGLKYYKNATHEEIKRHVIEHAHMQVVLHGTLYTRTHVVDVDSVAKTKAVEAVLEAKEELKDLIDIQVVAFAQSGFFVDLESESSSLIRKSLDMGCDLVGGVDPATRENNVEGSLDLCFKLAKEYDVDIDYHIHDIGTVGVYSINRLAQKTIENGYKGRVTTSHAWCFADAPSEEWLDEEAIPLYKDDSGMKFVTCFSSTPPTMPVIKLLEAGINLGCASDNIRDFWVPFGNGDMVQGALIETQRLELKTNRDLGLIWKMITSEGARVLGIEKNYGIEVGKKADLVVLNSLSPQWAIIDQAKRLCVIKNGRIIVKDEVIVADFDLIIRNAYLSEKDSVYDIGIVGDRIIKIEAKIEGTVKDEIDAKGNLVSPGFVDAHTHMDKSFTSTGERLPKFWSRPYTRDAAIEDGLKYYKNATHEEIKRHVIEEHAHMQVVLHGTLYTRTHVVDVDSVAKTKAVEAVLEAKEELKDLIDIQVVAFAQSGFFVDLESESLIRKSLDMGCDLVGGVDPATRENNVEGSLDLCFKLAKEYDVDIDYHIHDIGTVGVYSINRLAQKTIENGYKGRVTTSHAWCFADAPSEEWLDEEAIPLYKDDSGMKFVTCFSSTPPTMPVIKLLEAGINLGCASDNIRDFWVPFGNGDMVQGALIETQRLELKTNRDLGLIWKMITSEGARVLGIEKNYGIEVGKKADLVVLNSLSPQWAIIDQAKRLCVIKNGRIIVKDEVIVA

InterPro domains:
  IPR011059 Metal-dependent hydrolase, composite domain superfamily [G3DSA:2.30.40.10] (7-396)
  IPR011059 Metal-dependent hydrolase, composite domain superfamily [SSF51338] (3-398)
  IPR013108 Amidohydrolase 3 [PF07969] (44-396)
  IPR032466 Metal-dependent hydrolase [SSF51556] (55-366)
  IPR052349 Metallo-dependent Hydrolases Superfamily Enzymes [PTHR32027] (7-399)